Protein AF-0000000087666249 (afdb_homodimer)

Structure (mmCIF, N/CA/C/O backbone):
data_AF-0000000087666249-model_v1
#
loop_
_entity.id
_entity.type
_entity.pdbx_description
1 polymer 'Ubiquitin conjugation factor E4 core domain-containing protein'
#
loop_
_atom_site.group_PDB
_atom_site.id
_atom_site.type_symbol
_atom_site.label_atom_id
_atom_site.label_alt_id
_atom_site.label_comp_id
_atom_site.label_asym_id
_atom_site.label_entity_id
_atom_site.label_seq_id
_atom_site.pdbx_PDB_ins_code
_atom_site.Cartn_x
_atom_site.Cartn_y
_atom_site.Cartn_z
_atom_site.occupancy
_atom_site.B_iso_or_equiv
_atom_site.auth_seq_id
_atom_site.auth_comp_id
_atom_site.auth_asym_id
_atom_site.auth_atom_id
_atom_site.pdbx_PDB_model_num
ATOM 1 N N . MET A 1 1 ? 11.859 -136 -44.25 1 24.03 1 MET A N 1
ATOM 2 C CA . MET A 1 1 ? 12.867 -135.125 -43.656 1 24.03 1 MET A CA 1
ATOM 3 C C . MET A 1 1 ? 13.078 -133.875 -44.469 1 24.03 1 MET A C 1
ATOM 5 O O . MET A 1 1 ? 13.805 -132.875 -44.062 1 24.03 1 MET A O 1
ATOM 9 N N . SER A 1 2 ? 12.672 -133.75 -45.75 1 27.06 2 SER A N 1
ATOM 10 C CA . SER A 1 2 ? 13.148 -132.875 -46.781 1 27.06 2 SER A CA 1
ATOM 11 C C . SER A 1 2 ? 12.398 -131.5 -46.75 1 27.06 2 SER A C 1
ATOM 13 O O . SER A 1 2 ? 12.742 -130.625 -47.469 1 27.06 2 SER A O 1
ATOM 15 N N . GLY A 1 3 ? 11.219 -131.375 -46.219 1 34.25 3 GLY A N 1
ATOM 16 C CA . GLY A 1 3 ? 10.328 -130.25 -46.469 1 34.25 3 GLY A CA 1
ATOM 17 C C . GLY A 1 3 ? 10.711 -129 -45.656 1 34.25 3 GLY A C 1
ATOM 18 O O . GLY A 1 3 ? 9.945 -128.125 -45.594 1 34.25 3 GLY A O 1
ATOM 19 N N . ASN A 1 4 ? 11.719 -129 -44.719 1 36.03 4 ASN A N 1
ATOM 20 C CA . ASN A 1 4 ? 12.039 -128.125 -43.656 1 36.03 4 ASN A CA 1
ATOM 21 C C . ASN A 1 4 ? 12.789 -126.875 -44.219 1 36.03 4 ASN A C 1
ATOM 23 O O . ASN A 1 4 ? 12.938 -125.875 -43.5 1 36.03 4 ASN A O 1
ATOM 27 N N . GLU A 1 5 ? 13.523 -126.938 -45.312 1 37.19 5 GLU A N 1
ATOM 28 C CA . GLU A 1 5 ? 14.625 -126 -45.562 1 37.19 5 GLU A CA 1
ATOM 29 C C . GLU A 1 5 ? 14.133 -124.688 -46.219 1 37.19 5 GLU A C 1
ATOM 31 O O . GLU A 1 5 ? 14.672 -123.625 -45.938 1 37.19 5 GLU A O 1
ATOM 36 N N . ASN A 1 6 ? 13.109 -124.75 -47.125 1 37 6 ASN A N 1
ATOM 37 C CA . ASN A 1 6 ? 12.867 -123.562 -48 1 37 6 ASN A CA 1
ATOM 38 C C . ASN A 1 6 ? 12.109 -122.5 -47.281 1 37 6 ASN A C 1
ATOM 40 O O . ASN A 1 6 ? 11.977 -121.375 -47.812 1 37 6 ASN A O 1
ATOM 44 N N . ALA A 1 7 ? 11.266 -122.812 -46.219 1 48.12 7 ALA A N 1
ATOM 45 C CA . ALA A 1 7 ? 10.398 -121.812 -45.594 1 48.12 7 ALA A CA 1
ATOM 46 C C . ALA A 1 7 ? 11.203 -120.812 -44.719 1 48.12 7 ALA A C 1
ATOM 48 O O . ALA A 1 7 ? 10.828 -119.688 -44.594 1 48.12 7 ALA A O 1
ATOM 49 N N . GLU A 1 8 ? 12.344 -121.312 -44.312 1 37.53 8 GLU A N 1
ATOM 50 C CA . GLU A 1 8 ? 13.07 -120.5 -43.375 1 37.53 8 GLU A CA 1
ATOM 51 C C . GLU A 1 8 ? 13.844 -119.375 -44.125 1 37.53 8 GLU A C 1
ATOM 53 O O . GLU A 1 8 ? 14.062 -118.312 -43.594 1 37.53 8 GLU A O 1
ATOM 58 N N . ALA A 1 9 ? 14.172 -119.562 -45.438 1 52.66 9 ALA A N 1
ATOM 59 C CA . ALA A 1 9 ? 14.969 -118.625 -46.156 1 52.66 9 ALA A CA 1
ATOM 60 C C . ALA A 1 9 ? 14.133 -117.375 -46.562 1 52.66 9 ALA A C 1
ATOM 62 O O . ALA A 1 9 ? 14.617 -116.25 -46.531 1 52.66 9 ALA A O 1
ATOM 63 N N . MET A 1 10 ? 12.844 -117.625 -46.812 1 47.53 10 MET A N 1
ATOM 64 C CA . MET A 1 10 ? 12 -116.5 -47.281 1 47.53 10 MET A CA 1
ATOM 65 C C . MET A 1 10 ? 11.68 -115.562 -46.125 1 47.53 10 MET A C 1
ATOM 67 O O . MET A 1 10 ? 11.594 -114.312 -46.344 1 47.53 10 MET A O 1
ATOM 71 N N . GLU A 1 11 ? 11.602 -116.062 -44.906 1 47.31 11 GLU A N 1
ATOM 72 C CA . GLU A 1 11 ? 11.281 -115.188 -43.781 1 47.31 11 GLU A CA 1
ATOM 73 C C . GLU A 1 11 ? 12.43 -114.25 -43.438 1 47.31 11 GLU A C 1
ATOM 75 O O . GLU A 1 11 ? 12.203 -113.062 -43.094 1 47.31 11 GLU A O 1
ATOM 80 N N . ILE A 1 12 ? 13.68 -114.625 -43.719 1 52.16 12 ILE A N 1
ATOM 81 C CA . ILE A 1 12 ? 14.82 -113.812 -43.406 1 52.16 12 ILE A CA 1
ATOM 82 C C . ILE A 1 12 ? 14.93 -112.688 -44.406 1 52.16 12 ILE A C 1
ATOM 84 O O . ILE A 1 12 ? 15.211 -111.5 -44.031 1 52.16 12 ILE A O 1
ATOM 88 N N . SER A 1 13 ? 14.531 -112.875 -45.688 1 52.59 13 SER A N 1
ATOM 89 C CA . SER A 1 13 ? 14.625 -111.812 -46.719 1 52.59 13 SER A CA 1
ATOM 90 C C . SER A 1 13 ? 13.586 -110.75 -46.469 1 52.59 13 SER A C 1
ATOM 92 O O . SER A 1 13 ? 13.859 -109.562 -46.688 1 52.59 13 SER A O 1
ATOM 94 N N . GLU A 1 14 ? 12.445 -111.125 -46.031 1 52.53 14 GLU A N 1
ATOM 95 C CA . GLU A 1 14 ? 11.406 -110.125 -45.75 1 52.53 14 GLU A CA 1
ATOM 96 C C . GLU A 1 14 ? 11.75 -109.312 -44.531 1 52.53 14 GLU A C 1
ATOM 98 O O . GLU A 1 14 ? 11.461 -108.062 -44.5 1 52.53 14 GLU A O 1
ATOM 103 N N . LEU A 1 15 ? 12.438 -109.875 -43.531 1 50.66 15 LEU A N 1
ATOM 104 C CA . LEU A 1 15 ? 12.844 -109.125 -42.344 1 50.66 15 LEU A CA 1
ATOM 105 C C . LEU A 1 15 ? 13.938 -108.125 -42.688 1 50.66 15 LEU A C 1
ATOM 107 O O . LEU A 1 15 ? 13.953 -107 -42.188 1 50.66 15 LEU A O 1
ATOM 111 N N . ARG A 1 16 ? 14.844 -108.5 -43.719 1 51.69 16 ARG A N 1
ATOM 112 C CA . ARG A 1 16 ? 15.875 -107.562 -44.125 1 51.69 16 ARG A CA 1
ATOM 113 C C . ARG A 1 16 ? 15.266 -106.375 -44.906 1 51.69 16 ARG A C 1
ATOM 115 O O . ARG A 1 16 ? 15.695 -105.25 -44.781 1 51.69 16 ARG A O 1
ATOM 122 N N . LEU A 1 17 ? 14.25 -106.812 -45.719 1 49.41 17 LEU A N 1
ATOM 123 C CA . LEU A 1 17 ? 13.586 -105.75 -46.469 1 49.41 17 LEU A CA 1
ATOM 124 C C . LEU A 1 17 ? 12.789 -104.812 -45.531 1 49.41 17 LEU A C 1
ATOM 126 O O . LEU A 1 17 ? 12.742 -103.625 -45.719 1 49.41 17 LEU A O 1
ATOM 130 N N . LYS A 1 18 ? 12.164 -105.438 -44.531 1 52.75 18 LYS A N 1
ATOM 131 C CA . LYS A 1 18 ? 11.445 -104.625 -43.562 1 52.75 18 LYS A CA 1
ATOM 132 C C . LYS A 1 18 ? 12.414 -103.812 -42.75 1 52.75 18 LYS A C 1
ATOM 134 O O . LYS A 1 18 ? 12.125 -102.625 -42.469 1 52.75 18 LYS A O 1
ATOM 139 N N . ASN A 1 19 ? 13.586 -104.375 -42.5 1 52.66 19 ASN A N 1
ATOM 140 C CA . ASN A 1 19 ? 14.586 -103.562 -41.781 1 52.66 19 ASN A CA 1
ATOM 141 C C . ASN A 1 19 ? 15.172 -102.438 -42.656 1 52.66 19 ASN A C 1
ATOM 143 O O . ASN A 1 19 ? 15.445 -101.375 -42.188 1 52.66 19 ASN A O 1
ATOM 147 N N . ASN A 1 20 ? 15.344 -102.75 -43.969 1 53.28 20 ASN A N 1
ATOM 148 C CA . ASN A 1 20 ? 15.797 -101.75 -44.906 1 53.28 20 ASN A CA 1
ATOM 149 C C . ASN A 1 20 ? 14.734 -100.625 -45.125 1 53.28 20 ASN A C 1
ATOM 151 O O . ASN A 1 20 ? 15.062 -99.5 -45.281 1 53.28 20 ASN A O 1
ATOM 155 N N . SER A 1 21 ? 13.523 -101.062 -45.094 1 51.75 21 SER A N 1
ATOM 156 C CA . SER A 1 21 ? 12.438 -100.125 -45.188 1 51.75 21 SER A CA 1
ATOM 157 C C . SER A 1 21 ? 12.336 -99.25 -43.938 1 51.75 21 SER A C 1
ATOM 159 O O . SER A 1 21 ? 12.047 -98.062 -44.031 1 51.75 21 SER A O 1
ATOM 161 N N . PHE A 1 22 ? 12.547 -99.875 -42.781 1 52.78 22 PHE A N 1
ATOM 162 C CA . PHE A 1 22 ? 12.602 -99.062 -41.531 1 52.78 22 PHE A CA 1
ATOM 163 C C . PHE A 1 22 ? 13.812 -98.188 -41.531 1 52.78 22 PHE A C 1
ATOM 165 O O . PHE A 1 22 ? 13.727 -97 -41.094 1 52.78 22 PHE A O 1
ATOM 172 N N . GLY A 1 23 ? 14.836 -98.562 -42.094 1 53.16 23 GLY A N 1
ATOM 173 C CA . GLY A 1 23 ? 16.016 -97.75 -42.219 1 53.16 23 GLY A CA 1
ATOM 174 C C . GLY A 1 23 ? 15.805 -96.562 -43.188 1 53.16 23 GLY A C 1
ATOM 175 O O . GLY A 1 23 ? 16.312 -95.5 -42.969 1 53.16 23 GLY A O 1
ATOM 176 N N . LEU A 1 24 ? 15.133 -96.875 -44.25 1 54.75 24 LEU A N 1
ATOM 177 C CA . LEU A 1 24 ? 14.812 -95.875 -45.219 1 54.75 24 LEU A CA 1
ATOM 178 C C . LEU A 1 24 ? 13.789 -94.875 -44.688 1 54.75 24 LEU A C 1
ATOM 180 O O . LEU A 1 24 ? 13.891 -93.688 -44.906 1 54.75 24 LEU A O 1
ATOM 184 N N . ILE A 1 25 ? 12.812 -95.312 -44.062 1 54.41 25 ILE A N 1
ATOM 185 C CA . ILE A 1 25 ? 11.836 -94.438 -43.438 1 54.41 25 ILE A CA 1
ATOM 186 C C . ILE A 1 25 ? 12.516 -93.625 -42.344 1 54.41 25 ILE A C 1
ATOM 188 O O . ILE A 1 25 ? 12.266 -92.438 -42.219 1 54.41 25 ILE A O 1
ATOM 192 N N . ASP A 1 26 ? 13.344 -94.312 -41.656 1 58.06 26 ASP A N 1
ATOM 193 C CA . ASP A 1 26 ? 14.094 -93.625 -40.625 1 58.06 26 ASP A CA 1
ATOM 194 C C . ASP A 1 26 ? 15.039 -92.562 -41.25 1 58.06 26 ASP A C 1
ATOM 196 O O . ASP A 1 26 ? 15.203 -91.5 -40.719 1 58.06 26 ASP A O 1
ATOM 200 N N . ALA A 1 27 ? 15.609 -93 -42.406 1 66.38 27 ALA A N 1
ATOM 201 C CA . ALA A 1 27 ? 16.5 -92.062 -43.125 1 66.38 27 ALA A CA 1
ATOM 202 C C . ALA A 1 27 ? 15.711 -90.938 -43.75 1 66.38 27 ALA A C 1
ATOM 204 O O . ALA A 1 27 ? 16.156 -89.75 -43.719 1 66.38 27 ALA A O 1
ATOM 205 N N . GLN A 1 28 ? 14.562 -91.25 -44.375 1 61.41 28 GLN A N 1
ATOM 206 C CA . GLN A 1 28 ? 13.711 -90.188 -44.969 1 61.41 28 GLN A CA 1
ATOM 207 C C . GLN A 1 28 ? 13.148 -89.25 -43.875 1 61.41 28 GLN A C 1
ATOM 209 O O . GLN A 1 28 ? 13.047 -88.062 -44.094 1 61.41 28 GLN A O 1
ATOM 214 N N . ASP A 1 29 ? 12.766 -89.938 -42.844 1 71.94 29 ASP A N 1
ATOM 215 C CA . ASP A 1 29 ? 12.297 -89.125 -41.719 1 71.94 29 ASP A CA 1
ATOM 216 C C . ASP A 1 29 ? 13.414 -88.25 -41.125 1 71.94 29 ASP A C 1
ATOM 218 O O . ASP A 1 29 ? 13.188 -87.125 -40.75 1 71.94 29 ASP A O 1
ATOM 222 N N . ALA A 1 30 ? 14.594 -88.875 -41.125 1 75.25 30 ALA A N 1
ATOM 223 C CA . ALA A 1 30 ? 15.75 -88.125 -40.625 1 75.25 30 ALA A CA 1
ATOM 224 C C . ALA A 1 30 ? 16.109 -87 -41.594 1 75.25 30 ALA A C 1
ATOM 226 O O . ALA A 1 30 ? 16.453 -85.938 -41.188 1 75.25 30 ALA A O 1
ATOM 227 N N . GLU A 1 31 ? 16 -87.312 -42.875 1 75.06 31 GLU A N 1
ATOM 228 C CA . GLU A 1 31 ? 16.281 -86.312 -43.875 1 75.06 31 GLU A CA 1
ATOM 229 C C . GLU A 1 31 ? 15.242 -85.188 -43.844 1 75.06 31 GLU A C 1
ATOM 231 O O . GLU A 1 31 ? 15.578 -84.062 -44 1 75.06 31 GLU A O 1
ATOM 236 N N . ALA A 1 32 ? 14.031 -85.625 -43.656 1 80.31 32 ALA A N 1
ATOM 237 C CA . ALA A 1 32 ? 12.969 -84.625 -43.531 1 80.31 32 ALA A CA 1
ATOM 238 C C . ALA A 1 32 ? 13.172 -83.75 -42.281 1 80.31 32 ALA A C 1
ATOM 240 O O . ALA A 1 32 ? 12.953 -82.562 -42.312 1 80.31 32 ALA A O 1
ATOM 241 N N . ALA A 1 33 ? 13.617 -84.375 -41.281 1 84.62 33 ALA A N 1
ATOM 242 C CA . ALA A 1 33 ? 13.883 -83.688 -40.031 1 84.62 33 ALA A CA 1
ATOM 243 C C . ALA A 1 33 ? 15.055 -82.75 -40.219 1 84.62 33 ALA A C 1
ATOM 245 O O . ALA A 1 33 ? 15.039 -81.625 -39.688 1 84.62 33 ALA A O 1
ATOM 246 N N . GLN A 1 34 ? 16.047 -83.188 -40.938 1 85.62 34 GLN A N 1
ATOM 247 C CA . GLN A 1 34 ? 17.203 -82.375 -41.188 1 85.62 34 GLN A CA 1
ATOM 248 C C . GLN A 1 34 ? 16.828 -81.188 -42.062 1 85.62 34 GLN A C 1
ATOM 250 O O . GLN A 1 34 ? 17.312 -80.062 -41.812 1 85.62 34 GLN A O 1
ATOM 255 N N . PHE A 1 35 ? 16 -81.375 -42.969 1 88.12 35 PHE A N 1
ATOM 256 C CA . PHE A 1 35 ? 15.523 -80.312 -43.844 1 88.12 35 PHE A CA 1
ATOM 257 C C . PHE A 1 35 ? 14.727 -79.25 -43.031 1 88.12 35 PHE A C 1
ATOM 259 O O . PHE A 1 35 ? 14.922 -78.062 -43.188 1 88.12 35 PHE A O 1
ATOM 266 N N . LYS A 1 36 ? 13.875 -79.812 -42.281 1 90.38 36 LYS A N 1
ATOM 267 C CA . LYS A 1 36 ? 13.07 -78.938 -41.438 1 90.38 36 LYS A CA 1
ATOM 268 C C . LYS A 1 36 ? 13.953 -78.125 -40.469 1 90.38 36 LYS A C 1
ATOM 270 O O . LYS A 1 36 ? 13.734 -76.938 -40.281 1 90.38 36 LYS A O 1
ATOM 275 N N . SER A 1 37 ? 14.969 -78.75 -39.969 1 90.94 37 SER A N 1
ATOM 276 C CA . SER A 1 37 ? 15.875 -78.125 -39.031 1 90.94 37 SER A CA 1
ATOM 277 C C . SER A 1 37 ? 16.703 -77 -39.719 1 90.94 37 SER A C 1
ATOM 279 O O . SER A 1 37 ? 16.969 -76 -39.125 1 90.94 37 SER A O 1
ATOM 281 N N . GLU A 1 38 ? 17.031 -77.25 -40.906 1 90.62 38 GLU A N 1
ATOM 282 C CA . GLU A 1 38 ? 17.828 -76.25 -41.656 1 90.62 38 GLU A CA 1
ATOM 283 C C . GLU A 1 38 ? 16.984 -75.062 -42 1 90.62 38 GLU A C 1
ATOM 285 O O . GLU A 1 38 ? 17.484 -73.938 -42 1 90.62 38 GLU A O 1
ATOM 290 N N . ARG A 1 39 ? 15.766 -75.25 -42.281 1 91.5 39 ARG A N 1
ATOM 291 C CA . ARG A 1 39 ? 14.859 -74.125 -42.594 1 91.5 39 ARG A CA 1
ATOM 292 C C . ARG A 1 39 ? 14.609 -73.25 -41.375 1 91.5 39 ARG A C 1
ATOM 294 O O . ARG A 1 39 ? 14.594 -72 -41.469 1 91.5 39 ARG A O 1
ATOM 301 N N . VAL A 1 40 ? 14.461 -73.938 -40.312 1 93.62 40 VAL A N 1
ATOM 302 C CA . VAL A 1 40 ? 14.219 -73.25 -39.062 1 93.62 40 VAL A CA 1
ATOM 303 C C . VAL A 1 40 ? 15.484 -72.5 -38.656 1 93.62 40 VAL A C 1
ATOM 305 O O . VAL A 1 40 ? 15.422 -71.375 -38.156 1 93.62 40 VAL A O 1
ATOM 308 N N . ARG A 1 41 ? 16.609 -73.125 -38.844 1 93.56 41 ARG A N 1
ATOM 309 C CA . ARG A 1 41 ? 17.875 -72.5 -38.531 1 93.56 41 ARG A CA 1
ATOM 310 C C . ARG A 1 41 ? 18.094 -71.25 -39.344 1 93.56 41 ARG A C 1
ATOM 312 O O . ARG A 1 41 ? 18.5 -70.188 -38.844 1 93.56 41 ARG A O 1
ATOM 319 N N . SER A 1 42 ? 17.781 -71.25 -40.594 1 92.81 42 SER A N 1
ATOM 320 C CA . SER A 1 42 ? 17.906 -70.125 -41.469 1 92.81 42 SER A CA 1
ATOM 321 C C . SER A 1 42 ? 16.969 -69 -41.062 1 92.81 42 SER A C 1
ATOM 323 O O . SER A 1 42 ? 17.312 -67.812 -41.156 1 92.81 42 SER A O 1
ATOM 325 N N . LEU A 1 43 ? 15.812 -69.375 -40.625 1 94.31 43 LEU A N 1
ATOM 326 C CA . LEU A 1 43 ? 14.82 -68.375 -40.188 1 94.31 43 LEU A CA 1
ATOM 327 C C . LEU A 1 43 ? 15.312 -67.688 -38.938 1 94.31 43 LEU A C 1
ATOM 329 O O . LEU A 1 43 ? 15.25 -66.438 -38.844 1 94.31 43 LEU A O 1
ATOM 333 N N . VAL A 1 44 ? 15.812 -68.375 -37.969 1 95.38 44 VAL A N 1
ATOM 334 C CA . VAL A 1 44 ? 16.281 -67.812 -36.688 1 95.38 44 VAL A CA 1
ATOM 335 C C . VAL A 1 44 ? 17.453 -66.875 -36.969 1 95.38 44 VAL A C 1
ATOM 337 O O . VAL A 1 44 ? 17.516 -65.812 -36.406 1 95.38 44 VAL A O 1
ATOM 340 N N . LEU A 1 45 ? 18.344 -67.312 -37.875 1 94.56 45 LEU A N 1
ATOM 341 C CA . LEU A 1 45 ? 19.516 -66.5 -38.219 1 94.56 45 LEU A CA 1
ATOM 342 C C . LEU A 1 45 ? 19.109 -65.188 -38.906 1 94.56 45 LEU A C 1
ATOM 344 O O . LEU A 1 45 ? 19.672 -64.125 -38.656 1 94.56 45 LEU A O 1
ATOM 348 N N . ARG A 1 46 ? 18.109 -65.25 -39.719 1 94.25 46 ARG A N 1
ATOM 349 C CA . ARG A 1 46 ? 17.625 -64.062 -40.406 1 94.25 46 ARG A CA 1
ATOM 350 C C . ARG A 1 46 ? 16.938 -63.094 -39.469 1 94.25 46 ARG A C 1
ATOM 352 O O . ARG A 1 46 ? 17.156 -61.875 -39.531 1 94.25 46 ARG A O 1
ATOM 359 N N . VAL A 1 47 ? 16.203 -63.656 -38.594 1 95.25 47 VAL A N 1
ATOM 360 C CA . VAL A 1 47 ? 15.461 -62.812 -37.656 1 95.25 47 VAL A CA 1
ATOM 361 C C . VAL A 1 47 ? 16.422 -62.125 -36.688 1 95.25 47 VAL A C 1
ATOM 363 O O . VAL A 1 47 ? 16.25 -60.969 -36.375 1 95.25 47 VAL A O 1
ATOM 366 N N . LEU A 1 48 ? 17.469 -62.812 -36.25 1 95.31 48 LEU A N 1
ATOM 367 C CA . LEU A 1 48 ? 18.422 -62.281 -35.281 1 95.31 48 LEU A CA 1
ATOM 368 C C . LEU A 1 48 ? 19.438 -61.375 -35.969 1 95.31 48 LEU A C 1
ATOM 370 O O . LEU A 1 48 ? 20.219 -60.688 -35.281 1 95.31 48 LEU A O 1
ATOM 374 N N . GLY A 1 49 ? 19.438 -61.312 -37.25 1 93.12 49 GLY A N 1
ATOM 375 C CA . GLY A 1 49 ? 20.344 -60.438 -38 1 93.12 49 GLY A CA 1
ATOM 376 C C . GLY A 1 49 ? 21.766 -60.969 -38.062 1 93.12 49 GLY A C 1
ATOM 377 O O . GLY A 1 49 ? 22.719 -60.219 -38.094 1 93.12 49 GLY A O 1
ATOM 378 N N . VAL A 1 50 ? 21.938 -62.219 -37.875 1 92.44 50 VAL A N 1
ATOM 379 C CA . VAL A 1 50 ? 23.266 -62.844 -37.938 1 92.44 50 VAL A CA 1
ATOM 380 C C . VAL A 1 50 ? 23.297 -63.875 -39.062 1 92.44 50 VAL A C 1
ATOM 382 O O . VAL A 1 50 ? 24.062 -64.812 -39.031 1 92.44 50 VAL A O 1
ATOM 385 N N . GLY A 1 51 ? 22.328 -63.812 -40.094 1 90 51 GLY A N 1
ATOM 386 C CA . GLY A 1 51 ? 22.328 -64.688 -41.281 1 90 51 GLY A CA 1
ATOM 387 C C . GLY A 1 51 ? 23.062 -64.062 -42.438 1 90 51 GLY A C 1
ATOM 388 O O . GLY A 1 51 ? 24.172 -63.562 -42.312 1 90 51 GLY A O 1
ATOM 389 N N . GLU A 1 52 ? 22.344 -64.125 -43.594 1 85.62 52 GLU A N 1
ATOM 390 C CA . GLU A 1 52 ? 22.953 -63.562 -44.781 1 85.62 52 GLU A CA 1
ATOM 391 C C . GLU A 1 52 ? 23.031 -62.031 -44.719 1 85.62 52 GLU A C 1
ATOM 393 O O . GLU A 1 52 ? 24.047 -61.438 -45.094 1 85.62 52 GLU A O 1
ATOM 398 N N . ASN A 1 53 ? 21.984 -61.469 -44.188 1 89.19 53 ASN A N 1
ATOM 399 C CA . ASN A 1 53 ? 21.953 -60.031 -43.938 1 89.19 53 ASN A CA 1
ATOM 400 C C . ASN A 1 53 ? 22.234 -59.688 -42.5 1 89.19 53 ASN A C 1
ATOM 402 O O . ASN A 1 53 ? 21.375 -59.875 -41.625 1 89.19 53 ASN A O 1
ATOM 406 N N . LEU A 1 54 ? 23.359 -59.094 -42.219 1 90.19 54 LEU A N 1
ATOM 407 C CA . LEU A 1 54 ? 23.797 -58.844 -40.844 1 90.19 54 LEU A CA 1
ATOM 408 C C . LEU A 1 54 ? 23.234 -57.531 -40.344 1 90.19 54 LEU A C 1
ATOM 410 O O . LEU A 1 54 ? 23.156 -56.531 -41.094 1 90.19 54 LEU A O 1
ATOM 414 N N . ALA A 1 55 ? 22.797 -57.531 -39.094 1 91.56 55 ALA A N 1
ATOM 415 C CA . ALA A 1 55 ? 22.438 -56.281 -38.406 1 91.56 55 ALA A CA 1
ATOM 416 C C . ALA A 1 55 ? 23.641 -55.344 -38.281 1 91.56 55 ALA A C 1
ATOM 418 O O . ALA A 1 55 ? 24.766 -55.812 -38.094 1 91.56 55 ALA A O 1
ATOM 419 N N . PRO A 1 56 ? 23.422 -54.125 -38.469 1 88.5 56 PRO A N 1
ATOM 420 C CA . PRO A 1 56 ? 24.516 -53.156 -38.438 1 88.5 56 PRO A CA 1
ATOM 421 C C . PRO A 1 56 ? 25.359 -53.25 -37.188 1 88.5 56 PRO A C 1
ATOM 423 O O . PRO A 1 56 ? 26.562 -52.969 -37.188 1 88.5 56 PRO A O 1
ATOM 426 N N . GLU A 1 57 ? 24.844 -53.688 -36.094 1 88.19 57 GLU A N 1
ATOM 427 C CA . GLU A 1 57 ? 25.531 -53.781 -34.812 1 88.19 57 GLU A CA 1
ATOM 428 C C . GLU A 1 57 ? 26.578 -54.875 -34.812 1 88.19 57 GLU A C 1
ATOM 430 O O . GLU A 1 57 ? 27.516 -54.844 -34.031 1 88.19 57 GLU A O 1
ATOM 435 N N . PHE A 1 58 ? 26.375 -55.844 -35.688 1 89.38 58 PHE A N 1
ATOM 436 C CA . PHE A 1 58 ? 27.234 -57.031 -35.656 1 89.38 58 PHE A CA 1
ATOM 437 C C . PHE A 1 58 ? 28.047 -57.125 -36.938 1 89.38 58 PHE A C 1
ATOM 439 O O . PHE A 1 58 ? 28.688 -58.156 -37.188 1 89.38 58 PHE A O 1
ATOM 446 N N . ALA A 1 59 ? 28.031 -56.125 -37.719 1 85.62 59 ALA A N 1
ATOM 447 C CA . ALA A 1 59 ? 28.734 -56.156 -39.031 1 85.62 59 ALA A CA 1
ATOM 448 C C . ALA A 1 59 ? 30.219 -56.406 -38.844 1 85.62 59 ALA A C 1
ATOM 450 O O . ALA A 1 59 ? 30.844 -57.094 -39.656 1 85.62 59 ALA A O 1
ATOM 451 N N . LEU A 1 60 ? 30.812 -56.031 -37.688 1 85.5 60 LEU A N 1
ATOM 452 C CA . LEU A 1 60 ? 32.25 -56.156 -37.5 1 85.5 60 LEU A CA 1
ATOM 453 C C . LEU A 1 60 ? 32.562 -57.281 -36.5 1 85.5 60 LEU A C 1
ATOM 455 O O . LEU A 1 60 ? 33.719 -57.469 -36.094 1 85.5 60 LEU A O 1
ATOM 459 N N . GLN A 1 61 ? 31.547 -58 -36.156 1 89.88 61 GLN A N 1
ATOM 460 C CA . GLN A 1 61 ? 31.75 -59.062 -35.156 1 89.88 61 GLN A CA 1
ATOM 461 C C . GLN A 1 61 ? 31.562 -60.438 -35.75 1 89.88 61 GLN A C 1
ATOM 463 O O . GLN A 1 61 ? 30.688 -61.188 -35.375 1 89.88 61 GLN A O 1
ATOM 468 N N . THR A 1 62 ? 32.438 -60.844 -36.594 1 90.62 62 THR A N 1
ATOM 469 C CA . THR A 1 62 ? 32.344 -62.094 -37.344 1 90.62 62 THR A CA 1
ATOM 470 C C . THR A 1 62 ? 32.469 -63.312 -36.438 1 90.62 62 THR A C 1
ATOM 472 O O . THR A 1 62 ? 31.797 -64.312 -36.656 1 90.62 62 THR A O 1
ATOM 475 N N . ALA A 1 63 ? 33.25 -63.094 -35.406 1 92 63 ALA A N 1
ATOM 476 C CA . ALA A 1 63 ? 33.406 -64.188 -34.469 1 92 63 ALA A CA 1
ATOM 477 C C . ALA A 1 63 ? 32.094 -64.5 -33.719 1 92 63 ALA A C 1
ATOM 479 O O . ALA A 1 63 ? 31.75 -65.625 -33.5 1 92 63 ALA A O 1
ATOM 480 N N . LEU A 1 64 ? 31.453 -63.406 -33.375 1 92.19 64 LEU A N 1
ATOM 481 C CA . LEU A 1 64 ? 30.188 -63.562 -32.688 1 92.19 64 LEU A CA 1
ATOM 482 C C . LEU A 1 64 ? 29.125 -64.188 -33.562 1 92.19 64 LEU A C 1
ATOM 484 O O . LEU A 1 64 ? 28.359 -65.062 -33.125 1 92.19 64 LEU A O 1
ATOM 488 N N . VAL A 1 65 ? 29.094 -63.844 -34.844 1 92.5 65 VAL A N 1
ATOM 489 C CA . VAL A 1 65 ? 28.141 -64.375 -35.812 1 92.5 65 VAL A CA 1
ATOM 490 C C . VAL A 1 65 ? 28.391 -65.875 -36.031 1 92.5 65 VAL A C 1
ATOM 492 O O . VAL A 1 65 ? 27.438 -66.688 -36.062 1 92.5 65 VAL A O 1
ATOM 495 N N . ALA A 1 66 ? 29.625 -66.25 -36.062 1 93 66 ALA A N 1
ATOM 496 C CA . ALA A 1 66 ? 30 -67.625 -36.25 1 93 66 ALA A CA 1
ATOM 497 C C . ALA A 1 66 ? 29.609 -68.438 -35.031 1 93 66 ALA A C 1
ATOM 499 O O . ALA A 1 66 ? 29.141 -69.562 -35.156 1 93 66 ALA A O 1
ATOM 500 N N . GLU A 1 67 ? 29.812 -67.875 -33.969 1 92.5 67 GLU A N 1
ATOM 501 C CA . GLU A 1 67 ? 29.453 -68.5 -32.719 1 92.5 67 GLU A CA 1
ATOM 502 C C . GLU A 1 67 ? 27.953 -68.75 -32.656 1 92.5 67 GLU A C 1
ATOM 504 O O . GLU A 1 67 ? 27.516 -69.812 -32.188 1 92.5 67 GLU A O 1
ATOM 509 N N . CYS A 1 68 ? 27.156 -67.812 -33.062 1 92.62 68 CYS A N 1
ATOM 510 C CA . CYS A 1 68 ? 25.703 -67.938 -33.031 1 92.62 68 CYS A CA 1
ATOM 511 C C . CYS A 1 68 ? 25.25 -69.062 -33.969 1 92.62 68 CYS A C 1
ATOM 513 O O . CYS A 1 68 ? 24.391 -69.875 -33.625 1 92.62 68 CYS A O 1
ATOM 515 N N . SER A 1 69 ? 25.906 -69.188 -35.156 1 91.62 69 SER A N 1
ATOM 516 C CA . SER A 1 69 ? 25.562 -70.188 -36.125 1 91.62 69 SER A CA 1
ATOM 517 C C . SER A 1 69 ? 25.922 -71.562 -35.625 1 91.62 69 SER A C 1
ATOM 519 O O . SER A 1 69 ? 25.156 -72.562 -35.812 1 91.62 69 SER A O 1
ATOM 521 N N . THR A 1 70 ? 27.016 -71.688 -34.906 1 92.88 70 THR A N 1
ATOM 522 C CA . THR A 1 70 ? 27.469 -72.938 -34.344 1 92.88 70 THR A CA 1
ATOM 523 C C . THR A 1 70 ? 26.547 -73.375 -33.219 1 92.88 70 THR A C 1
ATOM 525 O O . THR A 1 70 ? 26.188 -74.562 -33.156 1 92.88 70 THR A O 1
ATOM 528 N N . ARG A 1 71 ? 26.141 -72.5 -32.406 1 92.5 71 ARG A N 1
ATOM 529 C CA . ARG A 1 71 ? 25.266 -72.812 -31.266 1 92.5 71 ARG A CA 1
ATOM 530 C C . ARG A 1 71 ? 23.891 -73.312 -31.75 1 92.5 71 ARG A C 1
ATOM 532 O O . ARG A 1 71 ? 23.312 -74.188 -31.188 1 92.5 71 ARG A O 1
ATOM 539 N N . LEU A 1 72 ? 23.406 -72.625 -32.844 1 92.5 72 LEU A N 1
ATOM 540 C CA . LEU A 1 72 ? 22.109 -73 -33.375 1 92.5 72 LEU A CA 1
ATOM 541 C C . LEU A 1 72 ? 22.156 -74.375 -34.062 1 92.5 72 LEU A C 1
ATOM 543 O O . LEU A 1 72 ? 21.172 -75.125 -34.094 1 92.5 72 LEU A O 1
ATOM 547 N N . ALA A 1 73 ? 23.375 -74.75 -34.562 1 89.75 73 ALA A N 1
ATOM 548 C CA . ALA A 1 73 ? 23.547 -76 -35.25 1 89.75 73 ALA A CA 1
ATOM 549 C C . ALA A 1 73 ? 23.562 -77.125 -34.25 1 89.75 73 ALA A C 1
ATOM 551 O O . ALA A 1 73 ? 23.172 -78.25 -34.594 1 89.75 73 ALA A O 1
ATOM 552 N N . GLU A 1 74 ? 23.984 -76.875 -33.094 1 89.5 74 GLU A N 1
ATOM 553 C CA . GLU A 1 74 ? 24.109 -77.875 -32.062 1 89.5 74 GLU A CA 1
ATOM 554 C C . GLU A 1 74 ? 22.797 -78.062 -31.281 1 89.5 74 GLU A C 1
ATOM 556 O O . GLU A 1 74 ? 22.641 -79 -30.516 1 89.5 74 GLU A O 1
ATOM 561 N N . THR A 1 75 ? 21.875 -77.125 -31.422 1 91.88 75 THR A N 1
ATOM 562 C CA . THR A 1 75 ? 20.609 -77.125 -30.703 1 91.88 75 THR A CA 1
ATOM 563 C C . THR A 1 75 ? 19.531 -77.812 -31.531 1 91.88 75 THR A C 1
ATOM 565 O O . THR A 1 75 ? 19.469 -77.625 -32.75 1 91.88 75 THR A O 1
ATOM 568 N N . ASP A 1 76 ? 18.734 -78.625 -30.938 1 89.56 76 ASP A N 1
ATOM 569 C CA . ASP A 1 76 ? 17.578 -79.25 -31.609 1 89.56 76 ASP A CA 1
ATOM 570 C C . ASP A 1 76 ? 16.469 -78.188 -31.797 1 89.56 76 ASP A C 1
ATOM 572 O O . ASP A 1 76 ? 15.734 -77.875 -30.859 1 89.56 76 ASP A O 1
ATOM 576 N N . LEU A 1 77 ? 16.25 -77.75 -33 1 90.56 77 LEU A N 1
ATOM 577 C CA . LEU A 1 77 ? 15.344 -76.625 -33.281 1 90.56 77 LEU A CA 1
ATOM 578 C C . LEU A 1 77 ? 13.922 -77.125 -33.531 1 90.56 77 LEU A C 1
ATOM 580 O O . LEU A 1 77 ? 13.016 -76.312 -33.781 1 90.56 77 LEU A O 1
ATOM 584 N N . LEU A 1 78 ? 13.758 -78.438 -33.406 1 89.31 78 LEU A N 1
ATOM 585 C CA . LEU A 1 78 ? 12.422 -79 -33.625 1 89.31 78 LEU A CA 1
ATOM 586 C C . LEU A 1 78 ? 11.773 -79.312 -32.281 1 89.31 78 LEU A C 1
ATOM 588 O O . LEU A 1 78 ? 10.57 -79.625 -32.219 1 89.31 78 LEU A O 1
ATOM 592 N N . ASP A 1 79 ? 12.594 -79.188 -31.188 1 89.69 79 ASP A N 1
ATOM 593 C CA . ASP A 1 79 ? 12.086 -79.438 -29.844 1 89.69 79 ASP A CA 1
ATOM 594 C C . ASP A 1 79 ? 12.047 -78.125 -29.047 1 89.69 79 ASP A C 1
ATOM 596 O O . ASP A 1 79 ? 13.086 -77.625 -28.625 1 89.69 79 ASP A O 1
ATOM 600 N N . PRO A 1 80 ? 10.844 -77.688 -28.703 1 87.81 80 PRO A N 1
ATOM 601 C CA . PRO A 1 80 ? 10.703 -76.375 -28 1 87.81 80 PRO A CA 1
ATOM 602 C C . PRO A 1 80 ? 11.391 -76.375 -26.625 1 87.81 80 PRO A C 1
ATOM 604 O O . PRO A 1 80 ? 11.891 -75.375 -26.188 1 87.81 80 PRO A O 1
ATOM 607 N N . GLY A 1 81 ? 11.43 -77.5 -26 1 86.62 81 GLY A N 1
ATOM 608 C CA . GLY A 1 81 ? 12.094 -77.562 -24.703 1 86.62 81 GLY A CA 1
ATOM 609 C C . GLY A 1 81 ? 13.602 -77.375 -24.797 1 86.62 81 GLY A C 1
ATOM 610 O O . GLY A 1 81 ? 14.227 -76.875 -23.844 1 86.62 81 GLY A O 1
ATOM 611 N N . ALA A 1 82 ? 14.117 -77.688 -26.016 1 87.69 82 ALA A N 1
ATOM 612 C CA . ALA A 1 82 ? 15.57 -77.625 -26.188 1 87.69 82 ALA A CA 1
ATOM 613 C C . ALA A 1 82 ? 16.016 -76.25 -26.734 1 87.69 82 ALA A C 1
ATOM 615 O O . ALA A 1 82 ? 17.031 -75.688 -26.281 1 87.69 82 ALA A O 1
ATOM 616 N N . TYR A 1 83 ? 15.203 -75.688 -27.562 1 91.56 83 TYR A N 1
ATOM 617 C CA . TYR A 1 83 ? 15.758 -74.562 -28.281 1 91.56 83 TYR A CA 1
ATOM 618 C C . TYR A 1 83 ? 15.367 -73.25 -27.594 1 91.56 83 TYR A C 1
ATOM 620 O O . TYR A 1 83 ? 15.984 -72.188 -27.812 1 91.56 83 TYR A O 1
ATOM 628 N N . ARG A 1 84 ? 14.391 -73.188 -26.734 1 92.75 84 ARG A N 1
ATOM 629 C CA . ARG A 1 84 ? 13.914 -71.938 -26.141 1 92.75 84 ARG A CA 1
ATOM 630 C C . ARG A 1 84 ? 14.984 -71.312 -25.266 1 92.75 84 ARG A C 1
ATOM 632 O O . ARG A 1 84 ? 15.281 -70.125 -25.406 1 92.75 84 ARG A O 1
ATOM 639 N N . SER A 1 85 ? 15.539 -72.125 -24.438 1 92.56 85 SER A N 1
ATOM 640 C CA . SER A 1 85 ? 16.562 -71.625 -23.547 1 92.56 85 SER A CA 1
ATOM 641 C C . SER A 1 85 ? 17.828 -71.25 -24.328 1 92.56 85 SER A C 1
ATOM 643 O O . SER A 1 85 ? 18.453 -70.25 -24.031 1 92.56 85 SER A O 1
ATOM 645 N N . SER A 1 86 ? 18.062 -72.062 -25.281 1 92.62 86 SER A N 1
ATOM 646 C CA . SER A 1 86 ? 19.266 -71.812 -26.062 1 92.62 86 SER A CA 1
ATOM 647 C C . SER A 1 86 ? 19.141 -70.5 -26.859 1 92.62 86 SER A C 1
ATOM 649 O O . SER A 1 86 ? 20.062 -69.688 -26.875 1 92.62 86 SER A O 1
ATOM 651 N N . ILE A 1 87 ? 18 -70.25 -27.469 1 93.69 87 ILE A N 1
ATOM 652 C CA . ILE A 1 87 ? 17.781 -69.062 -28.281 1 93.69 87 ILE A CA 1
ATOM 653 C C . ILE A 1 87 ? 17.703 -67.875 -27.391 1 93.69 87 ILE A C 1
ATOM 655 O O . ILE A 1 87 ? 18.203 -66.812 -27.75 1 93.69 87 ILE A O 1
ATOM 659 N N . HIS A 1 88 ? 17.094 -67.938 -26.25 1 94.31 88 HIS A N 1
ATOM 660 C CA . HIS A 1 88 ? 17.016 -66.875 -25.297 1 94.31 88 HIS A CA 1
ATOM 661 C C . HIS A 1 88 ? 18.406 -66.375 -24.891 1 94.31 88 HIS A C 1
ATOM 663 O O . HIS A 1 88 ? 18.688 -65.188 -24.875 1 94.31 88 HIS A O 1
ATOM 669 N N . ASP A 1 89 ? 19.25 -67.375 -24.656 1 93.25 89 ASP A N 1
ATOM 670 C CA . ASP A 1 89 ? 20.609 -67.062 -24.25 1 93.25 89 ASP A CA 1
ATOM 671 C C . ASP A 1 89 ? 21.391 -66.438 -25.391 1 93.25 89 ASP A C 1
ATOM 673 O O . ASP A 1 89 ? 22.266 -65.562 -25.172 1 93.25 89 ASP A O 1
ATOM 677 N N . LEU A 1 90 ? 21.047 -66.875 -26.516 1 94.19 90 LEU A N 1
ATOM 678 C CA . LEU A 1 90 ? 21.719 -66.375 -27.703 1 94.19 90 LEU A CA 1
ATOM 679 C C . LEU A 1 90 ? 21.359 -64.875 -27.891 1 94.19 90 LEU A C 1
ATOM 681 O O . LEU A 1 90 ? 22.234 -64.062 -28.203 1 94.19 90 LEU A O 1
ATOM 685 N N . ILE A 1 91 ? 20.109 -64.562 -27.75 1 94.62 91 ILE A N 1
ATOM 686 C CA . ILE A 1 91 ? 19.672 -63.156 -27.891 1 94.62 91 ILE A CA 1
ATOM 687 C C . ILE A 1 91 ? 20.328 -62.312 -26.797 1 94.62 91 ILE A C 1
ATOM 689 O O . ILE A 1 91 ? 20.828 -61.219 -27.078 1 94.62 91 ILE A O 1
ATOM 693 N N . PHE A 1 92 ? 20.359 -62.875 -25.625 1 92.44 92 PHE A N 1
ATOM 694 C CA . PHE A 1 92 ? 21 -62.156 -24.5 1 92.44 92 PHE A CA 1
ATOM 695 C C . PHE A 1 92 ? 22.469 -61.906 -24.797 1 92.44 92 PHE A C 1
ATOM 697 O O . PHE A 1 92 ? 22.969 -60.812 -24.5 1 92.44 92 PHE A O 1
ATOM 704 N N . LEU A 1 93 ? 23.062 -62.875 -25.359 1 91.19 93 LEU A N 1
ATOM 705 C CA . LEU A 1 93 ? 24.469 -62.75 -25.703 1 91.19 93 LEU A CA 1
ATOM 706 C C . LEU A 1 93 ? 24.672 -61.656 -26.766 1 91.19 93 LEU A C 1
ATOM 708 O O . LEU A 1 93 ? 25.594 -60.844 -26.656 1 91.19 93 LEU A O 1
ATOM 712 N N . LEU A 1 94 ? 23.844 -61.625 -27.719 1 93.19 94 LEU A N 1
ATOM 713 C CA . LEU A 1 94 ? 23.938 -60.625 -28.781 1 93.19 94 LEU A CA 1
ATOM 714 C C . LEU A 1 94 ? 23.734 -59.219 -28.219 1 93.19 94 LEU A C 1
ATOM 716 O O . LEU A 1 94 ? 24.484 -58.312 -28.562 1 93.19 94 LEU A O 1
ATOM 720 N N . VAL A 1 95 ? 22.766 -59.062 -27.312 1 93.25 95 VAL A N 1
ATOM 721 C CA . VAL A 1 95 ? 22.422 -57.75 -26.75 1 93.25 95 VAL A CA 1
ATOM 722 C C . VAL A 1 95 ? 23.547 -57.281 -25.844 1 93.25 95 VAL A C 1
ATOM 724 O O . VAL A 1 95 ? 23.922 -56.094 -25.859 1 93.25 95 VAL A O 1
ATOM 727 N N . SER A 1 96 ? 24.156 -58.156 -25.109 1 89.25 96 SER A N 1
ATOM 728 C CA . SER A 1 96 ? 25.219 -57.812 -24.156 1 89.25 96 SER A CA 1
ATOM 729 C C . SER A 1 96 ? 26.516 -57.5 -24.875 1 89.25 96 SER A C 1
ATOM 731 O O . SER A 1 96 ? 27.406 -56.875 -24.312 1 89.25 96 SER A O 1
ATOM 733 N N . SER A 1 97 ? 26.609 -57.969 -26.109 1 89.06 97 SER A N 1
ATOM 734 C CA . SER A 1 97 ? 27.844 -57.781 -26.859 1 89.06 97 SER A CA 1
ATOM 735 C C . SER A 1 97 ? 27.844 -56.469 -27.641 1 89.06 97 SER A C 1
ATOM 737 O O . SER A 1 97 ? 28.844 -56.094 -28.266 1 89.06 97 SER A O 1
ATOM 739 N N . ILE A 1 98 ? 26.781 -55.781 -27.562 1 89.56 98 ILE A N 1
ATOM 740 C CA . ILE A 1 98 ? 26.672 -54.531 -28.312 1 89.56 98 ILE A CA 1
ATOM 741 C C . ILE A 1 98 ? 27.547 -53.469 -27.656 1 89.56 98 ILE A C 1
ATOM 743 O O . ILE A 1 98 ? 27.562 -53.344 -26.438 1 89.56 98 ILE A O 1
ATOM 747 N N . ALA A 1 99 ? 28.375 -52.812 -28.469 1 80.5 99 ALA A N 1
ATOM 748 C CA . ALA A 1 99 ? 29.297 -51.781 -28 1 80.5 99 ALA A CA 1
ATOM 749 C C . ALA A 1 99 ? 28.719 -50.375 -28.203 1 80.5 99 ALA A C 1
ATOM 751 O O . ALA A 1 99 ? 27.734 -50.219 -28.922 1 80.5 99 ALA A O 1
ATOM 752 N N . SER A 1 100 ? 29.156 -49.469 -27.359 1 75.75 100 SER A N 1
ATOM 753 C CA . SER A 1 100 ? 28.719 -48.062 -27.484 1 75.75 100 SER A CA 1
ATOM 754 C C . SER A 1 100 ? 29.219 -47.469 -28.797 1 75.75 100 SER A C 1
ATOM 756 O O . SER A 1 100 ? 30.234 -47.875 -29.344 1 75.75 100 SER A O 1
ATOM 758 N N . THR A 1 101 ? 28.297 -46.875 -29.516 1 66.06 101 THR A N 1
ATOM 759 C CA . THR A 1 101 ? 28.75 -46.156 -30.719 1 66.06 101 THR A CA 1
ATOM 760 C C . THR A 1 101 ? 29.438 -44.875 -30.344 1 66.06 101 THR A C 1
ATOM 762 O O . THR A 1 101 ? 29.016 -44.156 -29.422 1 66.06 101 THR A O 1
ATOM 765 N N . SER A 1 102 ? 30.75 -44.844 -30.297 1 56.03 102 SER A N 1
ATOM 766 C CA . SER A 1 102 ? 31.609 -43.719 -29.938 1 56.03 102 SER A CA 1
ATOM 767 C C . SER A 1 102 ? 31.094 -42.406 -30.531 1 56.03 102 SER A C 1
ATOM 769 O O . SER A 1 102 ? 31.797 -41.406 -30.531 1 56.03 102 SER A O 1
ATOM 771 N N . ASP A 1 103 ? 30.094 -42.312 -31.25 1 50.66 103 ASP A N 1
ATOM 772 C CA . ASP A 1 103 ? 30.062 -41 -31.891 1 50.66 103 ASP A CA 1
ATOM 773 C C . ASP A 1 103 ? 30.141 -39.875 -30.859 1 50.66 103 ASP A C 1
ATOM 775 O O . ASP A 1 103 ? 29.766 -40.062 -29.703 1 50.66 103 ASP A O 1
ATOM 779 N N . VAL A 1 104 ? 30.844 -38.625 -31.297 1 46.03 104 VAL A N 1
ATOM 780 C CA . VAL A 1 104 ? 31.062 -37.281 -30.75 1 46.03 104 VAL A CA 1
ATOM 781 C C . VAL A 1 104 ? 29.766 -36.781 -30.094 1 46.03 104 VAL A C 1
ATOM 783 O O . VAL A 1 104 ? 28.766 -36.562 -30.781 1 46.03 104 VAL A O 1
ATOM 786 N N . ALA A 1 105 ? 29.547 -37.062 -29.031 1 49.03 105 ALA A N 1
ATOM 787 C CA . ALA A 1 105 ? 28.531 -36.406 -28.25 1 49.03 105 ALA A CA 1
ATOM 788 C C . ALA A 1 105 ? 28.453 -34.906 -28.625 1 49.03 105 ALA A C 1
ATOM 790 O O . ALA A 1 105 ? 29.422 -34.188 -28.469 1 49.03 105 ALA A O 1
ATOM 791 N N . MET A 1 106 ? 28.094 -34.5 -29.781 1 44 106 MET A N 1
ATOM 792 C CA . MET A 1 106 ? 27.891 -33.062 -29.797 1 44 106 MET A CA 1
ATOM 793 C C . MET A 1 106 ? 27.359 -32.562 -28.453 1 44 106 MET A C 1
ATOM 795 O O . MET A 1 106 ? 26.266 -32.969 -28.031 1 44 106 MET A O 1
ATOM 799 N N . GLU A 1 107 ? 28.203 -32.281 -27.688 1 48.47 107 GLU A N 1
ATOM 800 C CA . GLU A 1 107 ? 27.875 -31.609 -26.438 1 48.47 107 GLU A CA 1
ATOM 801 C C . GLU A 1 107 ? 26.766 -30.594 -26.641 1 48.47 107 GLU A C 1
ATOM 803 O O . GLU A 1 107 ? 26.969 -29.562 -27.281 1 48.47 107 GLU A O 1
ATOM 808 N N . VAL A 1 108 ? 25.609 -30.906 -26.922 1 51.41 108 VAL A N 1
ATOM 809 C CA . VAL A 1 108 ? 24.547 -29.906 -26.938 1 51.41 108 VAL A CA 1
ATOM 810 C C . VAL A 1 108 ? 24.406 -29.25 -25.562 1 51.41 108 VAL A C 1
ATOM 812 O O . VAL A 1 108 ? 23.906 -29.875 -24.625 1 51.41 108 VAL A O 1
ATOM 815 N N . ASP A 1 109 ? 25.453 -28.828 -24.969 1 53.25 109 ASP A N 1
ATOM 816 C CA . ASP A 1 109 ? 25.422 -28.062 -23.719 1 53.25 109 ASP A CA 1
ATOM 817 C C . ASP A 1 109 ? 24.375 -26.953 -23.781 1 53.25 109 ASP A C 1
ATOM 819 O O . ASP A 1 109 ? 24.469 -25.969 -23.047 1 53.25 109 ASP A O 1
ATOM 823 N N . ALA A 1 110 ? 23.406 -27.031 -24.703 1 61.69 110 ALA A N 1
ATOM 824 C CA . ALA A 1 110 ? 22.625 -25.797 -24.812 1 61.69 110 ALA A CA 1
ATOM 825 C C . ALA A 1 110 ? 21.547 -25.734 -23.75 1 61.69 110 ALA A C 1
ATOM 827 O O . ALA A 1 110 ? 20.875 -26.719 -23.469 1 61.69 110 ALA A O 1
ATOM 828 N N . GLU A 1 111 ? 21.703 -24.844 -22.859 1 69.62 111 GLU A N 1
ATOM 829 C CA . GLU A 1 111 ? 20.656 -24.422 -21.938 1 69.62 111 GLU A CA 1
ATOM 830 C C . GLU A 1 111 ? 19.266 -24.719 -22.516 1 69.62 111 GLU A C 1
ATOM 832 O O . GLU A 1 111 ? 18.328 -24.953 -21.75 1 69.62 111 GLU A O 1
ATOM 837 N N . ASP A 1 112 ? 19.281 -25.031 -23.734 1 79.31 112 ASP A N 1
ATOM 838 C CA . ASP A 1 112 ? 17.953 -25.188 -24.359 1 79.31 112 ASP A CA 1
ATOM 839 C C . ASP A 1 112 ? 17.797 -26.594 -24.938 1 79.31 112 ASP A C 1
ATOM 841 O O . ASP A 1 112 ? 16.969 -26.812 -25.812 1 79.31 112 ASP A O 1
ATOM 845 N N . SER A 1 113 ? 18.656 -27.484 -24.312 1 87.5 113 SER A N 1
ATOM 846 C CA . SER A 1 113 ? 18.5 -28.859 -24.75 1 87.5 113 SER A CA 1
ATOM 847 C C . SER A 1 113 ? 17.312 -29.531 -24.078 1 87.5 113 SER A C 1
ATOM 849 O O . SER A 1 113 ? 16.797 -29.031 -23.078 1 87.5 113 SER A O 1
ATOM 851 N N . LEU A 1 114 ? 16.859 -30.703 -24.656 1 89.38 114 LEU A N 1
ATOM 852 C CA . LEU A 1 114 ? 15.695 -31.406 -24.141 1 89.38 114 LEU A CA 1
ATOM 853 C C . LEU A 1 114 ? 15.945 -31.875 -22.719 1 89.38 114 LEU A C 1
ATOM 855 O O . LEU A 1 114 ? 15.086 -31.703 -21.844 1 89.38 114 LEU A O 1
ATOM 859 N N . GLY A 1 115 ? 17.125 -32.438 -22.5 1 90.19 115 GLY A N 1
ATOM 860 C CA . GLY A 1 115 ? 17.469 -32.906 -21.172 1 90.19 115 GLY A CA 1
ATOM 861 C C . GLY A 1 115 ? 17.516 -31.797 -20.125 1 90.19 115 GLY A C 1
ATOM 862 O O . GLY A 1 115 ? 17.094 -31.984 -18.984 1 90.19 115 GLY A O 1
ATOM 863 N N . SER A 1 116 ? 17.984 -30.688 -20.578 1 88.88 116 SER A N 1
ATOM 864 C CA . SER A 1 116 ? 18.062 -29.547 -19.656 1 88.88 116 SER A CA 1
ATOM 865 C C . SER A 1 116 ? 16.672 -29 -19.359 1 88.88 116 SER A C 1
ATOM 867 O O . SER A 1 116 ? 16.375 -28.656 -18.203 1 88.88 116 SER A O 1
ATOM 869 N N . ILE A 1 117 ? 15.797 -28.891 -20.312 1 89.31 117 ILE A N 1
ATOM 870 C CA . ILE A 1 117 ? 14.453 -28.359 -20.156 1 89.31 117 ILE A CA 1
ATOM 871 C C . ILE A 1 117 ? 13.617 -29.281 -19.266 1 89.31 117 ILE A C 1
ATOM 873 O O . ILE A 1 117 ? 12.898 -28.812 -18.375 1 89.31 117 ILE A O 1
ATOM 877 N N . LEU A 1 118 ? 13.852 -30.594 -19.469 1 92.81 118 LEU A N 1
ATOM 878 C CA . LEU A 1 118 ? 13.047 -31.562 -18.75 1 92.81 118 LEU A CA 1
ATOM 879 C C . LEU A 1 118 ? 13.766 -32 -17.469 1 92.81 118 LEU A C 1
ATOM 881 O O . LEU A 1 118 ? 13.258 -32.875 -16.734 1 92.81 118 LEU A O 1
ATOM 885 N N . VAL A 1 119 ? 14.938 -31.484 -17.219 1 89.88 119 VAL A N 1
ATOM 886 C CA . VAL A 1 119 ? 15.742 -31.703 -16.016 1 89.88 119 VAL A CA 1
ATOM 887 C C . VAL A 1 119 ? 16.141 -33.188 -15.93 1 89.88 119 VAL A C 1
ATOM 889 O O . VAL A 1 119 ? 16 -33.812 -14.875 1 89.88 119 VAL A O 1
ATOM 892 N N . ILE A 1 120 ? 16.359 -33.812 -17.062 1 91.38 120 ILE A N 1
ATOM 893 C CA . ILE A 1 120 ? 16.891 -35.156 -17.203 1 91.38 120 ILE A CA 1
ATOM 894 C C . ILE A 1 120 ? 18.078 -35.125 -18.156 1 91.38 120 ILE A C 1
ATOM 896 O O . ILE A 1 120 ? 17.938 -35.406 -19.344 1 91.38 120 ILE A O 1
ATOM 900 N N . PRO A 1 121 ? 19.156 -34.906 -17.594 1 87.62 121 PRO A N 1
ATOM 901 C CA . PRO A 1 121 ? 20.344 -34.719 -18.438 1 87.62 121 PRO A CA 1
ATOM 902 C C . PRO A 1 121 ? 20.656 -35.938 -19.281 1 87.62 121 PRO A C 1
ATOM 904 O O . PRO A 1 121 ? 21.219 -35.812 -20.375 1 87.62 121 PRO A O 1
ATOM 907 N N . GLU A 1 122 ? 20.312 -37.094 -18.906 1 88.62 122 GLU A N 1
ATOM 908 C CA . GLU A 1 122 ? 20.594 -38.344 -19.625 1 88.62 122 GLU A CA 1
ATOM 909 C C . GLU A 1 122 ? 19.953 -38.344 -21 1 88.62 122 GLU A C 1
ATOM 911 O O . GLU A 1 122 ? 20.422 -39.031 -21.906 1 88.62 122 GLU A O 1
ATOM 916 N N . LEU A 1 123 ? 18.906 -37.594 -21.203 1 91.25 123 LEU A N 1
ATOM 917 C CA . LEU A 1 123 ? 18.156 -37.594 -22.453 1 91.25 123 LEU A CA 1
ATOM 918 C C . LEU A 1 123 ? 18.969 -36.969 -23.578 1 91.25 123 LEU A C 1
ATOM 920 O O . LEU A 1 123 ? 18.719 -37.219 -24.75 1 91.25 123 LEU A O 1
ATOM 924 N N . ASP A 1 124 ? 19.906 -36.156 -23.219 1 88.88 124 ASP A N 1
ATOM 925 C CA . ASP A 1 124 ? 20.688 -35.469 -24.234 1 88.88 124 ASP A CA 1
ATOM 926 C C . ASP A 1 124 ? 21.781 -36.375 -24.781 1 88.88 124 ASP A C 1
ATOM 928 O O . ASP A 1 124 ? 22.156 -36.281 -25.953 1 88.88 124 ASP A O 1
ATOM 932 N N . LYS A 1 125 ? 22.266 -37.312 -24 1 87.44 125 LYS A N 1
ATOM 933 C CA . LYS A 1 125 ? 23.375 -38.156 -24.406 1 87.44 125 LYS A CA 1
ATOM 934 C C . LYS A 1 125 ? 22.922 -39.594 -24.594 1 87.44 125 LYS A C 1
ATOM 936 O O . LYS A 1 125 ? 23.734 -40.469 -24.922 1 87.44 125 LYS A O 1
ATOM 941 N N . ILE A 1 126 ? 21.719 -39.844 -24.578 1 89.94 126 ILE A N 1
ATOM 942 C CA . ILE A 1 126 ? 21.203 -41.219 -24.5 1 89.94 126 ILE A CA 1
ATOM 943 C C . ILE A 1 126 ? 21.344 -41.875 -25.859 1 89.94 126 ILE A C 1
ATOM 945 O O . ILE A 1 126 ? 21.516 -43.094 -25.938 1 89.94 126 ILE A O 1
ATOM 949 N N . GLN A 1 127 ? 21.312 -41.219 -26.953 1 85.62 127 GLN A N 1
ATOM 950 C CA . GLN A 1 127 ? 21.297 -41.781 -28.281 1 85.62 127 GLN A CA 1
ATOM 951 C C . GLN A 1 127 ? 22.609 -42.469 -28.609 1 85.62 127 GLN A C 1
ATOM 953 O O . GLN A 1 127 ? 22.641 -43.438 -29.391 1 85.62 127 GLN A O 1
ATOM 958 N N . SER A 1 128 ? 23.641 -42.094 -27.922 1 85.75 128 SER A N 1
ATOM 959 C CA . SER A 1 128 ? 24.953 -42.656 -28.219 1 85.75 128 SER A CA 1
ATOM 960 C C . SER A 1 128 ? 25.344 -43.75 -27.219 1 85.75 128 SER A C 1
ATOM 962 O O . SER A 1 128 ? 26.438 -44.312 -27.297 1 85.75 128 SER A O 1
ATOM 964 N N . THR A 1 129 ? 24.484 -44.156 -26.422 1 89.81 129 THR A N 1
ATOM 965 C CA . THR A 1 129 ? 24.812 -45.125 -25.391 1 89.81 129 THR A CA 1
ATOM 966 C C . THR A 1 129 ? 24.594 -46.562 -25.922 1 89.81 129 THR A C 1
ATOM 968 O O . THR A 1 129 ? 23.891 -46.75 -26.906 1 89.81 129 THR A O 1
ATOM 971 N N . LYS A 1 130 ? 25.219 -47.5 -25.266 1 91.88 130 LYS A N 1
ATOM 972 C CA . LYS A 1 130 ? 25.062 -48.906 -25.625 1 91.88 130 LYS A CA 1
ATOM 973 C C . LYS A 1 130 ? 23.625 -49.375 -25.391 1 91.88 130 LYS A C 1
ATOM 975 O O . LYS A 1 130 ? 23.125 -50.219 -26.141 1 91.88 130 LYS A O 1
ATOM 980 N N . GLU A 1 131 ? 23.016 -48.844 -24.375 1 93.5 131 GLU A N 1
ATOM 981 C CA . GLU A 1 131 ? 21.641 -49.219 -24.047 1 93.5 131 GLU A CA 1
ATOM 982 C C . GLU A 1 131 ? 20.672 -48.812 -25.156 1 93.5 131 GLU A C 1
ATOM 984 O O . GLU A 1 131 ? 19.766 -49.594 -25.5 1 93.5 131 GLU A O 1
ATOM 989 N N . SER A 1 132 ? 20.891 -47.688 -25.734 1 93.81 132 SER A N 1
ATOM 990 C CA . SER A 1 132 ? 20.047 -47.25 -26.844 1 93.81 132 SER A CA 1
ATOM 991 C C . SER A 1 132 ? 20.203 -48.125 -28.062 1 93.81 132 SER A C 1
ATOM 993 O O . SER A 1 132 ? 19.234 -48.5 -28.719 1 93.81 132 SER A O 1
ATOM 995 N N . THR A 1 133 ? 21.422 -48.5 -28.328 1 93.69 133 THR A N 1
ATOM 996 C CA . THR A 1 133 ? 21.703 -49.375 -29.469 1 93.69 133 THR A CA 1
ATOM 997 C C . THR A 1 133 ? 21.109 -50.75 -29.25 1 93.69 133 THR A C 1
ATOM 999 O O . THR A 1 133 ? 20.578 -51.375 -30.188 1 93.69 133 THR A O 1
ATOM 1002 N N . ALA A 1 134 ? 21.25 -51.188 -28.062 1 94.69 134 ALA A N 1
ATOM 1003 C CA . ALA A 1 134 ? 20.672 -52.5 -27.719 1 94.69 134 ALA A CA 1
ATOM 1004 C C . ALA A 1 134 ? 19.172 -52.5 -27.891 1 94.69 134 ALA A C 1
ATOM 1006 O O . ALA A 1 134 ? 18.609 -53.438 -28.453 1 94.69 134 ALA A O 1
ATOM 1007 N N . LEU A 1 135 ? 18.547 -51.438 -27.438 1 95.62 135 LEU A N 1
ATOM 1008 C CA . LEU A 1 135 ? 17.094 -51.312 -27.578 1 95.62 135 LEU A CA 1
ATOM 1009 C C . LEU A 1 135 ? 16.703 -51.219 -29.047 1 95.62 135 LEU A C 1
ATOM 1011 O O . LEU A 1 135 ? 15.734 -51.875 -29.469 1 95.62 135 LEU A O 1
ATOM 1015 N N . HIS A 1 136 ? 17.438 -50.562 -29.781 1 94.25 136 HIS A N 1
ATOM 1016 C CA . HIS A 1 136 ? 17.172 -50.438 -31.203 1 94.25 136 HIS A CA 1
ATOM 1017 C C . HIS A 1 136 ? 17.297 -51.781 -31.906 1 94.25 136 HIS A C 1
ATOM 1019 O O . HIS A 1 136 ? 16.5 -52.125 -32.781 1 94.25 136 HIS A O 1
ATOM 1025 N N . TYR A 1 137 ? 18.297 -52.5 -31.469 1 94.88 137 TYR A N 1
ATOM 1026 C CA . TYR A 1 137 ? 18.5 -53.844 -32.031 1 94.88 137 TYR A CA 1
ATOM 1027 C C . TYR A 1 137 ? 17.312 -54.75 -31.766 1 94.88 137 TYR A C 1
ATOM 1029 O O . TYR A 1 137 ? 16.797 -55.406 -32.656 1 94.88 137 TYR A O 1
ATOM 1037 N N . LEU A 1 138 ? 16.922 -54.688 -30.594 1 96.5 138 LEU A N 1
ATOM 1038 C CA . LEU A 1 138 ? 15.82 -55.562 -30.203 1 96.5 138 LEU A CA 1
ATOM 1039 C C . LEU A 1 138 ? 14.539 -55.156 -30.938 1 96.5 138 LEU A C 1
ATOM 1041 O O . LEU A 1 138 ? 13.766 -56.031 -31.359 1 96.5 138 LEU A O 1
ATOM 1045 N N . MET A 1 139 ? 14.32 -53.875 -31.125 1 96.12 139 MET A N 1
ATOM 1046 C CA . MET A 1 139 ? 13.156 -53.406 -31.844 1 96.12 139 MET A CA 1
ATOM 1047 C C . MET A 1 139 ? 13.227 -53.781 -33.312 1 96.12 139 MET A C 1
ATOM 1049 O O . MET A 1 139 ? 12.219 -54.125 -33.906 1 96.12 139 MET A O 1
ATOM 1053 N N . SER A 1 140 ? 14.391 -53.688 -33.844 1 95.25 140 SER A N 1
ATOM 1054 C CA . SER A 1 140 ? 14.594 -54.094 -35.25 1 95.25 140 SER A CA 1
ATOM 1055 C C . SER A 1 140 ? 14.359 -55.594 -35.438 1 95.25 140 SER A C 1
ATOM 1057 O O . SER A 1 140 ? 13.812 -56.031 -36.438 1 95.25 140 SER A O 1
ATOM 1059 N N . THR A 1 141 ? 14.883 -56.344 -34.469 1 96.69 141 THR A N 1
ATOM 1060 C CA . THR A 1 141 ? 14.664 -57.781 -34.5 1 96.69 141 THR A CA 1
ATOM 1061 C C . THR A 1 141 ? 13.172 -58.125 -34.469 1 96.69 141 THR A C 1
ATOM 1063 O O . THR A 1 141 ? 12.695 -58.969 -35.188 1 96.69 141 THR A O 1
ATOM 1066 N N . TYR A 1 142 ? 12.461 -57.375 -33.562 1 96.44 142 TYR A N 1
ATOM 1067 C CA . TYR A 1 142 ? 11.008 -57.531 -33.5 1 96.44 142 TYR A CA 1
ATOM 1068 C C . TYR A 1 142 ? 10.352 -57.188 -34.812 1 96.44 142 TYR A C 1
ATOM 1070 O O . TYR A 1 142 ? 9.453 -57.906 -35.281 1 96.44 142 TYR A O 1
ATOM 1078 N N . SER A 1 143 ? 10.82 -56.219 -35.5 1 95.31 143 SER A N 1
ATOM 1079 C CA . SER A 1 143 ? 10.273 -55.812 -36.781 1 95.31 143 SER A CA 1
ATOM 1080 C C . SER A 1 143 ? 10.555 -56.844 -37.875 1 95.31 143 SER A C 1
ATOM 1082 O O . SER A 1 143 ? 9.68 -57.188 -38.656 1 95.31 143 SER A O 1
ATOM 1084 N N . ARG A 1 144 ? 11.742 -57.375 -37.875 1 95.06 144 ARG A N 1
ATOM 1085 C CA . ARG A 1 144 ? 12.094 -58.438 -38.812 1 95.06 144 ARG A CA 1
ATOM 1086 C C . ARG A 1 144 ? 11.219 -59.656 -38.594 1 95.06 144 ARG A C 1
ATOM 1088 O O . ARG A 1 144 ? 10.773 -60.281 -39.562 1 95.06 144 ARG A O 1
ATOM 1095 N N . LEU A 1 145 ? 11.102 -59.969 -37.344 1 96.19 145 LEU A N 1
ATOM 1096 C CA . LEU A 1 145 ? 10.273 -61.094 -37 1 96.19 145 LEU A CA 1
ATOM 1097 C C . LEU A 1 145 ? 8.844 -60.938 -37.5 1 96.19 145 LEU A C 1
ATOM 1099 O O . LEU A 1 145 ? 8.25 -61.875 -38.031 1 96.19 145 LEU A O 1
ATOM 1103 N N . ASN A 1 146 ? 8.297 -59.719 -37.375 1 93.62 146 ASN A N 1
ATOM 1104 C CA . ASN A 1 146 ? 6.941 -59.438 -37.812 1 93.62 146 ASN A CA 1
ATOM 1105 C C . ASN A 1 146 ? 6.832 -59.531 -39.344 1 93.62 146 ASN A C 1
ATOM 1107 O O . ASN A 1 146 ? 5.824 -60 -39.875 1 93.62 146 ASN A O 1
ATOM 1111 N N . THR A 1 147 ? 7.859 -59.094 -39.969 1 93.38 147 THR A N 1
ATOM 1112 C CA . THR A 1 147 ? 7.887 -59.188 -41.406 1 93.38 147 THR A CA 1
ATOM 1113 C C . THR A 1 147 ? 7.934 -60.656 -41.844 1 93.38 147 THR A C 1
ATOM 1115 O O . THR A 1 147 ? 7.195 -61.062 -42.75 1 93.38 147 THR A O 1
ATOM 1118 N N . GLU A 1 148 ? 8.727 -61.531 -41.156 1 93.25 148 GLU A N 1
ATOM 1119 C CA . GLU A 1 148 ? 8.867 -62.938 -41.5 1 93.25 148 GLU A CA 1
ATOM 1120 C C . GLU A 1 148 ? 7.594 -63.719 -41.156 1 93.25 148 GLU A C 1
ATOM 1122 O O . GLU A 1 148 ? 7.234 -64.625 -41.875 1 93.25 148 GLU A O 1
ATOM 1127 N N . SER A 1 149 ? 6.953 -63.312 -40.156 1 92.12 149 SER A N 1
ATOM 1128 C CA . SER A 1 149 ? 5.762 -64 -39.688 1 92.12 149 SER A CA 1
ATOM 1129 C C . SER A 1 149 ? 4.609 -63.844 -40.688 1 92.12 149 SER A C 1
ATOM 1131 O O . SER A 1 149 ? 3.666 -64.625 -40.688 1 92.12 149 SER A O 1
ATOM 1133 N N . ARG A 1 150 ? 4.707 -62.844 -41.562 1 91.31 150 ARG A N 1
ATOM 1134 C CA . ARG A 1 150 ? 3.654 -62.594 -42.531 1 91.31 150 ARG A CA 1
ATOM 1135 C C . ARG A 1 150 ? 3.877 -63.438 -43.781 1 91.31 150 ARG A C 1
ATOM 1137 O O . ARG A 1 150 ? 3.047 -63.406 -44.688 1 91.31 150 ARG A O 1
ATOM 1144 N N . ASN A 1 151 ? 4.973 -64.188 -43.75 1 90.88 151 ASN A N 1
ATOM 1145 C CA . ASN A 1 151 ? 5.262 -65 -44.906 1 90.88 151 ASN A CA 1
ATOM 1146 C C . ASN A 1 151 ? 4.246 -66.125 -45.031 1 90.88 151 ASN A C 1
ATOM 1148 O O . ASN A 1 151 ? 4.172 -67 -44.156 1 90.88 151 ASN A O 1
ATOM 1152 N N . GLU A 1 152 ? 3.473 -66.25 -46.094 1 89.62 152 GLU A N 1
ATOM 1153 C CA . GLU A 1 152 ? 2.383 -67.188 -46.312 1 89.62 152 GLU A CA 1
ATOM 1154 C C . GLU A 1 152 ? 2.916 -68.562 -46.656 1 89.62 152 GLU A C 1
ATOM 1156 O O . GLU A 1 152 ? 2.197 -69.562 -46.531 1 89.62 152 GLU A O 1
ATOM 1161 N N . PHE A 1 153 ? 4.145 -68.625 -47 1 90.81 153 PHE A N 1
ATOM 1162 C CA . PHE A 1 153 ? 4.707 -69.938 -47.438 1 90.81 153 PHE A CA 1
ATOM 1163 C C . PHE A 1 153 ? 5.293 -70.688 -46.25 1 90.81 153 PHE A C 1
ATOM 1165 O O . PHE A 1 153 ? 5.773 -71.812 -46.438 1 90.81 153 PHE A O 1
ATOM 1172 N N . PHE A 1 154 ? 5.227 -70.188 -45.062 1 91.25 154 PHE A N 1
ATOM 1173 C CA . PHE A 1 154 ? 5.754 -70.812 -43.875 1 91.25 154 PHE A CA 1
ATOM 1174 C C . PHE A 1 154 ? 4.918 -72.062 -43.5 1 91.25 154 PHE A C 1
ATOM 1176 O O . PHE A 1 154 ? 3.689 -72 -43.594 1 91.25 154 PHE A O 1
ATOM 1183 N N . GLN A 1 155 ? 5.617 -73 -43.188 1 91.19 155 GLN A N 1
ATOM 1184 C CA . GLN A 1 155 ? 4.961 -74.25 -42.688 1 91.19 155 GLN A CA 1
ATOM 1185 C C . GLN A 1 155 ? 4.66 -74.125 -41.188 1 91.19 155 GLN A C 1
ATOM 1187 O O . GLN A 1 155 ? 5.059 -73.125 -40.562 1 91.19 155 GLN A O 1
ATOM 1192 N N . ASP A 1 156 ? 3.992 -75.062 -40.688 1 90.06 156 ASP A N 1
ATOM 1193 C CA . ASP A 1 156 ? 3.514 -75 -39.312 1 90.06 156 ASP A CA 1
ATOM 1194 C C . ASP A 1 156 ? 4.676 -74.938 -38.312 1 90.06 156 ASP A C 1
ATOM 1196 O O . ASP A 1 156 ? 4.602 -74.188 -37.344 1 90.06 156 ASP A O 1
ATOM 1200 N N . PHE A 1 157 ? 5.746 -75.688 -38.594 1 89.69 157 PHE A N 1
ATOM 1201 C CA . PHE A 1 157 ? 6.875 -75.625 -37.688 1 89.69 157 PHE A CA 1
ATOM 1202 C C . PHE A 1 157 ? 7.578 -74.312 -37.719 1 89.69 157 PHE A C 1
ATOM 1204 O O . PHE A 1 157 ? 8.109 -73.875 -36.688 1 89.69 157 PHE A O 1
ATOM 1211 N N . GLU A 1 158 ? 7.539 -73.562 -38.844 1 92.25 158 GLU A N 1
ATOM 1212 C CA . GLU A 1 158 ? 8.125 -72.25 -38.938 1 92.25 158 GLU A CA 1
ATOM 1213 C C . GLU A 1 158 ? 7.246 -71.188 -38.25 1 92.25 158 GLU A C 1
ATOM 1215 O O . GLU A 1 158 ? 7.754 -70.312 -37.594 1 92.25 158 GLU A O 1
ATOM 1220 N N . LYS A 1 159 ? 5.996 -71.438 -38.406 1 92.69 159 LYS A N 1
ATOM 1221 C CA . LYS A 1 159 ? 5.055 -70.562 -37.75 1 92.69 159 LYS A CA 1
ATOM 1222 C C . LYS A 1 159 ? 5.168 -70.625 -36.219 1 92.69 159 LYS A C 1
ATOM 1224 O O . LYS A 1 159 ? 5.125 -69.625 -35.531 1 92.69 159 LYS A O 1
ATOM 1229 N N . GLN A 1 160 ? 5.312 -71.875 -35.812 1 92.56 160 GLN A N 1
ATOM 1230 C CA . GLN A 1 160 ? 5.488 -72.062 -34.375 1 92.56 160 GLN A CA 1
ATOM 1231 C C . GLN A 1 160 ? 6.793 -71.438 -33.906 1 92.56 160 GLN A C 1
ATOM 1233 O O . GLN A 1 160 ? 6.848 -70.875 -32.812 1 92.56 160 GLN A O 1
ATOM 1238 N N . MET A 1 161 ? 7.801 -71.5 -34.688 1 93.12 161 MET A N 1
ATOM 1239 C CA . MET A 1 161 ? 9.078 -70.938 -34.344 1 93.12 161 MET A CA 1
ATOM 1240 C C . MET A 1 161 ? 8.961 -69.375 -34.219 1 93.12 161 MET A C 1
ATOM 1242 O O . MET A 1 161 ? 9.523 -68.812 -33.312 1 93.12 161 MET A O 1
ATOM 1246 N N . CYS A 1 162 ? 8.141 -68.875 -35.094 1 94.44 162 CYS A N 1
ATOM 1247 C CA . CYS A 1 162 ? 7.945 -67.438 -35.094 1 94.44 162 CYS A CA 1
ATOM 1248 C C . CYS A 1 162 ? 7.258 -67 -33.781 1 94.44 162 CYS A C 1
ATOM 1250 O O . CYS A 1 162 ? 7.621 -66 -33.219 1 94.44 162 CYS A O 1
ATOM 1252 N N . LEU A 1 163 ? 6.348 -67.75 -33.375 1 94 163 LEU A N 1
ATOM 1253 C CA . LEU A 1 163 ? 5.637 -67.438 -32.125 1 94 163 LEU A CA 1
ATOM 1254 C C . LEU A 1 163 ? 6.578 -67.562 -30.938 1 94 163 LEU A C 1
ATOM 1256 O O . LEU A 1 163 ? 6.551 -66.688 -30.062 1 94 163 LEU A O 1
ATOM 1260 N N . ASP A 1 164 ? 7.375 -68.5 -30.969 1 94.62 164 ASP A N 1
ATOM 1261 C CA . ASP A 1 164 ? 8.328 -68.688 -29.891 1 94.62 164 ASP A CA 1
ATOM 1262 C C . ASP A 1 164 ? 9.391 -67.562 -29.891 1 94.62 164 ASP A C 1
ATOM 1264 O O . ASP A 1 164 ? 9.758 -67.062 -28.844 1 94.62 164 ASP A O 1
ATOM 1268 N N . LEU A 1 165 ? 9.852 -67.25 -31.094 1 95.5 165 LEU A N 1
ATOM 1269 C CA . LEU A 1 165 ? 10.859 -66.188 -31.234 1 95.5 165 LEU A CA 1
ATOM 1270 C C . LEU A 1 165 ? 10.32 -64.875 -30.719 1 95.5 165 LEU A C 1
ATOM 1272 O O . LEU A 1 165 ? 11.047 -64.125 -30.094 1 95.5 165 LEU A O 1
ATOM 1276 N N . ARG A 1 166 ? 9.078 -64.688 -30.984 1 95.69 166 ARG A N 1
ATOM 1277 C CA . ARG A 1 166 ? 8.453 -63.438 -30.531 1 95.69 166 ARG A CA 1
ATOM 1278 C C . ARG A 1 166 ? 8.477 -63.312 -29 1 95.69 166 ARG A C 1
ATOM 1280 O O . ARG A 1 166 ? 8.852 -62.281 -28.453 1 95.69 166 ARG A O 1
ATOM 1287 N N . GLU A 1 167 ? 8.117 -64.375 -28.422 1 95.81 167 GLU A N 1
ATOM 1288 C CA . GLU A 1 167 ? 8.125 -64.438 -26.953 1 95.81 167 GLU A CA 1
ATOM 1289 C C . GLU A 1 167 ? 9.531 -64.25 -26.406 1 95.81 167 GLU A C 1
ATOM 1291 O O . GLU A 1 167 ? 9.727 -63.5 -25.422 1 95.81 167 GLU A O 1
ATOM 1296 N N . LEU A 1 168 ? 10.453 -64.812 -27.047 1 95.81 168 LEU A N 1
ATOM 1297 C CA . LEU A 1 168 ? 11.828 -64.812 -26.562 1 95.81 168 LEU A CA 1
ATOM 1298 C C . LEU A 1 168 ? 12.43 -63.406 -26.766 1 95.81 168 LEU A C 1
ATOM 1300 O O . LEU A 1 168 ? 13.164 -62.906 -25.906 1 95.81 168 LEU A O 1
ATOM 1304 N N . VAL A 1 169 ? 12.094 -62.781 -27.891 1 96.62 169 VAL A N 1
ATOM 1305 C CA . VAL A 1 169 ? 12.57 -61.438 -28.156 1 96.62 169 VAL A CA 1
ATOM 1306 C C . VAL A 1 169 ? 11.977 -60.438 -27.141 1 96.62 169 VAL A C 1
ATOM 1308 O O . VAL A 1 169 ? 12.695 -59.656 -26.547 1 96.62 169 VAL A O 1
ATOM 1311 N N . LEU A 1 170 ? 10.719 -60.562 -26.906 1 97.25 170 LEU A N 1
ATOM 1312 C CA . LEU A 1 170 ? 10.031 -59.688 -25.953 1 97.25 170 LEU A CA 1
ATOM 1313 C C . LEU A 1 170 ? 10.539 -59.906 -24.547 1 97.25 170 LEU A C 1
ATOM 1315 O O . LEU A 1 170 ? 10.641 -58.969 -23.766 1 97.25 170 LEU A O 1
ATOM 1319 N N . SER A 1 171 ? 10.805 -61.094 -24.266 1 96.5 171 SER A N 1
ATOM 1320 C CA . SER A 1 171 ? 11.375 -61.406 -22.953 1 96.5 171 SER A CA 1
ATOM 1321 C C . SER A 1 171 ? 12.688 -60.656 -22.75 1 96.5 171 SER A C 1
ATOM 1323 O O . SER A 1 171 ? 12.93 -60.125 -21.672 1 96.5 171 SER A O 1
ATOM 1325 N N . ASN A 1 172 ? 13.508 -60.625 -23.781 1 95.75 172 ASN A N 1
ATOM 1326 C CA . ASN A 1 172 ? 14.789 -59.938 -23.688 1 95.75 172 ASN A CA 1
ATOM 1327 C C . ASN A 1 172 ? 14.609 -58.438 -23.594 1 95.75 172 ASN A C 1
ATOM 1329 O O . ASN A 1 172 ? 15.391 -57.75 -22.938 1 95.75 172 ASN A O 1
ATOM 1333 N N . VAL A 1 173 ? 13.586 -57.938 -24.219 1 97.12 173 VAL A N 1
ATOM 1334 C CA . VAL A 1 173 ? 13.273 -56.5 -24.109 1 97.12 173 VAL A CA 1
ATOM 1335 C C . VAL A 1 173 ? 12.898 -56.156 -22.672 1 97.12 173 VAL A C 1
ATOM 1337 O O . VAL A 1 173 ? 13.414 -55.188 -22.109 1 97.12 173 VAL A O 1
ATOM 1340 N N . VAL A 1 174 ? 12.062 -56.969 -22.062 1 97.12 174 VAL A N 1
ATOM 1341 C CA . VAL A 1 174 ? 11.57 -56.75 -20.719 1 97.12 174 VAL A CA 1
ATOM 1342 C C . VAL A 1 174 ? 12.719 -56.875 -19.719 1 97.12 174 VAL A C 1
ATOM 1344 O O . VAL A 1 174 ? 12.844 -56.062 -18.797 1 97.12 174 VAL A O 1
ATOM 1347 N N . ILE A 1 175 ? 13.578 -57.812 -19.969 1 95.56 175 ILE A N 1
ATOM 1348 C CA . ILE A 1 175 ? 14.734 -58 -19.109 1 95.56 175 ILE A CA 1
ATOM 1349 C C . ILE A 1 175 ? 15.648 -56.781 -19.172 1 95.56 175 ILE A C 1
ATOM 1351 O O . ILE A 1 175 ? 16.141 -56.312 -18.141 1 95.56 175 ILE A O 1
ATOM 1355 N N . LEU A 1 176 ? 15.805 -56.312 -20.375 1 96.06 176 LEU A N 1
ATOM 1356 C CA . LEU A 1 176 ? 16.625 -55.125 -20.578 1 96.06 176 LEU A CA 1
ATOM 1357 C C . LEU A 1 176 ? 16.031 -53.906 -19.859 1 96.06 176 LEU A C 1
ATOM 1359 O O . LEU A 1 176 ? 16.734 -53.188 -19.125 1 96.06 176 LEU A O 1
ATOM 1363 N N . LEU A 1 177 ? 14.766 -53.688 -19.938 1 96.88 177 LEU A N 1
ATOM 1364 C CA . LEU A 1 177 ? 14.086 -52.531 -19.391 1 96.88 177 LEU A CA 1
ATOM 1365 C C . LEU A 1 177 ? 13.969 -52.625 -17.875 1 96.88 177 LEU A C 1
ATOM 1367 O O . LEU A 1 177 ? 13.938 -51.594 -17.188 1 96.88 177 LEU A O 1
ATOM 1371 N N . ARG A 1 178 ? 13.914 -53.875 -17.328 1 95.25 178 ARG A N 1
ATOM 1372 C CA . ARG A 1 178 ? 13.844 -54.062 -15.891 1 95.25 178 ARG A CA 1
ATOM 1373 C C . ARG A 1 178 ? 15.203 -53.844 -15.234 1 95.25 178 ARG A C 1
ATOM 1375 O O . ARG A 1 178 ? 15.281 -53.562 -14.039 1 95.25 178 ARG A O 1
ATOM 1382 N N . GLY A 1 179 ? 16.266 -53.938 -16.016 1 91.88 179 GLY A N 1
ATOM 1383 C CA . GLY A 1 179 ? 17.609 -53.719 -15.508 1 91.88 179 GLY A CA 1
ATOM 1384 C C . GLY A 1 179 ? 18.312 -55 -15.078 1 91.88 179 GLY A C 1
ATOM 1385 O O . GLY A 1 179 ? 19.281 -54.938 -14.312 1 91.88 179 GLY A O 1
ATOM 1386 N N . TYR A 1 180 ? 17.859 -56.094 -15.594 1 90.81 180 TYR A N 1
ATOM 1387 C CA . TYR A 1 180 ? 18.438 -57.375 -15.172 1 90.81 180 TYR A CA 1
ATOM 1388 C C . TYR A 1 180 ? 19.688 -57.688 -15.992 1 90.81 180 TYR A C 1
ATOM 1390 O O . TYR A 1 180 ? 20.359 -58.688 -15.734 1 90.81 180 TYR A O 1
ATOM 1398 N N . CYS A 1 181 ? 20.047 -56.875 -16.969 1 87.75 181 CYS A N 1
ATOM 1399 C CA . CYS A 1 181 ? 21.266 -57.062 -17.766 1 87.75 181 CYS A CA 1
ATOM 1400 C C . CYS A 1 181 ? 22.438 -56.344 -17.109 1 87.75 181 CYS A C 1
ATOM 1402 O O . CYS A 1 181 ? 23.547 -56.312 -17.656 1 87.75 181 CYS A O 1
ATOM 1404 N N . GLU A 1 182 ? 22.156 -55.75 -15.969 1 82.94 182 GLU A N 1
ATOM 1405 C CA . GLU A 1 182 ? 23.234 -55.062 -15.266 1 82.94 182 GLU A CA 1
ATOM 1406 C C . GLU A 1 182 ? 24.297 -56.062 -14.773 1 82.94 182 GLU A C 1
ATOM 1408 O O . GLU A 1 182 ? 23.969 -57.156 -14.344 1 82.94 182 GLU A O 1
ATOM 1413 N N . PRO A 1 183 ? 25.484 -55.688 -14.898 1 84.69 183 PRO A N 1
ATOM 1414 C CA . PRO A 1 183 ? 26.094 -54.375 -15.125 1 84.69 183 PRO A CA 1
ATOM 1415 C C . PRO A 1 183 ? 26.391 -54.094 -16.594 1 84.69 183 PRO A C 1
ATOM 1417 O O . PRO A 1 183 ? 26.859 -53 -16.953 1 84.69 183 PRO A O 1
ATOM 1420 N N . PHE A 1 184 ? 26.109 -55.094 -17.422 1 84.88 184 PHE A N 1
ATOM 1421 C CA . PHE A 1 184 ? 26.453 -54.906 -18.828 1 84.88 184 PHE A CA 1
ATOM 1422 C C . PHE A 1 184 ? 25.656 -53.75 -19.438 1 84.88 184 PHE A C 1
ATOM 1424 O O . PHE A 1 184 ? 26.234 -52.938 -20.156 1 84.88 184 PHE A O 1
ATOM 1431 N N . LEU A 1 185 ? 24.359 -53.719 -19.078 1 91.5 185 LEU A N 1
ATOM 1432 C CA . LEU A 1 185 ? 23.484 -52.688 -19.578 1 91.5 185 LEU A CA 1
ATOM 1433 C C . LEU A 1 185 ? 22.625 -52.094 -18.453 1 91.5 185 LEU A C 1
ATOM 1435 O O . LEU A 1 185 ? 22.062 -52.844 -17.656 1 91.5 185 LEU A O 1
ATOM 1439 N N . SER A 1 186 ? 22.594 -50.812 -18.375 1 91.94 186 SER A N 1
ATOM 1440 C CA . SER A 1 186 ? 21.828 -50.125 -17.328 1 91.94 186 SER A CA 1
ATOM 1441 C C . SER A 1 186 ? 20.344 -50.094 -17.656 1 91.94 186 SER A C 1
ATOM 1443 O O . SER A 1 186 ? 19.969 -49.656 -18.734 1 91.94 186 SER A O 1
ATOM 1445 N N . GLY A 1 187 ? 19.562 -50.469 -16.766 1 93 187 GLY A N 1
ATOM 1446 C CA . GLY A 1 187 ? 18.109 -50.406 -16.938 1 93 187 GLY A CA 1
ATOM 1447 C C . GLY A 1 187 ? 17.594 -48.969 -17.016 1 93 187 GLY A C 1
ATOM 1448 O O . GLY A 1 187 ? 16.672 -48.688 -17.781 1 93 187 GLY A O 1
ATOM 1449 N N . LYS A 1 188 ? 18.219 -48.156 -16.172 1 93.69 188 LYS A N 1
ATOM 1450 C CA . LYS A 1 188 ? 17.844 -46.75 -16.156 1 93.69 188 LYS A CA 1
ATOM 1451 C C . LYS A 1 188 ? 18.062 -46.094 -17.516 1 93.69 188 LYS A C 1
ATOM 1453 O O . LYS A 1 188 ? 17.172 -45.406 -18.031 1 93.69 188 LYS A O 1
ATOM 1458 N N . LEU A 1 189 ? 19.141 -46.344 -18.125 1 94 189 LEU A N 1
ATOM 1459 C CA . LEU A 1 189 ? 19.469 -45.75 -19.406 1 94 189 LEU A CA 1
ATOM 1460 C C . LEU A 1 189 ? 18.609 -46.344 -20.516 1 94 189 LEU A C 1
ATOM 1462 O O . LEU A 1 189 ? 18.234 -45.656 -21.469 1 94 189 LEU A O 1
ATOM 1466 N N . ALA A 1 190 ? 18.328 -47.625 -20.391 1 95.94 190 ALA A N 1
ATOM 1467 C CA . ALA A 1 190 ? 17.453 -48.281 -21.359 1 95.94 190 ALA A CA 1
ATOM 1468 C C . ALA A 1 190 ? 16.062 -47.656 -21.344 1 95.94 190 ALA A C 1
ATOM 1470 O O . ALA A 1 190 ? 15.477 -47.406 -22.406 1 95.94 190 ALA A O 1
ATOM 1471 N N . ARG A 1 191 ? 15.57 -47.406 -20.188 1 96.31 191 ARG A N 1
ATOM 1472 C CA . ARG A 1 191 ? 14.258 -46.781 -20.047 1 96.31 191 ARG A CA 1
ATOM 1473 C C . ARG A 1 191 ? 14.273 -45.344 -20.578 1 96.31 191 ARG A C 1
ATOM 1475 O O . ARG A 1 191 ? 13.32 -44.906 -21.219 1 96.31 191 ARG A O 1
ATOM 1482 N N . SER A 1 192 ? 15.328 -44.656 -20.281 1 95.19 192 SER A N 1
ATOM 1483 C CA . SER A 1 192 ? 15.469 -43.312 -20.812 1 95.19 192 SER A CA 1
ATOM 1484 C C . SER A 1 192 ? 15.508 -43.312 -22.344 1 95.19 192 SER A C 1
ATOM 1486 O O . SER A 1 192 ? 14.992 -42.406 -22.984 1 95.19 192 SER A O 1
ATOM 1488 N N . SER A 1 193 ? 16.172 -44.312 -22.844 1 95.19 193 SER A N 1
ATOM 1489 C CA . SER A 1 193 ? 16.203 -44.469 -24.297 1 95.19 193 SER A CA 1
ATOM 1490 C C . SER A 1 193 ? 14.805 -44.719 -24.859 1 95.19 193 SER A C 1
ATOM 1492 O O . SER A 1 193 ? 14.43 -44.125 -25.875 1 95.19 193 SER A O 1
ATOM 1494 N N . LEU A 1 194 ? 14.07 -45.5 -24.188 1 96.75 194 LEU A N 1
ATOM 1495 C CA . LEU A 1 194 ? 12.695 -45.75 -24.609 1 96.75 194 LEU A CA 1
ATOM 1496 C C . LEU A 1 194 ? 11.875 -44.469 -24.594 1 96.75 194 LEU A C 1
ATOM 1498 O O . LEU A 1 194 ? 11.117 -44.219 -25.531 1 96.75 194 LEU A O 1
ATOM 1502 N N . VAL A 1 195 ? 12.055 -43.688 -23.562 1 96.56 195 VAL A N 1
ATOM 1503 C CA . VAL A 1 195 ? 11.336 -42.438 -23.438 1 96.56 195 VAL A CA 1
ATOM 1504 C C . VAL A 1 195 ? 11.695 -41.5 -24.594 1 96.56 195 VAL A C 1
ATOM 1506 O O . VAL A 1 195 ? 10.812 -40.875 -25.203 1 96.56 195 VAL A O 1
ATOM 1509 N N . ARG A 1 196 ? 12.938 -41.438 -24.859 1 94.81 196 ARG A N 1
ATOM 1510 C CA . ARG A 1 196 ? 13.383 -40.594 -25.969 1 94.81 196 ARG A CA 1
ATOM 1511 C C . ARG A 1 196 ? 12.758 -41.062 -27.281 1 94.81 196 ARG A C 1
ATOM 1513 O O . ARG A 1 196 ? 12.367 -40.219 -28.109 1 94.81 196 ARG A O 1
ATOM 1520 N N . LEU A 1 197 ? 12.703 -42.312 -27.453 1 95.12 197 LEU A N 1
ATOM 1521 C CA . LEU A 1 197 ? 12.086 -42.844 -28.656 1 95.12 197 LEU A CA 1
ATOM 1522 C C . LEU A 1 197 ? 10.594 -42.562 -28.688 1 95.12 197 LEU A C 1
ATOM 1524 O O . LEU A 1 197 ? 10.039 -42.281 -29.75 1 95.12 197 LEU A O 1
ATOM 1528 N N . LEU A 1 198 ? 9.938 -42.562 -27.578 1 95.69 198 LEU A N 1
ATOM 1529 C CA . LEU A 1 198 ? 8.523 -42.219 -27.469 1 95.69 198 LEU A CA 1
ATOM 1530 C C . LEU A 1 198 ? 8.305 -40.75 -27.875 1 95.69 198 LEU A C 1
ATOM 1532 O O . LEU A 1 198 ? 7.371 -40.438 -28.625 1 95.69 198 LEU A O 1
ATOM 1536 N N . TYR A 1 199 ? 9.211 -39.938 -27.312 1 95.12 199 TYR A N 1
ATOM 1537 C CA . TYR A 1 199 ? 9.117 -38.5 -27.625 1 95.12 199 TYR A CA 1
ATOM 1538 C C . TYR A 1 199 ? 9.25 -38.25 -29.125 1 95.12 199 TYR A C 1
ATOM 1540 O O . TYR A 1 199 ? 8.602 -37.375 -29.672 1 95.12 199 TYR A O 1
ATOM 1548 N N . SER A 1 200 ? 10.062 -39.094 -29.734 1 93.12 200 SER A N 1
ATOM 1549 C CA . SER A 1 200 ? 10.328 -38.938 -31.156 1 93.12 200 SER A CA 1
ATOM 1550 C C . SER A 1 200 ? 9.328 -39.719 -32 1 93.12 200 SER A C 1
ATOM 1552 O O . SER A 1 200 ? 9.445 -39.75 -33.219 1 93.12 200 SER A O 1
ATOM 1554 N N . ASN A 1 201 ? 8.383 -40.312 -31.422 1 93 201 ASN A N 1
ATOM 1555 C CA . ASN A 1 201 ? 7.348 -41.094 -32.094 1 93 201 ASN A CA 1
ATOM 1556 C C . ASN A 1 201 ? 7.949 -42.188 -32.969 1 93 201 ASN A C 1
ATOM 1558 O O . ASN A 1 201 ? 7.516 -42.406 -34.094 1 93 201 ASN A O 1
ATOM 1562 N N . LEU A 1 202 ? 8.938 -42.875 -32.375 1 92.38 202 LEU A N 1
ATOM 1563 C CA . LEU A 1 202 ? 9.641 -43.906 -33.125 1 92.38 202 LEU A CA 1
ATOM 1564 C C . LEU A 1 202 ? 9.297 -45.281 -32.562 1 92.38 202 LEU A C 1
ATOM 1566 O O . LEU A 1 202 ? 9.844 -46.312 -33.031 1 92.38 202 LEU A O 1
ATOM 1570 N N . VAL A 1 203 ? 8.453 -45.344 -31.641 1 93.38 203 VAL A N 1
ATOM 1571 C CA . VAL A 1 203 ? 8.016 -46.625 -31.094 1 93.38 203 VAL A CA 1
ATOM 1572 C C . VAL A 1 203 ? 6.602 -46.938 -31.562 1 93.38 203 VAL A C 1
ATOM 1574 O O . VAL A 1 203 ? 5.672 -46.188 -31.344 1 93.38 203 VAL A O 1
ATOM 1577 N N . SER A 1 204 ? 6.48 -48.031 -32.188 1 92.75 204 SER A N 1
ATOM 1578 C CA . SER A 1 204 ? 5.16 -48.438 -32.688 1 92.75 204 SER A CA 1
ATOM 1579 C C . SER A 1 204 ? 4.25 -48.844 -31.531 1 92.75 204 SER A C 1
ATOM 1581 O O . SER A 1 204 ? 4.715 -49.406 -30.531 1 92.75 204 SER A O 1
ATOM 1583 N N . ASN A 1 205 ? 2.98 -48.688 -31.688 1 93.25 205 ASN A N 1
ATOM 1584 C CA . ASN A 1 205 ? 1.995 -49.062 -30.688 1 93.25 205 ASN A CA 1
ATOM 1585 C C . ASN A 1 205 ? 1.901 -50.594 -30.516 1 93.25 205 ASN A C 1
ATOM 1587 O O . ASN A 1 205 ? 1.668 -51.094 -29.406 1 93.25 205 ASN A O 1
ATOM 1591 N N . ASN A 1 206 ? 2.184 -51.25 -31.594 1 94.12 206 ASN A N 1
ATOM 1592 C CA . ASN A 1 206 ? 2.148 -52.688 -31.547 1 94.12 206 ASN A CA 1
ATOM 1593 C C . ASN A 1 206 ? 3.264 -53.25 -30.656 1 94.12 206 ASN A C 1
ATOM 1595 O O . ASN A 1 206 ? 3.037 -54.156 -29.859 1 94.12 206 ASN A O 1
ATOM 1599 N N . PHE A 1 207 ? 4.395 -52.719 -30.875 1 95.81 207 PHE A N 1
ATOM 1600 C CA . PHE A 1 207 ? 5.535 -53.156 -30.062 1 95.81 207 PHE A CA 1
ATOM 1601 C C . PHE A 1 207 ? 5.262 -52.906 -28.594 1 95.81 207 PHE A C 1
ATOM 1603 O O . PHE A 1 207 ? 5.441 -53.812 -27.766 1 95.81 207 PHE A O 1
ATOM 1610 N N . LEU A 1 208 ? 4.754 -51.688 -28.234 1 96.38 208 LEU A N 1
ATOM 1611 C CA . LEU A 1 208 ? 4.469 -51.344 -26.844 1 96.38 208 LEU A CA 1
ATOM 1612 C C . LEU A 1 208 ? 3.387 -52.25 -26.281 1 96.38 208 LEU A C 1
ATOM 1614 O O . LEU A 1 208 ? 3.492 -52.719 -25.141 1 96.38 208 LEU A O 1
ATOM 1618 N N . SER A 1 209 ? 2.4 -52.469 -27.062 1 97.12 209 SER A N 1
ATOM 1619 C CA . SER A 1 209 ? 1.307 -53.344 -26.641 1 97.12 209 SER A CA 1
ATOM 1620 C C . SER A 1 209 ? 1.804 -54.75 -26.344 1 97.12 209 SER A C 1
ATOM 1622 O O . SER A 1 209 ? 1.413 -55.344 -25.344 1 97.12 209 SER A O 1
ATOM 1624 N N . ASP A 1 210 ? 2.709 -55.219 -27.203 1 96.69 210 ASP A N 1
ATOM 1625 C CA . ASP A 1 210 ? 3.246 -56.562 -27.016 1 96.69 210 ASP A CA 1
ATOM 1626 C C . ASP A 1 210 ? 4.137 -56.656 -25.781 1 96.69 210 ASP A C 1
ATOM 1628 O O . ASP A 1 210 ? 4.145 -57.656 -25.062 1 96.69 210 ASP A O 1
ATOM 1632 N N . VAL A 1 211 ? 4.867 -55.594 -25.594 1 97.5 211 VAL A N 1
ATOM 1633 C CA . VAL A 1 211 ? 5.719 -55.531 -24.406 1 97.5 211 VAL A CA 1
ATOM 1634 C C . VAL A 1 211 ? 4.855 -55.562 -23.141 1 97.5 211 VAL A C 1
ATOM 1636 O O . VAL A 1 211 ? 5.129 -56.344 -22.219 1 97.5 211 VAL A O 1
ATOM 1639 N N . VAL A 1 212 ? 3.783 -54.781 -23.109 1 97.62 212 VAL A N 1
ATOM 1640 C CA . VAL A 1 212 ? 2.889 -54.719 -21.953 1 97.62 212 VAL A CA 1
ATOM 1641 C C . VAL A 1 212 ? 2.184 -56.031 -21.781 1 97.62 212 VAL A C 1
ATOM 1643 O O . VAL A 1 212 ? 2.039 -56.531 -20.656 1 97.62 212 VAL A O 1
ATOM 1646 N N . ALA A 1 213 ? 1.801 -56.625 -22.891 1 97.19 213 ALA A N 1
ATOM 1647 C CA . ALA A 1 213 ? 1.151 -57.938 -22.828 1 97.19 213 ALA A CA 1
ATOM 1648 C C . ALA A 1 213 ? 2.082 -59 -22.234 1 97.19 213 ALA A C 1
ATOM 1650 O O . ALA A 1 213 ? 1.654 -59.812 -21.422 1 97.19 213 ALA A O 1
ATOM 1651 N N . HIS A 1 214 ? 3.328 -58.969 -22.656 1 96.88 214 HIS A N 1
ATOM 1652 C CA . HIS A 1 214 ? 4.32 -59.875 -22.125 1 96.88 214 HIS A CA 1
ATOM 1653 C C . HIS A 1 214 ? 4.516 -59.688 -20.625 1 96.88 214 HIS A C 1
ATOM 1655 O O . HIS A 1 214 ? 4.59 -60.656 -19.859 1 96.88 214 HIS A O 1
ATOM 1661 N N . CYS A 1 215 ? 4.539 -58.469 -20.188 1 96.62 215 CYS A N 1
ATOM 1662 C CA . CYS A 1 215 ? 4.746 -58.125 -18.781 1 96.62 215 CYS A CA 1
ATOM 1663 C C . CYS A 1 215 ? 3.562 -58.594 -17.938 1 96.62 215 CYS A C 1
ATOM 1665 O O . CYS A 1 215 ? 3.73 -58.938 -16.766 1 96.62 215 CYS A O 1
ATOM 1667 N N . THR A 1 216 ? 2.355 -58.562 -18.484 1 95.56 216 THR A N 1
ATOM 1668 C CA . THR A 1 216 ? 1.145 -58.812 -17.703 1 95.56 216 THR A CA 1
ATOM 1669 C C . THR A 1 216 ? 0.786 -60.281 -17.734 1 95.56 216 THR A C 1
ATOM 1671 O O . THR A 1 216 ? -0.032 -60.75 -16.938 1 95.56 216 THR A O 1
ATOM 1674 N N . ASN A 1 217 ? 1.445 -61.062 -18.625 1 94.94 217 ASN A N 1
ATOM 1675 C CA . ASN A 1 217 ? 1.187 -62.5 -18.703 1 94.94 217 ASN A CA 1
ATOM 1676 C C . ASN A 1 217 ? 1.851 -63.25 -17.562 1 94.94 217 ASN A C 1
ATOM 1678 O O . ASN A 1 217 ? 3.078 -63.281 -17.453 1 94.94 217 ASN A O 1
ATOM 1682 N N . PRO A 1 218 ? 1.083 -63.906 -16.719 1 92.81 218 PRO A N 1
ATOM 1683 C CA . PRO A 1 218 ? 1.628 -64.562 -15.555 1 92.81 218 PRO A CA 1
ATOM 1684 C C . PRO A 1 218 ? 2.49 -65.812 -15.922 1 92.81 218 PRO A C 1
ATOM 1686 O O . PRO A 1 218 ? 3.34 -66.188 -15.141 1 92.81 218 PRO A O 1
ATOM 1689 N N . ASP A 1 219 ? 2.301 -66.25 -17.125 1 93.12 219 ASP A N 1
ATOM 1690 C CA . ASP A 1 219 ? 3.062 -67.438 -17.562 1 93.12 219 ASP A CA 1
ATOM 1691 C C . ASP A 1 219 ? 4.445 -67 -18.078 1 93.12 219 ASP A C 1
ATOM 1693 O O . ASP A 1 219 ? 5.363 -67.875 -18.109 1 93.12 219 ASP A O 1
ATOM 1697 N N . LEU A 1 220 ? 4.539 -65.812 -18.453 1 92.31 220 LEU A N 1
ATOM 1698 C CA . LEU A 1 220 ? 5.762 -65.375 -19.125 1 92.31 220 LEU A CA 1
ATOM 1699 C C . LEU A 1 220 ? 6.605 -64.5 -18.203 1 92.31 220 LEU A C 1
ATOM 1701 O O . LEU A 1 220 ? 7.836 -64.5 -18.297 1 92.31 220 LEU A O 1
ATOM 1705 N N . SER A 1 221 ? 5.934 -63.688 -17.406 1 93.06 221 SER A N 1
ATOM 1706 C CA . SER A 1 221 ? 6.648 -62.75 -16.531 1 93.06 221 SER A CA 1
ATOM 1707 C C . SER A 1 221 ? 6.059 -62.75 -15.125 1 93.06 221 SER A C 1
ATOM 1709 O O . SER A 1 221 ? 4.941 -63.219 -14.914 1 93.06 221 SER A O 1
ATOM 1711 N N . ASP A 1 222 ? 6.867 -62.188 -14.141 1 92.94 222 ASP A N 1
ATOM 1712 C CA . ASP A 1 222 ? 6.391 -62.062 -12.766 1 92.94 222 ASP A CA 1
ATOM 1713 C C . ASP A 1 222 ? 5.527 -60.844 -12.586 1 92.94 222 ASP A C 1
ATOM 1715 O O . ASP A 1 222 ? 5.457 -60 -13.484 1 92.94 222 ASP A O 1
ATOM 1719 N N . GLU A 1 223 ? 4.918 -60.688 -11.469 1 91.94 223 GLU A N 1
ATOM 1720 C CA . GLU A 1 223 ? 3.922 -59.688 -11.195 1 91.94 223 GLU A CA 1
ATOM 1721 C C . GLU A 1 223 ? 4.559 -58.281 -11.156 1 91.94 223 GLU A C 1
ATOM 1723 O O . GLU A 1 223 ? 3.887 -57.281 -11.406 1 91.94 223 GLU A O 1
ATOM 1728 N N . ASN A 1 224 ? 5.812 -58.25 -11.016 1 94.88 224 ASN A N 1
ATOM 1729 C CA . ASN A 1 224 ? 6.48 -56.969 -10.828 1 94.88 224 ASN A CA 1
ATOM 1730 C C . ASN A 1 224 ? 7.055 -56.438 -12.141 1 94.88 224 ASN A C 1
ATOM 1732 O O . ASN A 1 224 ? 7.539 -55.312 -12.195 1 94.88 224 ASN A O 1
ATOM 1736 N N . ALA A 1 225 ? 6.93 -57.188 -13.203 1 96.44 225 ALA A N 1
ATOM 1737 C CA . ALA A 1 225 ? 7.566 -56.844 -14.461 1 96.44 225 ALA A CA 1
ATOM 1738 C C . ALA A 1 225 ? 7.023 -55.5 -14.992 1 96.44 225 ALA A C 1
ATOM 1740 O O . ALA A 1 225 ? 7.793 -54.594 -15.344 1 96.44 225 ALA A O 1
ATOM 1741 N N . LEU A 1 226 ? 5.746 -55.344 -14.922 1 97.31 226 LEU A N 1
ATOM 1742 C CA . LEU A 1 226 ? 5.117 -54.156 -15.469 1 97.31 226 LEU A CA 1
ATOM 1743 C C . LEU A 1 226 ? 5.523 -52.906 -14.664 1 97.31 226 LEU A C 1
ATOM 1745 O O . LEU A 1 226 ? 5.906 -51.906 -15.242 1 97.31 226 LEU A O 1
ATOM 1749 N N . SER A 1 227 ? 5.453 -53.062 -13.359 1 97.25 227 SER A N 1
ATOM 1750 C CA . SER A 1 227 ? 5.738 -51.938 -12.477 1 97.25 227 SER A CA 1
ATOM 1751 C C . SER A 1 227 ? 7.207 -51.531 -12.562 1 97.25 227 SER A C 1
ATOM 1753 O O . SER A 1 227 ? 7.527 -50.344 -12.547 1 97.25 227 SER A O 1
ATOM 1755 N N . GLU A 1 228 ? 8.062 -52.469 -12.695 1 96.62 228 GLU A N 1
ATOM 1756 C CA . GLU A 1 228 ? 9.492 -52.188 -12.719 1 96.62 228 GLU A CA 1
ATOM 1757 C C . GLU A 1 228 ? 9.906 -51.5 -14.016 1 96.62 228 GLU A C 1
ATOM 1759 O O . GLU A 1 228 ? 10.875 -50.75 -14.047 1 96.62 228 GLU A O 1
ATOM 1764 N N . VAL A 1 229 ? 9.172 -51.688 -15.07 1 97.19 229 VAL A N 1
ATOM 1765 C CA . VAL A 1 229 ? 9.492 -51.094 -16.359 1 97.19 229 VAL A CA 1
ATOM 1766 C C . VAL A 1 229 ? 8.867 -49.719 -16.469 1 97.19 229 VAL A C 1
ATOM 1768 O O . VAL A 1 229 ? 9.547 -48.75 -16.797 1 97.19 229 VAL A O 1
ATOM 1771 N N . PHE A 1 230 ? 7.598 -49.594 -16.047 1 98.06 230 PHE A N 1
ATOM 1772 C CA . PHE A 1 230 ? 6.859 -48.406 -16.484 1 98.06 230 PHE A CA 1
ATOM 1773 C C . PHE A 1 230 ? 6.715 -47.438 -15.336 1 98.06 230 PHE A C 1
ATOM 1775 O O . PHE A 1 230 ? 6.512 -46.219 -15.562 1 98.06 230 PHE A O 1
ATOM 1782 N N . ASN A 1 231 ? 6.812 -47.844 -14.102 1 97.38 231 ASN A N 1
ATOM 1783 C CA . ASN A 1 231 ? 6.719 -46.875 -13 1 97.38 231 ASN A CA 1
ATOM 1784 C C . ASN A 1 231 ? 7.824 -45.844 -13.07 1 97.38 231 ASN A C 1
ATOM 1786 O O . ASN A 1 231 ? 7.559 -44.625 -12.922 1 97.38 231 ASN A O 1
ATOM 1790 N N . PRO A 1 232 ? 9.062 -46.281 -13.312 1 96.88 232 PRO A N 1
ATOM 1791 C CA . PRO A 1 232 ? 10.109 -45.281 -13.438 1 96.88 232 PRO A CA 1
ATOM 1792 C C . PRO A 1 232 ? 9.875 -44.312 -14.609 1 96.88 232 PRO A C 1
ATOM 1794 O O . PRO A 1 232 ? 10.219 -43.125 -14.531 1 96.88 232 PRO A O 1
ATOM 1797 N N . ILE A 1 233 ? 9.305 -44.781 -15.68 1 97.5 233 ILE A N 1
ATOM 1798 C CA . ILE A 1 233 ? 9.023 -43.969 -16.844 1 97.5 233 ILE A CA 1
ATOM 1799 C C . ILE A 1 233 ? 7.941 -42.938 -16.5 1 97.5 233 ILE A C 1
ATOM 1801 O O . ILE A 1 233 ? 8.078 -41.75 -16.812 1 97.5 233 ILE A O 1
ATOM 1805 N N . LEU A 1 234 ? 6.898 -43.406 -15.828 1 97.88 234 LEU A N 1
ATOM 1806 C CA . LEU A 1 234 ? 5.824 -42.5 -15.398 1 97.88 234 LEU A CA 1
ATOM 1807 C C . LEU A 1 234 ? 6.344 -41.469 -14.406 1 97.88 234 LEU A C 1
ATOM 1809 O O . LEU A 1 234 ? 5.977 -40.312 -14.477 1 97.88 234 LEU A O 1
ATOM 1813 N N . SER A 1 235 ? 7.238 -41.938 -13.516 1 97 235 SER A N 1
ATOM 1814 C CA . SER A 1 235 ? 7.824 -41.031 -12.547 1 97 235 SER A CA 1
ATOM 1815 C C . SER A 1 235 ? 8.641 -39.938 -13.242 1 97 235 SER A C 1
ATOM 1817 O O . SER A 1 235 ? 8.57 -38.75 -12.859 1 97 235 SER A O 1
ATOM 1819 N N . GLN A 1 236 ? 9.344 -40.312 -14.219 1 96.25 236 GLN A N 1
ATOM 1820 C CA . GLN A 1 236 ? 10.156 -39.344 -14.953 1 96.25 236 GLN A CA 1
ATOM 1821 C C . GLN A 1 236 ? 9.289 -38.281 -15.633 1 96.25 236 GLN A C 1
ATOM 1823 O O . GLN A 1 236 ? 9.656 -37.125 -15.68 1 96.25 236 GLN A O 1
ATOM 1828 N N . GLN A 1 237 ? 8.141 -38.656 -16.172 1 97 237 GLN A N 1
ATOM 1829 C CA . GLN A 1 237 ? 7.242 -37.719 -16.797 1 97 237 GLN A CA 1
ATOM 1830 C C . GLN A 1 237 ? 6.723 -36.688 -15.789 1 97 237 GLN A C 1
ATOM 1832 O O . GLN A 1 237 ? 6.711 -35.5 -16.047 1 97 237 GLN A O 1
ATOM 1837 N N . ARG A 1 238 ? 6.336 -37.219 -14.648 1 96.12 238 ARG A N 1
ATOM 1838 C CA . ARG A 1 238 ? 5.809 -36.344 -13.602 1 96.12 238 ARG A CA 1
ATOM 1839 C C . ARG A 1 238 ? 6.883 -35.406 -13.094 1 96.12 238 ARG A C 1
ATOM 1841 O O . ARG A 1 238 ? 6.633 -34.219 -12.938 1 96.12 238 ARG A O 1
ATOM 1848 N N . ASP A 1 239 ? 8.047 -35.906 -12.852 1 95.06 239 ASP A N 1
ATOM 1849 C CA . ASP A 1 239 ? 9.141 -35.125 -12.32 1 95.06 239 ASP A CA 1
ATOM 1850 C C . ASP A 1 239 ? 9.5 -34 -13.281 1 95.06 239 ASP A C 1
ATOM 1852 O O . ASP A 1 239 ? 9.812 -32.875 -12.852 1 95.06 239 ASP A O 1
ATOM 1856 N N . SER A 1 240 ? 9.492 -34.281 -14.531 1 95.56 240 SER A N 1
ATOM 1857 C CA . SER A 1 240 ? 9.773 -33.25 -15.531 1 95.56 240 SER A CA 1
ATOM 1858 C C . SER A 1 240 ? 8.672 -32.219 -15.555 1 95.56 240 SER A C 1
ATOM 1860 O O . SER A 1 240 ? 8.953 -31.016 -15.742 1 95.56 240 SER A O 1
ATOM 1862 N N . MET A 1 241 ? 7.457 -32.594 -15.312 1 95.19 241 MET A N 1
ATOM 1863 C CA . MET A 1 241 ? 6.32 -31.672 -15.383 1 95.19 241 MET A CA 1
ATOM 1864 C C . MET A 1 241 ? 6.336 -30.688 -14.219 1 95.19 241 MET A C 1
ATOM 1866 O O . MET A 1 241 ? 5.898 -29.547 -14.359 1 95.19 241 MET A O 1
ATOM 1870 N N . VAL A 1 242 ? 6.824 -31.141 -13.055 1 92.94 242 VAL A N 1
ATOM 1871 C CA . VAL A 1 242 ? 6.848 -30.328 -11.852 1 92.94 242 VAL A CA 1
ATOM 1872 C C . VAL A 1 242 ? 7.641 -29.047 -12.102 1 92.94 242 VAL A C 1
ATOM 1874 O O . VAL A 1 242 ? 7.328 -28 -11.539 1 92.94 242 VAL A O 1
ATOM 1877 N N . PHE A 1 243 ? 8.547 -29.109 -13.07 1 90.88 243 PHE A N 1
ATOM 1878 C CA . PHE A 1 243 ? 9.438 -27.984 -13.289 1 90.88 243 PHE A CA 1
ATOM 1879 C C . PHE A 1 243 ? 8.961 -27.125 -14.461 1 90.88 243 PHE A C 1
ATOM 1881 O O . PHE A 1 243 ? 9.578 -26.109 -14.789 1 90.88 243 PHE A O 1
ATOM 1888 N N . GLN A 1 244 ? 7.898 -27.562 -15 1 91 244 GLN A N 1
ATOM 1889 C CA . GLN A 1 244 ? 7.395 -26.812 -16.141 1 91 244 GLN A CA 1
ATOM 1890 C C . GLN A 1 244 ? 6.375 -25.766 -15.719 1 91 244 GLN A C 1
ATOM 1892 O O . GLN A 1 244 ? 5.516 -26.031 -14.883 1 91 244 GLN A O 1
ATOM 1897 N N . HIS A 1 245 ? 6.559 -24.562 -16.203 1 86.25 245 HIS A N 1
ATOM 1898 C CA . HIS A 1 245 ? 5.633 -23.469 -15.977 1 86.25 245 HIS A CA 1
ATOM 1899 C C . HIS A 1 245 ? 5.316 -22.734 -17.281 1 86.25 245 HIS A C 1
ATOM 1901 O O . HIS A 1 245 ? 6.172 -22.625 -18.156 1 86.25 245 HIS A O 1
ATOM 1907 N N . MET A 1 246 ? 4.195 -22.188 -17.344 1 82.38 246 MET A N 1
ATOM 1908 C CA . MET A 1 246 ? 3.736 -21.547 -18.562 1 82.38 246 MET A CA 1
ATOM 1909 C C . MET A 1 246 ? 4.586 -20.328 -18.891 1 82.38 246 MET A C 1
ATOM 1911 O O . MET A 1 246 ? 4.789 -20 -20.062 1 82.38 246 MET A O 1
ATOM 1915 N N . MET A 1 247 ? 5.086 -19.797 -17.938 1 77.25 247 MET A N 1
ATOM 1916 C CA . MET A 1 247 ? 5.852 -18.562 -18.125 1 77.25 247 MET A CA 1
ATOM 1917 C C . MET A 1 247 ? 7.164 -18.844 -18.844 1 77.25 247 MET A C 1
ATOM 1919 O O . MET A 1 247 ? 7.738 -17.953 -19.469 1 77.25 247 MET A O 1
ATOM 1923 N N . LYS A 1 248 ? 7.625 -20.062 -18.797 1 81.12 248 LYS A N 1
ATOM 1924 C CA . LYS A 1 248 ? 8.883 -20.422 -19.453 1 81.12 248 LYS A CA 1
ATOM 1925 C C . LYS A 1 248 ? 8.672 -20.656 -20.938 1 81.12 248 LYS A C 1
ATOM 1927 O O . LYS A 1 248 ? 9.641 -20.719 -21.703 1 81.12 248 LYS A O 1
ATOM 1932 N N . ASN A 1 249 ? 7.438 -20.719 -21.422 1 80.44 249 ASN A N 1
ATOM 1933 C CA . ASN A 1 249 ? 7.051 -20.844 -22.828 1 80.44 249 ASN A CA 1
ATOM 1934 C C . ASN A 1 249 ? 7.703 -22.047 -23.484 1 80.44 249 ASN A C 1
ATOM 1936 O O . ASN A 1 249 ? 8.297 -21.922 -24.562 1 80.44 249 ASN A O 1
ATOM 1940 N N . ARG A 1 250 ? 7.707 -23.141 -22.828 1 87.75 250 ARG A N 1
ATOM 1941 C CA . ARG A 1 250 ? 8.266 -24.375 -23.344 1 87.75 250 ARG A CA 1
ATOM 1942 C C . ARG A 1 250 ? 7.168 -25.391 -23.656 1 87.75 250 ARG A C 1
ATOM 1944 O O . ARG A 1 250 ? 7.25 -26.547 -23.266 1 87.75 250 ARG A O 1
ATOM 1951 N N . ASP A 1 251 ? 6.184 -24.969 -24.406 1 88.69 251 ASP A N 1
ATOM 1952 C CA . ASP A 1 251 ? 4.984 -25.75 -24.688 1 88.69 251 ASP A CA 1
ATOM 1953 C C . ASP A 1 251 ? 5.316 -26.969 -25.531 1 88.69 251 ASP A C 1
ATOM 1955 O O . ASP A 1 251 ? 4.695 -28.031 -25.375 1 88.69 251 ASP A O 1
ATOM 1959 N N . ASP A 1 252 ? 6.34 -26.828 -26.312 1 90 252 ASP A N 1
ATOM 1960 C CA . ASP A 1 252 ? 6.707 -27.922 -27.188 1 90 252 ASP A CA 1
ATOM 1961 C C . ASP A 1 252 ? 7.191 -29.125 -26.391 1 90 252 ASP A C 1
ATOM 1963 O O . ASP A 1 252 ? 6.828 -30.266 -26.688 1 90 252 ASP A O 1
ATOM 1967 N N . CYS A 1 253 ? 7.969 -28.844 -25.422 1 91.5 253 CYS A N 1
ATOM 1968 C CA . CYS A 1 253 ? 8.492 -29.922 -24.594 1 91.5 253 CYS A CA 1
ATOM 1969 C C . CYS A 1 253 ? 7.395 -30.516 -23.719 1 91.5 253 CYS A C 1
ATOM 1971 O O . CYS A 1 253 ? 7.367 -31.719 -23.484 1 91.5 253 CYS A O 1
ATOM 1973 N N . VAL A 1 254 ? 6.527 -29.688 -23.281 1 93.75 254 VAL A N 1
ATOM 1974 C CA . VAL A 1 254 ? 5.445 -30.141 -22.406 1 93.75 254 VAL A CA 1
ATOM 1975 C C . VAL A 1 254 ? 4.496 -31.047 -23.203 1 93.75 254 VAL A C 1
ATOM 1977 O O . VAL A 1 254 ? 3.984 -32.031 -22.672 1 93.75 254 VAL A O 1
ATOM 1980 N N . HIS A 1 255 ? 4.332 -30.766 -24.469 1 94.69 255 HIS A N 1
ATOM 1981 C CA . HIS A 1 255 ? 3.51 -31.594 -25.344 1 94.69 255 HIS A CA 1
ATOM 1982 C C . HIS A 1 255 ? 4.031 -33.031 -25.391 1 94.69 255 HIS A C 1
ATOM 1984 O O . HIS A 1 255 ? 3.246 -33.969 -25.453 1 94.69 255 HIS A O 1
ATOM 1990 N N . LEU A 1 256 ? 5.312 -33.125 -25.391 1 96 256 LEU A N 1
ATOM 1991 C CA . LEU A 1 256 ? 5.934 -34.438 -25.438 1 96 256 LEU A CA 1
ATOM 1992 C C . LEU A 1 256 ? 5.57 -35.25 -24.203 1 96 256 LEU A C 1
ATOM 1994 O O . LEU A 1 256 ? 5.293 -36.438 -24.297 1 96 256 LEU A O 1
ATOM 1998 N N . LEU A 1 257 ? 5.566 -34.625 -23.094 1 96.56 257 LEU A N 1
ATOM 1999 C CA . LEU A 1 257 ? 5.246 -35.281 -21.828 1 96.56 257 LEU A CA 1
ATOM 2000 C C . LEU A 1 257 ? 3.803 -35.781 -21.828 1 96.56 257 LEU A C 1
ATOM 2002 O O . LEU A 1 257 ? 3.537 -36.938 -21.469 1 96.56 257 LEU A O 1
ATOM 2006 N N . PHE A 1 258 ? 2.865 -34.906 -22.266 1 97.19 258 PHE A N 1
ATOM 2007 C CA . PHE A 1 258 ? 1.458 -35.281 -22.328 1 97.19 258 PHE A CA 1
ATOM 2008 C C . PHE A 1 258 ? 1.253 -36.438 -23.312 1 97.19 258 PHE A C 1
ATOM 2010 O O . PHE A 1 258 ? 0.571 -37.406 -22.984 1 97.19 258 PHE A O 1
ATOM 2017 N N . ARG A 1 259 ? 1.866 -36.344 -24.391 1 96.31 259 ARG A N 1
ATOM 2018 C CA . ARG A 1 259 ? 1.692 -37.344 -25.438 1 96.31 259 ARG A CA 1
ATOM 2019 C C . ARG A 1 259 ? 2.207 -38.719 -24.984 1 96.31 259 ARG A C 1
ATOM 2021 O O . ARG A 1 259 ? 1.572 -39.75 -25.234 1 96.31 259 ARG A O 1
ATOM 2028 N N . ALA A 1 260 ? 3.363 -38.656 -24.391 1 97.25 260 ALA A N 1
ATOM 2029 C CA . ALA A 1 260 ? 3.941 -39.938 -23.906 1 97.25 260 ALA A CA 1
ATOM 2030 C C . ALA A 1 260 ? 3.016 -40.594 -22.906 1 97.25 260 ALA A C 1
ATOM 2032 O O . ALA A 1 260 ? 2.775 -41.812 -22.984 1 97.25 260 ALA A O 1
ATOM 2033 N N . VAL A 1 261 ? 2.463 -39.875 -22 1 97.88 261 VAL A N 1
ATOM 2034 C CA . VAL A 1 261 ? 1.581 -40.406 -20.969 1 97.88 261 VAL A CA 1
ATOM 2035 C C . VAL A 1 261 ? 0.295 -40.938 -21.609 1 97.88 261 VAL A C 1
ATOM 2037 O O . VAL A 1 261 ? -0.168 -42.031 -21.297 1 97.88 261 VAL A O 1
ATOM 2040 N N . ILE A 1 262 ? -0.237 -40.156 -22.562 1 97.69 262 ILE A N 1
ATOM 2041 C CA . ILE A 1 262 ? -1.472 -40.562 -23.234 1 97.69 262 ILE A CA 1
ATOM 2042 C C . ILE A 1 262 ? -1.248 -41.844 -24.016 1 97.69 262 ILE A C 1
ATOM 2044 O O . ILE A 1 262 ? -2.078 -42.75 -23.969 1 97.69 262 ILE A O 1
ATOM 2048 N N . GLN A 1 263 ? -0.122 -41.938 -24.688 1 97.19 263 GLN A N 1
ATOM 2049 C CA . GLN A 1 263 ? 0.201 -43.125 -25.469 1 97.19 263 GLN A CA 1
ATOM 2050 C C . GLN A 1 263 ? 0.294 -44.344 -24.578 1 97.19 263 GLN A C 1
ATOM 2052 O O . GLN A 1 263 ? -0.247 -45.406 -24.922 1 97.19 263 GLN A O 1
ATOM 2057 N N . LEU A 1 264 ? 0.941 -44.219 -23.5 1 97.88 264 LEU A N 1
ATOM 2058 C CA . LEU A 1 264 ? 1.108 -45.344 -22.578 1 97.88 264 LEU A CA 1
ATOM 2059 C C . LEU A 1 264 ? -0.232 -45.75 -21.984 1 97.88 264 LEU A C 1
ATOM 2061 O O . LEU A 1 264 ? -0.526 -46.938 -21.891 1 97.88 264 LEU A O 1
ATOM 2065 N N . LEU A 1 265 ? -1.078 -44.844 -21.625 1 98 265 LEU A N 1
ATOM 2066 C CA . LEU A 1 265 ? -2.357 -45.125 -20.984 1 98 265 LEU A CA 1
ATOM 2067 C C . LEU A 1 265 ? -3.354 -45.688 -21.984 1 98 265 LEU A C 1
ATOM 2069 O O . LEU A 1 265 ? -4.336 -46.312 -21.594 1 98 265 LEU A O 1
ATOM 2073 N N . SER A 1 266 ? -3.104 -45.5 -23.266 1 96.69 266 SER A N 1
ATOM 2074 C CA . SER A 1 266 ? -4.043 -45.938 -24.312 1 96.69 266 SER A CA 1
ATOM 2075 C C . SER A 1 266 ? -3.865 -47.406 -24.656 1 96.69 266 SER A C 1
ATOM 2077 O O . SER A 1 266 ? -4.684 -47.969 -25.391 1 96.69 266 SER A O 1
ATOM 2079 N N . ILE A 1 267 ? -2.852 -48.031 -24.172 1 97.38 267 ILE A N 1
ATOM 2080 C CA . ILE A 1 267 ? -2.547 -49.406 -24.5 1 97.38 267 ILE A CA 1
ATOM 2081 C C . ILE A 1 267 ? -3.582 -50.344 -23.859 1 97.38 267 ILE A C 1
ATOM 2083 O O . ILE A 1 267 ? -3.748 -50.344 -22.625 1 97.38 267 ILE A O 1
ATOM 2087 N N . ARG A 1 268 ? -4.215 -51.125 -24.625 1 96.31 268 ARG A N 1
ATOM 2088 C CA . ARG A 1 268 ? -5.246 -52.031 -24.172 1 96.31 268 ARG A CA 1
ATOM 2089 C C . ARG A 1 268 ? -4.809 -53.5 -24.391 1 96.31 268 ARG A C 1
ATOM 2091 O O . ARG A 1 268 ? -4.262 -53.844 -25.438 1 96.31 268 ARG A O 1
ATOM 2098 N N . ILE A 1 269 ? -4.891 -54.312 -23.359 1 95.81 269 ILE A N 1
ATOM 2099 C CA . ILE A 1 269 ? -4.613 -55.75 -23.406 1 95.81 269 ILE A CA 1
ATOM 2100 C C . ILE A 1 269 ? -5.812 -56.531 -22.875 1 95.81 269 ILE A C 1
ATOM 2102 O O . ILE A 1 269 ? -6.141 -56.438 -21.688 1 95.81 269 ILE A O 1
ATOM 2106 N N . ASP A 1 270 ? -6.418 -57.312 -23.719 1 92.19 270 ASP A N 1
ATOM 2107 C CA . ASP A 1 270 ? -7.555 -58.125 -23.359 1 92.19 270 ASP A CA 1
ATOM 2108 C C . ASP A 1 270 ? -8.656 -57.312 -22.688 1 92.19 270 ASP A C 1
ATOM 2110 O O . ASP A 1 270 ? -9.164 -57.688 -21.625 1 92.19 270 ASP A O 1
ATOM 2114 N N . GLY A 1 271 ? -8.875 -56.094 -23.172 1 91.44 271 GLY A N 1
ATOM 2115 C CA . GLY A 1 271 ? -9.969 -55.25 -22.719 1 91.44 271 GLY A CA 1
ATOM 2116 C C . GLY A 1 271 ? -9.625 -54.406 -21.516 1 91.44 271 GLY A C 1
ATOM 2117 O O . GLY A 1 271 ? -10.438 -53.625 -21.047 1 91.44 271 GLY A O 1
ATOM 2118 N N . LYS A 1 272 ? -8.406 -54.594 -21.016 1 94.56 272 LYS A N 1
ATOM 2119 C CA . LYS A 1 272 ? -7.957 -53.812 -19.859 1 94.56 272 LYS A CA 1
ATOM 2120 C C . LYS A 1 272 ? -6.824 -52.875 -20.25 1 94.56 272 LYS A C 1
ATOM 2122 O O . LYS A 1 272 ? -6.219 -53 -21.312 1 94.56 272 LYS A O 1
ATOM 2127 N N . ARG A 1 273 ? -6.695 -51.938 -19.406 1 97.19 273 ARG A N 1
ATOM 2128 C CA . ARG A 1 273 ? -5.578 -51 -19.578 1 97.19 273 ARG A CA 1
ATOM 2129 C C . ARG A 1 273 ? -4.598 -51.094 -18.422 1 97.19 273 ARG A C 1
ATOM 2131 O O . ARG A 1 273 ? -4.719 -50.375 -17.438 1 97.19 273 ARG A O 1
ATOM 2138 N N . PRO A 1 274 ? -3.633 -51.875 -18.578 1 97.38 274 PRO A N 1
ATOM 2139 C CA . PRO A 1 274 ? -2.756 -52.188 -17.453 1 97.38 274 PRO A CA 1
ATOM 2140 C C . PRO A 1 274 ? -1.977 -51 -16.938 1 97.38 274 PRO A C 1
ATOM 2142 O O . PRO A 1 274 ? -1.712 -50.875 -15.742 1 97.38 274 PRO A O 1
ATOM 2145 N N . ILE A 1 275 ? -1.599 -50.094 -17.828 1 98 275 ILE A N 1
ATOM 2146 C CA . ILE A 1 275 ? -0.808 -48.938 -17.422 1 98 275 ILE A CA 1
ATOM 2147 C C . ILE A 1 275 ? -1.679 -47.969 -16.609 1 98 275 ILE A C 1
ATOM 2149 O O . ILE A 1 275 ? -1.194 -47.312 -15.695 1 98 275 ILE A O 1
ATOM 2153 N N . CYS A 1 276 ? -2.934 -47.844 -16.922 1 98.38 276 CYS A N 1
ATOM 2154 C CA . CYS A 1 276 ? -3.859 -47.062 -16.125 1 98.38 276 CYS A CA 1
ATOM 2155 C C . CYS A 1 276 ? -3.934 -47.594 -14.695 1 98.38 276 CYS A C 1
ATOM 2157 O O . CYS A 1 276 ? -3.863 -46.844 -13.734 1 98.38 276 CYS A O 1
ATOM 2159 N N . ASP A 1 277 ? -4.031 -48.938 -14.664 1 97.56 277 ASP A N 1
ATOM 2160 C CA . ASP A 1 277 ? -4.078 -49.594 -13.352 1 97.56 277 ASP A CA 1
ATOM 2161 C C . ASP A 1 277 ? -2.785 -49.344 -12.578 1 97.56 277 ASP A C 1
ATOM 2163 O O . ASP A 1 277 ? -2.818 -49.094 -11.367 1 97.56 277 ASP A O 1
ATOM 2167 N N . LEU A 1 278 ? -1.737 -49.375 -13.281 1 97.75 278 LEU A N 1
ATOM 2168 C CA . LEU A 1 278 ? -0.437 -49.125 -12.664 1 97.75 278 LEU A CA 1
ATOM 2169 C C . LEU A 1 278 ? -0.358 -47.719 -12.102 1 97.75 278 LEU A C 1
ATOM 2171 O O . LEU A 1 278 ? 0.086 -47.531 -10.969 1 97.75 278 LEU A O 1
ATOM 2175 N N . MET A 1 279 ? -0.838 -46.75 -12.828 1 98.06 279 MET A N 1
ATOM 2176 C CA . MET A 1 279 ? -0.75 -45.344 -12.445 1 98.06 279 MET A CA 1
ATOM 2177 C C . MET A 1 279 ? -1.581 -45.062 -11.195 1 98.06 279 MET A C 1
ATOM 2179 O O . MET A 1 279 ? -1.101 -44.438 -10.25 1 98.06 279 MET A O 1
ATOM 2183 N N . VAL A 1 280 ? -2.809 -45.531 -11.141 1 97.81 280 VAL A N 1
ATOM 2184 C CA . VAL A 1 280 ? -3.729 -45.188 -10.055 1 97.81 280 VAL A CA 1
ATOM 2185 C C . VAL A 1 280 ? -3.312 -45.938 -8.773 1 97.81 280 VAL A C 1
ATOM 2187 O O . VAL A 1 280 ? -3.738 -45.562 -7.68 1 97.81 280 VAL A O 1
ATOM 2190 N N . ASN A 1 281 ? -2.535 -46.938 -8.969 1 96.44 281 ASN A N 1
ATOM 2191 C CA . ASN A 1 281 ? -2.109 -47.719 -7.797 1 96.44 281 ASN A CA 1
ATOM 2192 C C . ASN A 1 281 ? -0.784 -47.188 -7.246 1 96.44 281 ASN A C 1
ATOM 2194 O O . ASN A 1 281 ? -0.301 -47.656 -6.223 1 96.44 281 ASN A O 1
ATOM 2198 N N . ARG A 1 282 ? -0.272 -46.219 -7.891 1 96.75 282 ARG A N 1
ATOM 2199 C CA . ARG A 1 282 ? 0.927 -45.562 -7.359 1 96.75 282 ARG A CA 1
ATOM 2200 C C . ARG A 1 282 ? 0.624 -44.844 -6.062 1 96.75 282 ARG A C 1
ATOM 2202 O O . ARG A 1 282 ? -0.454 -44.25 -5.91 1 96.75 282 ARG A O 1
ATOM 2209 N N . PRO A 1 283 ? 1.6 -44.719 -5.219 1 94.56 283 PRO A N 1
ATOM 2210 C CA . PRO A 1 283 ? 1.379 -44.031 -3.957 1 94.56 283 PRO A CA 1
ATOM 2211 C C . PRO A 1 283 ? 1.195 -42.5 -4.148 1 94.56 283 PRO A C 1
ATOM 2213 O O . PRO A 1 283 ? 0.543 -41.844 -3.332 1 94.56 283 PRO A O 1
ATOM 2216 N N . ASP A 1 284 ? 1.743 -42 -5.223 1 95.56 284 ASP A N 1
ATOM 2217 C CA . ASP A 1 284 ? 1.688 -40.562 -5.426 1 95.56 284 ASP A CA 1
ATOM 2218 C C . ASP A 1 284 ? 0.453 -40.156 -6.234 1 95.56 284 ASP A C 1
ATOM 2220 O O . ASP A 1 284 ? 0.265 -38.969 -6.559 1 95.56 284 ASP A O 1
ATOM 2224 N N . PHE A 1 285 ? -0.344 -41.156 -6.637 1 97.5 285 PHE A N 1
ATOM 2225 C CA . PHE A 1 285 ? -1.575 -40.812 -7.332 1 97.5 285 PHE A CA 1
ATOM 2226 C C . PHE A 1 285 ? -2.51 -40.031 -6.414 1 97.5 285 PHE A C 1
ATOM 2228 O O . PHE A 1 285 ? -3.014 -38.969 -6.785 1 97.5 285 PHE A O 1
ATOM 2235 N N . LEU A 1 286 ? -2.74 -40.5 -5.285 1 96.06 286 LEU A N 1
ATOM 2236 C CA . LEU A 1 286 ? -3.432 -39.844 -4.172 1 96.06 286 LEU A CA 1
ATOM 2237 C C . LEU A 1 286 ? -2.586 -39.906 -2.904 1 96.06 286 LEU A C 1
ATOM 2239 O O . LEU A 1 286 ? -2.76 -40.812 -2.076 1 96.06 286 LEU A O 1
ATOM 2243 N N . PRO A 1 287 ? -1.697 -38.906 -2.729 1 94.56 287 PRO A N 1
ATOM 2244 C CA . PRO A 1 287 ? -0.73 -38.938 -1.629 1 94.56 287 PRO A CA 1
ATOM 2245 C C . PRO A 1 287 ? -1.374 -38.688 -0.268 1 94.56 287 PRO A C 1
ATOM 2247 O O . PRO A 1 287 ? -2.445 -38.094 -0.193 1 94.56 287 PRO A O 1
ATOM 2250 N N . GLU A 1 288 ? -0.734 -39.25 0.666 1 92.31 288 GLU A N 1
ATOM 2251 C CA . GLU A 1 288 ? -1.122 -38.906 2.031 1 92.31 288 GLU A CA 1
ATOM 2252 C C . GLU A 1 288 ? -0.67 -37.469 2.395 1 92.31 288 GLU A C 1
ATOM 2254 O O . GLU A 1 288 ? 0.482 -37.125 2.158 1 92.31 288 GLU A O 1
ATOM 2259 N N . LEU A 1 289 ? -1.589 -36.812 2.838 1 91.81 289 LEU A N 1
ATOM 2260 C CA . LEU A 1 289 ? -1.312 -35.406 3.139 1 91.81 289 LEU A CA 1
ATOM 2261 C C . LEU A 1 289 ? -0.817 -35.25 4.574 1 91.81 289 LEU A C 1
ATOM 2263 O O . LEU A 1 289 ? -1.309 -35.906 5.48 1 91.81 289 LEU A O 1
ATOM 2267 N N . VAL A 1 290 ? 0.251 -34.375 4.773 1 89.81 290 VAL A N 1
ATOM 2268 C CA . VAL A 1 290 ? 0.914 -34.281 6.07 1 89.81 290 VAL A CA 1
ATOM 2269 C C . VAL A 1 290 ? 0.879 -32.844 6.582 1 89.81 290 VAL A C 1
ATOM 2271 O O . VAL A 1 290 ? 0.929 -32.625 7.793 1 89.81 290 VAL A O 1
ATOM 2274 N N . THR A 1 291 ? 0.689 -31.906 5.785 1 87.94 291 THR A N 1
ATOM 2275 C CA . THR A 1 291 ? 0.776 -30.516 6.207 1 87.94 291 THR A CA 1
ATOM 2276 C C . THR A 1 291 ? -0.613 -29.938 6.469 1 87.94 291 THR A C 1
ATOM 2278 O O . THR A 1 291 ? -1.62 -30.625 6.277 1 87.94 291 THR A O 1
ATOM 2281 N N . SER A 1 292 ? -0.583 -28.641 6.977 1 88.12 292 SER A N 1
ATOM 2282 C CA . SER A 1 292 ? -1.836 -27.938 7.23 1 88.12 292 SER A CA 1
ATOM 2283 C C . SER A 1 292 ? -2.381 -27.297 5.961 1 88.12 292 SER A C 1
ATOM 2285 O O . SER A 1 292 ? -3.523 -26.828 5.934 1 88.12 292 SER A O 1
ATOM 2287 N N . ILE A 1 293 ? -1.604 -27.297 4.871 1 91.94 293 ILE A N 1
ATOM 2288 C CA . ILE A 1 293 ? -2.027 -26.703 3.604 1 91.94 293 ILE A CA 1
ATOM 2289 C C . ILE A 1 293 ? -2.4 -27.812 2.623 1 91.94 293 ILE A C 1
ATOM 2291 O O . ILE A 1 293 ? -1.83 -27.906 1.533 1 91.94 293 ILE A O 1
ATOM 2295 N N . THR A 1 294 ? -3.404 -28.594 2.982 1 92.88 294 THR A N 1
ATOM 2296 C CA . THR A 1 294 ? -3.756 -29.828 2.297 1 92.88 294 THR A CA 1
ATOM 2297 C C . THR A 1 294 ? -4.207 -29.547 0.867 1 92.88 294 THR A C 1
ATOM 2299 O O . THR A 1 294 ? -3.957 -30.344 -0.039 1 92.88 294 THR A O 1
ATOM 2302 N N . GLY A 1 295 ? -4.918 -28.438 0.652 1 93.81 295 GLY A N 1
ATOM 2303 C CA . GLY A 1 295 ? -5.379 -28.109 -0.688 1 93.81 295 GLY A CA 1
ATOM 2304 C C . GLY A 1 295 ? -4.242 -27.875 -1.669 1 93.81 295 GLY A C 1
ATOM 2305 O O . GLY A 1 295 ? -4.262 -28.406 -2.779 1 93.81 295 GLY A O 1
ATOM 2306 N N . ARG A 1 296 ? -3.271 -27.188 -1.234 1 93.69 296 ARG A N 1
ATOM 2307 C CA . ARG A 1 296 ? -2.1 -26.922 -2.064 1 93.69 296 ARG A CA 1
ATOM 2308 C C . ARG A 1 296 ? -1.221 -28.156 -2.186 1 93.69 296 ARG A C 1
ATOM 2310 O O . ARG A 1 296 ? -0.658 -28.422 -3.25 1 93.69 296 ARG A O 1
ATOM 2317 N N . GLU A 1 297 ? -1.105 -28.859 -1.108 1 94.81 297 GLU A N 1
ATOM 2318 C CA . GLU A 1 297 ? -0.252 -30.047 -1.045 1 94.81 297 GLU A CA 1
ATOM 2319 C C . GLU A 1 297 ? -0.711 -31.109 -2.035 1 94.81 297 GLU A C 1
ATOM 2321 O O . GLU A 1 297 ? 0.104 -31.688 -2.76 1 94.81 297 GLU A O 1
ATOM 2326 N N . ILE A 1 298 ? -1.99 -31.375 -2.127 1 96.06 298 ILE A N 1
ATOM 2327 C CA . ILE A 1 298 ? -2.51 -32.406 -3.014 1 96.06 298 ILE A CA 1
ATOM 2328 C C . ILE A 1 298 ? -2.299 -32 -4.469 1 96.06 298 ILE A C 1
ATOM 2330 O O . ILE A 1 298 ? -2.008 -32.844 -5.32 1 96.06 298 ILE A O 1
ATOM 2334 N N . ALA A 1 299 ? -2.471 -30.75 -4.734 1 94.81 299 ALA A N 1
ATOM 2335 C CA . ALA A 1 299 ? -2.279 -30.25 -6.094 1 94.81 299 ALA A CA 1
ATOM 2336 C C . ALA A 1 299 ? -0.823 -30.391 -6.527 1 94.81 299 ALA A C 1
ATOM 2338 O O . ALA A 1 299 ? -0.538 -30.594 -7.711 1 94.81 299 ALA A O 1
ATOM 2339 N N . HIS A 1 300 ? 0.089 -30.359 -5.586 1 92.94 300 HIS A N 1
ATOM 2340 C CA . HIS A 1 300 ? 1.51 -30.375 -5.914 1 92.94 300 HIS A CA 1
ATOM 2341 C C . HIS A 1 300 ? 2.078 -31.797 -5.84 1 92.94 300 HIS A C 1
ATOM 2343 O O . HIS A 1 300 ? 2.926 -32.156 -6.652 1 92.94 300 HIS A O 1
ATOM 2349 N N . LEU A 1 301 ? 1.601 -32.594 -4.961 1 94.25 301 LEU A N 1
ATOM 2350 C CA . LEU A 1 301 ? 2.246 -33.875 -4.664 1 94.25 301 LEU A CA 1
ATOM 2351 C C . LEU A 1 301 ? 1.581 -35 -5.43 1 94.25 301 LEU A C 1
ATOM 2353 O O . LEU A 1 301 ? 2.186 -36.062 -5.629 1 94.25 301 LEU A O 1
ATOM 2357 N N . SER A 1 302 ? 0.326 -34.812 -5.859 1 97.5 302 SER A N 1
ATOM 2358 C CA . SER A 1 302 ? -0.351 -35.875 -6.598 1 97.5 302 SER A CA 1
ATOM 2359 C C . SER A 1 302 ? 0.251 -36.062 -7.988 1 97.5 302 SER A C 1
ATOM 2361 O O . SER A 1 302 ? 0.895 -35.156 -8.516 1 97.5 302 SER A O 1
ATOM 2363 N N . TYR A 1 303 ? 0.109 -37.188 -8.562 1 97.88 303 TYR A N 1
ATOM 2364 C CA . TYR A 1 303 ? 0.697 -37.5 -9.867 1 97.88 303 TYR A CA 1
ATOM 2365 C C . TYR A 1 303 ? 0.147 -36.562 -10.938 1 97.88 303 TYR A C 1
ATOM 2367 O O . TYR A 1 303 ? 0.903 -36.031 -11.75 1 97.88 303 TYR A O 1
ATOM 2375 N N . LEU A 1 304 ? -1.155 -36.344 -10.945 1 97.88 304 LEU A N 1
ATOM 2376 C CA . LEU A 1 304 ? -1.798 -35.562 -12 1 97.88 304 LEU A CA 1
ATOM 2377 C C . LEU A 1 304 ? -1.664 -34.062 -11.742 1 97.88 304 LEU A C 1
ATOM 2379 O O . LEU A 1 304 ? -1.921 -33.25 -12.641 1 97.88 304 LEU A O 1
ATOM 2383 N N . GLY A 1 305 ? -1.271 -33.688 -10.555 1 96.62 305 GLY A N 1
ATOM 2384 C CA . GLY A 1 305 ? -1.24 -32.312 -10.117 1 96.62 305 GLY A CA 1
ATOM 2385 C C . GLY A 1 305 ? -0.495 -31.406 -11.078 1 96.62 305 GLY A C 1
ATOM 2386 O O . GLY A 1 305 ? -1.07 -30.453 -11.617 1 96.62 305 GLY A O 1
ATOM 2387 N N . PRO A 1 306 ? 0.771 -31.719 -11.305 1 95.25 306 PRO A N 1
ATOM 2388 C CA . PRO A 1 306 ? 1.562 -30.875 -12.203 1 95.25 306 PRO A CA 1
ATOM 2389 C C . PRO A 1 306 ? 0.958 -30.781 -13.602 1 95.25 306 PRO A C 1
ATOM 2391 O O . PRO A 1 306 ? 1.059 -29.734 -14.25 1 95.25 306 PRO A O 1
ATOM 2394 N N . PHE A 1 307 ? 0.33 -31.828 -14.094 1 96.62 307 PHE A N 1
ATOM 2395 C CA . PHE A 1 307 ? -0.287 -31.828 -15.414 1 96.62 307 PHE A CA 1
ATOM 2396 C C . PHE A 1 307 ? -1.516 -30.922 -15.438 1 96.62 307 PHE A C 1
ATOM 2398 O O . PHE A 1 307 ? -1.721 -30.156 -16.375 1 96.62 307 PHE A O 1
ATOM 2405 N N . ILE A 1 308 ? -2.266 -30.922 -14.391 1 96 308 ILE A N 1
ATOM 2406 C CA . ILE A 1 308 ? -3.482 -30.125 -14.305 1 96 308 ILE A CA 1
ATOM 2407 C C . ILE A 1 308 ? -3.123 -28.656 -14.133 1 96 308 ILE A C 1
ATOM 2409 O O . ILE A 1 308 ? -3.838 -27.781 -14.609 1 96 308 ILE A O 1
ATOM 2413 N N . SER A 1 309 ? -2.016 -28.422 -13.477 1 93 309 SER A N 1
ATOM 2414 C CA . SER A 1 309 ? -1.614 -27.062 -13.133 1 93 309 SER A CA 1
ATOM 2415 C C . SER A 1 309 ? -1.018 -26.344 -14.336 1 93 309 SER A C 1
ATOM 2417 O O . SER A 1 309 ? -0.742 -25.141 -14.273 1 93 309 SER A O 1
ATOM 2419 N N . TYR A 1 310 ? -0.797 -27.047 -15.398 1 91.69 310 TYR A N 1
ATOM 2420 C CA . TYR A 1 310 ? -0.164 -26.438 -16.562 1 91.69 310 TYR A CA 1
ATOM 2421 C C . TYR A 1 310 ? -1.206 -26 -17.594 1 91.69 310 TYR A C 1
ATOM 2423 O O . TYR A 1 310 ? -2.152 -26.734 -17.875 1 91.69 310 TYR A O 1
ATOM 2431 N N . GLY A 1 311 ? -1.079 -24.797 -18.062 1 81.88 311 GLY A N 1
ATOM 2432 C CA . GLY A 1 311 ? -1.941 -24.328 -19.141 1 81.88 311 GLY A CA 1
ATOM 2433 C C . GLY A 1 311 ? -2.969 -23.312 -18.672 1 81.88 311 GLY A C 1
ATOM 2434 O O . GLY A 1 311 ? -2.949 -22.875 -17.516 1 81.88 311 GLY A O 1
ATOM 2435 N N . ILE A 1 312 ? -3.744 -22.844 -19.703 1 81.88 312 ILE A N 1
ATOM 2436 C CA . ILE A 1 312 ? -4.852 -21.922 -19.484 1 81.88 312 ILE A CA 1
ATOM 2437 C C . ILE A 1 312 ? -6.164 -22.578 -19.891 1 81.88 312 ILE A C 1
ATOM 2439 O O . ILE A 1 312 ? -6.168 -23.562 -20.641 1 81.88 312 ILE A O 1
ATOM 2443 N N . PRO A 1 313 ? -7.203 -22.062 -19.25 1 74.56 313 PRO A N 1
ATOM 2444 C CA . PRO A 1 313 ? -8.492 -22.719 -19.516 1 74.56 313 PRO A CA 1
ATOM 2445 C C . PRO A 1 313 ? -8.773 -22.875 -21 1 74.56 313 PRO A C 1
ATOM 2447 O O . PRO A 1 313 ? -8.562 -21.922 -21.781 1 74.56 313 PRO A O 1
ATOM 2450 N N . CYS A 1 314 ? -9.156 -24.078 -21.391 1 69.38 314 CYS A N 1
ATOM 2451 C CA . CYS A 1 314 ? -9.68 -24.5 -22.688 1 69.38 314 CYS A CA 1
ATOM 2452 C C . CYS A 1 314 ? -8.609 -24.406 -23.766 1 69.38 314 CYS A C 1
ATOM 2454 O O . CYS A 1 314 ? -8.93 -24.266 -24.953 1 69.38 314 CYS A O 1
ATOM 2456 N N . ASP A 1 315 ? -7.359 -24.406 -23.297 1 80.81 315 ASP A N 1
ATOM 2457 C CA . ASP A 1 315 ? -6.305 -24.469 -24.312 1 80.81 315 ASP A CA 1
ATOM 2458 C C . ASP A 1 315 ? -5.977 -25.922 -24.672 1 80.81 315 ASP A C 1
ATOM 2460 O O . ASP A 1 315 ? -6.734 -26.828 -24.328 1 80.81 315 ASP A O 1
ATOM 2464 N N . GLU A 1 316 ? -5.012 -26.062 -25.422 1 88.38 316 GLU A N 1
ATOM 2465 C CA . GLU A 1 316 ? -4.648 -27.375 -25.938 1 88.38 316 GLU A CA 1
ATOM 2466 C C . GLU A 1 316 ? -4.254 -28.312 -24.797 1 88.38 316 GLU A C 1
ATOM 2468 O O . GLU A 1 316 ? -4.535 -29.516 -24.844 1 88.38 316 GLU A O 1
ATOM 2473 N N . PHE A 1 317 ? -3.748 -27.828 -23.781 1 89.69 317 PHE A N 1
ATOM 2474 C CA . PHE A 1 317 ? -3.242 -28.672 -22.703 1 89.69 317 PHE A CA 1
ATOM 2475 C C . PHE A 1 317 ? -4.387 -29.203 -21.844 1 89.69 317 PHE A C 1
ATOM 2477 O O . PHE A 1 317 ? -4.305 -30.297 -21.297 1 89.69 317 PHE A O 1
ATOM 2484 N N . VAL A 1 318 ? -5.438 -28.438 -21.75 1 89.44 318 VAL A N 1
ATOM 2485 C CA . VAL A 1 318 ? -6.617 -28.922 -21.047 1 89.44 318 VAL A CA 1
ATOM 2486 C C . VAL A 1 318 ? -7.254 -30.062 -21.828 1 89.44 318 VAL A C 1
ATOM 2488 O O . VAL A 1 318 ? -7.727 -31.031 -21.234 1 89.44 318 VAL A O 1
ATOM 2491 N N . SER A 1 319 ? -7.168 -29.891 -23.109 1 92.38 319 SER A N 1
ATOM 2492 C CA . SER A 1 319 ? -7.656 -30.984 -23.953 1 92.38 319 SER A CA 1
ATOM 2493 C C . SER A 1 319 ? -6.812 -32.25 -23.766 1 92.38 319 SER A C 1
ATOM 2495 O O . SER A 1 319 ? -7.352 -33.344 -23.719 1 92.38 319 SER A O 1
ATOM 2497 N N . LEU A 1 320 ? -5.539 -32.031 -23.703 1 95.56 320 LEU A N 1
ATOM 2498 C CA . LEU A 1 320 ? -4.633 -33.156 -23.469 1 95.56 320 LEU A CA 1
ATOM 2499 C C . LEU A 1 320 ? -4.871 -33.75 -22.094 1 95.56 320 LEU A C 1
ATOM 2501 O O . LEU A 1 320 ? -4.855 -35 -21.953 1 95.56 320 LEU A O 1
ATOM 2505 N N . MET A 1 321 ? -5.09 -32.906 -21.125 1 95.62 321 MET A N 1
ATOM 2506 C CA . MET A 1 321 ? -5.387 -33.406 -19.781 1 95.62 321 MET A CA 1
ATOM 2507 C C . MET A 1 321 ? -6.684 -34.219 -19.766 1 95.62 321 MET A C 1
ATOM 2509 O O . MET A 1 321 ? -6.773 -35.25 -19.109 1 95.62 321 MET A O 1
ATOM 2513 N N . HIS A 1 322 ? -7.641 -33.75 -20.516 1 95.5 322 HIS A N 1
ATOM 2514 C CA . HIS A 1 322 ? -8.891 -34.5 -20.641 1 95.5 322 HIS A CA 1
ATOM 2515 C C . HIS A 1 322 ? -8.648 -35.875 -21.203 1 95.5 322 HIS A C 1
ATOM 2517 O O . HIS A 1 322 ? -9.258 -36.844 -20.75 1 95.5 322 HIS A O 1
ATOM 2523 N N . GLN A 1 323 ? -7.77 -36 -22.125 1 96.94 323 GLN A N 1
ATOM 2524 C CA . GLN A 1 323 ? -7.457 -37.281 -22.734 1 96.94 323 GLN A CA 1
ATOM 2525 C C . GLN A 1 323 ? -6.832 -38.219 -21.703 1 96.94 323 GLN A C 1
ATOM 2527 O O . GLN A 1 323 ? -7.145 -39.406 -21.688 1 96.94 323 GLN A O 1
ATOM 2532 N N . ILE A 1 324 ? -5.957 -37.719 -20.938 1 97.94 324 ILE A N 1
ATOM 2533 C CA . ILE A 1 324 ? -5.34 -38.5 -19.891 1 97.94 324 ILE A CA 1
ATOM 2534 C C . ILE A 1 324 ? -6.414 -39.031 -18.938 1 97.94 324 ILE A C 1
ATOM 2536 O O . ILE A 1 324 ? -6.5 -40.25 -18.703 1 97.94 324 ILE A O 1
ATOM 2540 N N . VAL A 1 325 ? -7.23 -38.156 -18.5 1 97.81 325 VAL A N 1
ATOM 2541 C CA . VAL A 1 325 ? -8.266 -38.531 -17.531 1 97.81 325 VAL A CA 1
ATOM 2542 C C . VAL A 1 325 ? -9.281 -39.469 -18.172 1 97.81 325 VAL A C 1
ATOM 2544 O O . VAL A 1 325 ? -9.758 -40.406 -17.547 1 97.81 325 VAL A O 1
ATOM 2547 N N . HIS A 1 326 ? -9.555 -39.219 -19.375 1 96.81 326 HIS A N 1
ATOM 2548 C CA . HIS A 1 326 ? -10.508 -40.031 -20.094 1 96.81 326 HIS A CA 1
ATOM 2549 C C . HIS A 1 326 ? -10.055 -41.5 -20.125 1 96.81 326 HIS A C 1
ATOM 2551 O O . HIS A 1 326 ? -10.867 -42.406 -19.953 1 96.81 326 HIS A O 1
ATOM 2557 N N . GLN A 1 327 ? -8.75 -41.75 -20.344 1 97.06 327 GLN A N 1
ATOM 2558 C CA . GLN A 1 327 ? -8.219 -43.094 -20.344 1 97.06 327 GLN A CA 1
ATOM 2559 C C . GLN A 1 327 ? -8.391 -43.75 -18.969 1 97.06 327 GLN A C 1
ATOM 2561 O O . GLN A 1 327 ? -8.711 -44.938 -18.875 1 97.06 327 GLN A O 1
ATOM 2566 N N . LEU A 1 328 ? -8.227 -43.031 -17.969 1 97.94 328 LEU A N 1
ATOM 2567 C CA . LEU A 1 328 ? -8.312 -43.531 -16.609 1 97.94 328 LEU A CA 1
ATOM 2568 C C . LEU A 1 328 ? -9.75 -43.875 -16.25 1 97.94 328 LEU A C 1
ATOM 2570 O O . LEU A 1 328 ? -10.008 -44.906 -15.594 1 97.94 328 LEU A O 1
ATOM 2574 N N . VAL A 1 329 ? -10.711 -43.062 -16.719 1 96.69 329 VAL A N 1
ATOM 2575 C CA . VAL A 1 329 ? -12.102 -43.25 -16.328 1 96.69 329 VAL A CA 1
ATOM 2576 C C . VAL A 1 329 ? -12.766 -44.25 -17.266 1 96.69 329 VAL A C 1
ATOM 2578 O O . VAL A 1 329 ? -13.742 -44.906 -16.891 1 96.69 329 VAL A O 1
ATOM 2581 N N . ALA A 1 330 ? -12.242 -44.406 -18.469 1 94.75 330 ALA A N 1
ATOM 2582 C CA . ALA A 1 330 ? -12.797 -45.375 -19.406 1 94.75 330 ALA A CA 1
ATOM 2583 C C . ALA A 1 330 ? -12.469 -46.781 -18.984 1 94.75 330 ALA A C 1
ATOM 2585 O O . ALA A 1 330 ? -13.164 -47.719 -19.375 1 94.75 330 ALA A O 1
ATOM 2586 N N . ASN A 1 331 ? -11.391 -46.938 -18.234 1 95.62 331 ASN A N 1
ATOM 2587 C CA . ASN A 1 331 ? -10.969 -48.219 -17.703 1 95.62 331 ASN A CA 1
ATOM 2588 C C . ASN A 1 331 ? -11.664 -48.531 -16.391 1 95.62 331 ASN A C 1
ATOM 2590 O O . ASN A 1 331 ? -11.477 -47.844 -15.398 1 95.62 331 ASN A O 1
ATOM 2594 N N . PRO A 1 332 ? -12.469 -49.562 -16.328 1 94.25 332 PRO A N 1
ATOM 2595 C CA . PRO A 1 332 ? -13.289 -49.844 -15.148 1 94.25 332 PRO A CA 1
ATOM 2596 C C . PRO A 1 332 ? -12.445 -50.031 -13.891 1 94.25 332 PRO A C 1
ATOM 2598 O O . PRO A 1 332 ? -12.836 -49.625 -12.805 1 94.25 332 PRO A O 1
ATOM 2601 N N . SER A 1 333 ? -11.32 -50.656 -14 1 94.94 333 SER A N 1
ATOM 2602 C CA . SER A 1 333 ? -10.508 -50.969 -12.828 1 94.94 333 SER A CA 1
ATOM 2603 C C . SER A 1 333 ? -9.875 -49.719 -12.258 1 94.94 333 SER A C 1
ATOM 2605 O O . SER A 1 333 ? -9.586 -49.656 -11.055 1 94.94 333 SER A O 1
ATOM 2607 N N . SER A 1 334 ? -9.625 -48.75 -13.078 1 97.06 334 SER A N 1
ATOM 2608 C CA . SER A 1 334 ? -8.961 -47.531 -12.609 1 97.06 334 SER A CA 1
ATOM 2609 C C . SER A 1 334 ? -9.961 -46.406 -12.398 1 97.06 334 SER A C 1
ATOM 2611 O O . SER A 1 334 ? -9.625 -45.375 -11.812 1 97.06 334 SER A O 1
ATOM 2613 N N . ARG A 1 335 ? -11.164 -46.5 -12.805 1 96.06 335 ARG A N 1
ATOM 2614 C CA . ARG A 1 335 ? -12.195 -45.469 -12.766 1 96.06 335 ARG A CA 1
ATOM 2615 C C . ARG A 1 335 ? -12.461 -45.031 -11.328 1 96.06 335 ARG A C 1
ATOM 2617 O O . ARG A 1 335 ? -12.469 -43.812 -11.047 1 96.06 335 ARG A O 1
ATOM 2624 N N . GLY A 1 336 ? -12.633 -45.969 -10.453 1 94.62 336 GLY A N 1
ATOM 2625 C CA . GLY A 1 336 ? -12.961 -45.656 -9.07 1 94.62 336 GLY A CA 1
ATOM 2626 C C . GLY A 1 336 ? -11.898 -44.812 -8.383 1 94.62 336 GLY A C 1
ATOM 2627 O O . GLY A 1 336 ? -12.211 -43.812 -7.73 1 94.62 336 GLY A O 1
ATOM 2628 N N . ARG A 1 337 ? -10.688 -45.188 -8.586 1 96.44 337 ARG A N 1
ATOM 2629 C CA . ARG A 1 337 ? -9.578 -44.469 -7.949 1 96.44 337 ARG A CA 1
ATOM 2630 C C . ARG A 1 337 ? -9.445 -43.062 -8.516 1 96.44 337 ARG A C 1
ATOM 2632 O O . ARG A 1 337 ? -9.078 -42.125 -7.793 1 96.44 337 ARG A O 1
ATOM 2639 N N . CYS A 1 338 ? -9.672 -42.938 -9.773 1 97.5 338 CYS A N 1
ATOM 2640 C CA . CYS A 1 338 ? -9.641 -41.625 -10.398 1 97.5 338 CYS A CA 1
ATOM 2641 C C . CYS A 1 338 ? -10.719 -40.719 -9.805 1 97.5 338 CYS A C 1
ATOM 2643 O O . CYS A 1 338 ? -10.461 -39.531 -9.508 1 97.5 338 CYS A O 1
ATOM 2645 N N . LEU A 1 339 ? -11.883 -41.219 -9.602 1 96.94 339 LEU A N 1
ATOM 2646 C CA . LEU A 1 339 ? -12.969 -40.469 -9 1 96.94 339 LEU A CA 1
ATOM 2647 C C . LEU A 1 339 ? -12.648 -40.125 -7.547 1 96.94 339 LEU A C 1
ATOM 2649 O O . LEU A 1 339 ? -12.992 -39.031 -7.074 1 96.94 339 LEU A O 1
ATOM 2653 N N . ASP A 1 340 ? -11.969 -41.062 -6.914 1 96.56 340 ASP A N 1
ATOM 2654 C CA . ASP A 1 340 ? -11.5 -40.75 -5.559 1 96.56 340 ASP A CA 1
ATOM 2655 C C . ASP A 1 340 ? -10.562 -39.562 -5.551 1 96.56 340 ASP A C 1
ATOM 2657 O O . ASP A 1 340 ? -10.609 -38.75 -4.633 1 96.56 340 ASP A O 1
ATOM 2661 N N . TYR A 1 341 ? -9.773 -39.5 -6.562 1 97.5 341 TYR A N 1
ATOM 2662 C CA . TYR A 1 341 ? -8.828 -38.406 -6.688 1 97.5 341 TYR A CA 1
ATOM 2663 C C . TYR A 1 341 ? -9.57 -37.062 -6.824 1 97.5 341 TYR A C 1
ATOM 2665 O O . TYR A 1 341 ? -9.258 -36.094 -6.121 1 97.5 341 TYR A O 1
ATOM 2673 N N . PHE A 1 342 ? -10.57 -37.031 -7.699 1 97.88 342 PHE A N 1
ATOM 2674 C CA . PHE A 1 342 ? -11.344 -35.812 -7.879 1 97.88 342 PHE A CA 1
ATOM 2675 C C . PHE A 1 342 ? -12.031 -35.406 -6.578 1 97.88 342 PHE A C 1
ATOM 2677 O O . PHE A 1 342 ? -11.992 -34.219 -6.188 1 97.88 342 PHE A O 1
ATOM 2684 N N . ALA A 1 343 ? -12.594 -36.375 -5.953 1 97.31 343 ALA A N 1
ATOM 2685 C CA . ALA A 1 343 ? -13.305 -36.125 -4.703 1 97.31 343 ALA A CA 1
ATOM 2686 C C . ALA A 1 343 ? -12.367 -35.562 -3.639 1 97.31 343 ALA A C 1
ATOM 2688 O O . ALA A 1 343 ? -12.719 -34.625 -2.92 1 97.31 343 ALA A O 1
ATOM 2689 N N . ALA A 1 344 ? -11.195 -36.125 -3.564 1 97.06 344 ALA A N 1
ATOM 2690 C CA . ALA A 1 344 ? -10.211 -35.688 -2.576 1 97.06 344 ALA A CA 1
ATOM 2691 C C . ALA A 1 344 ? -9.766 -34.25 -2.85 1 97.06 344 ALA A C 1
ATOM 2693 O O . ALA A 1 344 ? -9.68 -33.438 -1.929 1 97.06 344 ALA A O 1
ATOM 2694 N N . VAL A 1 345 ? -9.469 -33.969 -4.09 1 97.44 345 VAL A N 1
ATOM 2695 C CA . VAL A 1 345 ? -9.031 -32.625 -4.473 1 97.44 345 VAL A CA 1
ATOM 2696 C C . VAL A 1 345 ? -10.102 -31.609 -4.105 1 97.44 345 VAL A C 1
ATOM 2698 O O . VAL A 1 345 ? -9.805 -30.547 -3.541 1 97.44 345 VAL A O 1
ATOM 2701 N N . ILE A 1 346 ? -11.336 -31.906 -4.387 1 97.06 346 ILE A N 1
ATOM 2702 C CA . ILE A 1 346 ? -12.453 -31 -4.125 1 97.06 346 ILE A CA 1
ATOM 2703 C C . ILE A 1 346 ? -12.633 -30.844 -2.617 1 97.06 346 ILE A C 1
ATOM 2705 O O . ILE A 1 346 ? -12.781 -29.719 -2.125 1 97.06 346 ILE A O 1
ATOM 2709 N N . LYS A 1 347 ? -12.578 -31.922 -1.91 1 95.44 347 LYS A N 1
ATOM 2710 C CA . LYS A 1 347 ? -12.789 -31.891 -0.466 1 95.44 347 LYS A CA 1
ATOM 2711 C C . LYS A 1 347 ? -11.719 -31.062 0.233 1 95.44 347 LYS A C 1
ATOM 2713 O O . LYS A 1 347 ? -12.039 -30.203 1.063 1 95.44 347 LYS A O 1
ATOM 2718 N N . HIS A 1 348 ? -10.516 -31.203 -0.135 1 95.81 348 HIS A N 1
ATOM 2719 C CA . HIS A 1 348 ? -9.414 -30.5 0.517 1 95.81 348 HIS A CA 1
ATOM 2720 C C . HIS A 1 348 ? -9.344 -29.047 0.079 1 95.81 348 HIS A C 1
ATOM 2722 O O . HIS A 1 348 ? -8.625 -28.25 0.683 1 95.81 348 HIS A O 1
ATOM 2728 N N . ASN A 1 349 ? -10.078 -28.656 -0.896 1 96.38 349 ASN A N 1
ATOM 2729 C CA . ASN A 1 349 ? -10.117 -27.266 -1.348 1 96.38 349 ASN A CA 1
ATOM 2730 C C . ASN A 1 349 ? -11.5 -26.656 -1.143 1 96.38 349 ASN A C 1
ATOM 2732 O O . ASN A 1 349 ? -11.828 -25.641 -1.759 1 96.38 349 ASN A O 1
ATOM 2736 N N . GLU A 1 350 ? -12.273 -27.234 -0.293 1 93.62 350 GLU A N 1
ATOM 2737 C CA . GLU A 1 350 ? -13.648 -26.781 -0.06 1 93.62 350 GLU A CA 1
ATOM 2738 C C . GLU A 1 350 ? -13.68 -25.375 0.534 1 93.62 350 GLU A C 1
ATOM 2740 O O . GLU A 1 350 ? -14.625 -24.625 0.306 1 93.62 350 GLU A O 1
ATOM 2745 N N . LYS A 1 351 ? -12.641 -24.984 1.26 1 93.5 351 LYS A N 1
ATOM 2746 C CA . LYS A 1 351 ? -12.57 -23.688 1.93 1 93.5 351 LYS A CA 1
ATOM 2747 C C . LYS A 1 351 ? -12.477 -22.562 0.917 1 93.5 351 LYS A C 1
ATOM 2749 O O . LYS A 1 351 ? -12.641 -21.391 1.272 1 93.5 351 LYS A O 1
ATOM 2754 N N . ARG A 1 352 ? -12.258 -22.828 -0.347 1 94.38 352 ARG A N 1
ATOM 2755 C CA . ARG A 1 352 ? -12.219 -21.812 -1.398 1 94.38 352 ARG A CA 1
ATOM 2756 C C . ARG A 1 352 ? -13.562 -21.109 -1.524 1 94.38 352 ARG A C 1
ATOM 2758 O O . ARG A 1 352 ? -13.633 -19.953 -1.949 1 94.38 352 ARG A O 1
ATOM 2765 N N . ALA A 1 353 ? -14.602 -21.812 -1.131 1 92.25 353 ALA A N 1
ATOM 2766 C CA . ALA A 1 353 ? -15.953 -21.266 -1.29 1 92.25 353 ALA A CA 1
ATOM 2767 C C . ALA A 1 353 ? -16.266 -20.25 -0.198 1 92.25 353 ALA A C 1
ATOM 2769 O O . ALA A 1 353 ? -17.281 -19.547 -0.271 1 92.25 353 ALA A O 1
ATOM 2770 N N . GLN A 1 354 ? -15.414 -20.078 0.763 1 87.94 354 GLN A N 1
ATOM 2771 C CA . GLN A 1 354 ? -15.633 -19.125 1.839 1 87.94 354 GLN A CA 1
ATOM 2772 C C . GLN A 1 354 ? -15.359 -17.703 1.368 1 87.94 354 GLN A C 1
ATOM 2774 O O . GLN A 1 354 ? -14.516 -17.484 0.495 1 87.94 354 GLN A O 1
ATOM 2779 N N . MET A 1 355 ? -16.016 -16.766 2 1 80.31 355 MET A N 1
ATOM 2780 C CA . MET A 1 355 ? -15.891 -15.352 1.642 1 80.31 355 MET A CA 1
ATOM 2781 C C . MET A 1 355 ? -14.469 -14.859 1.886 1 80.31 355 MET A C 1
ATOM 2783 O O . MET A 1 355 ? -13.93 -14.086 1.091 1 80.31 355 MET A O 1
ATOM 2787 N N . ARG A 1 356 ? -13.875 -15.273 3 1 81.31 356 ARG A N 1
ATOM 2788 C CA . ARG A 1 356 ? -12.516 -14.859 3.348 1 81.31 356 ARG A CA 1
ATOM 2789 C C . ARG A 1 356 ? -11.547 -16.031 3.277 1 81.31 356 ARG A C 1
ATOM 2791 O O . ARG A 1 356 ? -10.812 -16.297 4.227 1 81.31 356 ARG A O 1
ATOM 2798 N N . ALA A 1 357 ? -11.555 -16.641 2.1 1 88.56 357 ALA A N 1
ATOM 2799 C CA . ALA A 1 357 ? -10.695 -17.812 1.918 1 88.56 357 ALA A CA 1
ATOM 2800 C C . ALA A 1 357 ? -9.227 -17.406 1.854 1 88.56 357 ALA A C 1
ATOM 2802 O O . ALA A 1 357 ? -8.883 -16.391 1.244 1 88.56 357 ALA A O 1
ATOM 2803 N N . ASP A 1 358 ? -8.359 -18.125 2.586 1 87 358 ASP A N 1
ATOM 2804 C CA . ASP A 1 358 ? -6.918 -17.953 2.5 1 87 358 ASP A CA 1
ATOM 2805 C C . ASP A 1 358 ? -6.332 -18.75 1.336 1 87 358 ASP A C 1
ATOM 2807 O O . ASP A 1 358 ? -5.891 -19.875 1.514 1 87 358 ASP A O 1
ATOM 2811 N N . PHE A 1 359 ? -6.254 -18.156 0.225 1 87.56 359 PHE A N 1
ATOM 2812 C CA . PHE A 1 359 ? -5.871 -18.812 -1.014 1 87.56 359 PHE A CA 1
ATOM 2813 C C . PHE A 1 359 ? -4.41 -19.25 -0.97 1 87.56 359 PHE A C 1
ATOM 2815 O O . PHE A 1 359 ? -3.967 -20.047 -1.794 1 87.56 359 PHE A O 1
ATOM 2822 N N . ALA A 1 360 ? -3.658 -18.812 0.056 1 85.81 360 ALA A N 1
ATOM 2823 C CA . ALA A 1 360 ? -2.26 -19.203 0.195 1 85.81 360 ALA A CA 1
ATOM 2824 C C . ALA A 1 360 ? -2.146 -20.672 0.623 1 85.81 360 ALA A C 1
ATOM 2826 O O . ALA A 1 360 ? -1.134 -21.312 0.36 1 85.81 360 ALA A O 1
ATOM 2827 N N . THR A 1 361 ? -3.174 -21.156 1.201 1 91.75 361 THR A N 1
ATOM 2828 C CA . THR A 1 361 ? -3.137 -22.516 1.728 1 91.75 361 THR A CA 1
ATOM 2829 C C . THR A 1 361 ? -3.885 -23.469 0.804 1 91.75 361 THR A C 1
ATOM 2831 O O . THR A 1 361 ? -3.961 -24.672 1.074 1 91.75 361 THR A O 1
ATOM 2834 N N . LEU A 1 362 ? -4.438 -23.016 -0.287 1 95.06 362 LEU A N 1
ATOM 2835 C CA . LEU A 1 362 ? -5.285 -23.797 -1.183 1 95.06 362 LEU A CA 1
ATOM 2836 C C . LEU A 1 362 ? -4.645 -23.922 -2.561 1 95.06 362 LEU A C 1
ATOM 2838 O O . LEU A 1 362 ? -3.596 -23.328 -2.82 1 95.06 362 LEU A O 1
ATOM 2842 N N . ALA A 1 363 ? -5.207 -24.797 -3.338 1 94.75 363 ALA A N 1
ATOM 2843 C CA . ALA A 1 363 ? -4.688 -24.984 -4.691 1 94.75 363 ALA A CA 1
ATOM 2844 C C . ALA A 1 363 ? -4.816 -23.703 -5.508 1 94.75 363 ALA A C 1
ATOM 2846 O O . ALA A 1 363 ? -5.703 -22.875 -5.25 1 94.75 363 ALA A O 1
ATOM 2847 N N . SER A 1 364 ? -3.963 -23.516 -6.457 1 91 364 SER A N 1
ATOM 2848 C CA . SER A 1 364 ? -3.969 -22.328 -7.301 1 91 364 SER A CA 1
ATOM 2849 C C . SER A 1 364 ? -5.242 -22.25 -8.141 1 91 364 SER A C 1
ATOM 2851 O O . SER A 1 364 ? -5.898 -23.266 -8.375 1 91 364 SER A O 1
ATOM 2853 N N . HIS A 1 365 ? -5.629 -21.109 -8.547 1 89.12 365 HIS A N 1
ATOM 2854 C CA . HIS A 1 365 ? -6.82 -20.922 -9.375 1 89.12 365 HIS A CA 1
ATOM 2855 C C . HIS A 1 365 ? -6.668 -21.625 -10.727 1 89.12 365 HIS A C 1
ATOM 2857 O O . HIS A 1 365 ? -7.629 -22.188 -11.25 1 89.12 365 HIS A O 1
ATOM 2863 N N . THR A 1 366 ? -5.457 -21.547 -11.234 1 89.94 366 THR A N 1
ATOM 2864 C CA . THR A 1 366 ? -5.219 -22.203 -12.508 1 89.94 366 THR A CA 1
ATOM 2865 C C . THR A 1 366 ? -5.5 -23.703 -12.391 1 89.94 366 THR A C 1
ATOM 2867 O O . THR A 1 366 ? -6.16 -24.281 -13.258 1 89.94 366 THR A O 1
ATOM 2870 N N . PHE A 1 367 ? -5.031 -24.266 -11.383 1 94.56 367 PHE A N 1
ATOM 2871 C CA . PHE A 1 367 ? -5.246 -25.688 -11.133 1 94.56 367 PHE A CA 1
ATOM 2872 C C . PHE A 1 367 ? -6.738 -26.016 -11.086 1 94.56 367 PHE A C 1
ATOM 2874 O O . PHE A 1 367 ? -7.199 -26.938 -11.758 1 94.56 367 PHE A O 1
ATOM 2881 N N . VAL A 1 368 ? -7.465 -25.297 -10.266 1 95.38 368 VAL A N 1
ATOM 2882 C CA . VAL A 1 368 ? -8.875 -25.578 -10.031 1 95.38 368 VAL A CA 1
ATOM 2883 C C . VAL A 1 368 ? -9.68 -25.312 -11.305 1 95.38 368 VAL A C 1
ATOM 2885 O O . VAL A 1 368 ? -10.57 -26.094 -11.656 1 95.38 368 VAL A O 1
ATOM 2888 N N . VAL A 1 369 ? -9.398 -24.297 -12.023 1 93.44 369 VAL A N 1
ATOM 2889 C CA . VAL A 1 369 ? -10.117 -23.969 -13.25 1 93.44 369 VAL A CA 1
ATOM 2890 C C . VAL A 1 369 ? -9.844 -25.016 -14.312 1 93.44 369 VAL A C 1
ATOM 2892 O O . VAL A 1 369 ? -10.758 -25.438 -15.031 1 93.44 369 VAL A O 1
ATOM 2895 N N . ASN A 1 370 ? -8.609 -25.453 -14.43 1 93.31 370 ASN A N 1
ATOM 2896 C CA . ASN A 1 370 ? -8.289 -26.516 -15.383 1 93.31 370 ASN A CA 1
ATOM 2897 C C . ASN A 1 370 ? -9.016 -27.812 -15.039 1 93.31 370 ASN A C 1
ATOM 2899 O O . ASN A 1 370 ? -9.531 -28.484 -15.93 1 93.31 370 ASN A O 1
ATOM 2903 N N . LEU A 1 371 ? -8.945 -28.109 -13.773 1 96.38 371 LEU A N 1
ATOM 2904 C CA . LEU A 1 371 ? -9.695 -29.297 -13.344 1 96.38 371 LEU A CA 1
ATOM 2905 C C . LEU A 1 371 ? -11.172 -29.156 -13.695 1 96.38 371 LEU A C 1
ATOM 2907 O O . LEU A 1 371 ? -11.797 -30.125 -14.148 1 96.38 371 LEU A O 1
ATOM 2911 N N . MET A 1 372 ? -11.703 -27.984 -13.453 1 96 372 MET A N 1
ATOM 2912 C CA . MET A 1 372 ? -13.102 -27.703 -13.773 1 96 372 MET A CA 1
ATOM 2913 C C . MET A 1 372 ? -13.375 -27.938 -15.258 1 96 372 MET A C 1
ATOM 2915 O O . MET A 1 372 ? -14.383 -28.547 -15.625 1 96 372 MET A O 1
ATOM 2919 N N . CYS A 1 373 ? -12.516 -27.516 -16.078 1 94.5 373 CYS A N 1
ATOM 2920 C CA . CYS A 1 373 ? -12.664 -27.703 -17.516 1 94.5 373 CYS A CA 1
ATOM 2921 C C . CYS A 1 373 ? -12.695 -29.18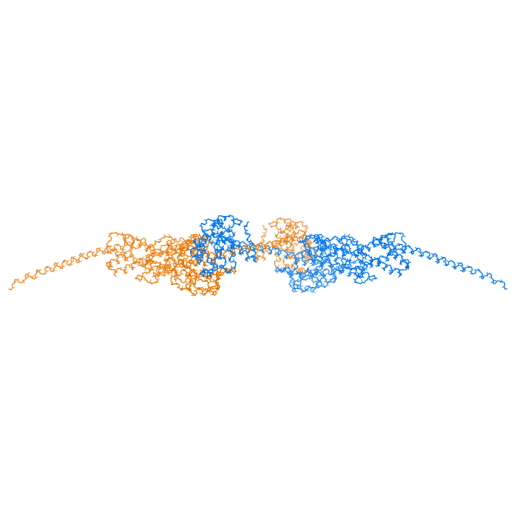8 -17.875 1 94.5 373 CYS A C 1
ATOM 2923 O O . CYS A 1 373 ? -13.508 -29.609 -18.688 1 94.5 373 CYS A O 1
ATOM 2925 N N . VAL A 1 374 ? -11.82 -29.922 -17.266 1 95.69 374 VAL A N 1
ATOM 2926 C CA . VAL A 1 374 ? -11.758 -31.359 -17.5 1 95.69 374 VAL A CA 1
ATOM 2927 C C . VAL A 1 374 ? -13.078 -32 -17.078 1 95.69 374 VAL A C 1
ATOM 2929 O O . VAL A 1 374 ? -13.641 -32.812 -17.812 1 95.69 374 VAL A O 1
ATOM 2932 N N . LEU A 1 375 ? -13.586 -31.625 -15.953 1 96.94 375 LEU A N 1
ATOM 2933 C CA . LEU A 1 375 ? -14.828 -32.188 -15.438 1 96.94 375 LEU A CA 1
ATOM 2934 C C . LEU A 1 375 ? -16.016 -31.781 -16.312 1 96.94 375 LEU A C 1
ATOM 2936 O O . LEU A 1 375 ? -16.938 -32.562 -16.531 1 96.94 375 LEU A O 1
ATOM 2940 N N . PHE A 1 376 ? -16.031 -30.562 -16.781 1 95.44 376 PHE A N 1
ATOM 2941 C CA . PHE A 1 376 ? -17.078 -30.125 -17.703 1 95.44 376 PHE A CA 1
ATOM 2942 C C . PHE A 1 376 ? -17.078 -30.984 -18.969 1 95.44 376 PHE A C 1
ATOM 2944 O O . PHE A 1 376 ? -18.141 -31.422 -19.422 1 95.44 376 PHE A O 1
ATOM 2951 N N . GLU A 1 377 ? -15.914 -31.234 -19.438 1 93.44 377 GLU A N 1
ATOM 2952 C CA . GLU A 1 377 ? -15.797 -32.031 -20.656 1 93.44 377 GLU A CA 1
ATOM 2953 C C . GLU A 1 377 ? -16.266 -33.469 -20.422 1 93.44 377 GLU A C 1
ATOM 2955 O O . GLU A 1 377 ? -16.969 -34.031 -21.25 1 93.44 377 GLU A O 1
ATOM 2960 N N . LEU A 1 378 ? -15.883 -34 -19.312 1 95.31 378 LEU A N 1
ATOM 2961 C CA . LEU A 1 378 ? -16.328 -35.344 -18.969 1 95.31 378 LEU A CA 1
ATOM 2962 C C . LEU A 1 378 ? -17.844 -35.406 -18.828 1 95.31 378 LEU A C 1
ATOM 2964 O O . LEU A 1 378 ? -18.453 -36.438 -19.141 1 95.31 378 LEU A O 1
ATOM 2968 N N . SER A 1 379 ? -18.438 -34.344 -18.359 1 95.44 379 SER A N 1
ATOM 2969 C CA . SER A 1 379 ? -19.859 -34.312 -18.062 1 95.44 379 SER A CA 1
ATOM 2970 C C . SER A 1 379 ? -20.688 -33.875 -19.266 1 95.44 379 SER A C 1
ATOM 2972 O O . SER A 1 379 ? -21.906 -33.875 -19.219 1 95.44 379 SER A O 1
ATOM 2974 N N . SER A 1 380 ? -20.062 -33.5 -20.297 1 91.88 380 SER A N 1
ATOM 2975 C CA . SER A 1 380 ? -20.734 -32.938 -21.469 1 91.88 380 SER A CA 1
ATOM 2976 C C . SER A 1 380 ? -21.625 -34 -22.125 1 91.88 380 SER A C 1
ATOM 2978 O O . SER A 1 380 ? -22.719 -33.656 -22.594 1 91.88 380 SER A O 1
ATOM 2980 N N . LYS A 1 381 ? -21.281 -35.25 -22.016 1 90 381 LYS A N 1
ATOM 2981 C CA . LYS A 1 381 ? -22.031 -36.281 -22.719 1 90 381 LYS A CA 1
ATOM 2982 C C . LYS A 1 381 ? -22.984 -37 -21.781 1 90 381 LYS A C 1
ATOM 2984 O O . LYS A 1 381 ? -23.672 -37.969 -22.188 1 90 381 LYS A O 1
ATOM 2989 N N . ILE A 1 382 ? -23.047 -36.531 -20.656 1 94.25 382 ILE A N 1
ATOM 2990 C CA . ILE A 1 382 ? -23.891 -37.219 -19.672 1 94.25 382 ILE A CA 1
ATOM 2991 C C . ILE A 1 382 ? -25.344 -36.875 -19.906 1 94.25 382 ILE A C 1
ATOM 2993 O O . ILE A 1 382 ? -25.703 -35.688 -20.016 1 94.25 382 ILE A O 1
ATOM 2997 N N . ASP A 1 383 ? -26.109 -37.875 -20.078 1 92 383 ASP A N 1
ATOM 2998 C CA . ASP A 1 383 ? -27.562 -37.719 -20.156 1 92 383 ASP A CA 1
ATOM 2999 C C . ASP A 1 383 ? -28.188 -37.719 -18.766 1 92 383 ASP A C 1
ATOM 3001 O O . ASP A 1 383 ? -28 -38.656 -17.984 1 92 383 ASP A O 1
ATOM 3005 N N . LEU A 1 384 ? -28.969 -36.75 -18.469 1 90.62 384 LEU A N 1
ATOM 3006 C CA . LEU A 1 384 ? -29.531 -36.531 -17.141 1 90.62 384 LEU A CA 1
ATOM 3007 C C . LEU A 1 384 ? -30.453 -37.688 -16.75 1 90.62 384 LEU A C 1
ATOM 3009 O O . LEU A 1 384 ? -30.625 -37.969 -15.555 1 90.62 384 LEU A O 1
ATOM 3013 N N . SER A 1 385 ? -30.984 -38.312 -17.719 1 89.19 385 SER A N 1
ATOM 3014 C CA . SER A 1 385 ? -31.891 -39.438 -17.438 1 89.19 385 SER A CA 1
ATOM 3015 C C . SER A 1 385 ? -31.156 -40.594 -16.766 1 89.19 385 SER A C 1
ATOM 3017 O O . SER A 1 385 ? -31.766 -41.406 -16.094 1 89.19 385 SER A O 1
ATOM 3019 N N . LYS A 1 386 ? -29.844 -40.562 -16.891 1 92.19 386 LYS A N 1
ATOM 3020 C CA . LYS A 1 386 ? -29.047 -41.625 -16.328 1 92.19 386 LYS A CA 1
ATOM 3021 C C . LYS A 1 386 ? -28.453 -41.219 -14.992 1 92.19 386 LYS A C 1
ATOM 3023 O O . LYS A 1 386 ? -27.703 -42 -14.375 1 92.19 386 LYS A O 1
ATOM 3028 N N . VAL A 1 387 ? -28.766 -40.125 -14.57 1 94.25 387 VAL A N 1
ATOM 3029 C CA . VAL A 1 387 ? -28.188 -39.594 -13.328 1 94.25 387 VAL A CA 1
ATOM 3030 C C . VAL A 1 387 ? -29.141 -39.875 -12.172 1 94.25 387 VAL A C 1
ATOM 3032 O O . VAL A 1 387 ? -30.344 -39.562 -12.258 1 94.25 387 VAL A O 1
ATOM 3035 N N . ASN A 1 388 ? -28.625 -40.438 -11.141 1 93.19 388 ASN A N 1
ATOM 3036 C CA . ASN A 1 388 ? -29.391 -40.688 -9.914 1 93.19 388 ASN A CA 1
ATOM 3037 C C . ASN A 1 388 ? -29.484 -39.406 -9.07 1 93.19 388 ASN A C 1
ATOM 3039 O O . ASN A 1 388 ? -28.516 -39 -8.445 1 93.19 388 ASN A O 1
ATOM 3043 N N . PRO A 1 389 ? -30.656 -38.812 -9 1 92.69 389 PRO A N 1
ATOM 3044 C CA . PRO A 1 389 ? -30.797 -37.562 -8.266 1 92.69 389 PRO A CA 1
ATOM 3045 C C . PRO A 1 389 ? -30.594 -37.719 -6.758 1 92.69 389 PRO A C 1
ATOM 3047 O O . PRO A 1 389 ? -30.344 -36.75 -6.051 1 92.69 389 PRO A O 1
ATOM 3050 N N . MET A 1 390 ? -30.641 -38.906 -6.215 1 93 390 MET A N 1
ATOM 3051 C CA . MET A 1 390 ? -30.547 -39.156 -4.777 1 93 390 MET A CA 1
ATOM 3052 C C . MET A 1 390 ? -29.109 -39.406 -4.355 1 93 390 MET A C 1
ATOM 3054 O O . MET A 1 390 ? -28.812 -39.562 -3.17 1 93 390 MET A O 1
ATOM 3058 N N . TYR A 1 391 ? -28.188 -39.281 -5.254 1 94 391 TYR A N 1
ATOM 3059 C CA . TYR A 1 391 ? -26.797 -39.688 -5.055 1 94 391 TYR A CA 1
ATOM 3060 C C . TYR A 1 391 ? -26.156 -38.906 -3.904 1 94 391 TYR A C 1
ATOM 3062 O O . TYR A 1 391 ? -25.531 -39.5 -3.027 1 94 391 TYR A O 1
ATOM 3070 N N . PRO A 1 392 ? -26.312 -37.594 -3.787 1 93.56 392 PRO A N 1
ATOM 3071 C CA . PRO A 1 392 ? -25.609 -36.844 -2.76 1 93.56 392 PRO A CA 1
ATOM 3072 C C . PRO A 1 392 ? -26.016 -37.219 -1.342 1 93.56 392 PRO A C 1
ATOM 3074 O O . PRO A 1 392 ? -25.312 -36.906 -0.381 1 93.56 392 PRO A O 1
ATOM 3077 N N . PHE A 1 393 ? -27.125 -37.906 -1.191 1 93.5 393 PHE A N 1
ATOM 3078 C CA . PHE A 1 393 ? -27.656 -38.219 0.13 1 93.5 393 PHE A CA 1
ATOM 3079 C C . PHE A 1 393 ? -27.297 -39.625 0.542 1 93.5 393 PHE A C 1
ATOM 3081 O O . PHE A 1 393 ? -27.516 -40.031 1.689 1 93.5 393 PHE A O 1
ATOM 3088 N N . GLN A 1 394 ? -26.75 -40.312 -0.403 1 91.19 394 GLN A N 1
ATOM 3089 C CA . GLN A 1 394 ? -26.406 -41.719 -0.132 1 91.19 394 GLN A CA 1
ATOM 3090 C C . GLN A 1 394 ? -25.141 -41.812 0.726 1 91.19 394 GLN A C 1
ATOM 3092 O O . GLN A 1 394 ? -24.266 -40.969 0.634 1 91.19 394 GLN A O 1
ATOM 3097 N N . SER A 1 395 ? -25.016 -42.812 1.471 1 85.94 395 SER A N 1
ATOM 3098 C CA . SER A 1 395 ? -23.906 -42.969 2.408 1 85.94 395 SER A CA 1
ATOM 3099 C C . SER A 1 395 ? -22.609 -43.25 1.675 1 85.94 395 SER A C 1
ATOM 3101 O O . SER A 1 395 ? -21.531 -42.938 2.174 1 85.94 395 SER A O 1
ATOM 3103 N N . ASN A 1 396 ? -22.688 -43.844 0.521 1 86.56 396 ASN A N 1
ATOM 3104 C CA . ASN A 1 396 ? -21.484 -44.188 -0.225 1 86.56 396 ASN A CA 1
ATOM 3105 C C . ASN A 1 396 ? -21.109 -43.094 -1.222 1 86.56 396 ASN A C 1
ATOM 3107 O O . ASN A 1 396 ? -20.266 -43.281 -2.098 1 86.56 396 ASN A O 1
ATOM 3111 N N . SER A 1 397 ? -21.75 -41.906 -1.131 1 91.69 397 SER A N 1
ATOM 3112 C CA . SER A 1 397 ? -21.484 -40.812 -2.055 1 91.69 397 SER A CA 1
ATOM 3113 C C . SER A 1 397 ? -20.109 -40.219 -1.826 1 91.69 397 SER A C 1
ATOM 3115 O O . SER A 1 397 ? -19.625 -40.188 -0.692 1 91.69 397 SER A O 1
ATOM 3117 N N . ARG A 1 398 ? -19.422 -39.812 -2.934 1 92.94 398 ARG A N 1
ATOM 3118 C CA . ARG A 1 398 ? -18.109 -39.188 -2.869 1 92.94 398 ARG A CA 1
ATOM 3119 C C . ARG A 1 398 ? -18.234 -37.688 -2.568 1 92.94 398 ARG A C 1
ATOM 3121 O O . ARG A 1 398 ? -17.219 -37 -2.398 1 92.94 398 ARG A O 1
ATOM 3128 N N . VAL A 1 399 ? -19.484 -37.156 -2.562 1 93 399 VAL A N 1
ATOM 3129 C CA . VAL A 1 399 ? -19.703 -35.719 -2.328 1 93 399 VAL A CA 1
ATOM 3130 C C . VAL A 1 399 ? -20.141 -35.5 -0.881 1 93 399 VAL A C 1
ATOM 3132 O O . VAL A 1 399 ? -20.906 -36.281 -0.33 1 93 399 VAL A O 1
ATOM 3135 N N . ASP A 1 400 ? -19.578 -34.531 -0.267 1 89.12 400 ASP A N 1
ATOM 3136 C CA . ASP A 1 400 ? -19.891 -34.219 1.122 1 89.12 400 ASP A CA 1
ATOM 3137 C C . ASP A 1 400 ? -20.766 -32.969 1.216 1 89.12 400 ASP A C 1
ATOM 3139 O O . ASP A 1 400 ? -20.297 -31.844 1 1 89.12 400 ASP A O 1
ATOM 3143 N N . ILE A 1 401 ? -22.031 -33.188 1.607 1 91.31 401 ILE A N 1
ATOM 3144 C CA . ILE A 1 401 ? -22.938 -32.031 1.718 1 91.31 401 ILE A CA 1
ATOM 3145 C C . ILE A 1 401 ? -23.516 -31.984 3.129 1 91.31 401 ILE A C 1
ATOM 3147 O O . ILE A 1 401 ? -24.516 -31.297 3.365 1 91.31 401 ILE A O 1
ATOM 3151 N N . VAL A 1 402 ? -22.922 -32.594 4.043 1 87.31 402 VAL A N 1
ATOM 3152 C CA . VAL A 1 402 ? -23.469 -32.812 5.383 1 87.31 402 VAL A CA 1
ATOM 3153 C C . VAL A 1 402 ? -23.625 -31.453 6.078 1 87.31 402 VAL A C 1
ATOM 3155 O O . VAL A 1 402 ? -24.672 -31.156 6.676 1 87.31 402 VAL A O 1
ATOM 3158 N N . GLU A 1 403 ? -22.672 -30.594 5.934 1 88.5 403 GLU A N 1
ATOM 3159 C CA . GLU A 1 403 ? -22.688 -29.312 6.656 1 88.5 403 GLU A CA 1
ATOM 3160 C C . GLU A 1 403 ? -23.156 -28.172 5.75 1 88.5 403 GLU A C 1
ATOM 3162 O O . GLU A 1 403 ? -23.031 -27 6.113 1 88.5 403 GLU A O 1
ATOM 3167 N N . LYS A 1 404 ? -23.688 -28.531 4.621 1 92.31 404 LYS A N 1
ATOM 3168 C CA . LYS A 1 404 ? -24.109 -27.484 3.691 1 92.31 404 LYS A CA 1
ATOM 3169 C C . LYS A 1 404 ? -25.562 -27.094 3.93 1 92.31 404 LYS A C 1
ATOM 3171 O O . LYS A 1 404 ? -26.406 -27.938 4.223 1 92.31 404 LYS A O 1
ATOM 3176 N N . THR A 1 405 ? -25.797 -25.781 3.834 1 92.88 405 THR A N 1
ATOM 3177 C CA . THR A 1 405 ? -27.156 -25.266 3.969 1 92.88 405 THR A CA 1
ATOM 3178 C C . THR A 1 405 ? -28.047 -25.781 2.852 1 92.88 405 THR A C 1
ATOM 3180 O O . THR A 1 405 ? -27.641 -25.828 1.688 1 92.88 405 THR A O 1
ATOM 3183 N N . ARG A 1 406 ? -29.25 -26.297 3.244 1 94.94 406 ARG A N 1
ATOM 3184 C CA . ARG A 1 406 ? -30.172 -26.875 2.271 1 94.94 406 ARG A CA 1
ATOM 3185 C C . ARG A 1 406 ? -31.172 -25.828 1.774 1 94.94 406 ARG A C 1
ATOM 3187 O O . ARG A 1 406 ? -31.25 -24.734 2.334 1 94.94 406 ARG A O 1
ATOM 3194 N N . LEU A 1 407 ? -31.844 -26.125 0.739 1 94.06 407 LEU A N 1
ATOM 3195 C CA . LEU A 1 407 ? -32.75 -25.188 0.106 1 94.06 407 LEU A CA 1
ATOM 3196 C C . LEU A 1 407 ? -33.969 -24.906 1.005 1 94.06 407 LEU A C 1
ATOM 3198 O O . LEU A 1 407 ? -34.344 -23.75 1.18 1 94.06 407 LEU A O 1
ATOM 3202 N N . LYS A 1 408 ? -34.562 -25.906 1.594 1 93.44 408 LYS A N 1
ATOM 3203 C CA . LYS A 1 408 ? -35.75 -25.688 2.404 1 93.44 408 LYS A CA 1
ATOM 3204 C C . LYS A 1 408 ? -35.688 -26.484 3.709 1 93.44 408 LYS A C 1
ATOM 3206 O O . LYS A 1 408 ? -36.5 -26.281 4.609 1 93.44 408 LYS A O 1
ATOM 3211 N N . MET A 1 409 ? -34.75 -27.375 3.832 1 92.69 409 MET A N 1
ATOM 3212 C CA . MET A 1 409 ? -34.594 -28.188 5.035 1 92.69 409 MET A CA 1
ATOM 3213 C C . MET A 1 409 ? -33.562 -27.609 5.969 1 92.69 409 MET A C 1
ATOM 3215 O O . MET A 1 409 ? -32.594 -26.969 5.516 1 92.69 409 MET A O 1
ATOM 3219 N N . ASP A 1 410 ? -33.75 -27.75 7.293 1 91.62 410 ASP A N 1
ATOM 3220 C CA . ASP A 1 410 ? -32.688 -27.453 8.234 1 91.62 410 ASP A CA 1
ATOM 3221 C C . ASP A 1 410 ? -31.656 -28.578 8.273 1 91.62 410 ASP A C 1
ATOM 3223 O O . ASP A 1 410 ? -31.844 -29.625 7.641 1 91.62 410 ASP A O 1
ATOM 3227 N N . LEU A 1 411 ? -30.625 -28.344 8.852 1 90.44 411 LEU A N 1
ATOM 3228 C CA . LEU A 1 411 ? -29.5 -29.297 8.852 1 90.44 411 LEU A CA 1
ATOM 3229 C C . LEU A 1 411 ? -29.922 -30.625 9.453 1 90.44 411 LEU A C 1
ATOM 3231 O O . LEU A 1 411 ? -29.547 -31.688 8.938 1 90.44 411 LEU A O 1
ATOM 3235 N N . GLN A 1 412 ? -30.797 -30.594 10.477 1 91.81 412 GLN A N 1
ATOM 3236 C CA . GLN A 1 412 ? -31.25 -31.828 11.133 1 91.81 412 GLN A CA 1
ATOM 3237 C C . GLN A 1 412 ? -32.188 -32.625 10.227 1 91.81 412 GLN A C 1
ATOM 3239 O O . GLN A 1 412 ? -32.031 -33.844 10.078 1 91.81 412 GLN A O 1
ATOM 3244 N N . SER A 1 413 ? -33.094 -31.906 9.656 1 91.75 413 SER A N 1
ATOM 3245 C CA . SER A 1 413 ? -34.031 -32.562 8.734 1 91.75 413 SER A CA 1
ATOM 3246 C C . SER A 1 413 ? -33.281 -33.125 7.516 1 91.75 413 SER A C 1
ATOM 3248 O O . SER A 1 413 ? -33.688 -34.156 6.98 1 91.75 413 SER A O 1
ATOM 3250 N N . GLY A 1 414 ? -32.312 -32.438 7.113 1 91 414 GLY A N 1
ATOM 3251 C CA . GLY A 1 414 ? -31.5 -32.906 6.008 1 91 414 GLY A CA 1
ATOM 3252 C C . GLY A 1 414 ? -30.766 -34.188 6.316 1 91 414 GLY A C 1
ATOM 3253 O O . GLY A 1 414 ? -30.703 -35.094 5.473 1 91 414 GLY A O 1
ATOM 3254 N N . LYS A 1 415 ? -30.234 -34.25 7.512 1 90.81 415 LYS A N 1
ATOM 3255 C CA . LYS A 1 415 ? -29.547 -35.438 7.945 1 90.81 415 LYS A CA 1
ATOM 3256 C C . LYS A 1 415 ? -30.516 -36.625 8.023 1 90.81 415 LYS A C 1
ATOM 3258 O O . LYS A 1 415 ? -30.172 -37.75 7.617 1 90.81 415 LYS A O 1
ATOM 3263 N N . GLU A 1 416 ? -31.75 -36.344 8.477 1 91.69 416 GLU A N 1
ATOM 3264 C CA . GLU A 1 416 ? -32.781 -37.375 8.562 1 91.69 416 GLU A CA 1
ATOM 3265 C C . GLU A 1 416 ? -33.188 -37.875 7.18 1 91.69 416 GLU A C 1
ATOM 3267 O O . GLU A 1 416 ? -33.406 -39.062 6.98 1 91.69 416 GLU A O 1
ATOM 3272 N N . PHE A 1 417 ? -33.219 -36.969 6.309 1 92.94 417 PHE A N 1
ATOM 3273 C CA . PHE A 1 417 ? -33.562 -37.312 4.934 1 92.94 417 PHE A CA 1
ATOM 3274 C C . PHE A 1 417 ? -32.5 -38.219 4.328 1 92.94 417 PHE A C 1
ATOM 3276 O O . PHE A 1 417 ? -32.812 -39.188 3.648 1 92.94 417 PHE A O 1
ATOM 3283 N N . ALA A 1 418 ? -31.266 -37.938 4.559 1 90.44 418 ALA A N 1
ATOM 3284 C CA . ALA A 1 418 ? -30.156 -38.719 4.035 1 90.44 418 ALA A CA 1
ATOM 3285 C C . ALA A 1 418 ? -30.141 -40.125 4.633 1 90.44 418 ALA A C 1
ATOM 3287 O O . ALA A 1 418 ? -29.797 -41.094 3.951 1 90.44 418 ALA A O 1
ATOM 3288 N N . GLU A 1 419 ? -30.531 -40.219 5.863 1 88.31 419 GLU A N 1
ATOM 3289 C CA . GLU A 1 419 ? -30.547 -41.531 6.543 1 88.31 419 GLU A CA 1
ATOM 3290 C C . GLU A 1 419 ? -31.641 -42.438 5.977 1 88.31 419 GLU A C 1
ATOM 3292 O O . GLU A 1 419 ? -31.5 -43.656 5.98 1 88.31 419 GLU A O 1
ATOM 3297 N N . LYS A 1 420 ? -32.625 -41.781 5.484 1 87.44 420 LYS A N 1
ATOM 3298 C CA . LYS A 1 420 ? -33.75 -42.562 4.941 1 87.44 420 LYS A CA 1
ATOM 3299 C C . LYS A 1 420 ? -33.469 -43 3.516 1 87.44 420 LYS A C 1
ATOM 3301 O O . LYS A 1 420 ? -34.156 -43.875 2.986 1 87.44 420 LYS A O 1
ATOM 3306 N N . CYS A 1 421 ? -32.469 -42.438 2.953 1 84.5 421 CYS A N 1
ATOM 3307 C CA . CYS A 1 421 ? -32.125 -42.781 1.578 1 84.5 421 CYS A CA 1
ATOM 3308 C C . CYS A 1 421 ? -31.359 -44.094 1.522 1 84.5 421 CYS A C 1
ATOM 3310 O O . CYS A 1 421 ? -30.375 -44.281 2.225 1 84.5 421 CYS A O 1
ATOM 3312 N N . PRO A 1 422 ? -31.859 -45.156 0.833 1 77.81 422 PRO A N 1
ATOM 3313 C CA . PRO A 1 422 ? -31.172 -46.438 0.744 1 77.81 422 PRO A CA 1
ATOM 3314 C C . PRO A 1 422 ? -29.828 -46.344 0.04 1 77.81 422 PRO A C 1
ATOM 3316 O O . PRO A 1 422 ? -29.656 -45.531 -0.883 1 77.81 422 PRO A O 1
ATOM 3319 N N . PRO A 1 423 ? -28.859 -47.094 0.747 1 72 423 PRO A N 1
ATOM 3320 C CA . PRO A 1 423 ? -27.578 -47.094 0.032 1 72 423 PRO A CA 1
ATOM 3321 C C . PRO A 1 423 ? -27.688 -47.75 -1.343 1 72 423 PRO A C 1
ATOM 3323 O O . PRO A 1 423 ? -28.469 -48.719 -1.521 1 72 423 PRO A O 1
ATOM 3326 N N . ALA A 1 424 ? -27.594 -47 -2.309 1 67.38 424 ALA A N 1
ATOM 3327 C CA . ALA A 1 424 ? -27.656 -47.656 -3.613 1 67.38 424 ALA A CA 1
ATOM 3328 C C . ALA A 1 424 ? -26.359 -48.438 -3.908 1 67.38 424 ALA A C 1
ATOM 3330 O O . ALA A 1 424 ? -25.281 -48.031 -3.453 1 67.38 424 ALA A O 1
ATOM 3331 N N . ASN A 1 425 ? -26.375 -49.75 -4.234 1 65.38 425 ASN A N 1
ATOM 3332 C CA . ASN A 1 425 ? -25.234 -50.625 -4.527 1 65.38 425 ASN A CA 1
ATOM 3333 C C . ASN A 1 425 ? -24.219 -49.906 -5.418 1 65.38 425 ASN A C 1
ATOM 3335 O O . ASN A 1 425 ? -23.094 -49.594 -4.984 1 65.38 425 ASN A O 1
ATOM 3339 N N . ASP A 1 426 ? -24.172 -50 -6.777 1 67.69 426 ASP A N 1
ATOM 3340 C CA . ASP A 1 426 ? -23.125 -49.562 -7.688 1 67.69 426 ASP A CA 1
ATOM 3341 C C . ASP A 1 426 ? -23.594 -48.438 -8.578 1 67.69 426 ASP A C 1
ATOM 3343 O O . ASP A 1 426 ? -24.312 -48.656 -9.555 1 67.69 426 ASP A O 1
ATOM 3347 N N . ASP A 1 427 ? -23.344 -47.094 -8.07 1 73.19 427 ASP A N 1
ATOM 3348 C CA . ASP A 1 427 ? -23.75 -45.969 -8.922 1 73.19 427 ASP A CA 1
ATOM 3349 C C . ASP A 1 427 ? -22.875 -45.906 -10.164 1 73.19 427 ASP A C 1
ATOM 3351 O O . ASP A 1 427 ? -21.703 -46.25 -10.133 1 73.19 427 ASP A O 1
ATOM 3355 N N . LYS A 1 428 ? -23.469 -45.406 -11.109 1 87.62 428 LYS A N 1
ATOM 3356 C CA . LYS A 1 428 ? -22.844 -45.25 -12.422 1 87.62 428 LYS A CA 1
ATOM 3357 C C . LYS A 1 428 ? -21.875 -44.062 -12.438 1 87.62 428 LYS A C 1
ATOM 3359 O O . LYS A 1 428 ? -22.016 -43.125 -11.648 1 87.62 428 LYS A O 1
ATOM 3364 N N . PHE A 1 429 ? -20.922 -44.219 -13.258 1 93.25 429 PHE A N 1
ATOM 3365 C CA . PHE A 1 429 ? -19.922 -43.188 -13.477 1 93.25 429 PHE A CA 1
ATOM 3366 C C . PHE A 1 429 ? -20.594 -41.844 -13.789 1 93.25 429 PHE A C 1
ATOM 3368 O O . PHE A 1 429 ? -20.172 -40.812 -13.281 1 93.25 429 PHE A O 1
ATOM 3375 N N . THR A 1 430 ? -21.656 -41.875 -14.547 1 94.81 430 THR A N 1
ATOM 3376 C CA . THR A 1 430 ? -22.328 -40.656 -14.984 1 94.81 430 THR A CA 1
ATOM 3377 C C . THR A 1 430 ? -22.875 -39.906 -13.789 1 94.81 430 THR A C 1
ATOM 3379 O O . THR A 1 430 ? -22.766 -38.656 -13.734 1 94.81 430 THR A O 1
ATOM 3382 N N . THR A 1 431 ? -23.422 -40.594 -12.836 1 95.62 431 THR A N 1
ATOM 3383 C CA . THR A 1 431 ? -23.984 -39.969 -11.641 1 95.62 431 THR A CA 1
ATOM 3384 C C . THR A 1 431 ? -22.891 -39.344 -10.789 1 95.62 431 THR A C 1
ATOM 3386 O O . THR A 1 431 ? -22.969 -38.188 -10.414 1 95.62 431 THR A O 1
ATOM 3389 N N . GLU A 1 432 ? -21.844 -40.094 -10.523 1 95.38 432 GLU A N 1
ATOM 3390 C CA . GLU A 1 432 ? -20.75 -39.625 -9.672 1 95.38 432 GLU A CA 1
ATOM 3391 C C . GLU A 1 432 ? -20.031 -38.438 -10.297 1 95.38 432 GLU A C 1
ATOM 3393 O O . GLU A 1 432 ? -19.766 -37.438 -9.617 1 95.38 432 GLU A O 1
ATOM 3398 N N . CYS A 1 433 ? -19.734 -38.562 -11.57 1 96.5 433 CYS A N 1
ATOM 3399 C CA . CYS A 1 433 ? -19.047 -37.5 -12.281 1 96.5 433 CYS A CA 1
ATOM 3400 C C . CYS A 1 433 ? -19.875 -36.219 -12.289 1 96.5 433 CYS A C 1
ATOM 3402 O O . CYS A 1 433 ? -19.344 -35.125 -12.102 1 96.5 433 CYS A O 1
ATOM 3404 N N . PHE A 1 434 ? -21.203 -36.312 -12.508 1 97.12 434 PHE A N 1
ATOM 3405 C CA . PHE A 1 434 ? -22.094 -35.156 -12.562 1 97.12 434 PHE A CA 1
ATOM 3406 C C . PHE A 1 434 ? -22.062 -34.375 -11.258 1 97.12 434 PHE A C 1
ATOM 3408 O O . PHE A 1 434 ? -21.844 -33.156 -11.25 1 97.12 434 PHE A O 1
ATOM 3415 N N . PHE A 1 435 ? -22.219 -35.031 -10.141 1 97 435 PHE A N 1
ATOM 3416 C CA . PHE A 1 435 ? -22.312 -34.375 -8.852 1 97 435 PHE A CA 1
ATOM 3417 C C . PHE A 1 435 ? -20.938 -33.875 -8.406 1 97 435 PHE A C 1
ATOM 3419 O O . PHE A 1 435 ? -20.828 -32.844 -7.727 1 97 435 PHE A O 1
ATOM 3426 N N . LEU A 1 436 ? -19.844 -34.594 -8.789 1 97.38 436 LEU A N 1
ATOM 3427 C CA . LEU A 1 436 ? -18.5 -34.094 -8.523 1 97.38 436 LEU A CA 1
ATOM 3428 C C . LEU A 1 436 ? -18.25 -32.781 -9.281 1 97.38 436 LEU A C 1
ATOM 3430 O O . LEU A 1 436 ? -17.609 -31.875 -8.766 1 97.38 436 LEU A O 1
ATOM 3434 N N . THR A 1 437 ? -18.75 -32.75 -10.484 1 97.44 437 THR A N 1
ATOM 3435 C CA . THR A 1 437 ? -18.641 -31.531 -11.281 1 97.44 437 THR A CA 1
ATOM 3436 C C . THR A 1 437 ? -19.359 -30.375 -10.602 1 97.44 437 THR A C 1
ATOM 3438 O O . THR A 1 437 ? -18.844 -29.25 -10.547 1 97.44 437 THR A O 1
ATOM 3441 N N . MET A 1 438 ? -20.516 -30.594 -10.031 1 95.81 438 MET A N 1
ATOM 3442 C CA . MET A 1 438 ? -21.281 -29.562 -9.32 1 95.81 438 MET A CA 1
ATOM 3443 C C . MET A 1 438 ? -20.5 -29.078 -8.094 1 95.81 438 MET A C 1
ATOM 3445 O O . MET A 1 438 ? -20.453 -27.875 -7.828 1 95.81 438 MET A O 1
ATOM 3449 N N . GLN A 1 439 ? -19.938 -30.047 -7.418 1 96.06 439 GLN A N 1
ATOM 3450 C CA . GLN A 1 439 ? -19.156 -29.688 -6.242 1 96.06 439 GLN A CA 1
ATOM 3451 C C . GLN A 1 439 ? -17.938 -28.859 -6.629 1 96.06 439 GLN A C 1
ATOM 3453 O O . GLN A 1 439 ? -17.578 -27.906 -5.93 1 96.06 439 GLN A O 1
ATOM 3458 N N . CYS A 1 440 ? -17.297 -29.25 -7.699 1 96.94 440 CYS A N 1
ATOM 3459 C CA . CYS A 1 440 ? -16.125 -28.516 -8.156 1 96.94 440 CYS A CA 1
ATOM 3460 C C . CYS A 1 440 ? -16.484 -27.109 -8.594 1 96.94 440 CYS A C 1
ATOM 3462 O O . CYS A 1 440 ? -15.719 -26.156 -8.398 1 96.94 440 CYS A O 1
ATOM 3464 N N . GLU A 1 441 ? -17.578 -26.938 -9.172 1 95.38 441 GLU A N 1
ATOM 3465 C CA . GLU A 1 441 ? -18.062 -25.625 -9.586 1 95.38 441 GLU A CA 1
ATOM 3466 C C . GLU A 1 441 ? -18.172 -24.672 -8.398 1 95.38 441 GLU A C 1
ATOM 3468 O O . GLU A 1 441 ? -17.875 -23.484 -8.516 1 95.38 441 GLU A O 1
ATOM 3473 N N . ASN A 1 442 ? -18.594 -25.172 -7.301 1 94.5 442 ASN A N 1
ATOM 3474 C CA . ASN A 1 442 ? -18.766 -24.375 -6.09 1 94.5 442 ASN A CA 1
ATOM 3475 C C . ASN A 1 442 ? -17.453 -23.766 -5.613 1 94.5 442 ASN A C 1
ATOM 3477 O O . ASN A 1 442 ? -17.453 -22.703 -5.008 1 94.5 442 ASN A O 1
ATOM 3481 N N . ILE A 1 443 ? -16.359 -24.422 -5.891 1 95.62 443 ILE A N 1
ATOM 3482 C CA . ILE A 1 443 ? -15.094 -23.938 -5.359 1 95.62 443 ILE A CA 1
ATOM 3483 C C . ILE A 1 443 ? -14.297 -23.25 -6.469 1 95.62 443 ILE A C 1
ATOM 3485 O O . ILE A 1 443 ? -13.141 -22.875 -6.266 1 95.62 443 ILE A O 1
ATOM 3489 N N . CYS A 1 444 ? -14.867 -23.094 -7.625 1 94.12 444 CYS A N 1
ATOM 3490 C CA . CYS A 1 444 ? -14.086 -22.609 -8.758 1 94.12 444 CYS A CA 1
ATOM 3491 C C . CYS A 1 444 ? -14.562 -21.234 -9.203 1 94.12 444 CYS A C 1
ATOM 3493 O O . CYS A 1 444 ? -13.883 -20.234 -8.992 1 94.12 444 CYS A O 1
ATOM 3495 N N . LEU A 1 445 ? -15.758 -21.094 -9.703 1 89.12 445 LEU A N 1
ATOM 3496 C CA . LEU A 1 445 ? -16.203 -19.922 -10.445 1 89.12 445 LEU A CA 1
ATOM 3497 C C . LEU A 1 445 ? -16.453 -18.75 -9.5 1 89.12 445 LEU A C 1
ATOM 3499 O O . LEU A 1 445 ? -15.812 -17.703 -9.625 1 89.12 445 LEU A O 1
ATOM 3503 N N . GLN A 1 446 ? -17.281 -18.953 -8.523 1 87.81 446 GLN A N 1
ATOM 3504 C CA . GLN A 1 446 ? -17.672 -17.844 -7.656 1 87.81 446 GLN A CA 1
ATOM 3505 C C . GLN A 1 446 ? -16.469 -17.344 -6.844 1 87.81 446 GLN A C 1
ATOM 3507 O O . GLN A 1 446 ? -16.234 -16.141 -6.742 1 87.81 446 GLN A O 1
ATOM 3512 N N . PRO A 1 447 ? -15.742 -18.281 -6.277 1 91.12 447 PRO A N 1
ATOM 3513 C CA . PRO A 1 447 ? -14.547 -17.828 -5.57 1 91.12 447 PRO A CA 1
ATOM 3514 C C . PRO A 1 447 ? -13.578 -17.078 -6.48 1 91.12 447 PRO A C 1
ATOM 3516 O O . PRO A 1 447 ? -12.945 -16.109 -6.051 1 91.12 447 PRO A O 1
ATOM 3519 N N . GLY A 1 448 ? -13.422 -17.5 -7.699 1 90.5 448 GLY A N 1
ATOM 3520 C CA . GLY A 1 448 ? -12.586 -16.797 -8.656 1 90.5 448 GLY A CA 1
ATOM 3521 C C . GLY A 1 448 ? -13.07 -15.391 -8.961 1 90.5 448 GLY A C 1
ATOM 3522 O O . GLY A 1 448 ? -12.273 -14.453 -9 1 90.5 448 GLY A O 1
ATOM 3523 N N . VAL A 1 449 ? -14.336 -15.211 -9.117 1 90 449 VAL A N 1
ATOM 3524 C CA . VAL A 1 449 ? -14.938 -13.914 -9.406 1 90 449 VAL A CA 1
ATOM 3525 C C . VAL A 1 449 ? -14.797 -13 -8.195 1 90 4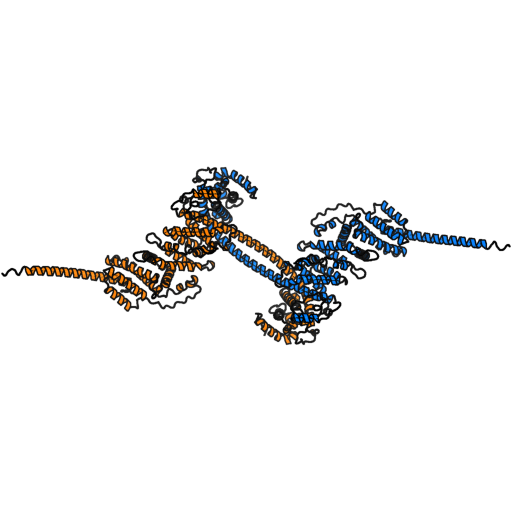49 VAL A C 1
ATOM 3527 O O . VAL A 1 449 ? -14.477 -11.812 -8.336 1 90 449 VAL A O 1
ATOM 3530 N N . ASN A 1 450 ? -15.047 -13.609 -7.035 1 88.94 450 ASN A N 1
ATOM 3531 C CA . ASN A 1 450 ? -14.898 -12.844 -5.805 1 88.94 450 ASN A CA 1
ATOM 3532 C C . ASN A 1 450 ? -13.469 -12.359 -5.613 1 88.94 450 ASN A C 1
ATOM 3534 O O . ASN A 1 450 ? -13.242 -11.219 -5.199 1 88.94 450 ASN A O 1
ATOM 3538 N N . ARG A 1 451 ? -12.562 -13.18 -5.898 1 88.75 451 ARG A N 1
ATOM 3539 C CA . ARG A 1 451 ? -11.156 -12.805 -5.777 1 88.75 451 ARG A CA 1
ATOM 3540 C C . ARG A 1 451 ? -10.805 -11.688 -6.754 1 88.75 451 ARG A C 1
ATOM 3542 O O . ARG A 1 451 ? -10.094 -10.75 -6.402 1 88.75 451 ARG A O 1
ATOM 3549 N N . LEU A 1 452 ? -11.25 -11.789 -7.953 1 88.94 452 LEU A N 1
ATOM 3550 C CA . LEU A 1 452 ? -11.016 -10.75 -8.953 1 88.94 452 LEU A CA 1
ATOM 3551 C C . LEU A 1 452 ? -11.586 -9.414 -8.492 1 88.94 452 LEU A C 1
ATOM 3553 O O . LEU A 1 452 ? -10.914 -8.383 -8.586 1 88.94 452 LEU A O 1
ATOM 3557 N N . ARG A 1 453 ? -12.773 -9.469 -7.957 1 88.31 453 ARG A N 1
ATOM 3558 C CA . ARG A 1 453 ? -13.414 -8.258 -7.453 1 88.31 453 ARG A CA 1
ATOM 3559 C C . ARG A 1 453 ? -12.617 -7.66 -6.297 1 88.31 453 ARG A C 1
ATOM 3561 O O . ARG A 1 453 ? -12.422 -6.445 -6.238 1 88.31 453 ARG A O 1
ATOM 3568 N N . SER A 1 454 ? -12.203 -8.5 -5.41 1 89.44 454 SER A N 1
ATOM 3569 C CA . SER A 1 454 ? -11.422 -8.055 -4.262 1 89.44 454 SER A CA 1
ATOM 3570 C C . SER A 1 454 ? -10.109 -7.422 -4.699 1 89.44 454 SER A C 1
ATOM 3572 O O . SER A 1 454 ? -9.695 -6.398 -4.152 1 89.44 454 SER A O 1
ATOM 3574 N N . LEU A 1 455 ? -9.484 -8.016 -5.668 1 88.5 455 LEU A N 1
ATOM 3575 C CA . LEU A 1 455 ? -8.234 -7.484 -6.195 1 88.5 455 LEU A CA 1
ATOM 3576 C C . LEU A 1 455 ? -8.438 -6.102 -6.805 1 88.5 455 LEU A C 1
ATOM 3578 O O . LEU A 1 455 ? -7.652 -5.188 -6.562 1 88.5 455 LEU A O 1
ATOM 3582 N N . ARG A 1 456 ? -9.461 -5.977 -7.539 1 90.25 456 ARG A N 1
ATOM 3583 C CA . ARG A 1 456 ? -9.75 -4.695 -8.172 1 90.25 456 ARG A CA 1
ATOM 3584 C C . ARG A 1 456 ? -10.031 -3.615 -7.133 1 90.25 456 ARG A C 1
ATOM 3586 O O . ARG A 1 456 ? -9.578 -2.477 -7.273 1 90.25 456 ARG A O 1
ATOM 3593 N N . ARG A 1 457 ? -10.75 -3.996 -6.117 1 91.19 457 ARG A N 1
ATOM 3594 C CA . ARG A 1 457 ? -11.023 -3.062 -5.027 1 91.19 457 ARG A CA 1
ATOM 3595 C C . ARG A 1 457 ? -9.742 -2.676 -4.301 1 91.19 457 ARG A C 1
ATOM 3597 O O . ARG A 1 457 ? -9.523 -1.504 -3.986 1 91.19 457 ARG A O 1
ATOM 3604 N N . HIS A 1 458 ? -8.922 -3.619 -4.039 1 88.12 458 HIS A N 1
ATOM 3605 C CA . HIS A 1 458 ? -7.652 -3.373 -3.365 1 88.12 458 HIS A CA 1
ATOM 3606 C C . HIS A 1 458 ? -6.762 -2.443 -4.188 1 88.12 458 HIS A C 1
ATOM 3608 O O . HIS A 1 458 ? -6.137 -1.533 -3.639 1 88.12 458 HIS A O 1
ATOM 3614 N N . ILE A 1 459 ? -6.672 -2.674 -5.41 1 90.12 459 ILE A N 1
ATOM 3615 C CA . ILE A 1 459 ? -5.887 -1.831 -6.309 1 90.12 459 ILE A CA 1
ATOM 3616 C C . ILE A 1 459 ? -6.398 -0.393 -6.238 1 90.12 459 ILE A C 1
ATOM 3618 O O . ILE A 1 459 ? -5.605 0.55 -6.172 1 90.12 459 ILE A O 1
ATOM 3622 N N . ALA A 1 460 ? -7.715 -0.221 -6.238 1 90.44 460 ALA A N 1
ATOM 3623 C CA . ALA A 1 460 ? -8.32 1.107 -6.164 1 90.44 460 ALA A CA 1
ATOM 3624 C C . ALA A 1 460 ? -7.953 1.803 -4.855 1 90.44 460 ALA A C 1
ATOM 3626 O O . ALA A 1 460 ? -7.621 2.99 -4.848 1 90.44 460 ALA A O 1
ATOM 3627 N N . ASP A 1 461 ? -7.965 1.121 -3.766 1 89.88 461 ASP A N 1
ATOM 3628 C CA . ASP A 1 461 ? -7.613 1.653 -2.453 1 89.88 461 ASP A CA 1
ATOM 3629 C C . ASP A 1 461 ? -6.156 2.105 -2.418 1 89.88 461 ASP A C 1
ATOM 3631 O O . ASP A 1 461 ? -5.844 3.164 -1.867 1 89.88 461 ASP A O 1
ATOM 3635 N N . ILE A 1 462 ? -5.266 1.276 -2.945 1 88.25 462 ILE A N 1
ATOM 3636 C CA . ILE A 1 462 ? -3.844 1.596 -2.955 1 88.25 462 ILE A CA 1
ATOM 3637 C C . ILE A 1 462 ? -3.598 2.824 -3.828 1 88.25 462 ILE A C 1
ATOM 3639 O O . ILE A 1 462 ? -2.75 3.662 -3.508 1 88.25 462 ILE A O 1
ATOM 3643 N N . ARG A 1 463 ? -4.328 2.902 -4.902 1 88.19 463 ARG A N 1
ATOM 3644 C CA . ARG A 1 463 ? -4.199 4.074 -5.766 1 88.19 463 ARG A CA 1
ATOM 3645 C C . ARG A 1 463 ? -4.598 5.344 -5.027 1 88.19 463 ARG A C 1
ATOM 3647 O O . ARG A 1 463 ? -3.977 6.395 -5.203 1 88.19 463 ARG A O 1
ATOM 3654 N N . ASP A 1 464 ? -5.605 5.273 -4.168 1 88.81 464 ASP A N 1
ATOM 3655 C CA . ASP A 1 464 ? -6.02 6.414 -3.357 1 88.81 464 ASP A CA 1
ATOM 3656 C C . ASP A 1 464 ? -4.93 6.797 -2.357 1 88.81 464 ASP A C 1
ATOM 3658 O O . ASP A 1 464 ? -4.715 7.98 -2.09 1 88.81 464 ASP A O 1
ATOM 3662 N N . GLN A 1 465 ? -4.293 5.848 -1.888 1 84.75 465 GLN A N 1
ATOM 3663 C CA . GLN A 1 465 ? -3.174 6.098 -0.987 1 84.75 465 GLN A CA 1
ATOM 3664 C C . GLN A 1 465 ? -2.031 6.805 -1.713 1 84.75 465 GLN A C 1
ATOM 3666 O O . GLN A 1 465 ? -1.423 7.73 -1.172 1 84.75 465 GLN A O 1
ATOM 3671 N N . ILE A 1 466 ? -1.689 6.352 -2.9 1 86.75 466 ILE A N 1
ATOM 3672 C CA . ILE A 1 466 ? -0.644 6.977 -3.703 1 86.75 466 ILE A CA 1
ATOM 3673 C C . ILE A 1 466 ? -0.97 8.453 -3.914 1 86.75 466 ILE A C 1
ATOM 3675 O O . ILE A 1 466 ? -0.088 9.312 -3.822 1 86.75 466 ILE A O 1
ATOM 3679 N N . ARG A 1 467 ? -2.242 8.68 -4.129 1 88.94 467 ARG A N 1
ATOM 3680 C CA . ARG A 1 467 ? -2.656 10.07 -4.328 1 88.94 467 ARG A CA 1
ATOM 3681 C C . ARG A 1 467 ? -2.377 10.906 -3.086 1 88.94 467 ARG A C 1
ATOM 3683 O O . ARG A 1 467 ? -1.872 12.023 -3.188 1 88.94 467 ARG A O 1
ATOM 3690 N N . SER A 1 468 ? -2.717 10.383 -1.975 1 88.38 468 SER A N 1
ATOM 3691 C CA . SER A 1 468 ? -2.484 11.086 -0.714 1 88.38 468 SER A CA 1
ATOM 3692 C C . SER A 1 468 ? -0.995 11.32 -0.479 1 88.38 468 SER A C 1
ATOM 3694 O O . SER A 1 468 ? -0.584 12.43 -0.13 1 88.38 468 SER A O 1
ATOM 3696 N N . PHE A 1 469 ? -0.124 10.344 -0.691 1 87.56 469 PHE A N 1
ATOM 3697 C CA . PHE A 1 469 ? 1.317 10.453 -0.498 1 87.56 469 PHE A CA 1
ATOM 3698 C C . PHE A 1 469 ? 1.929 11.414 -1.511 1 87.56 469 PHE A C 1
ATOM 3700 O O . PHE A 1 469 ? 2.852 12.164 -1.185 1 87.56 469 PHE A O 1
ATOM 3707 N N . THR A 1 470 ? 1.406 11.359 -2.709 1 88.81 470 THR A N 1
ATOM 3708 C CA . THR A 1 470 ? 1.896 12.266 -3.742 1 88.81 470 THR A CA 1
ATOM 3709 C C . THR A 1 470 ? 1.598 13.719 -3.377 1 88.81 470 THR A C 1
ATOM 3711 O O . THR A 1 470 ? 2.445 14.594 -3.553 1 88.81 470 THR A O 1
ATOM 3714 N N . HIS A 1 471 ? 0.403 13.953 -2.842 1 88.5 471 HIS A N 1
ATOM 3715 C CA . HIS A 1 471 ? 0.046 15.289 -2.383 1 88.5 471 HIS A CA 1
ATOM 3716 C C . HIS A 1 471 ? 0.997 15.773 -1.29 1 88.5 471 HIS A C 1
ATOM 3718 O O . HIS A 1 471 ? 1.476 16.906 -1.331 1 88.5 471 HIS A O 1
ATOM 3724 N N . THR A 1 472 ? 1.241 14.938 -0.396 1 86.06 472 THR A N 1
ATOM 3725 C CA . THR A 1 472 ? 2.152 15.273 0.694 1 86.06 472 THR A CA 1
ATOM 3726 C C . THR A 1 472 ? 3.557 15.547 0.162 1 86.06 472 THR A C 1
ATOM 3728 O O . THR A 1 472 ? 4.207 16.516 0.571 1 86.06 472 THR A O 1
ATOM 3731 N N . ALA A 1 473 ? 4.043 14.703 -0.751 1 89.56 473 ALA A N 1
ATOM 3732 C CA . ALA A 1 473 ? 5.363 14.891 -1.352 1 89.56 473 ALA A CA 1
ATOM 3733 C C . ALA A 1 473 ? 5.441 16.219 -2.09 1 89.56 473 ALA A C 1
ATOM 3735 O O . ALA A 1 473 ? 6.445 16.938 -1.986 1 89.56 473 ALA A O 1
ATOM 3736 N N . MET A 1 474 ? 4.426 16.594 -2.744 1 89.19 474 MET A N 1
ATOM 3737 C CA . MET A 1 474 ? 4.383 17.859 -3.469 1 89.19 474 MET A CA 1
ATOM 3738 C C . MET A 1 474 ? 4.43 19.047 -2.504 1 89.19 474 MET A C 1
ATOM 3740 O O . MET A 1 474 ? 5.059 20.062 -2.791 1 89.19 474 MET A O 1
ATOM 3744 N N . CYS A 1 475 ? 3.74 18.891 -1.379 1 85.56 475 CYS A N 1
ATOM 3745 C CA . CYS A 1 475 ? 3.777 19.938 -0.361 1 85.56 475 CYS A CA 1
ATOM 3746 C C . CYS A 1 475 ? 5.191 20.125 0.177 1 85.56 475 CYS A C 1
ATOM 3748 O O . CYS A 1 475 ? 5.664 21.266 0.31 1 85.56 475 CYS A O 1
ATOM 3750 N N . TYR A 1 476 ? 5.883 19.047 0.463 1 87.12 476 TYR A N 1
ATOM 3751 C CA . TYR A 1 476 ? 7.266 19.109 0.925 1 87.12 476 TYR A CA 1
ATOM 3752 C C . TYR A 1 476 ? 8.156 19.766 -0.122 1 87.12 476 TYR A C 1
ATOM 3754 O O . TYR A 1 476 ? 8.961 20.641 0.201 1 87.12 476 TYR A O 1
ATOM 3762 N N . GLU A 1 477 ? 7.969 19.359 -1.344 1 87.75 477 GLU A N 1
ATOM 3763 C CA . GLU A 1 477 ? 8.781 19.906 -2.426 1 87.75 477 GLU A CA 1
ATOM 3764 C C . GLU A 1 477 ? 8.547 21.406 -2.6 1 87.75 477 GLU A C 1
ATOM 3766 O O . GLU A 1 477 ? 9.492 22.172 -2.803 1 87.75 477 GLU A O 1
ATOM 3771 N N . CYS A 1 478 ? 7.324 21.766 -2.52 1 87 478 CYS A N 1
ATOM 3772 C CA . CYS A 1 478 ? 6.984 23.188 -2.652 1 87 478 CYS A CA 1
ATOM 3773 C C . CYS A 1 478 ? 7.602 24 -1.527 1 87 478 CYS A C 1
ATOM 3775 O O . CYS A 1 478 ? 8.125 25.094 -1.762 1 87 478 CYS A O 1
ATOM 3777 N N . MET A 1 479 ? 7.59 23.484 -0.358 1 87.62 479 MET A N 1
ATOM 3778 C CA . MET A 1 479 ? 8.102 24.203 0.812 1 87.62 479 MET A CA 1
ATOM 3779 C C . MET A 1 479 ? 9.625 24.266 0.791 1 87.62 479 MET A C 1
ATOM 3781 O O . MET A 1 479 ? 10.211 25.328 0.952 1 87.62 479 MET A O 1
ATOM 3785 N N . LEU A 1 480 ? 10.25 23.141 0.486 1 87.56 480 LEU A N 1
ATOM 3786 C CA . LEU A 1 480 ? 11.703 23.031 0.591 1 87.56 480 LEU A CA 1
ATOM 3787 C C . LEU A 1 480 ? 12.383 23.656 -0.626 1 87.56 480 LEU A C 1
ATOM 3789 O O . LEU A 1 480 ? 13.523 24.109 -0.536 1 87.56 480 LEU A O 1
ATOM 3793 N N . SER A 1 481 ? 11.68 23.672 -1.77 1 87.38 481 SER A N 1
ATOM 3794 C CA . SER A 1 481 ? 12.305 24.141 -3 1 87.38 481 SER A CA 1
ATOM 3795 C C . SER A 1 481 ? 11.93 25.594 -3.281 1 87.38 481 SER A C 1
ATOM 3797 O O . SER A 1 481 ? 12.195 26.109 -4.367 1 87.38 481 SER A O 1
ATOM 3799 N N . ASP A 1 482 ? 11.281 26.188 -2.293 1 87.69 482 ASP A N 1
ATOM 3800 C CA . ASP A 1 482 ? 10.969 27.594 -2.453 1 87.69 482 ASP A CA 1
ATOM 3801 C C . ASP A 1 482 ? 12.234 28.438 -2.547 1 87.69 482 ASP A C 1
ATOM 3803 O O . ASP A 1 482 ? 13.086 28.391 -1.652 1 87.69 482 ASP A O 1
ATOM 3807 N N . PRO A 1 483 ? 12.406 29.234 -3.572 1 86.5 483 PRO A N 1
ATOM 3808 C CA . PRO A 1 483 ? 13.648 29.984 -3.785 1 86.5 483 PRO A CA 1
ATOM 3809 C C . PRO A 1 483 ? 13.945 30.969 -2.66 1 86.5 483 PRO A C 1
ATOM 3811 O O . PRO A 1 483 ? 15.102 31.172 -2.299 1 86.5 483 PRO A O 1
ATOM 3814 N N . SER A 1 484 ? 12.891 31.578 -2.166 1 87.81 484 SER A N 1
ATOM 3815 C CA . SER A 1 484 ? 13.102 32.531 -1.079 1 87.81 484 SER A CA 1
ATOM 3816 C C . SER A 1 484 ? 13.602 31.828 0.179 1 87.81 484 SER A C 1
ATOM 3818 O O . SER A 1 484 ? 14.477 32.344 0.877 1 87.81 484 SER A O 1
ATOM 3820 N N . PHE A 1 485 ? 13.102 30.734 0.332 1 90.25 485 PHE A N 1
ATOM 3821 C CA . PHE A 1 485 ? 13.508 29.953 1.49 1 90.25 485 PHE A CA 1
ATOM 3822 C C . PHE A 1 485 ? 14.961 29.5 1.35 1 90.25 485 PHE A C 1
ATOM 3824 O O . PHE A 1 485 ? 15.75 29.625 2.285 1 90.25 485 PHE A O 1
ATOM 3831 N N . ILE A 1 486 ? 15.242 29 0.234 1 89.44 486 ILE A N 1
ATOM 3832 C CA . ILE A 1 486 ? 16.594 28.5 -0.025 1 89.44 486 ILE A CA 1
ATOM 3833 C C . ILE A 1 486 ? 17.578 29.656 0.053 1 89.44 486 ILE A C 1
ATOM 3835 O O . ILE A 1 486 ? 18.688 29.516 0.585 1 89.44 486 ILE A O 1
ATOM 3839 N N . SER A 1 487 ? 17.125 30.781 -0.405 1 89.12 487 SER A N 1
ATOM 3840 C CA . SER A 1 487 ? 18 31.953 -0.356 1 89.12 487 SER A CA 1
ATOM 3841 C C . SER A 1 487 ? 18.297 32.375 1.083 1 89.12 487 SER A C 1
ATOM 3843 O O . SER A 1 487 ? 19.453 32.656 1.423 1 89.12 487 SER A O 1
ATOM 3845 N N . LEU A 1 488 ? 17.281 32.375 1.894 1 90.19 488 LEU A N 1
ATOM 3846 C CA . LEU A 1 488 ? 17.469 32.688 3.307 1 90.19 488 LEU A CA 1
ATOM 3847 C C . LEU A 1 488 ? 18.391 31.656 3.973 1 90.19 488 LEU A C 1
ATOM 3849 O O . LEU A 1 488 ? 19.266 32.031 4.762 1 90.19 488 LEU A O 1
ATOM 3853 N N . ALA A 1 489 ? 18.188 30.484 3.654 1 92.25 489 ALA A N 1
ATOM 3854 C CA . ALA A 1 489 ? 19 29.406 4.23 1 92.25 489 ALA A CA 1
ATOM 3855 C C . ALA A 1 489 ? 20.453 29.531 3.805 1 92.25 489 ALA A C 1
ATOM 3857 O O . ALA A 1 489 ? 21.359 29.375 4.621 1 92.25 489 ALA A O 1
ATOM 3858 N N . LEU A 1 490 ? 20.672 29.875 2.557 1 90.25 490 LEU A N 1
ATOM 3859 C CA . LEU A 1 490 ? 22.031 30.016 2.039 1 90.25 490 LEU A CA 1
ATOM 3860 C C . LEU A 1 490 ? 22.719 31.234 2.639 1 90.25 490 LEU A C 1
ATOM 3862 O O . LEU A 1 490 ? 23.906 31.203 2.924 1 90.25 490 LEU A O 1
ATOM 3866 N N . ASP A 1 491 ? 21.953 32.25 2.826 1 90.62 491 ASP A N 1
ATOM 3867 C CA . ASP A 1 491 ? 22.5 33.469 3.447 1 90.62 491 ASP A CA 1
ATOM 3868 C C . ASP A 1 491 ? 22.969 33.188 4.871 1 90.62 491 ASP A C 1
ATOM 3870 O O . ASP A 1 491 ? 24.062 33.594 5.262 1 90.62 491 ASP A O 1
ATOM 3874 N N . PHE A 1 492 ? 22.219 32.562 5.539 1 93.44 492 PHE A N 1
ATOM 3875 C CA . PHE A 1 492 ? 22.594 32.219 6.902 1 93.44 492 PHE A CA 1
ATOM 3876 C C . PHE A 1 492 ? 23.766 31.234 6.91 1 93.44 492 PHE A C 1
ATOM 3878 O O . PHE A 1 492 ? 24.641 31.312 7.758 1 93.44 492 PHE A O 1
ATOM 3885 N N . SER A 1 493 ? 23.703 30.297 6.008 1 90.94 493 SER A N 1
ATOM 3886 C CA . SER A 1 493 ? 24.75 29.281 5.922 1 90.94 493 SER A CA 1
ATOM 3887 C C . SER A 1 493 ? 26.109 29.922 5.66 1 90.94 493 SER A C 1
ATOM 3889 O O . SER A 1 493 ? 27.141 29.422 6.117 1 90.94 493 SER A O 1
ATOM 3891 N N . SER A 1 494 ? 26.125 30.953 4.906 1 88.69 494 SER A N 1
ATOM 3892 C CA . SER A 1 494 ? 27.375 31.672 4.664 1 88.69 494 SER A CA 1
ATOM 3893 C C . SER A 1 494 ? 27.953 32.219 5.957 1 88.69 494 SER A C 1
ATOM 3895 O O . SER A 1 494 ? 29.172 32.188 6.172 1 88.69 494 SER A O 1
ATOM 3897 N N . LYS A 1 495 ? 27.094 32.75 6.809 1 91.5 495 LYS A N 1
ATOM 3898 C CA . LYS A 1 495 ? 27.531 33.219 8.117 1 91.5 495 LYS A CA 1
ATOM 3899 C C . LYS A 1 495 ? 28 32.062 9 1 91.5 495 LYS A C 1
ATOM 3901 O O . LYS A 1 495 ? 28.984 32.219 9.742 1 91.5 495 LYS A O 1
ATOM 3906 N N . GLN A 1 496 ? 27.297 31.062 8.891 1 92.75 496 GLN A N 1
ATOM 3907 C CA . GLN A 1 496 ? 27.656 29.859 9.648 1 92.75 496 GLN A CA 1
ATOM 3908 C C . GLN A 1 496 ? 29.031 29.344 9.234 1 92.75 496 GLN A C 1
ATOM 3910 O O . GLN A 1 496 ? 29.859 28.984 10.086 1 92.75 496 GLN A O 1
ATOM 3915 N N . LEU A 1 497 ? 29.266 29.297 7.965 1 90 497 LEU A N 1
ATOM 3916 C CA . LEU A 1 497 ? 30.562 28.859 7.445 1 90 497 LEU A CA 1
ATOM 3917 C C . LEU A 1 497 ? 31.672 29.781 7.922 1 90 497 LEU A C 1
ATOM 3919 O O . LEU A 1 497 ? 32.75 29.328 8.297 1 90 497 LEU A O 1
ATOM 3923 N N . GLN A 1 498 ? 31.391 31 7.898 1 89.5 498 GLN A N 1
ATOM 3924 C CA . GLN A 1 498 ? 32.375 31.969 8.359 1 89.5 498 GLN A CA 1
ATOM 3925 C C . GLN A 1 498 ? 32.688 31.781 9.844 1 89.5 498 GLN A C 1
ATOM 3927 O O . GLN A 1 498 ? 33.812 31.969 10.266 1 89.5 498 GLN A O 1
ATOM 3932 N N . LEU A 1 499 ? 31.688 31.484 10.594 1 93.38 499 LEU A N 1
ATOM 3933 C CA . LEU A 1 499 ? 31.891 31.203 12.016 1 93.38 499 LEU A CA 1
ATOM 3934 C C . LEU A 1 499 ? 32.844 30.031 12.203 1 93.38 499 LEU A C 1
ATOM 3936 O O . LEU A 1 499 ? 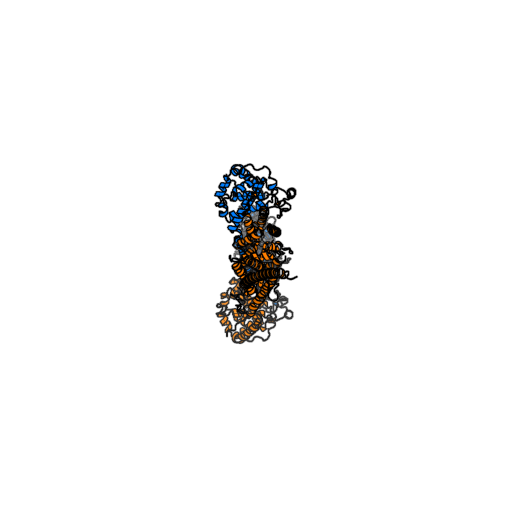33.75 30.109 13.031 1 93.38 499 LEU A O 1
ATOM 3940 N N . LEU A 1 500 ? 32.688 29.016 11.453 1 92.94 500 LEU A N 1
ATOM 3941 C CA . LEU A 1 500 ? 33.531 27.828 11.547 1 92.94 500 LEU A CA 1
ATOM 3942 C C . LEU A 1 500 ? 34.969 28.125 11.078 1 92.94 500 LEU A C 1
ATOM 3944 O O . LEU A 1 500 ? 35.938 27.656 11.68 1 92.94 500 LEU A O 1
ATOM 3948 N N . LEU A 1 501 ? 35.062 28.906 10.055 1 89.62 501 LEU A N 1
ATOM 3949 C CA . LEU A 1 501 ? 36.375 29.281 9.539 1 89.62 501 LEU A CA 1
ATOM 3950 C C . LEU A 1 501 ? 37.125 30.156 10.539 1 89.62 501 LEU A C 1
ATOM 3952 O O . LEU A 1 501 ? 38.344 30 10.727 1 89.62 501 LEU A O 1
ATOM 3956 N N . ASN A 1 502 ? 36.344 31.047 11.141 1 90.19 502 ASN A N 1
ATOM 3957 C CA . ASN A 1 502 ? 36.938 31.906 12.164 1 90.19 502 ASN A CA 1
ATOM 3958 C C . ASN A 1 502 ? 37.438 31.094 13.344 1 90.19 502 ASN A C 1
ATOM 3960 O O . ASN A 1 502 ? 38.406 31.5 14.016 1 90.19 502 ASN A O 1
ATOM 3964 N N . ALA A 1 503 ? 36.844 30 13.609 1 91.88 503 ALA A N 1
ATOM 3965 C CA . ALA A 1 503 ? 37.281 29.109 14.695 1 91.88 503 ALA A CA 1
ATOM 3966 C C . ALA A 1 503 ? 38.594 28.422 14.344 1 91.88 503 ALA A C 1
ATOM 3968 O O . ALA A 1 503 ? 39.344 27.984 15.227 1 91.88 503 ALA A O 1
ATOM 3969 N N . ILE A 1 504 ? 38.875 28.234 13.07 1 88.56 504 ILE A N 1
ATOM 3970 C CA . ILE A 1 504 ? 40.125 27.641 12.617 1 88.56 504 ILE A CA 1
ATOM 3971 C C . ILE A 1 504 ? 41.219 28.703 12.586 1 88.56 504 ILE A C 1
ATOM 3973 O O . ILE A 1 504 ? 42.281 28.516 13.18 1 88.56 504 ILE A O 1
ATOM 3977 N N . THR A 1 505 ? 40.938 29.719 11.852 1 82.38 505 THR A N 1
ATOM 3978 C CA . THR A 1 505 ? 41.875 30.812 11.773 1 82.38 505 THR A CA 1
ATOM 3979 C C . THR A 1 505 ? 41.156 32.156 11.617 1 82.38 505 THR A C 1
ATOM 3981 O O . THR A 1 505 ? 40.469 32.375 10.625 1 82.38 505 THR A O 1
ATOM 3984 N N . PRO A 1 506 ? 41.094 33.031 12.641 1 72.69 506 PRO A N 1
ATOM 3985 C CA . PRO A 1 506 ? 40.344 34.281 12.57 1 72.69 506 PRO A CA 1
ATOM 3986 C C . PRO A 1 506 ? 40.688 35.125 11.336 1 72.69 506 PRO A C 1
ATOM 3988 O O . PRO A 1 506 ? 39.844 35.875 10.844 1 72.69 506 PRO A O 1
ATOM 3991 N N . ASN A 1 507 ? 41.906 35.156 10.867 1 63.97 507 ASN A N 1
ATOM 3992 C CA . ASN A 1 507 ? 42.281 36 9.734 1 63.97 507 ASN A CA 1
ATOM 3993 C C . ASN A 1 507 ? 42.625 35.156 8.5 1 63.97 507 ASN A C 1
ATOM 3995 O O . ASN A 1 507 ? 43.75 35.188 8.023 1 63.97 507 ASN A O 1
ATOM 3999 N N . ILE A 1 508 ? 41.719 34.312 7.996 1 58.72 508 ILE A N 1
ATOM 4000 C CA . ILE A 1 508 ? 42 33.344 6.922 1 58.72 508 ILE A CA 1
ATOM 4001 C C . ILE A 1 508 ? 42.281 34.125 5.629 1 58.72 508 ILE A C 1
ATOM 4003 O O . ILE A 1 508 ? 42.844 33.562 4.688 1 58.72 508 ILE A O 1
ATOM 4007 N N . ARG A 1 509 ? 41.531 35.312 5.418 1 52.75 509 ARG A N 1
ATOM 4008 C CA . ARG A 1 509 ? 41.688 36.062 4.176 1 52.75 509 ARG A CA 1
ATOM 4009 C C . ARG A 1 509 ? 43.156 36.281 3.816 1 52.75 509 ARG A C 1
ATOM 4011 O O . ARG A 1 509 ? 43.5 36.375 2.639 1 52.75 509 ARG A O 1
ATOM 4018 N N . TYR A 1 510 ? 43.844 36.5 4.961 1 48.19 510 TYR A N 1
ATOM 4019 C CA . TYR A 1 510 ? 45.188 37.031 4.688 1 48.19 510 TYR A CA 1
ATOM 4020 C C . TYR A 1 510 ? 46.219 35.938 4.883 1 48.19 510 TYR A C 1
ATOM 4022 O O . TYR A 1 510 ? 47.312 35.969 4.262 1 48.19 510 TYR A O 1
ATOM 4030 N N . GLU A 1 511 ? 46.156 35 5.902 1 52.34 511 GLU A N 1
ATOM 4031 C CA . GLU A 1 511 ? 47.312 34.188 6.281 1 52.34 511 GLU A CA 1
ATOM 4032 C C . GLU A 1 511 ? 47.094 32.719 5.863 1 52.34 511 GLU A C 1
ATOM 4034 O O . GLU A 1 511 ? 46.062 32.125 6.207 1 52.34 511 GLU A O 1
ATOM 4039 N N . ASN A 1 512 ? 47.438 32.25 4.629 1 57.47 512 ASN A N 1
ATOM 4040 C CA . ASN A 1 512 ? 47.438 30.984 3.938 1 57.47 512 ASN A CA 1
ATOM 4041 C C . ASN A 1 512 ? 47.906 29.859 4.844 1 57.47 512 ASN A C 1
ATOM 4043 O O . ASN A 1 512 ? 48.219 28.75 4.371 1 57.47 512 ASN A O 1
ATOM 4047 N N . GLU A 1 513 ? 48.156 30.094 6.031 1 67.31 513 GLU A N 1
ATOM 4048 C CA . GLU A 1 513 ? 48.719 28.953 6.762 1 67.31 513 GLU A CA 1
ATOM 4049 C C . GLU A 1 513 ? 47.688 28.344 7.703 1 67.31 513 GLU A C 1
ATOM 4051 O O . GLU A 1 513 ? 47.062 29.047 8.477 1 67.31 513 GLU A O 1
ATOM 4056 N N . LEU A 1 514 ? 47.188 27.156 7.461 1 77.25 514 LEU A N 1
ATOM 4057 C CA . LEU A 1 514 ? 46.281 26.375 8.305 1 77.25 514 LEU A CA 1
ATOM 4058 C C . LEU A 1 514 ? 47.062 25.656 9.406 1 77.25 514 LEU A C 1
ATOM 4060 O O . LEU A 1 514 ? 48.156 25.109 9.148 1 77.25 514 LEU A O 1
ATOM 4064 N N . PRO A 1 515 ? 46.562 25.828 10.602 1 83 515 PRO A N 1
ATOM 4065 C CA . PRO A 1 515 ? 47.25 25.125 11.688 1 83 515 PRO A CA 1
ATOM 4066 C C . PRO A 1 515 ? 47.375 23.625 11.43 1 83 515 PRO A C 1
ATOM 4068 O O . PRO A 1 515 ? 46.5 23.047 10.758 1 83 515 PRO A O 1
ATOM 4071 N N . ALA A 1 516 ? 48.438 23.062 11.883 1 80.5 516 ALA A N 1
ATOM 4072 C CA . ALA A 1 516 ? 48.688 21.625 11.695 1 80.5 516 ALA A CA 1
ATOM 4073 C C . ALA A 1 516 ? 47.688 20.797 12.484 1 80.5 516 ALA A C 1
ATOM 4075 O O . ALA A 1 516 ? 47.312 19.688 12.07 1 80.5 516 ALA A O 1
ATOM 4076 N N . VAL A 1 517 ? 47.281 21.406 13.641 1 87.94 517 VAL A N 1
ATOM 4077 C CA . VAL A 1 517 ? 46.312 20.703 14.477 1 87.94 517 VAL A CA 1
ATOM 4078 C C . VAL A 1 517 ? 45.031 21.531 14.562 1 87.94 517 VAL A C 1
ATOM 4080 O O . VAL A 1 517 ? 45.062 22.766 14.523 1 87.94 517 VAL A O 1
ATOM 4083 N N . ALA A 1 518 ? 43.969 20.859 14.609 1 90.69 518 ALA A N 1
ATOM 4084 C CA . ALA A 1 518 ? 42.688 21.547 14.68 1 90.69 518 ALA A CA 1
ATOM 4085 C C . ALA A 1 518 ? 42.562 22.359 15.961 1 90.69 518 ALA A C 1
ATOM 4087 O O . ALA A 1 518 ? 42.719 21.828 17.062 1 90.69 518 ALA A O 1
ATOM 4088 N N . PRO A 1 519 ? 42.375 23.609 15.812 1 92.31 519 PRO A N 1
ATOM 4089 C CA . PRO A 1 519 ? 42.188 24.422 17.016 1 92.31 519 PRO A CA 1
ATOM 4090 C C . PRO A 1 519 ? 41.094 23.875 17.938 1 92.31 519 PRO A C 1
ATOM 4092 O O . PRO A 1 519 ? 40.094 23.344 17.453 1 92.31 519 PRO A O 1
ATOM 4095 N N . PRO A 1 520 ? 41.25 24.047 19.219 1 92.19 520 PRO A N 1
ATOM 4096 C CA . PRO A 1 520 ? 40.312 23.438 20.188 1 92.19 520 PRO A CA 1
ATOM 4097 C C . PRO A 1 520 ? 38.875 23.906 20 1 92.19 520 PRO A C 1
ATOM 4099 O O . PRO A 1 520 ? 37.938 23.125 20.141 1 92.19 520 PRO A O 1
ATOM 4102 N N . LEU A 1 521 ? 38.688 25.203 19.688 1 93.19 521 LEU A N 1
ATOM 4103 C CA . LEU A 1 521 ? 37.344 25.703 19.484 1 93.19 521 LEU A CA 1
ATOM 4104 C C . LEU A 1 521 ? 36.656 24.984 18.344 1 93.19 521 LEU A C 1
ATOM 4106 O O . LEU A 1 521 ? 35.5 24.531 18.469 1 93.19 521 LEU A O 1
ATOM 4110 N N . PHE A 1 522 ? 37.344 24.875 17.234 1 94.81 522 PHE A N 1
ATOM 4111 C CA . PHE A 1 522 ? 36.812 24.172 16.078 1 94.81 522 PHE A CA 1
ATOM 4112 C C . PHE A 1 522 ? 36.562 22.703 16.406 1 94.81 522 PHE A C 1
ATOM 4114 O O . PHE A 1 522 ? 35.531 22.141 16.031 1 94.81 522 PHE A O 1
ATOM 4121 N N . ALA A 1 523 ? 37.469 22.094 17.109 1 94.75 523 ALA A N 1
ATOM 4122 C CA . ALA A 1 523 ? 37.406 20.672 17.453 1 94.75 523 ALA A CA 1
ATOM 4123 C C . ALA A 1 523 ? 36.219 20.375 18.359 1 94.75 523 ALA A C 1
ATOM 4125 O O . ALA A 1 523 ? 35.656 19.281 18.328 1 94.75 523 ALA A O 1
ATOM 4126 N N . ALA A 1 524 ? 35.812 21.359 19.109 1 95.06 524 ALA A N 1
ATOM 4127 C CA . ALA A 1 524 ? 34.75 21.188 20.109 1 95.06 524 ALA A CA 1
ATOM 4128 C C . ALA A 1 524 ? 33.375 21.375 19.5 1 95.06 524 ALA A C 1
ATOM 4130 O O . ALA A 1 524 ? 32.375 20.922 20.062 1 95.06 524 ALA A O 1
ATOM 4131 N N . TYR A 1 525 ? 33.281 22.031 18.375 1 96.12 525 TYR A N 1
ATOM 4132 C CA . TYR A 1 525 ? 31.969 22.281 17.75 1 96.12 525 TYR A CA 1
ATOM 4133 C C . TYR A 1 525 ? 31.312 20.969 17.328 1 96.12 525 TYR A C 1
ATOM 4135 O O . TYR A 1 525 ? 31.984 20 17 1 96.12 525 TYR A O 1
ATOM 4143 N N . PRO A 1 526 ? 29.969 20.938 17.422 1 95 526 PRO A N 1
ATOM 4144 C CA . PRO A 1 526 ? 29.266 19.75 16.938 1 95 526 PRO A CA 1
ATOM 4145 C C . PRO A 1 526 ? 29.438 19.531 15.438 1 95 526 PRO A C 1
ATOM 4147 O O . PRO A 1 526 ? 29.484 20.5 14.664 1 95 526 PRO A O 1
ATOM 4150 N N . GLU A 1 527 ? 29.453 18.312 14.977 1 94.69 527 GLU A N 1
ATOM 4151 C CA . GLU A 1 527 ? 29.656 17.922 13.586 1 94.69 527 GLU A CA 1
ATOM 4152 C C . GLU A 1 527 ? 28.547 18.453 12.695 1 94.69 527 GLU A C 1
ATOM 4154 O O . GLU A 1 527 ? 28.781 18.781 11.531 1 94.69 527 GLU A O 1
ATOM 4159 N N . PHE A 1 528 ? 27.281 18.562 13.281 1 93.88 528 PHE A N 1
ATOM 4160 C CA . PHE A 1 528 ? 26.141 18.906 12.43 1 93.88 528 PHE A CA 1
ATOM 4161 C C . PHE A 1 528 ? 26.203 20.375 12 1 93.88 528 PHE A C 1
ATOM 4163 O O . PHE A 1 528 ? 25.516 20.781 11.062 1 93.88 528 PHE A O 1
ATOM 4170 N N . TYR A 1 529 ? 27.062 21.219 12.625 1 95.31 529 TYR A N 1
ATOM 4171 C CA . TYR A 1 529 ? 27.25 22.609 12.211 1 95.31 529 TYR A CA 1
ATOM 4172 C C . TYR A 1 529 ? 27.781 22.688 10.789 1 95.31 529 TYR A C 1
ATOM 4174 O O . TYR A 1 529 ? 27.469 23.625 10.055 1 95.31 529 TYR A O 1
ATOM 4182 N N . LEU A 1 530 ? 28.594 21.688 10.43 1 93.5 530 LEU A N 1
ATOM 4183 C CA . LEU A 1 530 ? 29.125 21.641 9.07 1 93.5 530 LEU A CA 1
ATOM 4184 C C . LEU A 1 530 ? 28.281 20.734 8.18 1 93.5 530 LEU A C 1
ATOM 4186 O O . LEU A 1 530 ? 28 21.078 7.031 1 93.5 530 LEU A O 1
ATOM 4190 N N . ASP A 1 531 ? 27.922 19.672 8.734 1 92.94 531 ASP A N 1
ATOM 4191 C CA . ASP A 1 531 ? 27.156 18.656 7.992 1 92.94 531 ASP A CA 1
ATOM 4192 C C . ASP A 1 531 ? 25.891 19.266 7.395 1 92.94 531 ASP A C 1
ATOM 4194 O O . ASP A 1 531 ? 25.578 19.016 6.227 1 92.94 531 ASP A O 1
ATOM 4198 N N . ASP A 1 532 ? 25.156 20.047 8.195 1 93 532 ASP A N 1
ATOM 4199 C CA . ASP A 1 532 ? 23.891 20.656 7.754 1 93 532 ASP A CA 1
ATOM 4200 C C . ASP A 1 532 ? 24.125 21.609 6.586 1 93 532 ASP A C 1
ATOM 4202 O O . ASP A 1 532 ? 23.312 21.688 5.664 1 93 532 ASP A O 1
ATOM 4206 N N . MET A 1 533 ? 25.172 22.281 6.676 1 91.56 533 MET A N 1
ATOM 4207 C CA . MET A 1 533 ? 25.5 23.234 5.617 1 91.56 533 MET A CA 1
ATOM 4208 C C . MET A 1 533 ? 25.812 22.516 4.312 1 91.56 533 MET A C 1
ATOM 4210 O O . MET A 1 533 ? 25.375 22.922 3.24 1 91.56 533 MET A O 1
ATOM 4214 N N . LEU A 1 534 ? 26.594 21.469 4.418 1 90.94 534 LEU A N 1
ATOM 4215 C CA . LEU A 1 534 ? 26.938 20.688 3.234 1 90.94 534 LEU A CA 1
ATOM 4216 C C . LEU A 1 534 ? 25.688 20.109 2.588 1 90.94 534 LEU A C 1
ATOM 4218 O O . LEU A 1 534 ? 25.562 20.109 1.361 1 90.94 534 LEU A O 1
ATOM 4222 N N . ASP A 1 535 ? 24.797 19.688 3.439 1 91 535 ASP A N 1
ATOM 4223 C CA . ASP A 1 535 ? 23.547 19.141 2.947 1 91 535 ASP A CA 1
ATOM 4224 C C . ASP A 1 535 ? 22.734 20.219 2.232 1 91 535 ASP A C 1
ATOM 4226 O O . ASP A 1 535 ? 22.109 19.953 1.197 1 91 535 ASP A O 1
ATOM 4230 N N . LEU A 1 536 ? 22.703 21.328 2.781 1 91.06 536 LEU A N 1
ATOM 4231 C CA . LEU A 1 536 ? 21.969 22.438 2.189 1 91.06 536 LEU A CA 1
ATOM 4232 C C . LEU A 1 536 ? 22.547 22.812 0.83 1 91.06 536 LEU A C 1
ATOM 4234 O O . LEU A 1 536 ? 21.812 23.031 -0.128 1 91.06 536 LEU A O 1
ATOM 4238 N N . VAL A 1 537 ? 23.828 22.844 0.757 1 87.62 537 VAL A N 1
ATOM 4239 C CA . VAL A 1 537 ? 24.5 23.219 -0.493 1 87.62 537 VAL A CA 1
ATOM 4240 C C . VAL A 1 537 ? 24.203 22.156 -1.557 1 87.62 537 VAL A C 1
ATOM 4242 O O . VAL A 1 537 ? 23.891 22.484 -2.705 1 87.62 537 VAL A O 1
ATOM 4245 N N . THR A 1 538 ? 24.312 20.953 -1.119 1 87.25 538 THR A N 1
ATOM 4246 C CA . THR A 1 538 ? 24.016 19.859 -2.031 1 87.25 538 THR A CA 1
ATOM 4247 C C . THR A 1 538 ? 22.578 19.969 -2.535 1 87.25 538 THR A C 1
ATOM 4249 O O . THR A 1 538 ? 22.312 19.812 -3.732 1 87.25 538 THR A O 1
ATOM 4252 N N . PHE A 1 539 ? 21.719 20.219 -1.722 1 88.94 539 PHE A N 1
ATOM 4253 C CA . PHE A 1 539 ? 20.312 20.328 -2.064 1 88.94 539 PHE A CA 1
ATOM 4254 C C . PHE A 1 539 ? 20.078 21.516 -2.992 1 88.94 539 PHE A C 1
ATOM 4256 O O . PHE A 1 539 ? 19.344 21.406 -3.98 1 88.94 539 PHE A O 1
ATOM 4263 N N . ALA A 1 540 ? 20.672 22.594 -2.607 1 87.31 540 ALA A N 1
ATOM 4264 C CA . ALA A 1 540 ? 20.516 23.812 -3.4 1 87.31 540 ALA A CA 1
ATOM 4265 C C . ALA A 1 540 ? 21.078 23.625 -4.805 1 87.31 540 ALA A C 1
ATOM 4267 O O . ALA A 1 540 ? 20.5 24.109 -5.781 1 87.31 540 ALA A O 1
ATOM 4268 N N . LEU A 1 541 ? 22.172 22.938 -4.91 1 83.19 541 LEU A N 1
ATOM 4269 C CA . LEU A 1 541 ? 22.797 22.688 -6.203 1 83.19 541 LEU A CA 1
ATOM 4270 C C . LEU A 1 541 ? 21.906 21.828 -7.078 1 83.19 541 LEU A C 1
ATOM 4272 O O . LEU A 1 541 ? 21.797 22.047 -8.289 1 83.19 541 LEU A O 1
ATOM 4276 N N . LYS A 1 542 ? 21.25 20.938 -6.453 1 82.69 542 LYS A N 1
ATOM 4277 C CA . LYS A 1 542 ? 20.406 20.016 -7.191 1 82.69 542 LYS A CA 1
ATOM 4278 C C . LYS A 1 542 ? 19.094 20.672 -7.594 1 82.69 542 LYS A C 1
ATOM 4280 O O . LYS A 1 542 ? 18.578 20.438 -8.688 1 82.69 542 LYS A O 1
ATOM 4285 N N . GLN A 1 543 ? 18.547 21.453 -6.707 1 81.81 543 GLN A N 1
ATOM 4286 C CA . GLN A 1 543 ? 17.219 22 -6.926 1 81.81 543 GLN A CA 1
ATOM 4287 C C . GLN A 1 543 ? 17.281 23.359 -7.625 1 81.81 543 GLN A C 1
ATOM 4289 O O . GLN A 1 543 ? 16.422 23.672 -8.453 1 81.81 543 GLN A O 1
ATOM 4294 N N . THR A 1 544 ? 18.156 24.203 -7.133 1 80.56 544 THR A N 1
ATOM 4295 C CA . THR A 1 544 ? 18.219 25.562 -7.645 1 80.56 544 THR A CA 1
ATOM 4296 C C . THR A 1 544 ? 19.672 26 -7.875 1 80.56 544 THR A C 1
ATOM 4298 O O . THR A 1 544 ? 20.141 26.938 -7.242 1 80.56 544 THR A O 1
ATOM 4301 N N . ALA A 1 545 ? 20.281 25.516 -8.844 1 77.25 545 ALA A N 1
ATOM 4302 C CA . ALA A 1 545 ? 21.703 25.781 -9.109 1 77.25 545 ALA A CA 1
ATOM 4303 C C . ALA A 1 545 ? 21.922 27.266 -9.414 1 77.25 545 ALA A C 1
ATOM 4305 O O . ALA A 1 545 ? 22.859 27.875 -8.891 1 77.25 545 ALA A O 1
ATOM 4306 N N . PRO A 1 546 ? 20.953 27.906 -10.07 1 75.69 546 PRO A N 1
ATOM 4307 C CA . PRO A 1 546 ? 21.188 29.312 -10.406 1 75.69 546 PRO A CA 1
ATOM 4308 C C . PRO A 1 546 ? 21.219 30.219 -9.172 1 75.69 546 PRO A C 1
ATOM 4310 O O . PRO A 1 546 ? 21.938 31.234 -9.164 1 75.69 546 PRO A O 1
ATOM 4313 N N . LEU A 1 547 ? 20.516 29.859 -8.133 1 78.25 547 LEU A N 1
ATOM 4314 C CA . LEU A 1 547 ? 20.5 30.672 -6.922 1 78.25 547 LEU A CA 1
ATOM 4315 C C . LEU A 1 547 ? 21.859 30.656 -6.23 1 78.25 547 LEU A C 1
ATOM 4317 O O . LEU A 1 547 ? 22.281 31.672 -5.668 1 78.25 547 LEU A O 1
ATOM 4321 N N . LEU A 1 548 ? 22.453 29.594 -6.34 1 77.38 548 LEU A N 1
ATOM 4322 C CA . LEU A 1 548 ? 23.75 29.453 -5.684 1 77.38 548 LEU A CA 1
ATOM 4323 C C . LEU A 1 548 ? 24.844 30.109 -6.508 1 77.38 548 LEU A C 1
ATOM 4325 O O . LEU A 1 548 ? 25.734 30.75 -5.957 1 77.38 548 LEU A O 1
ATOM 4329 N N . VAL A 1 549 ? 24.781 29.969 -7.84 1 73.69 549 VAL A N 1
ATOM 4330 C CA . VAL A 1 549 ? 25.812 30.484 -8.75 1 73.69 549 VAL A CA 1
ATOM 4331 C C . VAL A 1 549 ? 25.766 32 -8.773 1 73.69 549 VAL A C 1
ATOM 4333 O O . VAL A 1 549 ? 26.812 32.656 -8.875 1 73.69 549 VAL A O 1
ATOM 4336 N N . GLY A 1 550 ? 24.625 32.5 -8.594 1 72.56 550 GLY A N 1
ATOM 4337 C CA . GLY A 1 550 ? 24.469 33.938 -8.672 1 72.56 550 GLY A CA 1
ATOM 4338 C C . GLY A 1 550 ? 24.891 34.656 -7.398 1 72.56 550 GLY A C 1
ATOM 4339 O O . GLY A 1 550 ? 25.047 35.875 -7.391 1 72.56 550 GLY A O 1
ATOM 4340 N N . ARG A 1 551 ? 25.109 33.875 -6.379 1 75.31 551 ARG A N 1
ATOM 4341 C CA . ARG A 1 551 ? 25.422 34.5 -5.102 1 75.31 551 ARG A CA 1
ATOM 4342 C C . ARG A 1 551 ? 26.922 34.812 -4.992 1 75.31 551 ARG A C 1
ATOM 4344 O O . ARG A 1 551 ? 27.75 34 -5.461 1 75.31 551 ARG A O 1
ATOM 4351 N N . ASN A 1 552 ? 27.281 36 -5.043 1 61.28 552 ASN A N 1
ATOM 4352 C CA . ASN A 1 552 ? 28.656 36.469 -5.02 1 61.28 552 ASN A CA 1
ATOM 4353 C C . ASN A 1 552 ? 29.344 36.156 -3.693 1 61.28 552 ASN A C 1
ATOM 4355 O O . ASN A 1 552 ? 30.281 36.844 -3.285 1 61.28 552 ASN A O 1
ATOM 4359 N N . ASN A 1 553 ? 28.938 35.094 -3.154 1 65.69 553 ASN A N 1
ATOM 4360 C CA . ASN A 1 553 ? 29.562 34.844 -1.858 1 65.69 553 ASN A CA 1
ATOM 4361 C C . ASN A 1 553 ? 30.766 33.906 -1.977 1 65.69 553 ASN A C 1
ATOM 4363 O O . ASN A 1 553 ? 30.875 33.156 -2.957 1 65.69 553 ASN A O 1
ATOM 4367 N N . ASP A 1 554 ? 31.75 34.094 -1.3 1 72.56 554 ASP A N 1
ATOM 4368 C CA . ASP A 1 554 ? 33.031 33.406 -1.302 1 72.56 554 ASP A CA 1
ATOM 4369 C C . ASP A 1 554 ? 32.875 32 -0.673 1 72.56 554 ASP A C 1
ATOM 4371 O O . ASP A 1 554 ? 33.844 31.484 -0.095 1 72.56 554 ASP A O 1
ATOM 4375 N N . TRP A 1 555 ? 31.703 31.375 -0.841 1 76.56 555 TRP A N 1
ATOM 4376 C CA . TRP A 1 555 ? 31.469 30.141 -0.111 1 76.56 555 TRP A CA 1
ATOM 4377 C C . TRP A 1 555 ? 32.281 29 -0.717 1 76.56 555 TRP A C 1
ATOM 4379 O O . TRP A 1 555 ? 32.781 28.125 0.003 1 76.56 555 TRP A O 1
ATOM 4389 N N . PRO A 1 556 ? 32.5 29.031 -2.021 1 74.06 556 PRO A N 1
ATOM 4390 C CA . PRO A 1 556 ? 33.312 27.922 -2.555 1 74.06 556 PRO A CA 1
ATOM 4391 C C . PRO A 1 556 ? 34.75 27.906 -2.02 1 74.06 556 PRO A C 1
ATOM 4393 O O . PRO A 1 556 ? 35.312 26.844 -1.766 1 74.06 556 PRO A O 1
ATOM 4396 N N . ASN A 1 557 ? 35.219 29.094 -1.812 1 75.75 557 ASN A N 1
ATOM 4397 C CA . ASN A 1 557 ? 36.562 29.188 -1.256 1 75.75 557 ASN A CA 1
ATOM 4398 C C . ASN A 1 557 ? 36.594 28.719 0.196 1 75.75 557 ASN A C 1
ATOM 4400 O O . ASN A 1 557 ? 37.594 28.141 0.642 1 75.75 557 ASN A O 1
ATOM 4404 N N . HIS A 1 558 ? 35.5 28.922 0.83 1 80 558 HIS A N 1
ATOM 4405 C CA . HIS A 1 558 ? 35.406 28.469 2.215 1 80 558 HIS A CA 1
ATOM 4406 C C . HIS A 1 558 ? 35.375 26.953 2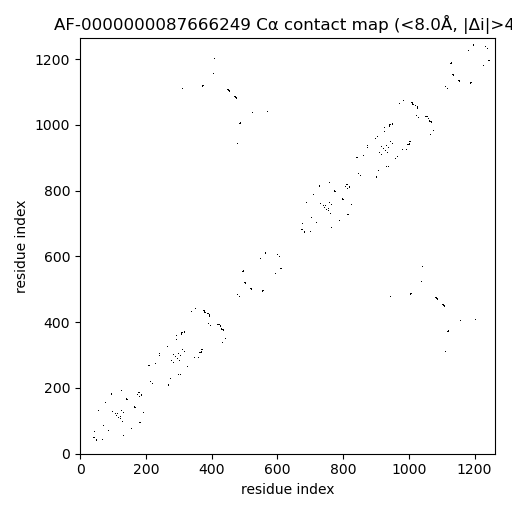.301 1 80 558 HIS A C 1
ATOM 4408 O O . HIS A 1 558 ? 35.969 26.375 3.213 1 80 558 HIS A O 1
ATOM 4414 N N . LEU A 1 559 ? 34.812 26.438 1.322 1 80 559 LEU A N 1
ATOM 4415 C CA . LEU A 1 559 ? 34.719 24.984 1.305 1 80 559 LEU A CA 1
ATOM 4416 C C . LEU A 1 559 ? 36.094 24.359 1.035 1 80 559 LEU A C 1
ATOM 4418 O O . LEU A 1 559 ? 36.375 23.266 1.522 1 80 559 LEU A O 1
ATOM 4422 N N . LEU A 1 560 ? 36.875 25.047 0.293 1 79.31 560 LEU A N 1
ATOM 4423 C CA . LEU A 1 560 ? 38.219 24.578 -0.025 1 79.31 560 LEU A CA 1
ATOM 4424 C C . LEU A 1 560 ? 39.062 24.406 1.242 1 79.31 560 LEU A C 1
ATOM 4426 O O . LEU A 1 560 ? 39.906 23.5 1.331 1 79.31 560 LEU A O 1
ATOM 4430 N N . VAL A 1 561 ? 38.812 25.25 2.158 1 81.81 561 VAL A N 1
ATOM 4431 C CA . VAL A 1 561 ? 39.531 25.188 3.416 1 81.81 561 VAL A CA 1
ATOM 4432 C C . VAL A 1 561 ? 39.25 23.859 4.109 1 81.81 561 VAL A C 1
ATOM 4434 O O . VAL A 1 561 ? 40.188 23.219 4.637 1 81.81 561 VAL A O 1
ATOM 4437 N N . PHE A 1 562 ? 38.094 23.406 4.027 1 85.62 562 PHE A N 1
ATOM 4438 C CA . PHE A 1 562 ? 37.688 22.188 4.719 1 85.62 562 PHE A CA 1
ATOM 4439 C C . PHE A 1 562 ? 38.219 20.969 3.99 1 85.62 562 PHE A C 1
ATOM 4441 O O . PHE A 1 562 ? 38.5 19.938 4.613 1 85.62 562 PHE A O 1
ATOM 4448 N N . ILE A 1 563 ? 38.438 21.125 2.74 1 79.81 563 ILE A N 1
ATOM 4449 C CA . ILE A 1 563 ? 39 20.016 1.988 1 79.81 563 ILE A CA 1
ATOM 4450 C C . ILE A 1 563 ? 40.469 19.859 2.336 1 79.81 563 ILE A C 1
ATOM 4452 O O . ILE A 1 563 ? 40.969 18.734 2.395 1 79.81 563 ILE A O 1
ATOM 4456 N N . CYS A 1 564 ? 41.031 20.922 2.525 1 78.44 564 CYS A N 1
ATOM 4457 C CA . CYS A 1 564 ? 42.438 20.906 2.82 1 78.44 564 CYS A CA 1
ATOM 4458 C C . CYS A 1 564 ? 42.719 20.484 4.258 1 78.44 564 CYS A C 1
ATOM 4460 O O . CYS A 1 564 ? 43.812 20.062 4.594 1 78.44 564 CYS A O 1
ATOM 4462 N N . CYS A 1 565 ? 41.719 20.547 5.086 1 81.69 565 CYS A N 1
ATOM 4463 C CA . CYS A 1 565 ? 41.875 20.188 6.492 1 81.69 565 CYS A CA 1
ATOM 4464 C C . CYS A 1 565 ? 40.969 19.016 6.848 1 81.69 565 CYS A C 1
ATOM 4466 O O . CYS A 1 565 ? 40.281 19.031 7.871 1 81.69 565 CYS A O 1
ATOM 4468 N N . THR A 1 566 ? 40.969 18.078 6.113 1 81.38 566 THR A N 1
ATOM 4469 C CA . THR A 1 566 ? 40.094 16.922 6.352 1 81.38 566 THR A CA 1
ATOM 4470 C C . THR A 1 566 ? 40.562 16.172 7.598 1 81.38 566 THR A C 1
ATOM 4472 O O . THR A 1 566 ? 39.781 15.414 8.188 1 81.38 566 THR A O 1
ATOM 4475 N N . HIS A 1 567 ? 41.812 16.359 7.977 1 83.38 567 HIS A N 1
ATOM 4476 C CA . HIS A 1 567 ? 42.344 15.711 9.164 1 83.38 567 HIS A CA 1
ATOM 4477 C C . HIS A 1 567 ? 41.75 16.312 10.438 1 83.38 567 HIS A C 1
ATOM 4479 O O . HIS A 1 567 ? 41.938 15.773 11.531 1 83.38 567 HIS A O 1
ATOM 4485 N N . TYR A 1 568 ? 41.031 17.453 10.266 1 90.44 568 TYR A N 1
ATOM 4486 C CA . TYR A 1 568 ? 40.406 18.109 11.398 1 90.44 568 TYR A CA 1
ATOM 4487 C C . TYR A 1 568 ? 39.125 17.359 11.82 1 90.44 568 TYR A C 1
ATOM 4489 O O . TYR A 1 568 ? 38.531 17.672 12.852 1 90.44 568 TYR A O 1
ATOM 4497 N N . PHE A 1 569 ? 38.75 16.375 11.023 1 90.44 569 PHE A N 1
ATOM 4498 C CA . PHE A 1 569 ? 37.5 15.648 11.305 1 90.44 569 PHE A CA 1
ATOM 4499 C C . PHE A 1 569 ? 37.781 14.25 11.812 1 90.44 569 PHE A C 1
ATOM 4501 O O . PHE A 1 569 ? 38.688 13.57 11.312 1 90.44 569 PHE A O 1
ATOM 4508 N N . ASN A 1 570 ? 37.094 13.773 12.766 1 88.62 570 ASN A N 1
ATOM 4509 C CA . ASN A 1 570 ? 37.156 12.383 13.203 1 88.62 570 ASN A CA 1
ATOM 4510 C C . ASN A 1 570 ? 36.281 11.477 12.352 1 88.62 570 ASN A C 1
ATOM 4512 O O . ASN A 1 570 ? 36.594 10.305 12.133 1 88.62 570 ASN A O 1
ATOM 4516 N N . ASN A 1 571 ? 35.156 12.023 11.883 1 88.06 571 ASN A N 1
ATOM 4517 C CA . ASN A 1 571 ? 34.219 11.289 11.07 1 88.06 571 ASN A CA 1
ATOM 4518 C C . ASN A 1 571 ? 34.625 11.258 9.602 1 88.06 571 ASN A C 1
ATOM 4520 O O . ASN A 1 571 ? 34.531 12.266 8.906 1 88.06 571 ASN A O 1
ATOM 4524 N N . PRO A 1 572 ? 35 10.156 9.156 1 85.31 572 PRO A N 1
ATOM 4525 C CA . PRO A 1 572 ? 35.469 10.078 7.758 1 85.31 572 PRO A CA 1
ATOM 4526 C C . PRO A 1 572 ? 34.344 10.359 6.766 1 85.31 572 PRO A C 1
ATOM 4528 O O . PRO A 1 572 ? 34.594 10.812 5.648 1 85.31 572 PRO A O 1
ATOM 4531 N N . PHE A 1 573 ? 33.156 10.109 7.18 1 84.19 573 PHE A N 1
ATOM 4532 C CA . PHE A 1 573 ? 32.031 10.367 6.289 1 84.19 573 PHE A CA 1
ATOM 4533 C C . PHE A 1 573 ? 31.828 11.867 6.07 1 84.19 573 PHE A C 1
ATOM 4535 O O . PHE A 1 573 ? 31.422 12.297 4.992 1 84.19 573 PHE A O 1
ATOM 4542 N N . LEU A 1 574 ? 32.125 12.617 7.082 1 89.75 574 LEU A N 1
ATOM 4543 C CA . LEU A 1 574 ? 32.062 14.07 6.953 1 89.75 574 LEU A CA 1
ATOM 4544 C C . LEU A 1 574 ? 33.094 14.594 5.996 1 89.75 574 LEU A C 1
ATOM 4546 O O . LEU A 1 574 ? 32.844 15.477 5.18 1 89.75 574 LEU A O 1
ATOM 4550 N N . ALA A 1 575 ? 34.281 14.047 6.102 1 84.38 575 ALA A N 1
ATOM 4551 C CA . ALA A 1 575 ? 35.375 14.414 5.184 1 84.38 575 ALA A CA 1
ATOM 4552 C C . ALA A 1 575 ? 35 14.078 3.742 1 84.38 575 ALA A C 1
ATOM 4554 O O . ALA A 1 575 ? 35.219 14.891 2.836 1 84.38 575 ALA A O 1
ATOM 4555 N N . ALA A 1 576 ? 34.438 12.938 3.598 1 83.56 576 ALA A N 1
ATOM 4556 C CA . ALA A 1 576 ? 34.031 12.508 2.268 1 83.56 576 ALA A CA 1
ATOM 4557 C C . ALA A 1 576 ? 32.938 13.406 1.714 1 83.56 576 ALA A C 1
ATOM 4559 O O . ALA A 1 576 ? 32.906 13.688 0.514 1 83.56 576 ALA A O 1
ATOM 4560 N N . LYS A 1 577 ? 32.062 13.82 2.527 1 88.12 577 LYS A N 1
ATOM 4561 C CA . LYS A 1 577 ? 30.953 14.68 2.111 1 88.12 577 LYS A CA 1
ATOM 4562 C C . LYS A 1 577 ? 31.469 16.031 1.608 1 88.12 577 LYS A C 1
ATOM 4564 O O . LYS A 1 577 ? 30.922 16.578 0.653 1 88.12 577 LYS A O 1
ATOM 4569 N N . VAL A 1 578 ? 32.469 16.562 2.287 1 86.75 578 VAL A N 1
ATOM 4570 C CA . VAL A 1 578 ? 33.031 17.828 1.862 1 86.75 578 VAL A CA 1
ATOM 4571 C C . VAL A 1 578 ? 33.594 17.688 0.449 1 86.75 578 VAL A C 1
ATOM 4573 O O . VAL A 1 578 ? 33.375 18.547 -0.404 1 86.75 578 VAL A O 1
ATOM 4576 N N . VAL A 1 579 ? 34.219 16.578 0.257 1 80.81 579 VAL A N 1
ATOM 4577 C CA . VAL A 1 579 ? 34.812 16.328 -1.051 1 80.81 579 VAL A CA 1
ATOM 4578 C C . VAL A 1 579 ? 33.719 16.156 -2.096 1 80.81 579 VAL A C 1
ATOM 4580 O O . VAL A 1 579 ? 33.812 16.688 -3.207 1 80.81 579 VAL A O 1
ATOM 4583 N N . GLU A 1 580 ? 32.75 15.523 -1.727 1 83.25 580 GLU A N 1
ATOM 4584 C CA . GLU A 1 580 ? 31.625 15.273 -2.639 1 83.25 580 GLU A CA 1
ATOM 4585 C C . GLU A 1 580 ? 30.969 16.578 -3.076 1 83.25 580 GLU A C 1
ATOM 4587 O O . GLU A 1 580 ? 30.609 16.734 -4.246 1 83.25 580 GLU A O 1
ATOM 4592 N N . VAL A 1 581 ? 30.75 17.453 -2.182 1 85.19 581 VAL A N 1
ATOM 4593 C CA . VAL A 1 581 ? 30.094 18.719 -2.48 1 85.19 581 VAL A CA 1
ATOM 4594 C C . VAL A 1 581 ? 30.953 19.531 -3.445 1 85.19 581 VAL A C 1
ATOM 4596 O O . VAL A 1 581 ? 30.438 20.141 -4.387 1 85.19 581 VAL A O 1
ATOM 4599 N N . VAL A 1 582 ? 32.219 19.469 -3.234 1 78.69 582 VAL A N 1
ATOM 4600 C CA . VAL A 1 582 ? 33.125 20.219 -4.102 1 78.69 582 VAL A CA 1
ATOM 4601 C C . VAL A 1 582 ? 33.156 19.594 -5.488 1 78.69 582 VAL A C 1
ATOM 4603 O O . VAL A 1 582 ? 33.188 20.297 -6.5 1 78.69 582 VAL A O 1
ATOM 4606 N N . MET A 1 583 ? 33.062 18.297 -5.516 1 77.94 583 MET A N 1
ATOM 4607 C CA . MET A 1 583 ? 33.062 17.578 -6.793 1 77.94 583 MET A CA 1
ATOM 4608 C C . MET A 1 583 ? 31.781 17.844 -7.57 1 77.94 583 MET A C 1
ATOM 4610 O O . MET A 1 583 ? 31.766 17.766 -8.797 1 77.94 583 MET A O 1
ATOM 4614 N N . MET A 1 584 ? 30.812 18.172 -6.852 1 81 584 MET A N 1
ATOM 4615 C CA . MET A 1 584 ? 29.547 18.484 -7.508 1 81 584 MET A CA 1
ATOM 4616 C C . MET A 1 584 ? 29.641 19.797 -8.266 1 81 584 MET A C 1
ATOM 4618 O O . MET A 1 584 ? 28.875 20.031 -9.203 1 81 584 MET A O 1
ATOM 4622 N N . LEU A 1 585 ? 30.594 20.609 -7.93 1 79.25 585 LEU A N 1
ATOM 4623 C CA . LEU A 1 585 ? 30.766 21.906 -8.57 1 79.25 585 LEU A CA 1
ATOM 4624 C C . LEU A 1 585 ? 31.5 21.766 -9.898 1 79.25 585 LEU A C 1
ATOM 4626 O O . LEU A 1 585 ? 31.516 22.703 -10.703 1 79.25 585 LEU A O 1
ATOM 4630 N N . THR A 1 586 ? 31.969 20.562 -10.141 1 77.69 586 THR A N 1
ATOM 4631 C CA . THR A 1 586 ? 32.656 20.328 -11.398 1 77.69 586 THR A CA 1
ATOM 4632 C C . THR A 1 586 ? 31.703 20.422 -12.578 1 77.69 586 THR A C 1
ATOM 4634 O O . THR A 1 586 ? 30.578 19.922 -12.5 1 77.69 586 THR A O 1
ATOM 4637 N N . PRO A 1 587 ? 32.125 21.125 -13.586 1 78.94 587 PRO A N 1
ATOM 4638 C CA . PRO A 1 587 ? 31.25 21.312 -14.742 1 78.94 587 PRO A CA 1
ATOM 4639 C C . PRO A 1 587 ? 30.766 20 -15.344 1 78.94 587 PRO A C 1
ATOM 4641 O O . PRO A 1 587 ? 29.719 19.953 -15.992 1 78.94 587 PRO A O 1
ATOM 4644 N N . ALA A 1 588 ? 31.5 18.938 -15.188 1 74.25 588 ALA A N 1
ATOM 4645 C CA . ALA A 1 588 ? 31.094 17.641 -15.703 1 74.25 588 ALA A CA 1
ATOM 4646 C C . ALA A 1 588 ? 29.828 17.156 -15.016 1 74.25 588 ALA A C 1
ATOM 4648 O O . ALA A 1 588 ? 28.984 16.5 -15.641 1 74.25 588 ALA A O 1
ATOM 4649 N N . VAL A 1 589 ? 29.656 17.453 -13.742 1 77.69 589 VAL A N 1
ATOM 4650 C CA . VAL A 1 589 ? 28.5 17.016 -12.969 1 77.69 589 VAL A CA 1
ATOM 4651 C C . VAL A 1 589 ? 27.391 18.078 -13.039 1 77.69 589 VAL A C 1
ATOM 4653 O O . VAL A 1 589 ? 26.234 17.75 -13.289 1 77.69 589 VAL A O 1
ATOM 4656 N N . MET A 1 590 ? 27.906 19.375 -12.812 1 79.12 590 MET A N 1
ATOM 4657 C CA . MET A 1 590 ? 26.953 20.469 -12.844 1 79.12 590 MET A CA 1
ATOM 4658 C C . MET A 1 590 ? 27.453 21.594 -13.75 1 79.12 590 MET A C 1
ATOM 4660 O O . MET A 1 590 ? 28.078 22.547 -13.281 1 79.12 590 MET A O 1
ATOM 4664 N N . PRO A 1 591 ? 27.062 21.516 -14.914 1 79.12 591 PRO A N 1
ATOM 4665 C CA . PRO A 1 591 ? 27.516 22.516 -15.883 1 79.12 591 PRO A CA 1
ATOM 4666 C C . PRO A 1 591 ? 27.188 23.938 -15.461 1 79.12 591 PRO A C 1
ATOM 4668 O O . PRO A 1 591 ? 27.953 24.875 -15.727 1 79.12 591 PRO A O 1
ATOM 4671 N N . ALA A 1 592 ? 26.125 24.094 -14.75 1 77.38 592 ALA A N 1
ATOM 4672 C CA . ALA A 1 592 ? 25.672 25.422 -14.352 1 77.38 592 ALA A CA 1
ATOM 4673 C C . ALA A 1 592 ? 26.625 26.047 -13.336 1 77.38 592 ALA A C 1
ATOM 4675 O O . ALA A 1 592 ? 26.641 27.266 -13.164 1 77.38 592 ALA A O 1
ATOM 4676 N N . ALA A 1 593 ? 27.438 25.25 -12.719 1 77 593 ALA A N 1
ATOM 4677 C CA . ALA A 1 593 ? 28.312 25.734 -11.656 1 77 593 ALA A CA 1
ATOM 4678 C C . ALA A 1 593 ? 29.719 25.953 -12.18 1 77 593 ALA A C 1
ATOM 4680 O O . ALA A 1 593 ? 30.672 26.047 -11.398 1 77 593 ALA A O 1
ATOM 4681 N N . GLN A 1 594 ? 29.875 26.094 -13.461 1 77.38 594 GLN A N 1
ATOM 4682 C CA . GLN A 1 594 ? 31.188 26.219 -14.102 1 77.38 594 GLN A CA 1
ATOM 4683 C C . GLN A 1 594 ? 31.953 27.422 -13.562 1 77.38 594 GLN A C 1
ATOM 4685 O O . GLN A 1 594 ? 33.156 27.328 -13.266 1 77.38 594 GLN A O 1
ATOM 4690 N N . ASN A 1 595 ? 31.297 28.5 -13.406 1 77.12 595 ASN A N 1
ATOM 4691 C CA . ASN A 1 595 ? 31.953 29.719 -12.93 1 77.12 595 ASN A CA 1
ATOM 4692 C C . ASN A 1 595 ? 32.438 29.562 -11.5 1 77.12 595 ASN A C 1
ATOM 4694 O O . ASN A 1 595 ? 33.531 30.031 -11.156 1 77.12 595 ASN A O 1
ATOM 4698 N N . LEU A 1 596 ? 31.703 28.875 -10.727 1 78 596 LEU A N 1
ATOM 4699 C CA . LEU A 1 596 ? 32.094 28.656 -9.336 1 78 596 LEU A CA 1
ATOM 4700 C C . LEU A 1 596 ? 33.281 27.703 -9.242 1 78 596 LEU A C 1
ATOM 4702 O O . LEU A 1 596 ? 34.188 27.906 -8.422 1 78 596 LEU A O 1
ATOM 4706 N N . TRP A 1 597 ? 33.25 26.781 -10.109 1 77.62 597 TRP A N 1
ATOM 4707 C CA . TRP A 1 597 ? 34.375 25.828 -10.141 1 77.62 597 TRP A CA 1
ATOM 4708 C C . TRP A 1 597 ? 35.688 26.516 -10.492 1 77.62 597 TRP A C 1
ATOM 4710 O O . TRP A 1 597 ? 36.688 26.297 -9.836 1 77.62 597 TRP A O 1
ATOM 4720 N N . TYR A 1 598 ? 35.594 27.344 -11.398 1 76.12 598 TYR A N 1
ATOM 4721 C CA . TYR A 1 598 ? 36.812 28.047 -11.82 1 76.12 598 TYR A CA 1
ATOM 4722 C C . TYR A 1 598 ? 37.312 28.984 -10.727 1 76.12 598 TYR A C 1
ATOM 4724 O O . TYR A 1 598 ? 38.531 29.172 -10.57 1 76.12 598 TYR A O 1
ATOM 4732 N N . GLN A 1 599 ? 36.438 29.453 -9.938 1 75.12 599 GLN A N 1
ATOM 4733 C CA . GLN A 1 599 ? 36.844 30.266 -8.797 1 75.12 599 GLN A CA 1
ATOM 4734 C C . GLN A 1 599 ? 37.562 29.438 -7.746 1 75.12 599 GLN A C 1
ATOM 4736 O O . GLN A 1 599 ? 38.531 29.906 -7.148 1 75.12 599 GLN A O 1
ATOM 4741 N N . VAL A 1 600 ? 37.094 28.312 -7.613 1 76.81 600 VAL A N 1
ATOM 4742 C CA . VAL A 1 600 ? 37.656 27.422 -6.586 1 76.81 600 VAL A CA 1
ATOM 4743 C C . VAL A 1 600 ? 39.031 26.938 -7.004 1 76.81 600 VAL A C 1
ATOM 4745 O O . VAL A 1 600 ? 39.969 27 -6.227 1 76.81 600 VAL A O 1
ATOM 4748 N N . ILE A 1 601 ? 39.156 26.547 -8.266 1 75.12 601 ILE A N 1
ATOM 4749 C CA . ILE A 1 601 ? 40.406 25.906 -8.711 1 75.12 601 ILE A CA 1
ATOM 4750 C C . ILE A 1 601 ? 41.469 26.969 -8.898 1 75.12 601 ILE A C 1
ATOM 4752 O O . ILE A 1 601 ? 42.688 26.656 -8.797 1 75.12 601 ILE A O 1
ATOM 4756 N N . ASN A 1 602 ? 41.031 28.125 -9.094 1 75.94 602 ASN A N 1
ATOM 4757 C CA . ASN A 1 602 ? 42 29.188 -9.352 1 75.94 602 ASN A CA 1
ATOM 4758 C C . ASN A 1 602 ? 42.406 29.906 -8.062 1 75.94 602 ASN A C 1
ATOM 4760 O O . ASN A 1 602 ? 43.219 30.828 -8.094 1 75.94 602 ASN A O 1
ATOM 4764 N N . SER A 1 603 ? 41.844 29.453 -6.977 1 75.25 603 SER A N 1
ATOM 4765 C CA . SER A 1 603 ? 42.25 30.047 -5.699 1 75.25 603 SER A CA 1
ATOM 4766 C C . SER A 1 603 ? 43.625 29.578 -5.289 1 75.25 603 SER A C 1
ATOM 4768 O O . SER A 1 603 ? 44.031 28.438 -5.59 1 75.25 603 SER A O 1
ATOM 4770 N N . PRO A 1 604 ? 44.469 30.438 -4.691 1 73.75 604 PRO A N 1
ATOM 4771 C CA . PRO A 1 604 ? 45.812 30.062 -4.293 1 73.75 604 PRO A CA 1
ATOM 4772 C C . PRO A 1 604 ? 45.844 28.844 -3.383 1 73.75 604 PRO A C 1
ATOM 4774 O O . PRO A 1 604 ? 46.75 27.984 -3.514 1 73.75 604 PRO A O 1
ATOM 4777 N N . MET A 1 605 ? 44.938 28.734 -2.588 1 73.81 605 MET A N 1
ATOM 4778 C CA . MET A 1 605 ? 44.906 27.594 -1.673 1 73.81 605 MET A CA 1
ATOM 4779 C C . MET A 1 605 ? 44.688 26.281 -2.436 1 73.81 605 MET A C 1
ATOM 4781 O O . MET A 1 605 ? 45.281 25.266 -2.1 1 73.81 605 MET A O 1
ATOM 4785 N N . ALA A 1 606 ? 43.844 26.391 -3.385 1 73.81 606 ALA A N 1
ATOM 4786 C CA . ALA A 1 606 ? 43.531 25.203 -4.18 1 73.81 606 ALA A CA 1
ATOM 4787 C C . ALA A 1 606 ? 44.75 24.734 -4.969 1 73.81 606 ALA A C 1
ATOM 4789 O O . ALA A 1 606 ? 45.031 23.531 -5.051 1 73.81 606 ALA A O 1
ATOM 4790 N N . MET A 1 607 ? 45.469 25.609 -5.504 1 71.19 607 MET A N 1
ATOM 4791 C CA . MET A 1 607 ? 46.625 25.312 -6.336 1 71.19 607 MET A CA 1
ATOM 4792 C C . MET A 1 607 ? 47.719 24.641 -5.512 1 71.19 607 MET A C 1
ATOM 4794 O O . MET A 1 607 ? 48.438 23.766 -6.004 1 71.19 607 MET A O 1
ATOM 4798 N N . GLU A 1 608 ? 47.656 25 -4.277 1 69.88 608 GLU A N 1
ATOM 4799 C CA . GLU A 1 608 ? 48.75 24.484 -3.443 1 69.88 608 GLU A CA 1
ATOM 4800 C C . GLU A 1 608 ? 48.344 23.203 -2.721 1 69.88 608 GLU A C 1
ATOM 4802 O O . GLU A 1 608 ? 49.125 22.281 -2.602 1 69.88 608 GLU A O 1
ATOM 4807 N N . LYS A 1 609 ? 47.094 23.172 -2.25 1 69.81 609 LYS A N 1
ATOM 4808 C CA . LYS A 1 609 ? 46.812 22.125 -1.269 1 69.81 609 LYS A CA 1
ATOM 4809 C C . LYS A 1 609 ? 45.688 21.219 -1.754 1 69.81 609 LYS A C 1
ATOM 4811 O O . LYS A 1 609 ? 45.438 20.156 -1.181 1 69.81 609 LYS A O 1
ATOM 4816 N N . LEU A 1 610 ? 45.031 21.609 -2.789 1 68.25 610 LEU A N 1
ATOM 4817 C CA . LEU A 1 610 ? 43.812 20.906 -3.162 1 68.25 610 LEU A CA 1
ATOM 4818 C C . LEU A 1 610 ? 44.125 19.5 -3.676 1 68.25 610 LEU A C 1
ATOM 4820 O O . LEU A 1 610 ? 43.5 18.531 -3.271 1 68.25 610 LEU A O 1
ATOM 4824 N N . PHE A 1 611 ? 45.125 19.406 -4.602 1 62.5 611 PHE A N 1
ATOM 4825 C CA . PHE A 1 611 ? 45.406 18.141 -5.266 1 62.5 611 PHE A CA 1
ATOM 4826 C C . PHE A 1 611 ? 45.906 17.109 -4.262 1 62.5 611 PHE A C 1
ATOM 4828 O O . PHE A 1 611 ? 45.375 15.984 -4.223 1 62.5 611 PHE A O 1
ATOM 4835 N N . PRO A 1 612 ? 46.75 17.406 -3.422 1 60.75 612 PRO A N 1
ATOM 4836 C CA . PRO A 1 612 ? 47.156 16.406 -2.443 1 60.75 612 PRO A CA 1
ATOM 4837 C C . PRO A 1 612 ? 46.031 15.945 -1.531 1 60.75 612 PRO A C 1
ATOM 4839 O O . PRO A 1 612 ? 46 14.773 -1.143 1 60.75 612 PRO A O 1
ATOM 4842 N N . SER A 1 613 ? 45.156 16.766 -1.212 1 63.66 613 SER A N 1
ATOM 4843 C CA . SER A 1 613 ? 44.094 16.453 -0.278 1 63.66 613 SER A CA 1
ATOM 4844 C C . SER A 1 613 ? 43.031 15.578 -0.93 1 63.66 613 SER A C 1
ATOM 4846 O O . SER A 1 613 ? 42.438 14.711 -0.276 1 63.66 613 SER A O 1
ATOM 4848 N N . LEU A 1 614 ? 42.781 15.883 -2.16 1 63.31 614 LEU A N 1
ATOM 4849 C CA . LEU A 1 614 ? 41.781 15.094 -2.879 1 63.31 614 LEU A CA 1
ATOM 4850 C C . LEU A 1 614 ? 42.25 13.656 -3.061 1 63.31 614 LEU A C 1
ATOM 4852 O O . LEU A 1 614 ? 41.438 12.719 -2.967 1 63.31 614 LEU A O 1
ATOM 4856 N N . VAL A 1 615 ? 43.531 13.516 -3.252 1 55.69 615 VAL A N 1
ATOM 4857 C CA . VAL A 1 615 ? 44.125 12.188 -3.422 1 55.69 615 VAL A CA 1
ATOM 4858 C C . VAL A 1 615 ? 44 11.406 -2.115 1 55.69 615 VAL A C 1
ATOM 4860 O O . VAL A 1 615 ? 43.688 10.211 -2.125 1 55.69 615 VAL A O 1
ATOM 4863 N N . LYS A 1 616 ? 44.031 11.984 -1.038 1 56.56 616 LYS A N 1
ATOM 4864 C CA . LYS A 1 616 ? 43.969 11.336 0.265 1 56.56 616 LYS A CA 1
ATOM 4865 C C . LYS A 1 616 ? 42.562 10.812 0.548 1 56.56 616 LYS A C 1
ATOM 4867 O O . LYS A 1 616 ? 42.406 9.711 1.065 1 56.56 616 LYS A O 1
ATOM 4872 N N . VAL A 1 617 ? 41.594 11.578 0.329 1 56.66 617 VAL A N 1
ATOM 4873 C CA . VAL A 1 617 ? 40.219 11.195 0.622 1 56.66 617 VAL A CA 1
ATOM 4874 C C . VAL A 1 617 ? 39.812 10.016 -0.255 1 56.66 617 VAL A C 1
ATOM 4876 O O . VAL A 1 617 ? 39.062 9.133 0.188 1 56.66 617 VAL A O 1
ATOM 4879 N N . ARG A 1 618 ? 40.281 10.039 -1.455 1 52.09 618 ARG A N 1
ATOM 4880 C CA . ARG A 1 618 ? 40.031 8.922 -2.352 1 52.09 618 ARG A CA 1
ATOM 4881 C C . ARG A 1 618 ? 40.438 7.602 -1.729 1 52.09 618 ARG A C 1
ATOM 4883 O O . ARG A 1 618 ? 39.75 6.598 -1.826 1 52.09 618 ARG A O 1
ATOM 4890 N N . PHE A 1 619 ? 41.469 7.688 -1.12 1 48.59 619 PHE A N 1
ATOM 4891 C CA . PHE A 1 619 ? 42 6.473 -0.521 1 48.59 619 PHE A CA 1
ATOM 4892 C C . PHE A 1 619 ? 41.156 6.031 0.665 1 48.59 619 PHE A C 1
ATOM 4894 O O . PHE A 1 619 ? 41 4.836 0.915 1 48.59 619 PHE A O 1
ATOM 4901 N N . LEU A 1 620 ? 40.562 6.93 1.292 1 50.03 620 LEU A N 1
ATOM 4902 C CA . LEU A 1 620 ? 39.75 6.582 2.453 1 50.03 620 LEU A CA 1
ATOM 4903 C C . LEU A 1 620 ? 38.438 5.93 2.025 1 50.03 620 LEU A C 1
ATOM 4905 O O . LEU A 1 620 ? 37.969 5.023 2.697 1 50.03 620 LEU A O 1
ATOM 4909 N N . ARG A 1 621 ? 37.812 6.406 0.994 1 48.97 621 ARG A N 1
ATOM 4910 C CA . ARG A 1 621 ? 36.562 5.879 0.506 1 48.97 621 ARG A CA 1
ATOM 4911 C C . ARG A 1 621 ? 36.75 4.566 -0.244 1 48.97 621 ARG A C 1
ATOM 4913 O O . ARG A 1 621 ? 35.812 3.805 -0.435 1 48.97 621 ARG A O 1
ATOM 4920 N N . GLU A 1 622 ? 37.875 4.418 -1.066 1 45.22 622 GLU A N 1
ATOM 4921 C CA . GLU A 1 622 ? 38.062 3.145 -1.749 1 45.22 622 GLU A CA 1
ATOM 4922 C C . GLU A 1 622 ? 37.688 1.971 -0.841 1 45.22 622 GLU A C 1
ATOM 4924 O O . GLU A 1 622 ? 37.188 0.953 -1.308 1 45.22 622 GLU A O 1
ATOM 4929 N N . ASN A 1 623 ? 37.938 2.125 0.285 1 44.03 623 ASN A N 1
ATOM 4930 C CA . ASN A 1 623 ? 37.375 1.038 1.074 1 44.03 623 ASN A CA 1
ATOM 4931 C C . ASN A 1 623 ? 35.844 1.07 1.06 1 44.03 623 ASN A C 1
ATOM 4933 O O . ASN A 1 623 ? 35.219 0.043 1.264 1 44.03 623 ASN A O 1
ATOM 4937 N N . SER A 1 624 ? 35.125 2.207 1.016 1 42.22 624 SER A N 1
ATOM 4938 C CA . SER A 1 624 ? 33.719 2.369 0.651 1 42.22 624 SER A CA 1
ATOM 4939 C C . SER A 1 624 ? 33.562 2.971 -0.743 1 42.22 624 SER A C 1
ATOM 4941 O O . SER A 1 624 ? 34.438 3.717 -1.195 1 42.22 624 SER A O 1
ATOM 4943 N N . LYS A 1 625 ? 32.812 2.834 -1.912 1 37.66 625 LYS A N 1
ATOM 4944 C CA . LYS A 1 625 ? 32.812 2.906 -3.369 1 37.66 625 LYS A CA 1
ATOM 4945 C C . LYS A 1 625 ? 33.094 4.332 -3.848 1 37.66 625 LYS A C 1
ATOM 4947 O O . LYS A 1 625 ? 33.062 4.605 -5.047 1 37.66 625 LYS A O 1
ATOM 4952 N N . ILE A 1 626 ? 33.438 5.492 -3.518 1 35.09 626 ILE A N 1
ATOM 4953 C CA . ILE A 1 626 ? 33.375 6.75 -4.25 1 35.09 626 ILE A CA 1
ATOM 4954 C C . ILE A 1 626 ? 34.625 6.902 -5.113 1 35.09 626 ILE A C 1
ATOM 4956 O O . ILE A 1 626 ? 35.75 6.898 -4.598 1 35.09 626 ILE A O 1
ATOM 4960 N N . VAL A 1 627 ? 34.75 6.52 -6.488 1 35.75 627 VAL A N 1
ATOM 4961 C CA . VAL A 1 627 ? 35.875 6.699 -7.379 1 35.75 627 VAL A CA 1
ATOM 4962 C C . VAL A 1 627 ? 35.969 8.156 -7.832 1 35.75 627 VAL A C 1
ATOM 4964 O O . VAL A 1 627 ? 35.062 8.656 -8.5 1 35.75 627 VAL A O 1
ATOM 4967 N N . VAL A 1 628 ? 36.406 9.234 -7.215 1 36.44 628 VAL A N 1
ATOM 4968 C CA . VAL A 1 628 ? 36.656 10.57 -7.734 1 36.44 628 VAL A CA 1
ATOM 4969 C C . VAL A 1 628 ? 37.812 10.523 -8.734 1 36.44 628 VAL A C 1
ATOM 4971 O O . VAL A 1 628 ? 38.938 10.148 -8.383 1 36.44 628 VAL A O 1
ATOM 4974 N N . ILE A 1 629 ? 37.562 10.227 -10.016 1 34.25 629 ILE A N 1
ATOM 4975 C CA . ILE A 1 629 ? 38.562 10.273 -11.078 1 34.25 629 ILE A CA 1
ATOM 4976 C C . ILE A 1 629 ? 39.156 11.68 -11.156 1 34.25 629 ILE A C 1
ATOM 4978 O O . ILE A 1 629 ? 38.438 12.656 -11.344 1 34.25 629 ILE A O 1
ATOM 4982 N N . LEU A 1 630 ? 40.25 12.008 -10.5 1 34.12 630 LEU A N 1
ATOM 4983 C CA . LEU A 1 630 ? 41.156 13.141 -10.695 1 34.12 630 LEU A CA 1
ATOM 4984 C C . LEU A 1 630 ? 41.438 13.352 -12.18 1 34.12 630 LEU A C 1
ATOM 4986 O O . LEU A 1 630 ? 41.719 12.391 -12.906 1 34.12 630 LEU A O 1
ATOM 4990 N N . LEU A 1 631 ? 40.812 14.414 -12.789 1 32.03 631 LEU A N 1
ATOM 4991 C CA . LEU A 1 631 ? 41.031 14.953 -14.125 1 32.03 631 LEU A CA 1
ATOM 4992 C C . LEU A 1 631 ? 42.531 15.141 -14.375 1 32.03 631 LEU A C 1
ATOM 4994 O O . LEU A 1 631 ? 43.188 15.891 -13.656 1 32.03 631 LEU A O 1
ATOM 4998 N N . ASN A 1 632 ? 43.438 14.086 -14.484 1 27.19 632 ASN A N 1
ATOM 4999 C CA . ASN A 1 632 ? 44.562 14.438 -15.336 1 27.19 632 ASN A CA 1
ATOM 5000 C C . ASN A 1 632 ? 44.125 14.703 -16.766 1 27.19 632 ASN A C 1
ATOM 5002 O O . ASN A 1 632 ? 43.312 13.953 -17.328 1 27.19 632 ASN A O 1
ATOM 5006 N N . MET B 1 1 ? -13.68 119.438 78.062 1 22.38 1 MET B N 1
ATOM 5007 C CA . MET B 1 1 ? -14.359 118.125 77.938 1 22.38 1 MET B CA 1
ATOM 5008 C C . MET B 1 1 ? -14.664 117.875 76.438 1 22.38 1 MET B C 1
ATOM 5010 O O . MET B 1 1 ? -14.859 116.688 76.062 1 22.38 1 MET B O 1
ATOM 5014 N N . SER B 1 2 ? -14.867 118.812 75.5 1 23.88 2 SER B N 1
ATOM 5015 C CA . SER B 1 2 ? -15.68 118.562 74.312 1 23.88 2 SER B CA 1
ATOM 5016 C C . SER B 1 2 ? -14.836 118 73.188 1 23.88 2 SER B C 1
ATOM 5018 O O . SER B 1 2 ? -15.328 117.188 72.438 1 23.88 2 SER B O 1
ATOM 5020 N N . GLY B 1 3 ? -13.727 118.438 72.812 1 30.44 3 GLY B N 1
ATOM 5021 C CA . GLY B 1 3 ? -13.266 118.312 71.438 1 30.44 3 GLY B CA 1
ATOM 5022 C C . GLY B 1 3 ? -12.719 116.938 71.125 1 30.44 3 GLY B C 1
ATOM 5023 O O . GLY B 1 3 ? -12.055 116.75 70.062 1 30.44 3 GLY B O 1
ATOM 5024 N N . ASN B 1 4 ? -12.82 115.875 71.938 1 33.16 4 ASN B N 1
ATOM 5025 C CA . ASN B 1 4 ? -12.281 114.562 71.812 1 33.16 4 ASN B CA 1
ATOM 5026 C C . ASN B 1 4 ? -13.117 113.688 70.812 1 33.16 4 ASN B C 1
ATOM 5028 O O . ASN B 1 4 ? -12.906 112.5 70.688 1 33.16 4 ASN B O 1
ATOM 5032 N N . GLU B 1 5 ? -14.258 114.25 70.312 1 32.44 5 GLU B N 1
ATOM 5033 C CA . GLU B 1 5 ? -15.188 113.375 69.625 1 32.44 5 GLU B CA 1
ATOM 5034 C C . GLU B 1 5 ? -14.742 113.125 68.188 1 32.44 5 GLU B C 1
ATOM 5036 O O . GLU B 1 5 ? -15.062 112.125 67.562 1 32.44 5 GLU B O 1
ATOM 5041 N N . ASN B 1 6 ? -14 114.062 67.5 1 33.88 6 ASN B N 1
ATOM 5042 C CA . ASN B 1 6 ? -13.898 114 66 1 33.88 6 ASN B CA 1
ATOM 5043 C C . ASN B 1 6 ? -12.859 112.938 65.562 1 33.88 6 ASN B C 1
ATOM 5045 O O . ASN B 1 6 ? -12.672 112.75 64.375 1 33.88 6 ASN B O 1
ATOM 5049 N N . ALA B 1 7 ? -11.82 112.562 66.438 1 45.91 7 ALA B N 1
ATOM 5050 C CA . ALA B 1 7 ? -10.773 111.625 66 1 45.91 7 ALA B CA 1
ATOM 5051 C C . ALA B 1 7 ? -11.328 110.25 65.875 1 45.91 7 ALA B C 1
ATOM 5053 O O . ALA B 1 7 ? -10.828 109.438 65.062 1 45.91 7 ALA B O 1
ATOM 5054 N N . GLU B 1 8 ? -12.391 110 66.625 1 35.78 8 GLU B N 1
ATOM 5055 C CA . GLU B 1 8 ? -12.859 108.625 66.625 1 35.78 8 GLU B CA 1
ATOM 5056 C C . GLU B 1 8 ? -13.633 108.312 65.312 1 35.78 8 GLU B C 1
ATOM 5058 O O . GLU B 1 8 ? -13.586 107.188 64.812 1 35.78 8 GLU B O 1
ATOM 5063 N N . ALA B 1 9 ? -14.234 109.375 64.625 1 51.16 9 ALA B N 1
ATOM 5064 C CA . ALA B 1 9 ? -15.086 109.062 63.469 1 51.16 9 ALA B CA 1
ATOM 5065 C C . ALA B 1 9 ? -14.242 108.812 62.219 1 51.16 9 ALA B C 1
ATOM 5067 O O . ALA B 1 9 ? -14.594 108 61.375 1 51.16 9 ALA B O 1
ATOM 5068 N N . MET B 1 10 ? -13.102 109.438 62.125 1 45.88 10 MET B N 1
ATOM 5069 C CA . MET B 1 10 ? -12.344 109.25 60.875 1 45.88 10 MET B CA 1
ATOM 5070 C C . MET B 1 10 ? -11.711 107.875 60.812 1 45.88 10 MET B C 1
ATOM 5072 O O . MET B 1 10 ? -11.555 107.312 59.75 1 45.88 10 MET B O 1
ATOM 5076 N N . GLU B 1 11 ? -11.375 107.25 61.969 1 45.12 11 GLU B N 1
ATOM 5077 C CA . GLU B 1 11 ? -10.805 105.938 61.938 1 45.12 11 GLU B CA 1
ATOM 5078 C C . GLU B 1 11 ? -11.836 104.875 61.469 1 45.12 11 GLU B C 1
ATOM 5080 O O . GLU B 1 11 ? -11.508 103.938 60.75 1 45.12 11 GLU B O 1
ATOM 5085 N N . ILE B 1 12 ? -13.156 105.188 61.75 1 49.5 12 ILE B N 1
ATOM 5086 C CA . ILE B 1 12 ? -14.18 104.25 61.375 1 49.5 12 ILE B CA 1
ATOM 5087 C C . ILE B 1 12 ? -14.398 104.312 59.844 1 49.5 12 ILE B C 1
ATOM 5089 O O . ILE B 1 12 ? -14.578 103.25 59.188 1 49.5 12 ILE B O 1
ATOM 5093 N N . SER B 1 13 ? -14.234 105.5 59.219 1 49.69 13 SER B N 1
ATOM 5094 C CA . SER B 1 13 ? -14.477 105.562 57.781 1 49.69 13 SER B CA 1
ATOM 5095 C C . SER B 1 13 ? -13.367 104.812 57 1 49.69 13 SER B C 1
ATOM 5097 O O . SER B 1 13 ? -13.641 104.188 55.969 1 49.69 13 SER B O 1
ATOM 5099 N N . GLU B 1 14 ? -12.203 104.938 57.469 1 50.22 14 GLU B N 1
ATOM 5100 C CA . GLU B 1 14 ? -11.141 104.25 56.75 1 50.22 14 GLU B CA 1
ATOM 5101 C C . GLU B 1 14 ? -11.273 102.75 56.875 1 50.22 14 GLU B C 1
ATOM 5103 O O . GLU B 1 14 ? -10.977 102 55.938 1 50.22 14 GLU B O 1
ATOM 5108 N N . LEU B 1 15 ? -11.797 102.312 58.062 1 49.25 15 LEU B N 1
ATOM 5109 C CA . LEU B 1 15 ? -11.992 100.875 58.219 1 49.25 15 LEU B CA 1
ATOM 5110 C C . LEU B 1 15 ? -13.141 100.375 57.344 1 49.25 15 LEU B C 1
ATOM 5112 O O . LEU B 1 15 ? -13.07 99.312 56.781 1 49.25 15 LEU B O 1
ATOM 5116 N N . ARG B 1 16 ? -14.188 101.312 57.094 1 49.03 16 ARG B N 1
ATOM 5117 C CA . ARG B 1 16 ? -15.258 100.875 56.188 1 49.03 16 ARG B CA 1
ATOM 5118 C C . ARG B 1 16 ? -14.758 100.875 54.75 1 49.03 16 ARG B C 1
ATOM 5120 O O . ARG B 1 16 ? -15.148 100 53.969 1 49.03 16 ARG B O 1
ATOM 5127 N N . LEU B 1 17 ? -13.883 101.875 54.469 1 47.59 17 LEU B N 1
ATOM 5128 C CA . LEU B 1 17 ? -13.352 101.812 53.094 1 47.59 17 LEU B CA 1
ATOM 5129 C C . LEU B 1 17 ? -12.43 100.625 52.906 1 47.59 17 LEU B C 1
ATOM 5131 O O . LEU B 1 17 ? -12.414 100 51.844 1 47.59 17 LEU B O 1
ATOM 5135 N N . LYS B 1 18 ? -11.633 100.312 53.938 1 51.06 18 LYS B N 1
ATOM 5136 C CA . LYS B 1 18 ? -10.812 99.125 53.812 1 51.06 18 LYS B CA 1
ATOM 5137 C C . LYS B 1 18 ? -11.672 97.875 53.781 1 51.06 18 LYS B C 1
ATOM 5139 O O . LYS B 1 18 ? -11.383 96.938 53.062 1 51.06 18 LYS B O 1
ATOM 5144 N N . ASN B 1 19 ? -12.766 97.875 54.5 1 51.09 19 ASN B N 1
ATOM 5145 C CA . ASN B 1 19 ? -13.688 96.75 54.438 1 51.09 19 ASN B CA 1
ATOM 5146 C C . ASN B 1 19 ? -14.438 96.75 53.125 1 51.09 19 ASN B C 1
ATOM 5148 O O . ASN B 1 19 ? -14.703 95.688 52.594 1 51.09 19 ASN B O 1
ATOM 5152 N N . ASN B 1 20 ? -14.781 97.938 52.562 1 51.41 20 ASN B N 1
ATOM 5153 C CA . ASN B 1 20 ? -15.391 97.938 51.219 1 51.41 20 ASN B CA 1
ATOM 5154 C C . ASN B 1 20 ? -14.398 97.5 50.156 1 51.41 20 ASN B C 1
ATOM 5156 O O . ASN B 1 20 ? -14.789 96.938 49.156 1 51.41 20 ASN B O 1
ATOM 5160 N N . SER B 1 21 ? -13.172 97.875 50.312 1 49.66 21 SER B N 1
ATOM 5161 C CA . SER B 1 21 ? -12.164 97.375 49.375 1 49.66 21 SER B CA 1
ATOM 5162 C C . SER B 1 21 ? -11.953 95.875 49.5 1 49.66 21 SER B C 1
ATOM 5164 O O . SER B 1 21 ? -11.734 95.188 48.469 1 49.66 21 SER B O 1
ATOM 5166 N N . PHE B 1 22 ? -11.961 95.375 50.719 1 52 22 PHE B N 1
ATOM 5167 C CA . PHE B 1 22 ? -11.906 93.938 50.906 1 52 22 PHE B CA 1
ATOM 5168 C C . PHE B 1 22 ? -13.172 93.25 50.344 1 52 22 PHE B C 1
ATOM 5170 O O . PHE B 1 22 ? -13.102 92.188 49.719 1 52 22 PHE B O 1
ATOM 5177 N N . GLY B 1 23 ? -14.227 93.938 50.438 1 52.12 23 GLY B N 1
ATOM 5178 C CA . GLY B 1 23 ? -15.461 93.438 49.875 1 52.12 23 GLY B CA 1
ATOM 5179 C C . GLY B 1 23 ? -15.445 93.438 48.344 1 52.12 23 GLY B C 1
ATOM 5180 O O . GLY B 1 23 ? -15.984 92.562 47.688 1 52.12 23 GLY B O 1
ATOM 5181 N N . LEU B 1 24 ? -14.914 94.5 47.812 1 53.06 24 LEU B N 1
ATOM 5182 C CA . LEU B 1 24 ? -14.773 94.625 46.375 1 53.06 24 LEU B CA 1
ATOM 5183 C C . LEU B 1 24 ? -13.734 93.625 45.844 1 53.06 24 LEU B C 1
ATOM 5185 O O . LEU B 1 24 ? -13.922 93.062 44.781 1 53.06 24 LEU B O 1
ATOM 5189 N N . ILE B 1 25 ? -12.68 93.5 46.469 1 52.88 25 ILE B N 1
ATOM 5190 C CA . ILE B 1 25 ? -11.68 92.562 46.094 1 52.88 25 ILE B CA 1
ATOM 5191 C C . ILE B 1 25 ? -12.258 91.125 46.219 1 52.88 25 ILE B C 1
ATOM 5193 O O . ILE B 1 25 ? -12.062 90.312 45.344 1 52.88 25 ILE B O 1
ATOM 5197 N N . ASP B 1 26 ? -12.953 91 47.281 1 56.78 26 ASP B N 1
ATOM 5198 C CA . ASP B 1 26 ? -13.609 89.688 47.469 1 56.78 26 ASP B CA 1
ATOM 5199 C C . ASP B 1 26 ? -14.672 89.5 46.406 1 56.78 26 ASP B C 1
ATOM 5201 O O . ASP B 1 26 ? -14.836 88.375 45.938 1 56.78 26 ASP B O 1
ATOM 5205 N N . ALA B 1 27 ? -15.367 90.562 46.062 1 65.56 27 ALA B N 1
ATOM 5206 C CA . ALA B 1 27 ? -16.375 90.5 45.031 1 65.56 27 ALA B CA 1
ATOM 5207 C C . ALA B 1 27 ? -15.742 90.312 43.656 1 65.56 27 ALA B C 1
ATOM 5209 O O . ALA B 1 27 ? -16.234 89.5 42.812 1 65.56 27 ALA B O 1
ATOM 5210 N N . GLN B 1 28 ? -14.695 91.062 43.344 1 60.47 28 GLN B N 1
ATOM 5211 C CA . GLN B 1 28 ? -13.969 90.875 42.062 1 60.47 28 GLN B CA 1
ATOM 5212 C C . GLN B 1 28 ? -13.32 89.5 41.969 1 60.47 28 GLN B C 1
ATOM 5214 O O . GLN B 1 28 ? -13.312 88.875 40.906 1 60.47 28 GLN B O 1
ATOM 5219 N N . ASP B 1 29 ? -12.789 89.125 43.125 1 71.12 29 ASP B N 1
ATOM 5220 C CA . ASP B 1 29 ? -12.211 87.812 43.188 1 71.12 29 ASP B CA 1
ATOM 5221 C C . ASP B 1 29 ? -13.297 86.75 43 1 71.12 29 ASP B C 1
ATOM 5223 O O . ASP B 1 29 ? -13.078 85.75 42.344 1 71.12 29 ASP B O 1
ATOM 5227 N N . ALA B 1 30 ? -14.43 87.062 43.625 1 74.25 30 ALA B N 1
ATOM 5228 C CA . ALA B 1 30 ? -15.555 86.125 43.5 1 74.25 30 ALA B CA 1
ATOM 5229 C C . ALA B 1 30 ? -16.094 86.125 42.094 1 74.25 30 ALA B C 1
ATOM 5231 O O . ALA B 1 30 ? -16.453 85.062 41.531 1 74.25 30 ALA B O 1
ATOM 5232 N N . GLU B 1 31 ? -16.125 87.312 41.5 1 74.44 31 GLU B N 1
ATOM 5233 C CA . GLU B 1 31 ? -16.594 87.438 40.125 1 74.44 31 GLU B CA 1
ATOM 5234 C C . GLU B 1 31 ? -15.625 86.75 39.156 1 74.44 31 GLU B C 1
ATOM 5236 O O . GLU B 1 31 ? -16.047 86.125 38.188 1 74.44 31 GLU B O 1
ATOM 5241 N N . ALA B 1 32 ? -14.406 86.938 39.406 1 81.56 32 ALA B N 1
ATOM 5242 C CA . ALA B 1 32 ? -13.391 86.25 38.594 1 81.56 32 ALA B CA 1
ATOM 5243 C C . ALA B 1 32 ? -13.484 84.75 38.781 1 81.56 32 ALA B C 1
ATOM 5245 O O . ALA B 1 32 ? -13.352 84 37.781 1 81.56 32 ALA B O 1
ATOM 5246 N N . ALA B 1 33 ? -13.719 84.375 39.938 1 84.25 33 ALA B N 1
ATOM 5247 C CA . ALA B 1 33 ? -13.859 82.938 40.219 1 84.25 33 ALA B CA 1
ATOM 5248 C C . ALA B 1 33 ? -15.102 82.375 39.531 1 84.25 33 ALA B C 1
ATOM 5250 O O . ALA B 1 33 ? -15.078 81.25 39.031 1 84.25 33 ALA B O 1
ATOM 5251 N N . GLN B 1 34 ? -16.141 83.188 39.562 1 85.81 34 GLN B N 1
ATOM 5252 C CA . GLN B 1 34 ? -17.375 82.75 38.875 1 85.81 34 GLN B CA 1
ATOM 5253 C C . GLN B 1 34 ? -17.172 82.625 37.375 1 85.81 34 GLN B C 1
ATOM 5255 O O . GLN B 1 34 ? -17.703 81.75 36.719 1 85.81 34 GLN B O 1
ATOM 5260 N N . PHE B 1 35 ? -16.469 83.562 36.844 1 88.06 35 PHE B N 1
ATOM 5261 C CA . PHE B 1 35 ? -16.172 83.562 35.438 1 88.06 35 PHE B CA 1
ATOM 5262 C C . PHE B 1 35 ? -15.328 82.312 35.062 1 88.06 35 PHE B C 1
ATOM 5264 O O . PHE B 1 35 ? -15.609 81.688 34.062 1 88.06 35 PHE B O 1
ATOM 5271 N N . LYS B 1 36 ? -14.359 82.125 35.812 1 90.38 36 LYS B N 1
ATOM 5272 C CA . LYS B 1 36 ? -13.5 81 35.562 1 90.38 36 LYS B CA 1
ATOM 5273 C C . LYS B 1 36 ? -14.297 79.688 35.656 1 90.38 36 LYS B C 1
ATOM 5275 O O . LYS B 1 36 ? -14.109 78.75 34.844 1 90.38 36 LYS B O 1
ATOM 5280 N N . SER B 1 37 ? -15.195 79.625 36.625 1 90.94 37 SER B N 1
ATOM 5281 C CA . SER B 1 37 ? -16 78.438 36.844 1 90.94 37 SER B CA 1
ATOM 5282 C C . SER B 1 37 ? -16.969 78.188 35.688 1 90.94 37 SER B C 1
ATOM 5284 O O . SER B 1 37 ? -17.219 77.062 35.281 1 90.94 37 SER B O 1
ATOM 5286 N N . GLU B 1 38 ? -17.453 79.25 35.156 1 90.75 38 GLU B N 1
ATOM 5287 C CA . GLU B 1 38 ? -18.391 79.125 34.031 1 90.75 38 GLU B CA 1
ATOM 5288 C C . GLU B 1 38 ? -17.672 78.688 32.75 1 90.75 38 GLU B C 1
ATOM 5290 O O . GLU B 1 38 ? -18.234 77.938 31.953 1 90.75 38 GLU B O 1
ATOM 5295 N N . ARG B 1 39 ? -16.5 79.125 32.562 1 91.69 39 ARG B N 1
ATOM 5296 C CA . ARG B 1 39 ? -15.703 78.688 31.406 1 91.69 39 ARG B CA 1
ATOM 5297 C C . ARG B 1 39 ? -15.344 77.25 31.484 1 91.69 39 ARG B C 1
ATOM 5299 O O . ARG B 1 39 ? -15.391 76.5 30.469 1 91.69 39 ARG B O 1
ATOM 5306 N N . VAL B 1 40 ? -15.016 76.875 32.656 1 93.88 40 VAL B N 1
ATOM 5307 C CA . VAL B 1 40 ? -14.656 75.438 32.875 1 93.88 40 VAL B CA 1
ATOM 5308 C C . VAL B 1 40 ? -15.898 74.562 32.719 1 93.88 40 VAL B C 1
ATOM 5310 O O . VAL B 1 40 ? -15.828 73.5 32.156 1 93.88 40 VAL B O 1
ATOM 5313 N N . ARG B 1 41 ? -16.984 75.062 33.219 1 93.81 41 ARG B N 1
ATOM 5314 C CA . ARG B 1 41 ? -18.234 74.312 33.125 1 93.81 41 ARG B CA 1
ATOM 5315 C C . ARG B 1 41 ? -18.641 74.125 31.656 1 93.81 41 ARG B C 1
ATOM 5317 O O . ARG B 1 41 ? -19.031 73 31.25 1 93.81 41 ARG B O 1
ATOM 5324 N N . SER B 1 42 ? -18.484 75.125 30.875 1 93 42 SER B N 1
ATOM 5325 C CA . SER B 1 42 ? -18.797 75.062 29.453 1 93 42 SER B CA 1
ATOM 5326 C C . SER B 1 42 ? -17.875 74.062 28.734 1 93 42 SER B C 1
ATOM 5328 O O . SER B 1 42 ? -18.297 73.375 27.828 1 93 42 SER B O 1
ATOM 5330 N N . LEU B 1 43 ? -16.656 74.062 29.125 1 94.5 43 LEU B N 1
ATOM 5331 C CA . LEU B 1 43 ? -15.672 73.125 28.547 1 94.5 43 LEU B CA 1
ATOM 5332 C C . LEU B 1 43 ? -16.031 71.688 28.844 1 94.5 43 LEU B C 1
ATOM 5334 O O . LEU B 1 43 ? -16.031 70.875 27.938 1 94.5 43 LEU B O 1
ATOM 5338 N N . VAL B 1 44 ? -16.375 71.375 30.078 1 95.56 44 VAL B N 1
ATOM 5339 C CA . VAL B 1 44 ? -16.703 70 30.484 1 95.56 44 VAL B CA 1
ATOM 5340 C C . VAL B 1 44 ? -17.953 69.562 29.766 1 95.56 44 VAL B C 1
ATOM 5342 O O . VAL B 1 44 ? -18.016 68.438 29.281 1 95.56 44 VAL B O 1
ATOM 5345 N N . LEU B 1 45 ? -18.922 70.5 29.625 1 94.69 45 LEU B N 1
ATOM 5346 C CA . LEU B 1 45 ? -20.156 70.125 28.953 1 94.69 45 LEU B CA 1
ATOM 5347 C C . LEU B 1 45 ? -19.922 69.875 27.469 1 94.69 45 LEU B C 1
ATOM 5349 O O . LEU B 1 45 ? -20.516 68.938 26.891 1 94.69 45 LEU B O 1
ATOM 5353 N N . ARG B 1 46 ? -19.047 70.562 26.844 1 94.44 46 ARG B N 1
ATOM 5354 C CA . ARG B 1 46 ? -18.719 70.375 25.438 1 94.44 46 ARG B CA 1
ATOM 5355 C C . ARG B 1 46 ? -17.984 69.062 25.203 1 94.44 46 ARG B C 1
ATOM 5357 O O . ARG B 1 46 ? -18.266 68.312 24.25 1 94.44 46 ARG B O 1
ATOM 5364 N N . VAL B 1 47 ? -17.109 68.812 26.094 1 95.31 47 VAL B N 1
ATOM 5365 C CA . VAL B 1 47 ? -16.297 67.562 25.953 1 95.31 47 VAL B CA 1
ATOM 5366 C C . VAL B 1 47 ? -17.172 66.312 26.172 1 95.31 47 VAL B C 1
ATOM 5368 O O . VAL B 1 47 ? -17.016 65.375 25.453 1 95.31 47 VAL B O 1
ATOM 5371 N N . LEU B 1 48 ? -18.094 66.375 27.109 1 95.5 48 LEU B N 1
ATOM 5372 C CA . LEU B 1 48 ? -18.938 65.25 27.422 1 95.5 48 LEU B CA 1
ATOM 5373 C C . LEU B 1 48 ? -20.078 65.125 26.438 1 95.5 48 LEU B C 1
ATOM 5375 O O . LEU B 1 48 ? -20.797 64.125 26.438 1 95.5 48 LEU B O 1
ATOM 5379 N N . GLY B 1 49 ? -20.266 66.062 25.594 1 93.31 49 GLY B N 1
ATOM 5380 C CA . GLY B 1 49 ? -21.312 66 24.578 1 93.31 49 GLY B CA 1
ATOM 5381 C C . GLY B 1 49 ? -22.688 66.312 25.125 1 93.31 49 GLY B C 1
ATOM 5382 O O . GLY B 1 49 ? -23.688 65.812 24.641 1 93.31 49 GLY B O 1
ATOM 5383 N N . VAL B 1 50 ? -22.766 67 26.188 1 92.69 50 VAL B N 1
ATOM 5384 C CA . VAL B 1 50 ? -24.047 67.312 26.781 1 92.69 50 VAL B CA 1
ATOM 5385 C C . VAL B 1 50 ? -24.172 68.875 26.875 1 92.69 50 VAL B C 1
ATOM 5387 O O . VAL B 1 50 ? -24.859 69.375 27.75 1 92.69 50 VAL B O 1
ATOM 5390 N N . GLY B 1 51 ? -23.344 69.625 26.062 1 90.12 51 GLY B N 1
ATOM 5391 C CA . GLY B 1 51 ? -23.438 71.125 25.969 1 90.12 51 GLY B CA 1
ATOM 5392 C C . GLY B 1 51 ? -24.359 71.562 24.859 1 90.12 51 GLY B C 1
ATOM 5393 O O . GLY B 1 51 ? -25.469 71.062 24.703 1 90.12 51 GLY B O 1
ATOM 5394 N N . GLU B 1 52 ? -23.828 72.5 24.109 1 85.62 52 GLU B N 1
ATOM 5395 C CA . GLU B 1 52 ? -24.625 73.062 23 1 85.62 52 GLU B CA 1
ATOM 5396 C C . GLU B 1 52 ? -24.781 72 21.891 1 85.62 52 GLU B C 1
ATOM 5398 O O . GLU B 1 52 ? -25.859 71.875 21.328 1 85.62 52 GLU B O 1
ATOM 5403 N N . ASN B 1 53 ? -23.703 71.312 21.641 1 89.06 53 ASN B N 1
ATOM 5404 C CA . ASN B 1 53 ? -23.719 70.188 20.688 1 89.06 53 ASN B CA 1
ATOM 5405 C C . ASN B 1 53 ? -23.828 68.875 21.375 1 89.06 53 ASN B C 1
ATOM 5407 O O . ASN B 1 53 ? -22.844 68.312 21.906 1 89.06 53 ASN B O 1
ATOM 5411 N N . LEU B 1 54 ? -24.922 68.188 21.234 1 90.06 54 LEU B N 1
ATOM 5412 C CA . LEU B 1 54 ? -25.203 66.938 21.969 1 90.06 54 LEU B CA 1
ATOM 5413 C C . LEU B 1 54 ? -24.656 65.75 21.219 1 90.06 54 LEU B C 1
ATOM 5415 O O . LEU B 1 54 ? -24.734 65.688 19.984 1 90.06 54 LEU B O 1
ATOM 5419 N N . ALA B 1 55 ? -24.062 64.812 21.953 1 91.56 55 ALA B N 1
ATOM 5420 C CA . ALA B 1 55 ? -23.688 63.531 21.391 1 91.56 55 ALA B CA 1
ATOM 5421 C C . ALA B 1 55 ? -24.922 62.781 20.906 1 91.56 55 ALA B C 1
ATOM 5423 O O . ALA B 1 55 ? -25.984 62.875 21.516 1 91.56 55 ALA B O 1
ATOM 5424 N N . PRO B 1 56 ? -24.797 62.125 19.812 1 88.56 56 PRO B N 1
ATOM 5425 C CA . PRO B 1 56 ? -25.953 61.438 19.234 1 88.56 56 PRO B CA 1
ATOM 5426 C C . PRO B 1 56 ? -26.609 60.469 20.219 1 88.56 56 PRO B C 1
ATOM 5428 O O . PRO B 1 56 ? -27.828 60.25 20.156 1 88.56 56 PRO B O 1
ATOM 5431 N N . GLU B 1 57 ? -25.938 59.969 21.188 1 88.06 57 GLU B N 1
ATOM 5432 C CA . GLU B 1 57 ? -26.453 59 22.156 1 88.06 57 GLU B CA 1
ATOM 5433 C C . GLU B 1 57 ? -27.422 59.656 23.125 1 88.06 57 GLU B C 1
ATOM 5435 O O . GLU B 1 57 ? -28.25 58.969 23.719 1 88.06 57 GLU B O 1
ATOM 5440 N N . PHE B 1 58 ? -27.266 60.938 23.266 1 89.44 58 PHE B N 1
ATOM 5441 C CA . PHE B 1 58 ? -28.031 61.625 24.297 1 89.44 58 PHE B CA 1
ATOM 5442 C C . PHE B 1 58 ? -29.016 62.625 23.688 1 89.44 58 PHE B C 1
ATOM 5444 O O . PHE B 1 58 ? -29.609 63.438 24.391 1 89.44 58 PHE B O 1
ATOM 5451 N N . ALA B 1 59 ? -29.156 62.594 22.422 1 85.69 59 ALA B N 1
ATOM 5452 C CA . ALA B 1 59 ? -30 63.531 21.703 1 85.69 59 ALA B CA 1
ATOM 5453 C C . ALA B 1 59 ? -31.438 63.469 22.219 1 85.69 59 ALA B C 1
ATOM 5455 O O . ALA B 1 59 ? -32.125 64.5 22.281 1 85.69 59 ALA B O 1
ATOM 5456 N N . LEU B 1 60 ? -31.906 62.344 22.719 1 85.69 60 LEU B N 1
ATOM 5457 C CA . LEU B 1 60 ? -33.281 62.188 23.125 1 85.69 60 LEU B CA 1
ATOM 5458 C C . LEU B 1 60 ? -33.406 62.125 24.641 1 85.69 60 LEU B C 1
ATOM 5460 O O . LEU B 1 60 ? -34.5 61.844 25.188 1 85.69 60 LEU B O 1
ATOM 5464 N N . GLN B 1 61 ? -32.312 62.375 25.297 1 90.06 61 GLN B N 1
ATOM 5465 C CA . GLN B 1 61 ? -32.312 62.281 26.75 1 90.06 61 GLN B CA 1
ATOM 5466 C C . GLN B 1 61 ? -32.156 63.625 27.406 1 90.06 61 GLN B C 1
ATOM 5468 O O . GLN B 1 61 ? -31.188 63.875 28.141 1 90.06 61 GLN B O 1
ATOM 5473 N N . THR B 1 62 ? -33.094 64.5 27.312 1 90.69 62 THR B N 1
ATOM 5474 C CA . THR B 1 62 ? -33.031 65.875 27.766 1 90.69 62 THR B CA 1
ATOM 5475 C C . THR B 1 62 ? -32.938 65.938 29.281 1 90.69 62 THR B C 1
ATOM 5477 O O . THR B 1 62 ? -32.25 66.812 29.828 1 90.69 62 THR B O 1
ATOM 5480 N N . ALA B 1 63 ? -33.594 64.938 29.875 1 92 63 ALA B N 1
ATOM 5481 C CA . ALA B 1 63 ? -33.562 64.938 31.344 1 92 63 ALA B CA 1
ATOM 5482 C C . ALA B 1 63 ? -32.156 64.625 31.859 1 92 63 ALA B C 1
ATOM 5484 O O . ALA B 1 63 ? -31.719 65.25 32.844 1 92 63 ALA B O 1
ATOM 5485 N N . LEU B 1 64 ? -31.562 63.75 31.188 1 92.19 64 LEU B N 1
ATOM 5486 C CA . LEU B 1 64 ? -30.203 63.375 31.578 1 92.19 64 LEU B CA 1
ATOM 5487 C C . LEU B 1 64 ? -29.234 64.5 31.359 1 92.19 64 LEU B C 1
ATOM 5489 O O . LEU B 1 64 ? -28.359 64.75 32.219 1 92.19 64 LEU B O 1
ATOM 5493 N N . VAL B 1 65 ? -29.359 65.25 30.281 1 92.5 65 VAL B N 1
ATOM 5494 C CA . VAL B 1 65 ? -28.5 66.438 29.953 1 92.5 65 VAL B CA 1
ATOM 5495 C C . VAL B 1 65 ? -28.688 67.5 30.984 1 92.5 65 VAL B C 1
ATOM 5497 O O . VAL B 1 65 ? -27.703 68.125 31.422 1 92.5 65 VAL B O 1
ATOM 5500 N N . ALA B 1 66 ? -29.906 67.688 31.391 1 92.94 66 ALA B N 1
ATOM 5501 C CA . ALA B 1 66 ? -30.203 68.75 32.375 1 92.94 66 ALA B CA 1
ATOM 5502 C C . ALA B 1 66 ? -29.609 68.375 33.75 1 92.94 66 ALA B C 1
ATOM 5504 O O . ALA B 1 66 ? -29.109 69.188 34.469 1 92.94 66 ALA B O 1
ATOM 5505 N N . GLU B 1 67 ? -29.719 67.125 33.969 1 92.44 67 GLU B N 1
ATOM 5506 C CA . GLU B 1 67 ? -29.156 66.625 35.25 1 92.44 67 GLU B CA 1
ATOM 5507 C C . GLU B 1 67 ? -27.656 66.812 35.281 1 92.44 67 GLU B C 1
ATOM 5509 O O . GLU B 1 67 ? -27.109 67.188 36.344 1 92.44 67 GLU B O 1
ATOM 5514 N N . CYS B 1 68 ? -26.984 66.562 34.188 1 92.69 68 CYS B N 1
ATOM 5515 C CA . CYS B 1 68 ? -25.531 66.75 34.125 1 92.69 68 CYS B CA 1
ATOM 5516 C C . CYS B 1 68 ? -25.141 68.188 34.312 1 92.69 68 CYS B C 1
ATOM 5518 O O . CYS B 1 68 ? -24.203 68.5 35.062 1 92.69 68 CYS B O 1
ATOM 5520 N N . SER B 1 69 ? -25.906 69.125 33.75 1 91.75 69 SER B N 1
ATOM 5521 C CA . SER B 1 69 ? -25.641 70.562 33.875 1 91.75 69 SER B CA 1
ATOM 5522 C C . SER B 1 69 ? -25.844 71.062 35.312 1 91.75 69 SER B C 1
ATOM 5524 O O . SER B 1 69 ? -25.078 71.875 35.812 1 91.75 69 SER B O 1
ATOM 5526 N N . THR B 1 70 ? -26.859 70.5 35.969 1 93 70 THR B N 1
ATOM 5527 C CA . THR B 1 70 ? -27.156 70.875 37.344 1 93 70 THR B CA 1
ATOM 5528 C C . THR B 1 70 ? -26.078 70.312 38.281 1 93 70 THR B C 1
ATOM 5530 O O . THR B 1 70 ? -25.641 71.062 39.188 1 93 70 THR B O 1
ATOM 5533 N N . ARG B 1 71 ? -25.609 69.125 38.062 1 92.69 71 ARG B N 1
ATOM 5534 C CA . ARG B 1 71 ? -24.594 68.562 38.906 1 92.69 71 ARG B CA 1
ATOM 5535 C C . ARG B 1 71 ? -23.266 69.312 38.781 1 92.69 71 ARG B C 1
ATOM 5537 O O . ARG B 1 71 ? -22.562 69.5 39.781 1 92.69 71 ARG B O 1
ATOM 5544 N N . LEU B 1 72 ? -22.969 69.75 37.562 1 92.75 72 LEU B N 1
ATOM 5545 C CA . LEU B 1 72 ? -21.719 70.5 37.344 1 92.75 72 LEU B CA 1
ATOM 5546 C C . LEU B 1 72 ? -21.781 71.875 37.938 1 92.75 72 LEU B C 1
ATOM 5548 O O . LEU B 1 72 ? -20.766 72.438 38.344 1 92.75 72 LEU B O 1
ATOM 5552 N N . ALA B 1 73 ? -23.016 72.375 38.031 1 89.94 73 ALA B N 1
ATOM 5553 C CA . ALA B 1 73 ? -23.203 73.75 38.594 1 89.94 73 ALA B CA 1
ATOM 5554 C C . ALA B 1 73 ? -23.047 73.688 40.125 1 89.94 73 ALA B C 1
ATOM 5556 O O . ALA B 1 73 ? -22.625 74.688 40.719 1 89.94 73 ALA B O 1
ATOM 5557 N N . GLU B 1 74 ? -23.312 72.625 40.688 1 89.62 74 GLU B N 1
ATOM 5558 C CA . GLU B 1 74 ? -23.25 72.5 42.125 1 89.62 74 GLU B CA 1
ATOM 5559 C C . GLU B 1 74 ? -21.844 72.062 42.562 1 89.62 74 GLU B C 1
ATOM 5561 O O . GLU B 1 74 ? -21.531 72.125 43.781 1 89.62 74 GLU B O 1
ATOM 5566 N N . THR B 1 75 ? -21.016 71.625 41.656 1 92 75 THR B N 1
ATOM 5567 C CA . THR B 1 75 ? -19.656 71.188 41.969 1 92 75 THR B CA 1
ATOM 5568 C C . THR B 1 75 ? -18.656 72.312 41.812 1 92 75 THR B C 1
ATOM 5570 O O . THR B 1 75 ? -18.766 73.125 40.906 1 92 75 THR B O 1
ATOM 5573 N N . ASP B 1 76 ? -17.734 72.438 42.75 1 89.75 76 ASP B N 1
ATOM 5574 C CA . ASP B 1 76 ? -16.641 73.438 42.625 1 89.75 76 ASP B CA 1
ATOM 5575 C C . ASP B 1 76 ? -15.625 73 41.562 1 89.75 76 ASP B C 1
ATOM 5577 O O . ASP B 1 76 ? -14.797 72.125 41.844 1 89.75 76 ASP B O 1
ATOM 5581 N N . LEU B 1 77 ? -15.602 73.562 40.438 1 90.81 77 LEU B N 1
ATOM 5582 C CA . LEU B 1 77 ? -14.812 73.188 39.281 1 90.81 77 LEU B CA 1
ATOM 5583 C C . LEU B 1 77 ? -13.406 73.75 39.344 1 90.81 77 LEU B C 1
ATOM 5585 O O . LEU B 1 77 ? -12.586 73.5 38.469 1 90.81 77 LEU B O 1
ATOM 5589 N N . LEU B 1 78 ? -13.156 74.5 40.375 1 89.69 78 LEU B N 1
ATOM 5590 C CA . LEU B 1 78 ? -11.828 75.125 40.5 1 89.69 78 LEU B CA 1
ATOM 5591 C C . LEU B 1 78 ? -10.992 74.375 41.531 1 89.69 78 LEU B C 1
ATOM 5593 O O . LEU B 1 78 ? -9.789 74.562 41.656 1 89.69 78 LEU B O 1
ATOM 5597 N N . ASP B 1 79 ? -11.664 73.375 42.219 1 89.94 79 ASP B N 1
ATOM 5598 C CA . ASP B 1 79 ? -10.984 72.5 43.188 1 89.94 79 ASP B CA 1
ATOM 5599 C C . ASP B 1 79 ? -10.906 71.062 42.688 1 89.94 79 ASP B C 1
ATOM 5601 O O . ASP B 1 79 ? -11.922 70.375 42.656 1 89.94 79 ASP B O 1
ATOM 5605 N N . PRO B 1 80 ? -9.711 70.625 42.406 1 88.12 80 PRO B N 1
ATOM 5606 C CA . PRO B 1 80 ? -9.555 69.25 41.875 1 88.12 80 PRO B CA 1
ATOM 5607 C C . PRO B 1 80 ? -10.062 68.188 42.812 1 88.12 80 PRO B C 1
ATOM 5609 O O . PRO B 1 80 ? -10.555 67.125 42.375 1 88.12 80 PRO B O 1
ATOM 5612 N N . GLY B 1 81 ? -9.938 68.375 44.062 1 87 81 GLY B N 1
ATOM 5613 C CA . GLY B 1 81 ? -10.43 67.438 45.031 1 87 81 GLY B CA 1
ATOM 5614 C C . GLY B 1 81 ? -11.938 67.25 45 1 87 81 GLY B C 1
ATOM 5615 O O . GLY B 1 81 ? -12.461 66.188 45.312 1 87 81 GLY B O 1
ATOM 5616 N N . ALA B 1 82 ? -12.602 68.312 44.5 1 87.88 82 ALA B N 1
ATOM 5617 C CA . ALA B 1 82 ? -14.062 68.375 44.562 1 87.88 82 ALA B CA 1
ATOM 5618 C C . ALA B 1 82 ? -14.648 67.875 43.219 1 87.88 82 ALA B C 1
ATOM 5620 O O . ALA B 1 82 ? -15.633 67.125 43.219 1 87.88 82 ALA B O 1
ATOM 5621 N N . TYR B 1 83 ? -13.977 68.188 42.156 1 91.62 83 TYR B N 1
ATOM 5622 C CA . TYR B 1 83 ? -14.68 67.938 40.906 1 91.62 83 TYR B CA 1
ATOM 5623 C C . TYR B 1 83 ? -14.281 66.625 40.312 1 91.62 83 TYR B C 1
ATOM 5625 O O . TYR B 1 83 ? -14.984 66.062 39.438 1 91.62 83 TYR B O 1
ATOM 5633 N N . ARG B 1 84 ? -13.211 66 40.656 1 93 84 ARG B N 1
ATOM 5634 C CA . ARG B 1 84 ? -12.734 64.75 40.031 1 93 84 ARG B CA 1
ATOM 5635 C C . ARG B 1 84 ? -13.719 63.625 40.25 1 93 84 ARG B C 1
ATOM 5637 O O . ARG B 1 84 ? -14.086 62.938 39.281 1 93 84 ARG B O 1
ATOM 5644 N N . SER B 1 85 ? -14.094 63.5 41.469 1 92.88 85 SER B N 1
ATOM 5645 C CA . SER B 1 85 ? -15.031 62.406 41.781 1 92.88 85 SER B CA 1
ATOM 5646 C C . SER B 1 85 ? -16.391 62.688 41.156 1 92.88 85 SER B C 1
ATOM 5648 O O . SER B 1 85 ? -17.047 61.75 40.656 1 92.88 85 SER B O 1
ATOM 5650 N N . SER B 1 86 ? -16.734 63.906 41.188 1 92.94 86 SER B N 1
ATOM 5651 C CA . SER B 1 86 ? -18.047 64.25 40.656 1 92.94 86 SER B CA 1
ATOM 5652 C C . SER B 1 86 ? -18.094 64.062 39.125 1 92.94 86 SER B C 1
ATOM 5654 O O . SER B 1 86 ? -19.062 63.5 38.625 1 92.94 86 SER B O 1
ATOM 5656 N N . ILE B 1 87 ? -17.047 64.438 38.438 1 94 87 ILE B N 1
ATOM 5657 C CA . ILE B 1 87 ? -17.016 64.312 37 1 94 87 ILE B CA 1
ATOM 5658 C C . ILE B 1 87 ? -16.875 62.844 36.594 1 94 87 ILE B C 1
ATOM 5660 O O . ILE B 1 87 ? -17.484 62.406 35.625 1 94 87 ILE B O 1
ATOM 5664 N N . HIS B 1 88 ? -16.125 62.094 37.312 1 94.56 88 HIS B N 1
ATOM 5665 C CA . HIS B 1 88 ? -15.984 60.656 37.062 1 94.56 88 HIS B CA 1
ATOM 5666 C C . HIS B 1 88 ? -17.344 59.969 37.156 1 94.56 88 HIS B C 1
ATOM 5668 O O . HIS B 1 88 ? -17.672 59.156 36.281 1 94.56 88 HIS B O 1
ATOM 5674 N N . ASP B 1 89 ? -18.062 60.344 38.156 1 93.44 89 ASP B N 1
ATOM 5675 C CA . ASP B 1 89 ? -19.391 59.75 38.375 1 93.44 89 ASP B CA 1
ATOM 5676 C C . ASP B 1 89 ? -20.344 60.156 37.25 1 93.44 89 ASP B C 1
ATOM 5678 O O . ASP B 1 89 ? -21.234 59.406 36.875 1 93.44 89 ASP B O 1
ATOM 5682 N N . LEU B 1 90 ? -20.141 61.344 36.844 1 94.38 90 LEU B N 1
ATOM 5683 C CA . LEU B 1 90 ? -20.984 61.844 35.781 1 94.38 90 LEU B CA 1
ATOM 5684 C C . LEU B 1 90 ? -20.75 61.094 34.469 1 94.38 90 LEU B C 1
ATOM 5686 O O . LEU B 1 90 ? -21.703 60.75 33.781 1 94.38 90 LEU B O 1
ATOM 5690 N N . ILE B 1 91 ? -19.516 60.844 34.156 1 94.81 91 ILE B N 1
ATOM 5691 C CA . ILE B 1 91 ? -19.188 60.094 32.969 1 94.81 91 ILE B CA 1
ATOM 5692 C C . ILE B 1 91 ? -19.75 58.656 33.062 1 94.81 91 ILE B C 1
ATOM 5694 O O . ILE B 1 91 ? -20.312 58.156 32.125 1 94.81 91 ILE B O 1
ATOM 5698 N N . PHE B 1 92 ? -19.578 58.094 34.25 1 92.62 92 PHE B N 1
ATOM 5699 C CA . PHE B 1 92 ? -20.094 56.75 34.5 1 92.62 92 PHE B CA 1
ATOM 5700 C C . PHE B 1 92 ? -21.609 56.719 34.281 1 92.62 92 PHE B C 1
ATOM 5702 O O . PHE B 1 92 ? -22.141 55.781 33.719 1 92.62 92 PHE B O 1
ATOM 5709 N N . LEU B 1 93 ? -22.219 57.75 34.75 1 91.31 93 LEU B N 1
ATOM 5710 C CA . LEU B 1 93 ? -23.672 57.844 34.625 1 91.31 93 LEU B CA 1
ATOM 5711 C C . LEU B 1 93 ? -24.062 57.938 33.156 1 91.31 93 LEU B C 1
ATOM 5713 O O . LEU B 1 93 ? -25.016 57.281 32.719 1 91.31 93 LEU B O 1
ATOM 5717 N N . LEU B 1 94 ? -23.375 58.719 32.406 1 93.38 94 LEU B N 1
ATOM 5718 C CA . LEU B 1 94 ? -23.672 58.875 30.984 1 93.38 94 LEU B CA 1
ATOM 5719 C C . LEU B 1 94 ? -23.484 57.562 30.234 1 93.38 94 LEU B C 1
ATOM 5721 O O . LEU B 1 94 ? -24.312 57.188 29.422 1 93.38 94 LEU B O 1
ATOM 5725 N N . VAL B 1 95 ? -22.422 56.812 30.547 1 93.44 95 VAL B N 1
ATOM 5726 C CA . VAL B 1 95 ? -22.078 55.562 29.875 1 93.44 95 VAL B CA 1
ATOM 5727 C C . VAL B 1 95 ? -23.109 54.5 30.219 1 93.44 95 VAL B C 1
ATOM 5729 O O . VAL B 1 95 ? -23.547 53.75 29.359 1 93.44 95 VAL B O 1
ATOM 5732 N N . SER B 1 96 ? -23.547 54.5 31.453 1 89.31 96 SER B N 1
ATOM 5733 C CA . SER B 1 96 ? -24.484 53.469 31.922 1 89.31 96 SER B CA 1
ATOM 5734 C C . SER B 1 96 ? -25.891 53.75 31.391 1 89.31 96 SER B C 1
ATOM 5736 O O . SER B 1 96 ? -26.734 52.844 31.359 1 89.31 96 SER B O 1
ATOM 5738 N N . SER B 1 97 ? -26.125 54.969 30.969 1 89.19 97 SER B N 1
ATOM 5739 C CA . SER B 1 97 ? -27.469 55.344 30.516 1 89.19 97 SER B CA 1
ATOM 5740 C C . SER B 1 97 ? -27.641 55.094 29.016 1 89.19 97 SER B C 1
ATOM 5742 O O . SER B 1 97 ? -28.734 55.25 28.484 1 89.19 97 SER B O 1
ATOM 5744 N N . ILE B 1 98 ? -26.625 54.656 28.422 1 89.62 98 ILE B N 1
ATOM 5745 C CA . ILE B 1 98 ? -26.672 54.438 26.984 1 89.62 98 ILE B CA 1
ATOM 5746 C C . ILE B 1 98 ? -27.516 53.188 26.688 1 89.62 98 ILE B C 1
ATOM 5748 O O . ILE B 1 98 ? -27.375 52.188 27.359 1 89.62 98 ILE B O 1
ATOM 5752 N N . ALA B 1 99 ? -28.484 53.344 25.766 1 80.56 99 ALA B N 1
ATOM 5753 C CA . ALA B 1 99 ? -29.391 52.281 25.391 1 80.56 99 ALA B CA 1
ATOM 5754 C C . ALA B 1 99 ? -28.922 51.562 24.125 1 80.56 99 ALA B C 1
ATOM 5756 O O . ALA B 1 99 ? -28.047 52.094 23.422 1 80.56 99 ALA B O 1
ATOM 5757 N N . SER B 1 100 ? -29.297 50.281 24.016 1 75.88 100 SER B N 1
ATOM 5758 C CA . SER B 1 100 ? -28.969 49.531 22.812 1 75.88 100 SER B CA 1
ATOM 5759 C C . SER B 1 100 ? -29.656 50.094 21.578 1 75.88 100 SER B C 1
ATOM 5761 O O . SER B 1 100 ? -30.734 50.719 21.688 1 75.88 100 SER B O 1
ATOM 5763 N N . THR B 1 101 ? -28.906 50.312 20.547 1 65.69 101 THR B N 1
ATOM 5764 C CA . THR B 1 101 ? -29.547 50.75 19.312 1 65.69 101 THR B CA 1
ATOM 5765 C C . THR B 1 101 ? -30.266 49.594 18.641 1 65.69 101 THR B C 1
ATOM 5767 O O . THR B 1 101 ? -29.766 48.469 18.625 1 65.69 101 THR B O 1
ATOM 5770 N N . SER B 1 102 ? -31.594 49.438 18.875 1 55.09 102 SER B N 1
ATOM 5771 C CA . SER B 1 102 ? -32.469 48.406 18.359 1 55.09 102 SER B CA 1
ATOM 5772 C C . SER B 1 102 ? -32.125 48.031 16.922 1 55.09 102 SER B C 1
ATOM 5774 O O . SER B 1 102 ? -32.906 47.344 16.234 1 55.09 102 SER B O 1
ATOM 5776 N N . ASP B 1 103 ? -31.219 48.531 16.266 1 50.56 103 ASP B N 1
ATOM 5777 C CA . ASP B 1 103 ? -31.328 48.219 14.836 1 50.56 103 ASP B CA 1
ATOM 5778 C C . ASP B 1 103 ? -31.297 46.719 14.602 1 50.56 103 ASP B C 1
ATOM 5780 O O . ASP B 1 103 ? -30.734 45.969 15.414 1 50.56 103 ASP B O 1
ATOM 5784 N N . VAL B 1 104 ? -32.125 46.219 13.523 1 47 104 VAL B N 1
ATOM 5785 C CA . VAL B 1 104 ? -32.312 44.938 12.875 1 47 104 VAL B CA 1
ATOM 5786 C C . VAL B 1 104 ? -30.969 44.25 12.664 1 47 104 VAL B C 1
ATOM 5788 O O . VAL B 1 104 ? -30.141 44.75 11.883 1 47 104 VAL B O 1
ATOM 5791 N N . ALA B 1 105 ? -30.5 43.75 13.547 1 48.28 105 ALA B N 1
ATOM 5792 C CA . ALA B 1 105 ? -29.344 42.875 13.367 1 48.28 105 ALA B CA 1
ATOM 5793 C C . ALA B 1 105 ? -29.469 42.094 12.062 1 48.28 105 ALA B C 1
ATOM 5795 O O . ALA B 1 105 ? -30.422 41.344 11.875 1 48.28 105 ALA B O 1
ATOM 5796 N N . MET B 1 106 ? -29.234 42.594 11.031 1 45 106 MET B N 1
ATOM 5797 C CA . MET B 1 106 ? -29.141 41.688 9.898 1 45 106 MET B CA 1
ATOM 5798 C C . MET B 1 106 ? -28.469 40.375 10.297 1 45 106 MET B C 1
ATOM 5800 O O . MET B 1 106 ? -27.312 40.344 10.719 1 45 106 MET B O 1
ATOM 5804 N N . GLU B 1 107 ? -29.297 39.531 10.773 1 48.78 107 GLU B N 1
ATOM 5805 C CA . GLU B 1 107 ? -28.859 38.156 10.992 1 48.78 107 GLU B CA 1
ATOM 5806 C C . GLU B 1 107 ? -27.859 37.719 9.93 1 48.78 107 GLU B C 1
ATOM 5808 O O . GLU B 1 107 ? -28.219 37.562 8.758 1 48.78 107 GLU B O 1
ATOM 5813 N N . VAL B 1 108 ? -26.75 38.188 9.82 1 51.47 108 VAL B N 1
ATOM 5814 C CA . VAL B 1 108 ? -25.781 37.656 8.875 1 51.47 108 VAL B CA 1
ATOM 5815 C C . VAL B 1 108 ? -25.484 36.188 9.227 1 51.47 108 VAL B C 1
ATOM 5817 O O . VAL B 1 108 ? -24.766 35.906 10.188 1 51.47 108 VAL B O 1
ATOM 5820 N N . ASP B 1 109 ? -26.469 35.406 9.5 1 53.28 109 ASP B N 1
ATOM 5821 C CA . ASP B 1 109 ? -26.281 33.969 9.688 1 53.28 109 ASP B CA 1
ATOM 5822 C C . ASP B 1 109 ? -25.375 33.406 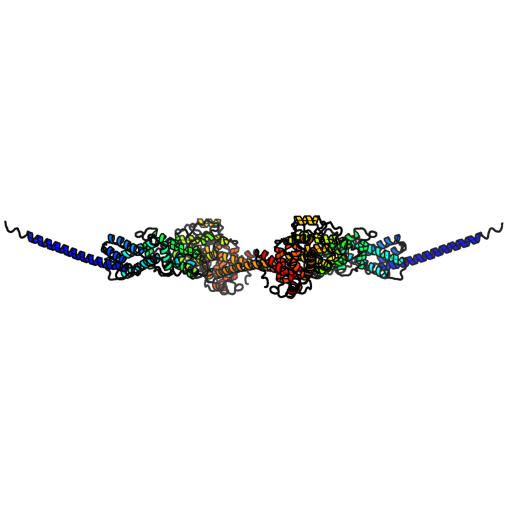8.602 1 53.28 109 ASP B C 1
ATOM 5824 O O . ASP B 1 109 ? -25.469 32.219 8.281 1 53.28 109 ASP B O 1
ATOM 5828 N N . ALA B 1 110 ? -24.516 34.219 7.969 1 63.44 110 ALA B N 1
ATOM 5829 C CA . ALA B 1 110 ? -23.859 33.594 6.82 1 63.44 110 ALA B CA 1
ATOM 5830 C C . ALA B 1 110 ? -22.641 32.781 7.258 1 63.44 110 ALA B C 1
ATOM 5832 O O . ALA B 1 110 ? -21.875 33.219 8.117 1 63.44 110 ALA B O 1
ATOM 5833 N N . GLU B 1 111 ? -22.766 31.531 7.109 1 70.19 111 GLU B N 1
ATOM 5834 C CA . GLU B 1 111 ? -21.625 30.609 7.227 1 70.19 111 GLU B CA 1
ATOM 5835 C C . GLU B 1 111 ? -20.312 31.312 6.918 1 70.19 111 GLU B C 1
ATOM 5837 O O . GLU B 1 111 ? -19.266 30.953 7.453 1 70.19 111 GLU B O 1
ATOM 5842 N N . ASP B 1 112 ? -20.469 32.438 6.371 1 80 112 ASP B N 1
ATOM 5843 C CA . ASP B 1 112 ? -19.234 33.125 5.941 1 80 112 ASP B CA 1
ATOM 5844 C C . ASP B 1 112 ? -19.078 34.469 6.625 1 80 112 ASP B C 1
ATOM 5846 O O . ASP B 1 112 ? -18.344 35.344 6.137 1 80 112 ASP B O 1
ATOM 5850 N N . SER B 1 113 ? -19.781 34.5 7.805 1 87.69 113 SER B N 1
ATOM 5851 C CA . SER B 1 113 ? -19.609 35.75 8.562 1 87.69 113 SER B CA 1
ATOM 5852 C C . SER B 1 113 ? -18.297 35.719 9.352 1 87.69 113 SER B C 1
ATOM 5854 O O . SER B 1 113 ? -17.688 34.688 9.539 1 87.69 113 SER B O 1
ATOM 5856 N N . LEU B 1 114 ? -17.859 36.938 9.82 1 89.62 114 LEU B N 1
ATOM 5857 C CA . LEU B 1 114 ? -16.609 37.094 10.547 1 89.62 114 LEU B CA 1
ATOM 5858 C C . LEU B 1 114 ? -16.641 36.281 11.844 1 89.62 114 LEU B C 1
ATOM 5860 O O . LEU B 1 114 ? -15.68 35.562 12.156 1 89.62 114 LEU B O 1
ATOM 5864 N N . GLY B 1 115 ? -17.75 36.375 12.531 1 90.38 115 GLY B N 1
ATOM 5865 C CA . GLY B 1 115 ? -17.891 35.656 13.781 1 90.38 115 GLY B CA 1
ATOM 5866 C C . GLY B 1 115 ? -17.859 34.156 13.594 1 90.38 115 GLY B C 1
ATOM 5867 O O . GLY B 1 115 ? -17.297 33.438 14.414 1 90.38 115 GLY B O 1
ATOM 5868 N N . SER B 1 116 ? -18.438 33.75 12.531 1 89.12 116 SER B N 1
ATOM 5869 C CA . SER B 1 116 ? -18.453 32.312 12.242 1 89.12 116 SER B CA 1
ATOM 5870 C C . SER B 1 116 ? -17.078 31.828 11.844 1 89.12 116 SER B C 1
ATOM 5872 O O . SER B 1 116 ? -16.656 30.734 12.25 1 89.12 116 SER B O 1
ATOM 5874 N N . ILE B 1 117 ? -16.344 32.531 11.047 1 89.44 117 ILE B N 1
ATOM 5875 C CA . ILE B 1 117 ? -15.031 32.156 10.555 1 89.44 117 ILE B CA 1
ATOM 5876 C C . ILE B 1 117 ? -14.031 32.125 11.711 1 89.44 117 ILE B C 1
ATOM 5878 O O . ILE B 1 117 ? -13.234 31.203 11.828 1 89.44 117 ILE B O 1
ATOM 5882 N N . LEU B 1 118 ? -14.219 33.094 12.617 1 92.94 118 LEU B N 1
ATOM 5883 C CA . LEU B 1 118 ? -13.281 33.219 13.727 1 92.94 118 LEU B CA 1
ATOM 5884 C C . LEU B 1 118 ? -13.805 32.5 14.961 1 92.94 118 LEU B C 1
ATOM 5886 O O . LEU B 1 118 ? -13.156 32.5 16.016 1 92.94 118 LEU B O 1
ATOM 5890 N N . VAL B 1 119 ? -14.961 31.875 14.875 1 90.19 119 VAL B N 1
ATOM 5891 C CA . VAL B 1 119 ? -15.594 31.062 15.898 1 90.19 119 VAL B CA 1
ATOM 5892 C C . VAL B 1 119 ? -15.898 31.906 17.125 1 90.19 119 VAL B C 1
ATOM 5894 O O . VAL B 1 119 ? -15.586 31.516 18.266 1 90.19 119 VAL B O 1
ATOM 5897 N N . ILE B 1 120 ? -16.219 33.156 16.922 1 91.69 120 ILE B N 1
ATOM 5898 C CA . ILE B 1 120 ? -16.688 34.094 17.938 1 91.69 120 ILE B CA 1
ATOM 5899 C C . ILE B 1 120 ? -17.984 34.75 17.469 1 91.69 120 ILE B C 1
ATOM 5901 O O . ILE B 1 120 ? -17.984 35.875 16.953 1 91.69 120 ILE B O 1
ATOM 5905 N N . PRO B 1 121 ? -18.984 34.094 17.766 1 87.88 121 PRO B N 1
ATOM 5906 C CA . PRO B 1 121 ? -20.281 34.562 17.25 1 87.88 121 PRO B CA 1
ATOM 5907 C C . PRO B 1 121 ? -20.625 35.969 17.688 1 87.88 121 PRO B C 1
ATOM 5909 O O . PRO B 1 121 ? -21.328 36.688 16.984 1 87.88 121 PRO B O 1
ATOM 5912 N N . GLU B 1 122 ? -20.172 36.438 18.766 1 88.94 122 GLU B N 1
ATOM 5913 C CA . GLU B 1 122 ? -20.469 37.75 19.297 1 88.94 122 GLU B CA 1
ATOM 5914 C C . GLU B 1 122 ? -20 38.844 18.359 1 88.94 122 GLU B C 1
ATOM 5916 O O . GLU B 1 122 ? -20.547 39.969 18.359 1 88.94 122 GLU B O 1
ATOM 5921 N N . LEU B 1 123 ? -19.047 38.594 17.516 1 91.38 123 LEU B N 1
ATOM 5922 C CA . LEU B 1 123 ? -18.453 39.594 16.641 1 91.38 123 LEU B CA 1
ATOM 5923 C C . LEU B 1 123 ? -19.438 40 15.547 1 91.38 123 LEU B C 1
ATOM 5925 O O . LEU B 1 123 ? -19.328 41.062 14.969 1 91.38 123 LEU B O 1
ATOM 5929 N N . ASP B 1 124 ? -20.359 39.156 15.273 1 89.25 124 ASP B N 1
ATOM 5930 C CA . ASP B 1 124 ? -21.312 39.438 14.203 1 89.25 124 ASP B CA 1
ATOM 5931 C C . ASP B 1 124 ? -22.422 40.375 14.688 1 89.25 124 ASP B C 1
ATOM 5933 O O . ASP B 1 124 ? -22.953 41.188 13.914 1 89.25 124 ASP B O 1
ATOM 5937 N N . LYS B 1 125 ? -22.734 40.344 15.969 1 87.69 125 LYS B N 1
ATOM 5938 C CA . LYS B 1 125 ? -23.828 41.156 16.5 1 87.69 125 LYS B CA 1
ATOM 5939 C C . LYS B 1 125 ? -23.328 42.25 17.422 1 87.69 125 LYS B C 1
ATOM 5941 O O . LYS B 1 125 ? -24.109 43.031 17.969 1 87.69 125 LYS B O 1
ATOM 5946 N N . ILE B 1 126 ? -22.125 42.469 17.469 1 90.25 126 ILE B N 1
ATOM 5947 C CA . ILE B 1 126 ? -21.531 43.312 18.5 1 90.25 126 ILE B CA 1
ATOM 5948 C C . ILE B 1 126 ? -21.797 44.781 18.188 1 90.25 126 ILE B C 1
ATOM 5950 O O . ILE B 1 126 ? -21.906 45.594 19.094 1 90.25 126 ILE B O 1
ATOM 5954 N N . GLN B 1 127 ? -21.953 45.188 16.984 1 85.81 127 GLN B N 1
ATOM 5955 C CA . GLN B 1 127 ? -22.078 46.562 16.578 1 85.81 127 GLN B CA 1
ATOM 5956 C C . GLN B 1 127 ? -23.391 47.188 17.078 1 85.81 127 GLN B C 1
ATOM 5958 O O . GLN B 1 127 ? -23.469 48.375 17.312 1 85.81 127 GLN B O 1
ATOM 5963 N N . SER B 1 128 ? -24.328 46.344 17.328 1 86.06 128 SER B N 1
ATOM 5964 C CA . SER B 1 128 ? -25.641 46.844 17.734 1 86.06 128 SER B CA 1
ATOM 5965 C C . SER B 1 128 ? -25.844 46.781 19.234 1 86.06 128 SER B C 1
ATOM 5967 O O . SER B 1 128 ? -26.891 47.125 19.766 1 86.06 128 SER B O 1
ATOM 5969 N N . THR B 1 129 ? -24.859 46.469 19.953 1 89.94 129 THR B N 1
ATOM 5970 C CA . THR B 1 129 ? -24.984 46.281 21.391 1 89.94 129 THR B CA 1
ATOM 5971 C C . THR B 1 129 ? -24.75 47.625 22.125 1 89.94 129 THR B C 1
ATOM 5973 O O . THR B 1 129 ? -24.188 48.531 21.562 1 89.94 129 THR B O 1
ATOM 5976 N N . LYS B 1 130 ? -25.234 47.688 23.344 1 92.06 130 LYS B N 1
ATOM 5977 C CA . LYS B 1 130 ? -25.047 48.875 24.172 1 92.06 130 LYS B CA 1
ATOM 5978 C C . LYS B 1 130 ? -23.562 49.094 24.5 1 92.06 130 LYS B C 1
ATOM 5980 O O . LYS B 1 130 ? -23.109 50.219 24.609 1 92.06 130 LYS B O 1
ATOM 5985 N N . GLU B 1 131 ? -22.859 48 24.641 1 93.56 131 GLU B N 1
ATOM 5986 C CA . GLU B 1 131 ? -21.438 48.062 24.969 1 93.56 131 GLU B CA 1
ATOM 5987 C C . GLU B 1 131 ? -20.641 48.719 23.844 1 93.56 131 GLU B C 1
ATOM 5989 O O . GLU B 1 131 ? -19.75 49.531 24.109 1 93.56 131 GLU B O 1
ATOM 5994 N N . SER B 1 132 ? -21 48.406 22.641 1 93.94 132 SER B N 1
ATOM 5995 C CA . SER B 1 132 ? -20.328 49.031 21.484 1 93.94 132 SER B CA 1
ATOM 5996 C C . SER B 1 132 ? -20.609 50.531 21.422 1 93.94 132 SER B C 1
ATOM 5998 O O . SER B 1 132 ? -19.688 51.312 21.156 1 93.94 132 SER B O 1
ATOM 6000 N N . THR B 1 133 ? -21.828 50.875 21.688 1 93.81 133 THR B N 1
ATOM 6001 C CA . THR B 1 133 ? -22.203 52.281 21.672 1 93.81 133 THR B CA 1
ATOM 6002 C C . THR B 1 133 ? -21.5 53.062 22.781 1 93.81 133 THR B C 1
ATOM 6004 O O . THR B 1 133 ? -21.062 54.188 22.594 1 93.81 133 THR B O 1
ATOM 6007 N N . ALA B 1 134 ? -21.438 52.438 23.891 1 94.75 134 ALA B N 1
ATOM 6008 C CA . ALA B 1 134 ? -20.766 53.031 25.031 1 94.75 134 ALA B CA 1
ATOM 6009 C C . ALA B 1 134 ? -19.281 53.281 24.719 1 94.75 134 ALA B C 1
ATOM 6011 O O . ALA B 1 134 ? -18.75 54.344 25.047 1 94.75 134 ALA B O 1
ATOM 6012 N N . LEU B 1 135 ? -18.672 52.25 24.125 1 95.69 135 LEU B N 1
ATOM 6013 C CA . LEU B 1 135 ? -17.266 52.406 23.766 1 95.69 135 LEU B CA 1
ATOM 6014 C C . LEU B 1 135 ? -17.062 53.469 22.719 1 95.69 135 LEU B C 1
ATOM 6016 O O . LEU B 1 135 ? -16.125 54.281 22.797 1 95.69 135 LEU B O 1
ATOM 6020 N N . HIS B 1 136 ? -17.922 53.562 21.828 1 94.25 136 HIS B N 1
ATOM 6021 C CA . HIS B 1 136 ? -17.875 54.594 20.797 1 94.25 136 HIS B CA 1
ATOM 6022 C C . HIS B 1 136 ? -18 55.969 21.406 1 94.25 136 HIS B C 1
ATOM 6024 O O . HIS B 1 136 ? -17.312 56.906 21 1 94.25 136 HIS B O 1
ATOM 6030 N N . TYR B 1 137 ? -18.891 56.062 22.359 1 94.94 137 TYR B N 1
ATOM 6031 C CA . TYR B 1 137 ? -19.094 57.312 23.031 1 94.94 137 TYR B CA 1
ATOM 6032 C C . TYR B 1 137 ? -17.812 57.781 23.75 1 94.94 137 TYR B C 1
ATOM 6034 O O . TYR B 1 137 ? -17.406 58.938 23.625 1 94.94 137 TYR B O 1
ATOM 6042 N N . LEU B 1 138 ? -17.297 56.875 24.422 1 96.62 138 LEU B N 1
ATOM 6043 C CA . LEU B 1 138 ? -16.094 57.219 25.172 1 96.62 138 LEU B CA 1
ATOM 6044 C C . LEU B 1 138 ? -14.953 57.594 24.25 1 96.62 138 LEU B C 1
ATOM 6046 O O . LEU B 1 138 ? -14.188 58.531 24.531 1 96.62 138 LEU B O 1
ATOM 6050 N N . MET B 1 139 ? -14.836 56.938 23.125 1 96.19 139 MET B N 1
ATOM 6051 C CA . MET B 1 139 ? -13.805 57.25 22.141 1 96.19 139 MET B CA 1
ATOM 6052 C C . MET B 1 139 ? -14.047 58.594 21.516 1 96.19 139 MET B C 1
ATOM 6054 O O . MET B 1 139 ? -13.102 59.375 21.281 1 96.19 139 MET B O 1
ATOM 6058 N N . SER B 1 140 ? -15.273 58.906 21.266 1 95.31 140 SER B N 1
ATOM 6059 C CA . SER B 1 140 ? -15.633 60.188 20.719 1 95.31 140 SER B CA 1
ATOM 6060 C C . SER B 1 140 ? -15.336 61.312 21.719 1 95.31 140 SER B C 1
ATOM 6062 O O . SER B 1 140 ? -14.906 62.406 21.328 1 95.31 140 SER B O 1
ATOM 6064 N N . THR B 1 141 ? -15.688 61.031 22.969 1 96.75 141 THR B N 1
ATOM 6065 C CA . THR B 1 141 ? -15.398 62 24.031 1 96.75 141 THR B CA 1
ATOM 6066 C C . THR B 1 141 ? -13.898 62.281 24.094 1 96.75 141 THR B C 1
ATOM 6068 O O . THR B 1 141 ? -13.477 63.438 24.234 1 96.75 141 THR B O 1
ATOM 6071 N N . TYR B 1 142 ? -13.117 61.156 24.016 1 96.5 142 TYR B N 1
ATOM 6072 C CA . TYR B 1 142 ? -11.664 61.281 24 1 96.5 142 TYR B CA 1
ATOM 6073 C C . TYR B 1 142 ? -11.203 62.125 22.812 1 96.5 142 TYR B C 1
ATOM 6075 O O . TYR B 1 142 ? -10.328 63 22.953 1 96.5 142 TYR B O 1
ATOM 6083 N N . SER B 1 143 ? -11.812 62 21.703 1 95.38 143 SER B N 1
ATOM 6084 C CA . SER B 1 143 ? -11.453 62.75 20.5 1 95.38 143 SER B CA 1
ATOM 6085 C C . SER B 1 143 ? -11.82 64.25 20.656 1 95.38 143 SER B C 1
ATOM 6087 O O . SER B 1 143 ? -11.039 65.125 20.266 1 95.38 143 SER B O 1
ATOM 6089 N N . ARG B 1 144 ? -12.961 64.5 21.203 1 95.12 144 ARG B N 1
ATOM 6090 C CA . ARG B 1 144 ? -13.367 65.875 21.453 1 95.12 144 ARG B CA 1
ATOM 6091 C C . ARG B 1 144 ? -12.406 66.562 22.422 1 95.12 144 ARG B C 1
ATOM 6093 O O . ARG B 1 144 ? -12.062 67.75 22.234 1 95.12 144 ARG B O 1
ATOM 6100 N N . LEU B 1 145 ? -12.109 65.812 23.422 1 96.31 145 LEU B N 1
ATOM 6101 C CA . LEU B 1 145 ? -11.18 66.312 24.406 1 96.31 145 LEU B CA 1
ATOM 6102 C C . LEU B 1 145 ? -9.844 66.688 23.766 1 96.31 145 LEU B C 1
ATOM 6104 O O . LEU B 1 145 ? -9.266 67.75 24.062 1 96.31 145 LEU B O 1
ATOM 6108 N N . ASN B 1 146 ? -9.352 65.812 22.859 1 93.81 146 ASN B N 1
ATOM 6109 C CA . ASN B 1 146 ? -8.086 66.062 22.188 1 93.81 146 ASN B CA 1
ATOM 6110 C C . ASN B 1 146 ? -8.164 67.312 21.281 1 93.81 146 ASN B C 1
ATOM 6112 O O . ASN B 1 146 ? -7.203 68.062 21.172 1 93.81 146 ASN B O 1
ATOM 6116 N N . THR B 1 147 ? -9.281 67.438 20.703 1 93.5 147 THR B N 1
ATOM 6117 C CA . THR B 1 147 ? -9.492 68.625 19.859 1 93.5 147 THR B CA 1
ATOM 6118 C C . THR B 1 147 ? -9.508 69.875 20.703 1 93.5 147 THR B C 1
ATOM 6120 O O . THR B 1 147 ? -8.875 70.875 20.344 1 93.5 147 THR B O 1
ATOM 6123 N N . GLU B 1 148 ? -10.156 69.875 21.906 1 93.38 148 GLU B N 1
ATOM 6124 C CA . GLU B 1 148 ? -10.258 71 22.797 1 93.38 148 GLU B CA 1
ATOM 6125 C C . GLU B 1 148 ? -8.906 71.375 23.422 1 93.38 148 GLU B C 1
ATOM 6127 O O . GLU B 1 148 ? -8.602 72.5 23.672 1 93.38 148 GLU B O 1
ATOM 6132 N N . SER B 1 149 ? -8.164 70.375 23.672 1 92.19 149 SER B N 1
ATOM 6133 C CA . SER B 1 149 ? -6.879 70.562 24.344 1 92.19 149 SER B CA 1
ATOM 6134 C C . SER B 1 149 ? -5.879 71.25 23.453 1 92.19 149 SER B C 1
ATOM 6136 O O . SER B 1 149 ? -4.902 71.812 23.938 1 92.19 149 SER B O 1
ATOM 6138 N N . ARG B 1 150 ? -6.156 71.312 22.156 1 91.5 150 ARG B N 1
ATOM 6139 C CA . ARG B 1 150 ? -5.262 71.938 21.219 1 91.5 150 ARG B CA 1
ATOM 6140 C C . ARG B 1 150 ? -5.598 73.438 21.078 1 91.5 150 ARG B C 1
ATOM 6142 O O . ARG B 1 150 ? -4.883 74.188 20.406 1 91.5 150 ARG B O 1
ATOM 6149 N N . ASN B 1 151 ? -6.645 73.812 21.812 1 91.06 151 ASN B N 1
ATOM 6150 C CA . ASN B 1 151 ? -7.031 75.188 21.781 1 91.06 151 ASN B CA 1
ATOM 6151 C C . ASN B 1 151 ? -5.977 76.062 22.438 1 91.06 151 ASN B C 1
ATOM 6153 O O . ASN B 1 151 ? -5.75 76 23.656 1 91.06 151 ASN B O 1
ATOM 6157 N N . GLU B 1 152 ? -5.332 77 21.75 1 89.75 152 GLU B N 1
ATOM 6158 C CA . GLU B 1 152 ? -4.227 77.875 22.203 1 89.75 152 GLU B CA 1
ATOM 6159 C C . GLU B 1 152 ? -4.719 79 23.125 1 89.75 152 GLU B C 1
ATOM 6161 O O . GLU B 1 152 ? -3.936 79.562 23.875 1 89.75 152 GLU B O 1
ATOM 6166 N N . PHE B 1 153 ? -5.977 79.188 23.094 1 91.06 153 PHE B N 1
ATOM 6167 C CA . PHE B 1 153 ? -6.52 80.312 23.859 1 91.06 153 PHE B CA 1
ATOM 6168 C C . PHE B 1 153 ? -6.902 79.875 25.266 1 91.06 153 PHE B C 1
ATOM 6170 O O . PHE B 1 153 ? -7.316 80.688 26.094 1 91.06 153 PHE B O 1
ATOM 6177 N N . PHE B 1 154 ? -6.695 78.625 25.625 1 91.38 154 PHE B N 1
ATOM 6178 C CA . PHE B 1 154 ? -7.031 78.125 26.938 1 91.38 154 PHE B CA 1
ATOM 6179 C C . PHE B 1 154 ? -6.082 78.688 28 1 91.38 154 PHE B C 1
ATOM 6181 O O . PHE B 1 154 ? -4.883 78.812 27.75 1 91.38 154 PHE B O 1
ATOM 6188 N N . GLN B 1 155 ? -6.688 79 29.031 1 91.44 155 GLN B N 1
ATOM 6189 C CA . GLN B 1 155 ? -5.906 79.438 30.188 1 91.44 155 GLN B CA 1
ATOM 6190 C C . GLN B 1 155 ? -5.426 78.25 31 1 91.44 155 GLN B C 1
ATOM 6192 O O . GLN B 1 155 ? -5.805 77.125 30.703 1 91.44 155 GLN B O 1
ATOM 6197 N N . ASP B 1 156 ? -4.641 78.5 32 1 90.19 156 ASP B N 1
ATOM 6198 C CA . ASP B 1 156 ? -3.992 77.438 32.75 1 90.19 156 ASP B CA 1
ATOM 6199 C C . ASP B 1 156 ? -5.027 76.562 33.438 1 90.19 156 ASP B C 1
ATOM 6201 O O . ASP B 1 156 ? -4.859 75.375 33.5 1 90.19 156 ASP B O 1
ATOM 6205 N N . PHE B 1 157 ? -6.074 77.188 33.969 1 89.88 157 PHE B N 1
ATOM 6206 C CA . PHE B 1 157 ? -7.078 76.438 34.688 1 89.88 157 PHE B CA 1
ATOM 6207 C C . PHE B 1 157 ? -7.852 75.5 33.719 1 89.88 157 PHE B C 1
ATOM 6209 O O . PHE B 1 157 ? -8.273 74.438 34.062 1 89.88 157 PHE B O 1
ATOM 6216 N N . GLU B 1 158 ? -8.008 75.938 32.438 1 92.44 158 GLU B N 1
ATOM 6217 C CA . GLU B 1 158 ? -8.672 75.125 31.422 1 92.44 158 GLU B CA 1
ATOM 6218 C C . GLU B 1 158 ? -7.773 74 30.953 1 92.44 158 GLU B C 1
ATOM 6220 O O . GLU B 1 158 ? -8.242 72.875 30.719 1 92.44 158 GLU B O 1
ATOM 6225 N N . LYS B 1 159 ? -6.547 74.312 30.875 1 92.94 159 LYS B N 1
ATOM 6226 C CA . LYS B 1 159 ? -5.578 73.312 30.484 1 92.94 159 LYS B CA 1
ATOM 6227 C C . LYS B 1 159 ? -5.484 72.188 31.547 1 92.94 159 LYS B C 1
ATOM 6229 O O . LYS B 1 159 ? -5.395 71 31.219 1 92.94 159 LYS B O 1
ATOM 6234 N N . GLN B 1 160 ? -5.492 72.688 32.75 1 92.88 160 GLN B N 1
ATOM 6235 C CA . GLN B 1 160 ? -5.465 71.688 33.844 1 92.88 160 GLN B CA 1
ATOM 6236 C C . GLN B 1 160 ? -6.727 70.812 33.844 1 92.88 160 GLN B C 1
ATOM 6238 O O . GLN B 1 160 ? -6.668 69.625 34.125 1 92.88 160 GLN B O 1
ATOM 6243 N N . MET B 1 161 ? -7.828 71.438 33.531 1 93.44 161 MET B N 1
ATOM 6244 C CA . MET B 1 161 ? -9.078 70.688 33.438 1 93.44 161 MET B CA 1
ATOM 6245 C C . MET B 1 161 ? -9.039 69.625 32.344 1 93.44 161 MET B C 1
ATOM 6247 O O . MET B 1 161 ? -9.531 68.5 32.5 1 93.44 161 MET B O 1
ATOM 6251 N N . CYS B 1 162 ? -8.367 70 31.281 1 94.62 162 CYS B N 1
ATOM 6252 C CA . CYS B 1 162 ? -8.258 69.062 30.172 1 94.62 162 CYS B CA 1
ATOM 6253 C C . CYS B 1 162 ? -7.43 67.875 30.562 1 94.62 162 CYS B C 1
ATOM 6255 O O . CYS B 1 162 ? -7.766 66.75 30.188 1 94.62 162 CYS B O 1
ATOM 6257 N N . LEU B 1 163 ? -6.434 68.062 31.281 1 94.19 163 LEU B N 1
ATOM 6258 C CA . LEU B 1 163 ? -5.59 67 31.75 1 94.19 163 LEU B CA 1
ATOM 6259 C C . LEU B 1 163 ? -6.359 66.062 32.688 1 94.19 163 LEU B C 1
ATOM 6261 O O . LEU B 1 163 ? -6.262 64.875 32.594 1 94.19 163 LEU B O 1
ATOM 6265 N N . ASP B 1 164 ? -7.094 66.688 33.5 1 94.81 164 ASP B N 1
ATOM 6266 C CA . ASP B 1 164 ? -7.883 65.875 34.469 1 94.81 164 ASP B CA 1
ATOM 6267 C C . ASP B 1 164 ? -9 65.125 33.75 1 94.81 164 ASP B C 1
ATOM 6269 O O . ASP B 1 164 ? -9.258 63.938 34.062 1 94.81 164 ASP B O 1
ATOM 6273 N N . LEU B 1 165 ? -9.633 65.812 32.812 1 95.62 165 LEU B N 1
ATOM 6274 C CA . LEU B 1 165 ? -10.703 65.188 32.062 1 95.62 165 LEU B CA 1
ATOM 6275 C C . LEU B 1 165 ? -10.18 63.938 31.281 1 95.62 165 LEU B C 1
ATOM 6277 O O . LEU B 1 165 ? -10.875 62.938 31.172 1 95.62 165 LEU B O 1
ATOM 6281 N N . ARG B 1 166 ? -9.008 64.062 30.766 1 95.88 166 ARG B N 1
ATOM 6282 C CA . ARG B 1 166 ? -8.398 62.969 30.031 1 95.88 166 ARG B CA 1
ATOM 6283 C C . ARG B 1 166 ? -8.234 61.75 30.922 1 95.88 166 ARG B C 1
ATOM 6285 O O . ARG B 1 166 ? -8.578 60.656 30.531 1 95.88 166 ARG B O 1
ATOM 6292 N N . GLU B 1 167 ? -7.727 62 32.062 1 96 167 GLU B N 1
ATOM 6293 C CA . GLU B 1 167 ? -7.535 60.906 33.031 1 96 167 GLU B CA 1
ATOM 6294 C C . GLU B 1 167 ? -8.867 60.281 33.406 1 96 167 GLU B C 1
ATOM 6296 O O . GLU B 1 167 ? -8.969 59.062 33.5 1 96 167 GLU B O 1
ATOM 6301 N N . LEU B 1 168 ? -9.852 61.094 33.562 1 95.94 168 LEU B N 1
ATOM 6302 C CA . LEU B 1 168 ? -11.148 60.594 34 1 95.94 168 LEU B CA 1
ATOM 6303 C C . LEU B 1 168 ? -11.852 59.844 32.906 1 95.94 168 LEU B C 1
ATOM 6305 O O . LEU B 1 168 ? -12.5 58.812 33.156 1 95.94 168 LEU B O 1
ATOM 6309 N N . VAL B 1 169 ? -11.688 60.312 31.688 1 96.75 169 VAL B N 1
ATOM 6310 C CA . VAL B 1 169 ? -12.281 59.625 30.547 1 96.75 169 VAL B CA 1
ATOM 6311 C C . VAL B 1 169 ? -11.609 58.25 30.359 1 96.75 169 VAL B C 1
ATOM 6313 O O . VAL B 1 169 ? -12.289 57.25 30.203 1 96.75 169 VAL B O 1
ATOM 6316 N N . LEU B 1 170 ? -10.336 58.219 30.422 1 97.31 170 LEU B N 1
ATOM 6317 C CA . LEU B 1 170 ? -9.586 57 30.266 1 97.31 170 LEU B CA 1
ATOM 6318 C C . LEU B 1 170 ? -9.891 56 31.391 1 97.31 170 LEU B C 1
ATOM 6320 O O . LEU B 1 170 ? -9.945 54.812 31.172 1 97.31 170 LEU B O 1
ATOM 6324 N N . SER B 1 171 ? -10.031 56.562 32.531 1 96.69 171 SER B N 1
ATOM 6325 C CA . SER B 1 171 ? -10.406 55.719 33.656 1 96.69 171 SER B CA 1
ATOM 6326 C C . SER B 1 171 ? -11.727 55 33.406 1 96.69 171 SER B C 1
ATOM 6328 O O . SER B 1 171 ? -11.859 53.812 33.688 1 96.69 171 SER B O 1
ATOM 6330 N N . ASN B 1 172 ? -12.672 55.719 32.812 1 95.88 172 ASN B N 1
ATOM 6331 C CA . ASN B 1 172 ? -13.969 55.094 32.5 1 95.88 172 ASN B CA 1
ATOM 6332 C C . ASN B 1 172 ? -13.867 54.094 31.391 1 95.88 172 ASN B C 1
ATOM 6334 O O . ASN B 1 172 ? -14.602 53.094 31.375 1 95.88 172 ASN B O 1
ATOM 6338 N N . VAL B 1 173 ? -12.969 54.312 30.484 1 97.25 173 VAL B N 1
ATOM 6339 C CA . VAL B 1 173 ? -12.734 53.344 29.422 1 97.25 173 VAL B CA 1
ATOM 6340 C C . VAL B 1 173 ? -12.195 52.031 30.016 1 97.25 173 VAL B C 1
ATOM 6342 O O . VAL B 1 173 ? -12.68 50.938 29.688 1 97.25 173 VAL B O 1
ATOM 6345 N N . VAL B 1 174 ? -11.234 52.156 30.922 1 97.25 174 VAL B N 1
ATOM 6346 C CA . VAL B 1 174 ? -10.586 51 31.531 1 97.25 174 VAL B CA 1
ATOM 6347 C C . VAL B 1 174 ? -11.586 50.25 32.406 1 97.25 174 VAL B C 1
ATOM 6349 O O . VAL B 1 174 ? -11.625 49 32.406 1 97.25 174 VAL B O 1
ATOM 6352 N N . ILE B 1 175 ? -12.422 50.969 33.094 1 95.75 175 ILE B N 1
ATOM 6353 C CA . ILE B 1 175 ? -13.445 50.375 33.938 1 95.75 175 ILE B CA 1
ATOM 6354 C C . ILE B 1 175 ? -14.43 49.594 33.062 1 95.75 175 ILE B C 1
ATOM 6356 O O . ILE B 1 175 ? -14.812 48.469 33.438 1 95.75 175 ILE B O 1
ATOM 6360 N N . LEU B 1 176 ? -14.758 50.188 31.953 1 96.19 176 LEU B N 1
ATOM 6361 C CA . LEU B 1 176 ? -15.672 49.531 31.031 1 96.19 176 LEU B CA 1
ATOM 6362 C C . LEU B 1 176 ? -15.055 48.25 30.484 1 96.19 176 LEU B C 1
ATOM 6364 O O . LEU B 1 176 ? -15.703 47.188 30.484 1 96.19 176 LEU B O 1
ATOM 6368 N N . LEU B 1 177 ? -13.836 48.25 30.109 1 97 177 LEU B N 1
ATOM 6369 C CA . LEU B 1 177 ? -13.164 47.094 29.469 1 97 177 LEU B CA 1
ATOM 6370 C C . LEU B 1 177 ? -12.844 46.031 30.484 1 97 177 LEU B C 1
ATOM 6372 O O . LEU B 1 177 ? -12.789 44.844 30.141 1 97 177 LEU B O 1
ATOM 6376 N N . ARG B 1 178 ? -12.625 46.406 31.766 1 95.44 178 ARG B N 1
ATOM 6377 C CA . ARG B 1 178 ? -12.359 45.438 32.812 1 95.44 178 ARG B CA 1
ATOM 6378 C C . ARG B 1 178 ? -13.625 44.688 33.219 1 95.44 178 ARG B C 1
ATOM 6380 O O . ARG B 1 178 ? -13.562 43.594 33.781 1 95.44 178 ARG B O 1
ATOM 6387 N N . GLY B 1 179 ? -14.789 45.312 32.969 1 92 179 GLY B N 1
ATOM 6388 C CA . GLY B 1 179 ? -16.062 44.688 33.281 1 92 179 GLY B CA 1
ATOM 6389 C C . GLY B 1 179 ? -16.625 45.125 34.625 1 92 179 GLY B C 1
ATOM 6390 O O . GLY B 1 179 ? -17.5 44.469 35.188 1 92 179 GLY B O 1
ATOM 6391 N N . TYR B 1 180 ? -16.188 46.25 35.094 1 90.94 180 TYR B N 1
ATOM 6392 C CA . TYR B 1 180 ? -16.625 46.719 36.406 1 90.94 180 TYR B CA 1
ATOM 6393 C C . TYR B 1 180 ? -17.953 47.469 36.281 1 90.94 180 TYR B C 1
ATOM 6395 O O . TYR B 1 180 ? -18.531 47.875 37.312 1 90.94 180 TYR B O 1
ATOM 6403 N N . CYS B 1 181 ? -18.484 47.688 35.094 1 87.94 181 CYS B N 1
ATOM 6404 C CA . CYS B 1 181 ? -19.781 48.312 34.906 1 87.94 181 CYS B CA 1
ATOM 6405 C C . CYS B 1 181 ? -20.906 47.281 34.906 1 87.94 181 CYS B C 1
ATOM 6407 O O . CYS B 1 181 ? -22.078 47.625 34.688 1 87.94 181 CYS B O 1
ATOM 6409 N N . GLU B 1 182 ? -20.516 46.062 35.125 1 83 182 GLU B N 1
ATOM 6410 C CA . GLU B 1 182 ? -21.531 45 35.188 1 83 182 GLU B CA 1
ATOM 6411 C C . GLU B 1 182 ? -22.453 45.188 36.406 1 83 182 GLU B C 1
ATOM 6413 O O . GLU B 1 182 ? -22 45.594 37.469 1 83 182 GLU B O 1
ATOM 6418 N N . PRO B 1 183 ? -23.672 44.969 36.188 1 84.62 183 PRO B N 1
ATOM 6419 C CA . PRO B 1 183 ? -24.375 44.25 35.125 1 84.62 183 PRO B CA 1
ATOM 6420 C C . PRO B 1 183 ? -24.875 45.188 34 1 84.62 183 PRO B C 1
ATOM 6422 O O . PRO B 1 183 ? -25.453 44.75 33.031 1 84.62 183 PRO B O 1
ATOM 6425 N N . PHE B 1 184 ? -24.656 46.469 34.219 1 84.94 184 PHE B N 1
ATOM 6426 C CA . PHE B 1 184 ? -25.188 47.438 33.25 1 84.94 184 PHE B CA 1
ATOM 6427 C C . PHE B 1 184 ? -24.547 47.219 31.875 1 84.94 184 PHE B C 1
ATOM 6429 O O . PHE B 1 184 ? -25.25 47.188 30.859 1 84.94 184 PHE B O 1
ATOM 6436 N N . LEU B 1 185 ? -23.234 47 31.891 1 91.62 185 LEU B N 1
ATOM 6437 C CA . LEU B 1 185 ? -22.469 46.75 30.656 1 91.62 185 LEU B CA 1
ATOM 6438 C C . LEU B 1 185 ? -21.516 45.594 30.828 1 91.62 185 LEU B C 1
ATOM 6440 O O . LEU B 1 185 ? -20.812 45.5 31.828 1 91.62 185 LEU B O 1
ATOM 6444 N N . SER B 1 186 ? -21.547 44.688 29.906 1 92.12 186 SER B N 1
ATOM 6445 C CA . SER B 1 186 ? -20.703 43.5 29.953 1 92.12 186 SER B CA 1
ATOM 6446 C C . SER B 1 186 ? -19.281 43.812 29.516 1 92.12 186 SER B C 1
ATOM 6448 O O . SER B 1 186 ? -19.062 44.406 28.438 1 92.12 186 SER B O 1
ATOM 6450 N N . GLY B 1 187 ? -18.344 43.438 30.266 1 93.12 187 GLY B N 1
ATOM 6451 C CA . GLY B 1 187 ? -16.953 43.625 29.906 1 93.12 187 GLY B CA 1
ATOM 6452 C C . GLY B 1 187 ? -16.531 42.781 28.719 1 93.12 187 GLY B C 1
ATOM 6453 O O . GLY B 1 187 ? -15.734 43.25 27.891 1 93.12 187 GLY B O 1
ATOM 6454 N N . LYS B 1 188 ? -17.094 41.594 28.688 1 93.81 188 LYS B N 1
ATOM 6455 C CA . LYS B 1 188 ? -16.781 40.688 27.578 1 93.81 188 LYS B CA 1
ATOM 6456 C C . LYS B 1 188 ? -17.219 41.281 26.25 1 93.81 188 LYS B C 1
ATOM 6458 O O . LYS B 1 188 ? -16.453 41.312 25.281 1 93.81 188 LYS B O 1
ATOM 6463 N N . LEU B 1 189 ? -18.359 41.844 26.203 1 94.12 189 LEU B N 1
ATOM 6464 C CA . LEU B 1 189 ? -18.891 42.438 24.969 1 94.12 189 LEU B CA 1
ATOM 6465 C C . LEU B 1 189 ? -18.141 43.719 24.625 1 94.12 189 LEU B C 1
ATOM 6467 O O . LEU B 1 189 ? -17.938 44.031 23.453 1 94.12 189 LEU B O 1
ATOM 6471 N N . ALA B 1 190 ? -17.766 44.469 25.641 1 96 190 ALA B N 1
ATOM 6472 C CA . ALA B 1 190 ? -17 45.688 25.406 1 96 190 ALA B CA 1
ATOM 6473 C C . ALA B 1 190 ? -15.648 45.344 24.766 1 96 190 ALA B C 1
ATOM 6475 O O . ALA B 1 190 ? -15.227 46.031 23.828 1 96 190 ALA B O 1
ATOM 6476 N N . ARG B 1 191 ? -15.023 44.344 25.25 1 96.38 191 ARG B N 1
ATOM 6477 C CA . ARG B 1 191 ? -13.742 43.906 24.688 1 96.38 191 ARG B CA 1
ATOM 6478 C C . ARG B 1 191 ? -13.914 43.406 23.266 1 96.38 191 ARG B C 1
ATOM 6480 O O . ARG B 1 191 ? -13.07 43.656 22.391 1 96.38 191 ARG B O 1
ATOM 6487 N N . SER B 1 192 ? -14.961 42.656 23.062 1 95.31 192 SER B N 1
ATOM 6488 C CA . SER B 1 192 ? -15.242 42.188 21.719 1 95.31 192 SER B CA 1
ATOM 6489 C C . SER B 1 192 ? -15.477 43.344 20.766 1 95.31 192 SER B C 1
ATOM 6491 O O . SER B 1 192 ? -15.109 43.281 19.578 1 95.31 192 SER B O 1
ATOM 6493 N N . SER B 1 193 ? -16.141 44.344 21.266 1 95.31 193 SER B N 1
ATOM 6494 C CA . SER B 1 193 ? -16.359 45.531 20.469 1 95.31 193 SER B CA 1
ATOM 6495 C C . SER B 1 193 ? -15.031 46.219 20.125 1 95.31 193 SER B C 1
ATOM 6497 O O . SER B 1 193 ? -14.836 46.656 19 1 95.31 193 SER B O 1
ATOM 6499 N N . LEU B 1 194 ? -14.172 46.25 21.062 1 96.88 194 LEU B N 1
ATOM 6500 C CA . LEU B 1 194 ? -12.859 46.844 20.812 1 96.88 194 LEU B CA 1
ATOM 6501 C C . LEU B 1 194 ? -12.117 46.062 19.734 1 96.88 194 LEU B C 1
ATOM 6503 O O . LEU B 1 194 ? -11.492 46.625 18.844 1 96.88 194 LEU B O 1
ATOM 6507 N N . VAL B 1 195 ? -12.195 44.75 19.812 1 96.62 195 VAL B N 1
ATOM 6508 C CA . VAL B 1 195 ? -11.539 43.875 18.844 1 96.62 195 VAL B CA 1
ATOM 6509 C C . VAL B 1 195 ? -12.094 44.156 17.453 1 96.62 195 VAL B C 1
ATOM 6511 O O . VAL B 1 195 ? -11.344 44.25 16.484 1 96.62 195 VAL B O 1
ATOM 6514 N N . ARG B 1 196 ? -13.375 44.25 17.391 1 94.94 196 ARG B N 1
ATOM 6515 C CA . ARG B 1 196 ? -14.008 44.5 16.109 1 94.94 196 ARG B CA 1
ATOM 6516 C C . ARG B 1 196 ? -13.523 45.844 15.539 1 94.94 196 ARG B C 1
ATOM 6518 O O . ARG B 1 196 ? -13.297 45.969 14.336 1 94.94 196 ARG B O 1
ATOM 6525 N N . LEU B 1 197 ? -13.43 46.781 16.375 1 95.25 197 LEU B N 1
ATOM 6526 C CA . LEU B 1 197 ? -12.945 48.094 15.961 1 95.25 197 LEU B CA 1
ATOM 6527 C C . LEU B 1 197 ? -11.484 48.031 15.516 1 95.25 197 LEU B C 1
ATOM 6529 O O . LEU B 1 197 ? -11.086 48.688 14.562 1 95.25 197 LEU B O 1
ATOM 6533 N N . LEU B 1 198 ? -10.68 47.219 16.156 1 95.88 198 LEU B N 1
ATOM 6534 C CA . LEU B 1 198 ? -9.289 47.031 15.758 1 95.88 198 LEU B CA 1
ATOM 6535 C C . LEU B 1 198 ? -9.203 46.406 14.375 1 95.88 198 LEU B C 1
ATOM 6537 O O . LEU B 1 198 ? -8.398 46.844 13.539 1 95.88 198 LEU B O 1
ATOM 6541 N N . TYR B 1 199 ? -10.086 45.375 14.219 1 95.25 199 TYR B N 1
ATOM 6542 C CA . TYR B 1 199 ? -10.109 44.688 12.922 1 95.25 199 TYR B CA 1
ATOM 6543 C C . TYR B 1 199 ? -10.453 45.688 11.805 1 95.25 199 TYR B C 1
ATOM 6545 O O . TYR B 1 199 ? -9.938 45.562 10.688 1 95.25 199 TYR B O 1
ATOM 6553 N N . SER B 1 200 ? -11.297 46.625 12.164 1 93.31 200 SER B N 1
ATOM 6554 C CA . SER B 1 200 ? -11.75 47.594 11.164 1 93.31 200 SER B CA 1
ATOM 6555 C C . SER B 1 200 ? -10.82 48.781 11.086 1 93.31 200 SER B C 1
ATOM 6557 O O . SER B 1 200 ? -11.094 49.75 10.359 1 93.31 200 SER B O 1
ATOM 6559 N N . ASN B 1 201 ? -9.773 48.812 11.805 1 93.06 201 ASN B N 1
ATOM 6560 C CA . ASN B 1 201 ? -8.797 49.875 11.836 1 93.06 201 ASN B CA 1
ATOM 6561 C C . ASN B 1 201 ? -9.438 51.219 12.227 1 93.06 201 ASN B C 1
ATOM 6563 O O . ASN B 1 201 ? -9.156 52.25 11.617 1 93.06 201 ASN B O 1
ATOM 6567 N N . LEU B 1 202 ? -10.305 51.156 13.227 1 92.5 202 LEU B N 1
ATOM 6568 C CA . LEU B 1 202 ? -11.031 52.344 13.641 1 92.5 202 LEU B CA 1
ATOM 6569 C C . LEU B 1 202 ? -10.547 52.844 15 1 92.5 202 LEU B C 1
ATOM 6571 O O . LEU B 1 202 ? -11.102 53.781 15.555 1 92.5 202 LEU B O 1
ATOM 6575 N N . VAL B 1 203 ? -9.578 52.219 15.516 1 93.5 203 VAL B N 1
ATOM 6576 C CA . VAL B 1 203 ? -9.008 52.625 16.797 1 93.5 203 VAL B CA 1
ATOM 6577 C C . VAL B 1 203 ? -7.652 53.312 16.562 1 93.5 203 VAL B C 1
ATOM 6579 O O . VAL B 1 203 ? -6.742 52.688 15.992 1 93.5 203 VAL B O 1
ATOM 6582 N N . SER B 1 204 ? -7.547 54.5 16.969 1 92.81 204 SER B N 1
ATOM 6583 C CA . SER B 1 204 ? -6.281 55.188 16.797 1 92.81 204 SER B CA 1
ATOM 6584 C C . SER B 1 204 ? -5.207 54.625 17.734 1 92.81 204 SER B C 1
ATOM 6586 O O . SER B 1 204 ? -5.504 54.219 18.844 1 92.81 204 SER B O 1
ATOM 6588 N N . ASN B 1 205 ? -3.982 54.75 17.359 1 93.38 205 ASN B N 1
ATOM 6589 C CA . ASN B 1 205 ? -2.855 54.281 18.156 1 93.38 205 ASN B CA 1
ATOM 6590 C C . ASN B 1 205 ? -2.654 55.125 19.406 1 93.38 205 ASN B C 1
ATOM 6592 O O . ASN B 1 205 ? -2.238 54.625 20.453 1 93.38 205 ASN B O 1
ATOM 6596 N N . ASN B 1 206 ? -3.021 56.344 19.266 1 94.12 206 ASN B N 1
ATOM 6597 C CA . ASN B 1 206 ? -2.893 57.25 20.406 1 94.12 206 ASN B CA 1
ATOM 6598 C C . ASN B 1 206 ? -3.852 56.875 21.531 1 94.12 206 ASN B C 1
ATOM 6600 O O . ASN B 1 206 ? -3.475 56.875 22.703 1 94.12 206 ASN B O 1
ATOM 6604 N N . PHE B 1 207 ? -5.043 56.625 21.141 1 95.94 207 PHE B N 1
ATOM 6605 C CA . PHE B 1 207 ? -6.043 56.188 22.109 1 95.94 207 PHE B CA 1
ATOM 6606 C C . PHE B 1 207 ? -5.594 54.938 22.844 1 95.94 207 PHE B C 1
ATOM 6608 O O . PHE B 1 207 ? -5.629 54.875 24.078 1 95.94 207 PHE B O 1
ATOM 6615 N N . LEU B 1 208 ? -5.117 53.906 22.047 1 96.44 208 LEU B N 1
ATOM 6616 C CA . LEU B 1 208 ? -4.672 52.656 22.625 1 96.44 208 LEU B CA 1
ATOM 6617 C C . LEU B 1 208 ? -3.475 52.875 23.547 1 96.44 208 LEU B C 1
ATOM 6619 O O . LEU B 1 208 ? -3.395 52.281 24.625 1 96.44 208 LEU B O 1
ATOM 6623 N N . SER B 1 209 ? -2.588 53.688 23.094 1 97.19 209 SER B N 1
ATOM 6624 C CA . SER B 1 209 ? -1.402 53.969 23.891 1 97.19 209 SER B CA 1
ATOM 6625 C C . SER B 1 209 ? -1.777 54.625 25.219 1 97.19 209 SER B C 1
ATOM 6627 O O . SER B 1 209 ? -1.219 54.281 26.266 1 97.19 209 SER B O 1
ATOM 6629 N N . ASP B 1 210 ? -2.748 55.531 25.156 1 96.75 210 ASP B N 1
ATOM 6630 C CA . ASP B 1 210 ? -3.178 56.219 26.375 1 96.75 210 ASP B CA 1
ATOM 6631 C C . ASP B 1 210 ? -3.895 55.25 27.312 1 96.75 210 ASP B C 1
ATOM 6633 O O . ASP B 1 210 ? -3.758 55.375 28.547 1 96.75 210 ASP B O 1
ATOM 6637 N N . VAL B 1 211 ? -4.656 54.406 26.734 1 97.56 211 VAL B N 1
ATOM 6638 C CA . VAL B 1 211 ? -5.348 53.406 27.547 1 97.56 211 VAL B CA 1
ATOM 6639 C C . VAL B 1 211 ? -4.328 52.531 28.25 1 97.56 211 VAL B C 1
ATOM 6641 O O . VAL B 1 211 ? -4.438 52.281 29.469 1 97.56 211 VAL B O 1
ATOM 6644 N N . VAL B 1 212 ? -3.309 52.031 27.531 1 97.69 212 VAL B N 1
ATOM 6645 C CA . VAL B 1 212 ? -2.279 51.188 28.094 1 97.69 212 VAL B CA 1
ATOM 6646 C C . VAL B 1 212 ? -1.479 51.938 29.141 1 97.69 212 VAL B C 1
ATOM 6648 O O . VAL B 1 212 ? -1.155 51.406 30.203 1 97.69 212 VAL B O 1
ATOM 6651 N N . ALA B 1 213 ? -1.201 53.188 28.828 1 97.25 213 ALA B N 1
ATOM 6652 C CA . ALA B 1 213 ? -0.474 54.031 29.781 1 97.25 213 ALA B CA 1
ATOM 6653 C C . ALA B 1 213 ? -1.256 54.188 31.094 1 97.25 213 ALA B C 1
ATOM 6655 O O . ALA B 1 213 ? -0.676 54.156 32.188 1 97.25 213 ALA B O 1
ATOM 6656 N N . HIS B 1 214 ? -2.551 54.406 30.953 1 96.94 214 HIS B N 1
ATOM 6657 C CA . HIS B 1 214 ? -3.408 54.531 32.125 1 96.94 214 HIS B CA 1
ATOM 6658 C C . HIS B 1 214 ? -3.42 53.25 32.938 1 96.94 214 HIS B C 1
ATOM 6660 O O . HIS B 1 214 ? -3.363 53.281 34.188 1 96.94 214 HIS B O 1
ATOM 6666 N N . CYS B 1 215 ? -3.459 52.125 32.281 1 96.75 215 CYS B N 1
ATOM 6667 C CA . CYS B 1 215 ? -3.5 50.812 32.938 1 96.75 215 CYS B CA 1
ATOM 6668 C C . CYS B 1 215 ? -2.193 50.531 33.688 1 96.75 215 CYS B C 1
ATOM 6670 O O . CYS B 1 215 ? -2.186 49.875 34.719 1 96.75 215 CYS B O 1
ATOM 6672 N N . THR B 1 216 ? -1.071 51.031 33.156 1 95.69 216 THR B N 1
ATOM 6673 C CA . THR B 1 216 ? 0.243 50.656 33.688 1 95.69 216 THR B CA 1
ATOM 6674 C C . THR B 1 216 ? 0.684 51.656 34.75 1 95.69 216 THR B C 1
ATOM 6676 O O . THR B 1 216 ? 1.633 51.406 35.5 1 95.69 216 THR B O 1
ATOM 6679 N N . ASN B 1 217 ? -0.041 52.781 34.875 1 95 217 ASN B N 1
ATOM 6680 C CA . ASN B 1 217 ? 0.287 53.812 35.875 1 95 217 ASN B CA 1
ATOM 6681 C C . ASN B 1 217 ? -0.176 53.375 37.281 1 95 217 ASN B C 1
ATOM 6683 O O . ASN B 1 217 ? -1.377 53.25 37.531 1 95 217 ASN B O 1
ATOM 6687 N N . PRO B 1 218 ? 0.719 53.188 38.188 1 92.94 218 PRO B N 1
ATOM 6688 C CA . PRO B 1 218 ? 0.372 52.719 39.531 1 92.94 218 PRO B CA 1
ATOM 6689 C C . PRO B 1 218 ? -0.464 53.719 40.312 1 92.94 218 PRO B C 1
ATOM 6691 O O . PRO B 1 218 ? -1.186 53.344 41.25 1 92.94 218 PRO B O 1
ATOM 6694 N N . ASP B 1 219 ? -0.397 54.969 39.906 1 93.25 219 ASP B N 1
ATOM 6695 C CA . ASP B 1 219 ? -1.143 56 40.625 1 93.25 219 ASP B CA 1
ATOM 6696 C C . ASP B 1 219 ? -2.6 56.031 40.156 1 93.25 219 ASP B C 1
ATOM 6698 O O . ASP B 1 219 ? -3.467 56.531 40.875 1 93.25 219 ASP B O 1
ATOM 6702 N N . LEU B 1 220 ? -2.818 55.531 39.031 1 92.5 220 LEU B N 1
ATOM 6703 C CA . LEU B 1 220 ? -4.141 55.688 38.406 1 92.5 220 LEU B CA 1
ATOM 6704 C C . LEU B 1 220 ? -4.906 54.375 38.438 1 92.5 220 LEU B C 1
ATOM 6706 O O . LEU B 1 220 ? -6.137 54.375 38.5 1 92.5 220 LEU B O 1
ATOM 6710 N N . SER B 1 221 ? -4.18 53.281 38.219 1 93.19 221 SER B N 1
ATOM 6711 C CA . SER B 1 221 ? -4.832 51.969 38.156 1 93.19 221 SER B CA 1
ATOM 6712 C C . SER B 1 221 ? -4.066 50.938 38.969 1 93.19 221 SER B C 1
ATOM 6714 O O . SER B 1 221 ? -2.91 51.156 39.344 1 93.19 221 SER B O 1
ATOM 6716 N N . ASP B 1 222 ? -4.773 49.781 39.281 1 93.06 222 ASP B N 1
ATOM 6717 C CA . ASP B 1 222 ? -4.129 48.688 40 1 93.06 222 ASP B CA 1
ATOM 6718 C C . ASP B 1 222 ? -3.324 47.781 39.031 1 93.06 222 ASP B C 1
ATOM 6720 O O . ASP B 1 222 ? -3.416 47.938 37.812 1 93.06 222 ASP B O 1
ATOM 6724 N N . GLU B 1 223 ? -2.58 46.906 39.562 1 92.06 223 GLU B N 1
ATOM 6725 C CA . GLU B 1 223 ? -1.616 46.094 38.812 1 92.06 223 GLU B CA 1
ATOM 6726 C C . GLU B 1 223 ? -2.318 45.125 37.875 1 92.06 223 GLU B C 1
ATOM 6728 O O . GLU B 1 223 ? -1.742 44.719 36.875 1 92.06 223 GLU B O 1
ATOM 6733 N N . ASN B 1 224 ? -3.543 44.906 38.094 1 95 224 ASN B N 1
ATOM 6734 C CA . ASN B 1 224 ? -4.254 43.906 37.312 1 95 224 ASN B CA 1
ATOM 6735 C C . ASN B 1 224 ? -5.016 44.531 36.156 1 95 224 ASN B C 1
ATOM 6737 O O . ASN B 1 224 ? -5.562 43.812 35.312 1 95 224 ASN B O 1
ATOM 6741 N N . ALA B 1 225 ? -4.996 45.844 36.031 1 96.56 225 ALA B N 1
ATOM 6742 C CA . ALA B 1 225 ? -5.812 46.531 35.031 1 96.56 225 ALA B CA 1
ATOM 6743 C C . ALA B 1 225 ? -5.422 46.125 33.625 1 96.56 225 ALA B C 1
ATOM 6745 O O . ALA B 1 225 ? -6.277 45.781 32.812 1 96.56 225 ALA B O 1
ATOM 6746 N N . LEU B 1 226 ? -4.148 46.031 33.406 1 97.38 226 LEU B N 1
ATOM 6747 C CA . LEU B 1 226 ? -3.668 45.719 32.062 1 97.38 226 LEU B CA 1
ATOM 6748 C C . LEU B 1 226 ? -4.035 44.312 31.672 1 97.38 226 LEU B C 1
ATOM 6750 O O . LEU B 1 226 ? -4.531 44.062 30.562 1 97.38 226 LEU B O 1
ATOM 6754 N N . SER B 1 227 ? -3.793 43.375 32.594 1 97.31 227 SER B N 1
ATOM 6755 C CA . SER B 1 227 ? -4.027 41.969 32.312 1 97.31 227 SER B CA 1
ATOM 6756 C C . SER B 1 227 ? -5.512 41.688 32.156 1 97.31 227 SER B C 1
ATOM 6758 O O . SER B 1 227 ? -5.898 40.875 31.297 1 97.31 227 SER B O 1
ATOM 6760 N N . GLU B 1 228 ? -6.316 42.344 32.906 1 96.69 228 GLU B N 1
ATOM 6761 C CA . GLU B 1 228 ? -7.754 42.094 32.844 1 96.69 228 GLU B CA 1
ATOM 6762 C C . GLU B 1 228 ? -8.367 42.594 31.547 1 96.69 228 GLU B C 1
ATOM 6764 O O . GLU B 1 228 ? -9.367 42.062 31.078 1 96.69 228 GLU B O 1
ATOM 6769 N N . VAL B 1 229 ? -7.773 43.594 30.953 1 97.31 229 VAL B N 1
ATOM 6770 C CA . VAL B 1 229 ? -8.297 44.188 29.719 1 97.31 229 VAL B CA 1
ATOM 6771 C C . VAL B 1 229 ? -7.766 43.406 28.516 1 97.31 229 VAL B C 1
ATOM 6773 O O . VAL B 1 229 ? -8.539 43 27.641 1 97.31 229 VAL B O 1
ATOM 6776 N N . PHE B 1 230 ? -6.465 43.094 28.516 1 98.12 230 PHE B N 1
ATOM 6777 C CA . PHE B 1 230 ? -5.859 42.719 27.234 1 98.12 230 PHE B CA 1
ATOM 6778 C C . PHE B 1 230 ? -5.625 41.188 27.188 1 98.12 230 PHE B C 1
ATOM 6780 O O . PHE B 1 230 ? -5.516 40.625 26.109 1 98.12 230 PHE B O 1
ATOM 6787 N N . ASN B 1 231 ? -5.535 40.5 28.297 1 97.44 231 ASN B N 1
ATOM 6788 C CA . ASN B 1 231 ? -5.352 39.062 28.25 1 97.44 231 ASN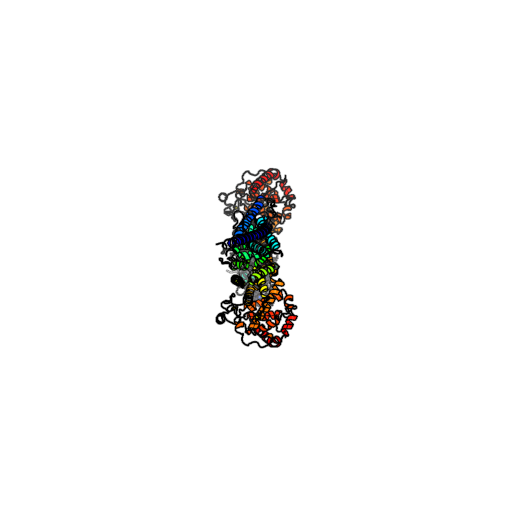 B CA 1
ATOM 6789 C C . ASN B 1 231 ? -6.516 38.375 27.547 1 97.44 231 ASN B C 1
ATOM 6791 O O . ASN B 1 231 ? -6.305 37.5 26.703 1 97.44 231 ASN B O 1
ATOM 6795 N N . PRO B 1 232 ? -7.746 38.781 27.891 1 96.94 232 PRO B N 1
ATOM 6796 C CA . PRO B 1 232 ? -8.859 38.156 27.172 1 96.94 232 PRO B CA 1
ATOM 6797 C C . PRO B 1 232 ? -8.828 38.438 25.672 1 96.94 232 PRO B C 1
ATOM 6799 O O . PRO B 1 232 ? -9.234 37.594 24.875 1 96.94 232 PRO B O 1
ATOM 6802 N N . ILE B 1 233 ? -8.391 39.594 25.297 1 97.56 233 ILE B N 1
ATOM 6803 C CA . ILE B 1 233 ? -8.312 39.969 23.891 1 97.56 233 ILE B CA 1
ATOM 6804 C C . ILE B 1 233 ? -7.258 39.125 23.188 1 97.56 233 ILE B C 1
ATOM 6806 O O . ILE B 1 233 ? -7.504 38.594 22.094 1 97.56 233 ILE B O 1
ATOM 6810 N N . LEU B 1 234 ? -6.113 38.969 23.812 1 97.94 234 LEU B N 1
ATOM 6811 C CA . LEU B 1 234 ? -5.047 38.156 23.266 1 97.94 234 LEU B CA 1
ATOM 6812 C C . LEU B 1 234 ? -5.492 36.688 23.172 1 97.94 234 LEU B C 1
ATOM 6814 O O . LEU B 1 234 ? -5.203 36.031 22.172 1 97.94 234 LEU B O 1
ATOM 6818 N N . SER B 1 235 ? -6.223 36.25 24.203 1 97 235 SER B N 1
ATOM 6819 C CA . SER B 1 235 ? -6.727 34.875 24.188 1 97 235 SER B CA 1
ATOM 6820 C C . SER B 1 235 ? -7.688 34.656 23.031 1 97 235 SER B C 1
ATOM 6822 O O . SER B 1 235 ? -7.645 33.625 22.375 1 97 235 SER B O 1
ATOM 6824 N N . GLN B 1 236 ? -8.492 35.594 22.797 1 96.31 236 GLN B N 1
ATOM 6825 C CA . GLN B 1 236 ? -9.445 35.5 21.703 1 96.31 236 GLN B CA 1
ATOM 6826 C C . GLN B 1 236 ? -8.742 35.406 20.359 1 96.31 236 GLN B C 1
ATOM 6828 O O . GLN B 1 236 ? -9.172 34.656 19.469 1 96.31 236 GLN B O 1
ATOM 6833 N N . GLN B 1 237 ? -7.66 36.125 20.141 1 97 237 GLN B N 1
ATOM 6834 C CA . GLN B 1 237 ? -6.91 36.031 18.891 1 97 237 GLN B CA 1
ATOM 6835 C C . GLN B 1 237 ? -6.32 34.656 18.688 1 97 237 GLN B C 1
ATOM 6837 O O . GLN B 1 237 ? -6.406 34.094 17.609 1 97 237 GLN B O 1
ATOM 6842 N N . ARG B 1 238 ? -5.762 34.156 19.766 1 96.19 238 ARG B N 1
ATOM 6843 C CA . ARG B 1 238 ? -5.156 32.812 19.703 1 96.19 238 ARG B CA 1
ATOM 6844 C C . ARG B 1 238 ? -6.207 31.75 19.438 1 96.19 238 ARG B C 1
ATOM 6846 O O . ARG B 1 238 ? -6.012 30.875 18.594 1 96.19 238 ARG B O 1
ATOM 6853 N N . ASP B 1 239 ? -7.289 31.828 20.141 1 95.19 239 ASP B N 1
ATOM 6854 C CA . ASP B 1 239 ? -8.352 30.844 20 1 95.19 239 ASP B CA 1
ATOM 6855 C C . ASP B 1 239 ? -8.906 30.828 18.578 1 95.19 239 ASP B C 1
ATOM 6857 O O . ASP B 1 239 ? -9.219 29.766 18.047 1 95.19 239 ASP B O 1
ATOM 6861 N N . SER B 1 240 ? -9.039 31.984 18.016 1 95.69 240 SER B N 1
ATOM 6862 C CA . SER B 1 240 ? -9.508 32.062 16.641 1 95.69 240 SER B CA 1
ATOM 6863 C C . SER B 1 240 ? -8.492 31.469 15.672 1 95.69 240 SER B C 1
ATOM 6865 O O . SER B 1 240 ? -8.859 30.828 14.688 1 95.69 240 SER B O 1
ATOM 6867 N N . MET B 1 241 ? -7.23 31.609 15.953 1 95.25 241 MET B N 1
ATOM 6868 C CA . MET B 1 241 ? -6.168 31.141 15.062 1 95.25 241 MET B CA 1
ATOM 6869 C C . MET B 1 241 ? -6.094 29.625 15.055 1 95.25 241 MET B C 1
ATOM 6871 O O . MET B 1 241 ? -5.734 29.016 14.039 1 95.25 241 MET B O 1
ATOM 6875 N N . VAL B 1 242 ? -6.398 29.016 16.203 1 93.06 242 VAL B N 1
ATOM 6876 C CA . VAL B 1 242 ? -6.309 27.562 16.344 1 93.06 242 VAL B CA 1
ATOM 6877 C C . VAL B 1 242 ? -7.203 26.875 15.305 1 93.06 242 VAL B C 1
ATOM 6879 O O . VAL B 1 242 ? -6.883 25.797 14.812 1 93.06 242 VAL B O 1
ATOM 6882 N N . PHE B 1 243 ? -8.211 27.609 14.859 1 91 243 PHE B N 1
ATOM 6883 C CA . PHE B 1 243 ? -9.188 26.984 13.969 1 91 243 PHE B CA 1
ATOM 6884 C C . PHE B 1 243 ? -8.914 27.359 12.523 1 91 243 PHE B C 1
ATOM 6886 O O . PHE B 1 243 ? -9.617 26.906 11.609 1 91 243 PHE B O 1
ATOM 6893 N N . GLN B 1 244 ? -7.914 28.125 12.367 1 90.88 244 GLN B N 1
ATOM 6894 C CA . GLN B 1 244 ? -7.609 28.547 11.008 1 90.88 244 GLN B CA 1
ATOM 6895 C C . GLN B 1 244 ? -6.605 27.609 10.344 1 90.88 244 GLN B C 1
ATOM 6897 O O . GLN B 1 244 ? -5.625 27.203 10.969 1 90.88 244 GLN B O 1
ATOM 6902 N N . HIS B 1 245 ? -6.922 27.188 9.164 1 86.25 245 HIS B N 1
ATOM 6903 C CA . HIS B 1 245 ? -6.039 26.375 8.344 1 86.25 245 HIS B CA 1
ATOM 6904 C C . HIS B 1 245 ? -5.941 26.906 6.922 1 86.25 245 HIS B C 1
ATOM 6906 O O . HIS B 1 245 ? -6.91 27.453 6.391 1 86.25 245 HIS B O 1
ATOM 6912 N N . MET B 1 246 ? -4.867 26.672 6.324 1 82.44 246 MET B N 1
ATOM 6913 C CA . MET B 1 246 ? -4.617 27.234 4.996 1 82.44 246 MET B CA 1
ATOM 6914 C C . MET B 1 246 ? -5.57 26.641 3.967 1 82.44 246 MET B C 1
ATOM 6916 O O . MET B 1 246 ? -5.941 27.312 3 1 82.44 246 MET B O 1
ATOM 6920 N N . MET B 1 247 ? -5.98 25.531 4.234 1 77.25 247 MET B N 1
ATOM 6921 C CA . MET B 1 247 ? -6.832 24.844 3.273 1 77.25 247 MET B CA 1
ATOM 6922 C C . MET B 1 247 ? -8.211 25.484 3.195 1 77.25 247 MET B C 1
ATOM 6924 O O . MET B 1 247 ? -8.914 25.344 2.193 1 77.25 247 MET B O 1
ATOM 6928 N N . LYS B 1 248 ? -8.586 26.203 4.203 1 80.88 248 LYS B N 1
ATOM 6929 C CA . LYS B 1 248 ? -9.891 26.859 4.23 1 80.88 248 LYS B CA 1
ATOM 6930 C C . LYS B 1 248 ? -9.867 28.156 3.439 1 80.88 248 LYS B C 1
ATOM 6932 O O . LYS B 1 248 ? -10.922 28.734 3.137 1 80.88 248 LYS B O 1
ATOM 6937 N N . ASN B 1 249 ? -8.703 28.656 3.029 1 80.38 249 ASN B N 1
ATOM 6938 C CA . ASN B 1 249 ? -8.492 29.812 2.182 1 80.38 249 ASN B CA 1
ATOM 6939 C C . ASN B 1 249 ? -9.156 31.062 2.771 1 80.38 249 ASN B C 1
ATOM 6941 O O . ASN B 1 249 ? -9.914 31.75 2.086 1 80.38 249 ASN B O 1
ATOM 6945 N N . ARG B 1 250 ? -9 31.25 4.023 1 87.56 250 ARG B N 1
ATOM 6946 C CA . ARG B 1 250 ? -9.555 32.406 4.723 1 87.56 250 ARG B CA 1
ATOM 6947 C C . ARG B 1 250 ? -8.445 33.375 5.148 1 87.56 250 ARG B C 1
ATOM 6949 O O . ARG B 1 250 ? -8.406 33.812 6.301 1 87.56 250 ARG B O 1
ATOM 6956 N N . ASP B 1 251 ? -7.594 33.719 4.234 1 88.56 251 ASP B N 1
ATOM 6957 C CA . ASP B 1 251 ? -6.398 34.531 4.492 1 88.56 251 ASP B CA 1
ATOM 6958 C C . ASP B 1 251 ? -6.766 35.938 4.941 1 88.56 251 ASP B C 1
ATOM 6960 O O . ASP B 1 251 ? -6.066 36.531 5.762 1 88.56 251 ASP B O 1
ATOM 6964 N N . ASP B 1 252 ? -7.887 36.375 4.465 1 89.94 252 ASP B N 1
ATOM 6965 C CA . ASP B 1 252 ? -8.305 37.719 4.797 1 89.94 252 ASP B CA 1
ATOM 6966 C C . ASP B 1 252 ? -8.609 37.844 6.289 1 89.94 252 ASP B C 1
ATOM 6968 O O . ASP B 1 252 ? -8.227 38.844 6.922 1 89.94 252 ASP B O 1
ATOM 6972 N N . CYS B 1 253 ? -9.266 36.875 6.777 1 91.5 253 CYS B N 1
ATOM 6973 C CA . CYS B 1 253 ? -9.609 36.906 8.195 1 91.5 253 CYS B CA 1
ATOM 6974 C C . CYS B 1 253 ? -8.375 36.688 9.062 1 91.5 253 CYS B C 1
ATOM 6976 O O . CYS B 1 253 ? -8.25 37.281 10.133 1 91.5 253 CYS B O 1
ATOM 6978 N N . VAL B 1 254 ? -7.504 35.875 8.586 1 93.81 254 VAL B N 1
ATOM 6979 C CA . VAL B 1 254 ? -6.297 35.562 9.344 1 93.81 254 VAL B CA 1
ATOM 6980 C C . VAL B 1 254 ? -5.406 36.812 9.414 1 93.81 254 VAL B C 1
ATOM 6982 O O . VAL B 1 254 ? -4.762 37.062 10.438 1 93.81 254 VAL B O 1
ATOM 6985 N N . HIS B 1 255 ? -5.422 37.625 8.375 1 94.69 255 HIS B N 1
ATOM 6986 C CA . HIS B 1 255 ? -4.672 38.875 8.359 1 94.69 255 HIS B CA 1
ATOM 6987 C C . HIS B 1 255 ? -5.113 39.781 9.492 1 94.69 255 HIS B C 1
ATOM 6989 O O . HIS B 1 255 ? -4.293 40.5 10.07 1 94.69 255 HIS B O 1
ATOM 6995 N N . LEU B 1 256 ? -6.387 39.781 9.719 1 96 256 LEU B N 1
ATOM 6996 C CA . LEU B 1 256 ? -6.93 40.625 10.781 1 96 256 LEU B CA 1
ATOM 6997 C C . LEU B 1 256 ? -6.359 40.219 12.141 1 96 256 LEU B C 1
ATOM 6999 O O . LEU B 1 256 ? -6.035 41.062 12.961 1 96 256 LEU B O 1
ATOM 7003 N N . LEU B 1 257 ? -6.246 38.969 12.375 1 96.62 257 LEU B N 1
ATOM 7004 C CA . LEU B 1 257 ? -5.727 38.438 13.633 1 96.62 257 LEU B CA 1
ATOM 7005 C C . LEU B 1 257 ? -4.27 38.844 13.828 1 96.62 257 LEU B C 1
ATOM 7007 O O . LEU B 1 257 ? -3.891 39.312 14.898 1 96.62 257 LEU B O 1
ATOM 7011 N N . PHE B 1 258 ? -3.453 38.688 12.758 1 97.19 258 PHE B N 1
ATOM 7012 C CA . PHE B 1 258 ? -2.047 39.062 12.812 1 97.19 258 PHE B CA 1
ATOM 7013 C C . PHE B 1 258 ? -1.903 40.562 13.055 1 97.19 258 PHE B C 1
ATOM 7015 O O . PHE B 1 258 ? -1.124 40.969 13.906 1 97.19 258 PHE B O 1
ATOM 7022 N N . ARG B 1 259 ? -2.648 41.281 12.391 1 96.31 259 ARG B N 1
ATOM 7023 C CA . ARG B 1 259 ? -2.555 42.75 12.477 1 96.31 259 ARG B CA 1
ATOM 7024 C C . ARG B 1 259 ? -2.924 43.25 13.867 1 96.31 259 ARG B C 1
ATOM 7026 O O . ARG B 1 259 ? -2.279 44.156 14.398 1 96.31 259 ARG B O 1
ATOM 7033 N N . ALA B 1 260 ? -3.996 42.688 14.352 1 97.25 260 ALA B N 1
ATOM 7034 C CA . ALA B 1 260 ? -4.434 43.094 15.688 1 97.25 260 ALA B CA 1
ATOM 7035 C C . ALA B 1 260 ? -3.346 42.812 16.719 1 97.25 260 ALA B C 1
ATOM 7037 O O . ALA B 1 260 ? -3.051 43.656 17.562 1 97.25 260 ALA B O 1
ATOM 7038 N N . VAL B 1 261 ? -2.729 41.688 16.672 1 97.94 261 VAL B N 1
ATOM 7039 C CA . VAL B 1 261 ? -1.69 41.312 17.625 1 97.94 261 VAL B CA 1
ATOM 7040 C C . VAL B 1 261 ? -0.472 42.219 17.438 1 97.94 261 VAL B C 1
ATOM 7042 O O . VAL B 1 261 ? 0.095 42.719 18.422 1 97.94 261 VAL B O 1
ATOM 7045 N N . ILE B 1 262 ? -0.111 42.469 16.188 1 97.75 262 ILE B N 1
ATOM 7046 C CA . ILE B 1 262 ? 1.046 43.312 15.906 1 97.75 262 ILE B CA 1
ATOM 7047 C C . ILE B 1 262 ? 0.798 44.719 16.422 1 97.75 262 ILE B C 1
ATOM 7049 O O . ILE B 1 262 ? 1.678 45.344 17.031 1 97.75 262 ILE B O 1
ATOM 7053 N N . GLN B 1 263 ? -0.392 45.25 16.203 1 97.25 263 GLN B N 1
ATOM 7054 C CA . GLN B 1 263 ? -0.744 46.594 16.656 1 97.25 263 GLN B CA 1
ATOM 7055 C C . GLN B 1 263 ? -0.649 46.688 18.172 1 97.25 263 GLN B C 1
ATOM 7057 O O . GLN B 1 263 ? -0.097 47.656 18.703 1 97.25 263 GLN B O 1
ATOM 7062 N N . LEU B 1 264 ? -1.16 45.719 18.844 1 97.88 264 LEU B N 1
ATOM 7063 C CA . LEU B 1 264 ? -1.141 45.75 20.297 1 97.88 264 LEU B CA 1
ATOM 7064 C C . LEU B 1 264 ? 0.288 45.656 20.812 1 97.88 264 LEU B C 1
ATOM 7066 O O . LEU B 1 264 ? 0.663 46.344 21.75 1 97.88 264 LEU B O 1
ATOM 7070 N N . LEU B 1 265 ? 1.112 44.812 20.234 1 98.06 265 LEU B N 1
ATOM 7071 C CA . LEU B 1 265 ? 2.479 44.594 20.703 1 98.06 265 LEU B CA 1
ATOM 7072 C C . LEU B 1 265 ? 3.367 45.781 20.359 1 98.06 265 LEU B C 1
ATOM 7074 O O . LEU B 1 265 ? 4.43 45.969 20.969 1 98.06 265 LEU B O 1
ATOM 7078 N N . SER B 1 266 ? 2.949 46.656 19.453 1 96.69 266 SER B N 1
ATOM 7079 C CA . SER B 1 266 ? 3.771 47.75 19 1 96.69 266 SER B CA 1
ATOM 7080 C C . SER B 1 266 ? 3.637 48.969 19.922 1 96.69 266 SER B C 1
ATOM 7082 O O . SER B 1 266 ? 4.387 49.938 19.797 1 96.69 266 SER B O 1
ATOM 7084 N N . ILE B 1 267 ? 2.73 48.906 20.859 1 97.44 267 ILE B N 1
ATOM 7085 C CA . ILE B 1 267 ? 2.469 50.031 21.75 1 97.44 267 ILE B CA 1
ATOM 7086 C C . ILE B 1 267 ? 3.631 50.219 22.719 1 97.44 267 ILE B C 1
ATOM 7088 O O . ILE B 1 267 ? 3.955 49.281 23.469 1 97.44 267 ILE B O 1
ATOM 7092 N N . ARG B 1 268 ? 4.207 51.344 22.734 1 96.38 268 ARG B N 1
ATOM 7093 C CA . ARG B 1 268 ? 5.336 51.656 23.609 1 96.38 268 ARG B CA 1
ATOM 7094 C C . ARG B 1 268 ? 4.961 52.719 24.641 1 96.38 268 ARG B C 1
ATOM 7096 O O . ARG B 1 268 ? 4.297 53.719 24.312 1 96.38 268 ARG B O 1
ATOM 7103 N N . ILE B 1 269 ? 5.227 52.469 25.906 1 95.88 269 ILE B N 1
ATOM 7104 C CA . ILE B 1 269 ? 5.027 53.438 27 1 95.88 269 ILE B CA 1
ATOM 7105 C C . ILE B 1 269 ? 6.328 53.594 27.781 1 95.88 269 ILE B C 1
ATOM 7107 O O . ILE B 1 269 ? 6.801 52.656 28.406 1 95.88 269 ILE B O 1
ATOM 7111 N N . ASP B 1 270 ? 6.879 54.75 27.766 1 92.31 270 ASP B N 1
ATOM 7112 C CA . ASP B 1 270 ? 8.102 55.094 28.484 1 92.31 270 ASP B CA 1
ATOM 7113 C C . ASP B 1 270 ? 9.227 54.125 28.141 1 92.31 270 ASP B C 1
ATOM 7115 O O . ASP B 1 270 ? 9.883 53.562 29.016 1 92.31 270 ASP B O 1
ATOM 7119 N N . GLY B 1 271 ? 9.312 53.719 26.875 1 91.56 271 GLY B N 1
ATOM 7120 C CA . GLY B 1 271 ? 10.406 52.906 26.375 1 91.56 271 GLY B CA 1
ATOM 7121 C C . GLY B 1 271 ? 10.164 51.406 26.531 1 91.56 271 GLY B C 1
ATOM 7122 O O . GLY B 1 271 ? 10.984 50.594 26.109 1 91.56 271 GLY B O 1
ATOM 7123 N N . LYS B 1 272 ? 9.031 51.062 27.125 1 94.62 272 LYS B N 1
ATOM 7124 C CA . LYS B 1 272 ? 8.695 49.656 27.328 1 94.62 272 LYS B CA 1
ATOM 7125 C C . LYS B 1 272 ? 7.469 49.281 26.5 1 94.62 272 LYS B C 1
ATOM 7127 O O . LYS B 1 272 ? 6.746 50.156 26.016 1 94.62 272 LYS B O 1
ATOM 7132 N N . ARG B 1 273 ? 7.391 48.031 26.328 1 97.25 273 ARG B N 1
ATOM 7133 C CA . ARG B 1 273 ? 6.207 47.5 25.672 1 97.25 273 ARG B CA 1
ATOM 7134 C C . ARG B 1 273 ? 5.395 46.625 26.609 1 97.25 273 ARG B C 1
ATOM 7136 O O . ARG B 1 273 ? 5.582 45.406 26.625 1 97.25 273 ARG B O 1
ATOM 7143 N N . PRO B 1 274 ? 4.465 47.188 27.234 1 97.44 274 PRO B N 1
ATOM 7144 C CA . PRO B 1 274 ? 3.762 46.469 28.297 1 97.44 274 PRO B CA 1
ATOM 7145 C C . PRO B 1 274 ? 2.986 45.25 27.797 1 97.44 274 PRO B C 1
ATOM 7147 O O . PRO B 1 274 ? 2.877 44.25 28.5 1 97.44 274 PRO B O 1
ATOM 7150 N N . ILE B 1 275 ? 2.439 45.344 26.578 1 98.06 275 ILE B N 1
ATOM 7151 C CA . ILE B 1 275 ? 1.643 44.219 26.062 1 98.06 275 ILE B CA 1
ATOM 7152 C C . ILE B 1 275 ? 2.553 43.031 25.734 1 98.06 275 ILE B C 1
ATOM 7154 O O . ILE B 1 275 ? 2.156 41.875 25.859 1 98.06 275 ILE B O 1
ATOM 7158 N N . CYS B 1 276 ? 3.742 43.281 25.281 1 98.44 276 CYS B N 1
ATOM 7159 C CA . CYS B 1 276 ? 4.719 42.219 25.062 1 98.44 276 CYS B CA 1
ATOM 7160 C C . CYS B 1 276 ? 5.012 41.469 26.375 1 98.44 276 CYS B C 1
ATOM 7162 O O . CYS B 1 276 ? 5.031 40.25 26.391 1 98.44 276 CYS B O 1
ATOM 7164 N N . ASP B 1 277 ? 5.203 42.344 27.406 1 97.62 277 ASP B N 1
ATOM 7165 C CA . ASP B 1 277 ? 5.457 41.75 28.719 1 97.62 277 ASP B CA 1
ATOM 7166 C C . ASP B 1 277 ? 4.266 40.906 29.172 1 97.62 277 ASP B C 1
ATOM 7168 O O . ASP B 1 277 ? 4.441 39.812 29.75 1 97.62 277 ASP B O 1
ATOM 7172 N N . LEU B 1 278 ? 3.131 41.406 28.906 1 97.75 278 LEU B N 1
ATOM 7173 C CA . LEU B 1 278 ? 1.91 40.688 29.281 1 97.75 278 LEU B CA 1
ATOM 7174 C C . LEU B 1 278 ? 1.821 39.344 28.562 1 97.75 278 LEU B C 1
ATOM 7176 O O . LEU B 1 278 ? 1.495 38.344 29.172 1 97.75 278 LEU B O 1
ATOM 7180 N N . MET B 1 279 ? 2.139 39.312 27.281 1 98.06 279 MET B N 1
ATOM 7181 C CA . MET B 1 279 ? 2.018 38.094 26.469 1 98.06 279 MET B CA 1
ATOM 7182 C C . MET B 1 279 ? 2.986 37.031 26.938 1 98.06 279 MET B C 1
ATOM 7184 O O . MET B 1 279 ? 2.596 35.875 27.109 1 98.06 279 MET B O 1
ATOM 7188 N N . VAL B 1 280 ? 4.242 37.375 27.188 1 97.81 280 VAL B N 1
ATOM 7189 C CA . VAL B 1 280 ? 5.27 36.375 27.484 1 97.81 280 VAL B CA 1
ATOM 7190 C C . VAL B 1 280 ? 5.066 35.844 28.906 1 97.81 280 VAL B C 1
ATOM 7192 O O . VAL B 1 280 ? 5.594 34.781 29.25 1 97.81 280 VAL B O 1
ATOM 7195 N N . ASN B 1 281 ? 4.344 36.594 29.672 1 96.44 281 ASN B N 1
ATOM 7196 C CA . ASN B 1 281 ? 4.117 36.156 31.047 1 96.44 281 ASN B CA 1
ATOM 7197 C C . ASN B 1 281 ? 2.848 35.344 31.172 1 96.44 281 ASN B C 1
ATOM 7199 O O . ASN B 1 281 ? 2.531 34.844 32.25 1 96.44 281 ASN B O 1
ATOM 7203 N N . ARG B 1 282 ? 2.197 35.156 30.078 1 96.75 282 ARG B N 1
ATOM 7204 C CA . ARG B 1 282 ? 1.041 34.281 30.078 1 96.75 282 ARG B CA 1
ATOM 7205 C C . ARG B 1 282 ? 1.466 32.812 30.297 1 96.75 282 ARG B C 1
ATOM 7207 O O . ARG B 1 282 ? 2.521 32.406 29.812 1 96.75 282 ARG B O 1
ATOM 7214 N N . PRO B 1 283 ? 0.599 32.062 30.875 1 94.5 283 PRO B N 1
ATOM 7215 C CA . PRO B 1 283 ? 0.939 30.656 31.109 1 94.5 283 PRO B CA 1
ATOM 7216 C C . PRO B 1 283 ? 1.006 29.844 29.812 1 94.5 283 PRO B C 1
ATOM 7218 O O . PRO B 1 283 ? 1.716 28.844 29.75 1 94.5 283 PRO B O 1
ATOM 7221 N N . ASP B 1 284 ? 0.282 30.297 28.797 1 95.56 284 ASP B N 1
ATOM 7222 C CA . ASP B 1 284 ? 0.225 29.531 27.562 1 95.56 284 ASP B CA 1
ATOM 7223 C C . ASP B 1 284 ? 1.317 29.969 26.594 1 95.56 284 ASP B C 1
ATOM 7225 O O . ASP B 1 284 ? 1.388 29.469 25.469 1 95.56 284 ASP B O 1
ATOM 7229 N N . PHE B 1 285 ? 2.119 30.969 27.016 1 97.5 285 PHE B N 1
ATOM 7230 C CA . PHE B 1 285 ? 3.225 31.344 26.141 1 97.5 285 PHE B CA 1
ATOM 7231 C C . PHE B 1 285 ? 4.223 30.203 26 1 97.5 285 PHE B C 1
ATOM 7233 O O . PHE B 1 285 ? 4.617 29.844 24.891 1 97.5 285 PHE B O 1
ATOM 7240 N N . LEU B 1 286 ? 4.617 29.656 27.047 1 96.06 286 LEU B N 1
ATOM 7241 C CA . LEU B 1 286 ? 5.406 28.422 27.172 1 96.06 286 LEU B CA 1
ATOM 7242 C C . LEU B 1 286 ? 4.738 27.438 28.125 1 96.06 286 LEU B C 1
ATOM 7244 O O . LEU B 1 286 ? 5.086 27.375 29.297 1 96.06 286 LEU B O 1
ATOM 7248 N N . PRO B 1 287 ? 3.83 26.625 27.578 1 94.5 287 PRO B N 1
ATOM 7249 C CA . PRO B 1 287 ? 3.02 25.75 28.438 1 94.5 287 PRO B CA 1
ATOM 7250 C C . PRO B 1 287 ? 3.818 24.578 29.016 1 94.5 287 PRO B C 1
ATOM 7252 O O . PRO B 1 287 ? 4.844 24.188 28.453 1 94.5 287 PRO B O 1
ATOM 7255 N N . GLU B 1 288 ? 3.344 24.188 30.094 1 92.25 288 GLU B N 1
ATOM 7256 C CA . GLU B 1 288 ? 3.889 22.938 30.656 1 92.25 288 GLU B CA 1
ATOM 7257 C C . GLU B 1 288 ? 3.404 21.734 29.859 1 92.25 288 GLU B C 1
ATOM 7259 O O . GLU B 1 288 ? 2.213 21.609 29.562 1 92.25 288 GLU B O 1
ATOM 7264 N N . LEU B 1 289 ? 4.324 21.016 29.516 1 91.56 289 LEU B N 1
ATOM 7265 C CA . LEU B 1 289 ? 4.008 19.859 28.672 1 91.56 289 LEU B CA 1
ATOM 7266 C C . LEU B 1 289 ? 3.691 18.641 29.531 1 91.56 289 LEU B C 1
ATOM 7268 O O . LEU B 1 289 ? 4.324 18.422 30.562 1 91.56 289 LEU B O 1
ATOM 7272 N N . VAL B 1 290 ? 2.621 17.859 29.094 1 89.62 290 VAL B N 1
ATOM 7273 C CA . VAL B 1 290 ? 2.125 16.781 29.953 1 89.62 290 VAL B CA 1
ATOM 7274 C C . VAL B 1 290 ? 2.148 15.461 29.172 1 89.62 290 VAL B C 1
ATOM 7276 O O . VAL B 1 290 ? 2.26 14.383 29.766 1 89.62 290 VAL B O 1
ATOM 7279 N N . THR B 1 291 ? 2.145 15.477 27.922 1 87.75 291 THR B N 1
ATOM 7280 C CA . THR B 1 291 ? 2.033 14.25 27.141 1 87.75 291 THR B CA 1
ATOM 7281 C C . THR B 1 291 ? 3.41 13.766 26.688 1 87.75 291 THR B C 1
ATOM 7283 O O . THR B 1 291 ? 4.422 14.422 26.969 1 87.75 291 THR B O 1
ATOM 7286 N N . SER B 1 292 ? 3.375 12.547 26.016 1 87.94 292 SER B N 1
ATOM 7287 C CA . SER B 1 292 ? 4.609 11.977 25.484 1 87.94 292 SER B CA 1
ATOM 7288 C C . SER B 1 292 ? 4.949 12.57 24.109 1 87.94 292 SER B C 1
ATOM 7290 O O . SER B 1 292 ? 6.055 12.383 23.609 1 87.94 292 SER B O 1
ATOM 7292 N N . ILE B 1 293 ? 4.035 13.352 23.531 1 91.62 293 ILE B N 1
ATOM 7293 C CA . ILE B 1 293 ? 4.258 13.969 22.234 1 91.62 293 ILE B CA 1
ATOM 7294 C C . ILE B 1 293 ? 4.566 15.453 22.406 1 91.62 293 ILE B C 1
ATOM 7296 O O . ILE B 1 293 ? 3.883 16.312 21.844 1 91.62 293 ILE B O 1
ATOM 7300 N N . THR B 1 294 ? 5.652 15.742 23.094 1 92.69 294 THR B N 1
ATOM 7301 C CA . THR B 1 294 ? 5.988 17.094 23.562 1 92.69 294 THR B CA 1
ATOM 7302 C C . THR B 1 294 ? 6.23 18.031 22.391 1 92.69 294 THR B C 1
ATOM 7304 O O . THR B 1 294 ? 5.906 19.219 22.453 1 92.69 294 THR B O 1
ATOM 7307 N N . GLY B 1 295 ? 6.84 17.516 21.297 1 93.88 295 GLY B N 1
ATOM 7308 C CA . GLY B 1 295 ? 7.098 18.359 20.141 1 93.88 295 GLY B CA 1
ATOM 7309 C C . GLY B 1 295 ? 5.836 18.891 19.5 1 93.88 295 GLY B C 1
ATOM 7310 O O . GLY B 1 295 ? 5.742 20.078 19.203 1 93.88 295 GLY B O 1
ATOM 7311 N N . ARG B 1 296 ? 4.887 18.062 19.375 1 93.69 296 ARG B N 1
ATOM 7312 C CA . ARG B 1 296 ? 3.604 18.438 18.797 1 93.69 296 ARG B CA 1
ATOM 7313 C C . ARG B 1 296 ? 2.791 19.281 19.781 1 93.69 296 ARG B C 1
ATOM 7315 O O . ARG B 1 296 ? 2.098 20.219 19.391 1 93.69 296 ARG B O 1
ATOM 7322 N N . GLU B 1 297 ? 2.861 18.891 21.016 1 94.75 297 GLU B N 1
ATOM 7323 C CA . GLU B 1 297 ? 2.096 19.547 22.062 1 94.75 297 GLU B CA 1
ATOM 7324 C C . GLU B 1 297 ? 2.482 21.031 22.203 1 94.75 297 GLU B C 1
ATOM 7326 O O . GLU B 1 297 ? 1.614 21.891 22.297 1 94.75 297 GLU B O 1
ATOM 7331 N N . ILE B 1 298 ? 3.754 21.344 22.172 1 96.06 298 ILE B N 1
ATOM 7332 C CA . ILE B 1 298 ? 4.215 22.719 22.344 1 96.06 298 ILE B CA 1
ATOM 7333 C C . ILE B 1 298 ? 3.791 23.547 21.141 1 96.06 298 ILE B C 1
ATOM 7335 O O . ILE B 1 298 ? 3.449 24.719 21.266 1 96.06 298 ILE B O 1
ATOM 7339 N N . ALA B 1 299 ? 3.85 22.969 20 1 94.81 299 ALA B N 1
ATOM 7340 C CA . ALA B 1 299 ? 3.455 23.672 18.781 1 94.81 299 ALA B CA 1
ATOM 7341 C C . ALA B 1 299 ? 1.964 23.984 18.797 1 94.81 299 ALA B C 1
ATOM 7343 O O . ALA B 1 299 ? 1.539 25.016 18.234 1 94.81 299 ALA B O 1
ATOM 7344 N N . HIS B 1 300 ? 1.188 23.203 19.484 1 92.94 300 HIS B N 1
ATOM 7345 C CA . HIS B 1 300 ? -0.26 23.375 19.469 1 92.94 300 HIS B CA 1
ATOM 7346 C C . HIS B 1 300 ? -0.733 24.188 20.672 1 92.94 300 HIS B C 1
ATOM 7348 O O . HIS B 1 300 ? -1.67 24.984 20.562 1 92.94 300 HIS B O 1
ATOM 7354 N N . LEU B 1 301 ? -0.092 24.062 21.766 1 94.19 301 LEU B N 1
ATOM 7355 C CA . LEU B 1 301 ? -0.623 24.609 23.016 1 94.19 301 LEU B CA 1
ATOM 7356 C C . LEU B 1 301 ? 0.004 25.969 23.312 1 94.19 301 LEU B C 1
ATOM 7358 O O . LEU B 1 301 ? -0.56 26.766 24.062 1 94.19 301 LEU B O 1
ATOM 7362 N N . SER B 1 302 ? 1.179 26.25 22.734 1 97.5 302 SER B N 1
ATOM 7363 C CA . SER B 1 302 ? 1.816 27.547 23 1 97.5 302 SER B CA 1
ATOM 7364 C C . SER B 1 302 ? 1.05 28.688 22.328 1 97.5 302 SER B C 1
ATOM 7366 O O . SER B 1 302 ? 0.286 28.453 21.391 1 97.5 302 SER B O 1
ATOM 7368 N N . TYR B 1 303 ? 1.179 29.859 22.812 1 97.88 303 TYR B N 1
ATOM 7369 C CA . TYR B 1 303 ? 0.445 31 22.281 1 97.88 303 TYR B CA 1
ATOM 7370 C C . TYR B 1 303 ? 0.797 31.266 20.828 1 97.88 303 TYR B C 1
ATOM 7372 O O . TYR B 1 303 ? -0.087 31.5 20 1 97.88 303 TYR B O 1
ATOM 7380 N N . LEU B 1 304 ? 2.076 31.219 20.484 1 97.94 304 LEU B N 1
ATOM 7381 C CA . LEU B 1 304 ? 2.531 31.562 19.141 1 97.94 304 LEU B CA 1
ATOM 7382 C C . LEU B 1 304 ? 2.346 30.406 18.172 1 97.94 304 LEU B C 1
ATOM 7384 O O . LEU B 1 304 ? 2.434 30.578 16.953 1 97.94 304 LEU B O 1
ATOM 7388 N N . GLY B 1 305 ? 2.1 29.219 18.703 1 96.75 305 GLY B N 1
ATOM 7389 C CA . GLY B 1 305 ? 2.049 28 17.922 1 96.75 305 GLY B CA 1
ATOM 7390 C C . GLY B 1 305 ? 1.136 28.094 16.719 1 96.75 305 GLY B C 1
ATOM 7391 O O . GLY B 1 305 ? 1.581 27.938 15.578 1 96.75 305 GLY B O 1
ATOM 7392 N N . PRO B 1 306 ? -0.133 28.391 16.984 1 95.38 306 PRO B N 1
ATOM 7393 C CA . PRO B 1 306 ? -1.08 28.5 15.875 1 95.38 306 PRO B CA 1
ATOM 7394 C C . PRO B 1 306 ? -0.669 29.531 14.844 1 95.38 306 PRO B C 1
ATOM 7396 O O . PRO B 1 306 ? -0.915 29.359 13.648 1 95.38 306 PRO B O 1
ATOM 7399 N N . PHE B 1 307 ? -0.058 30.641 15.242 1 96.69 307 PHE B N 1
ATOM 7400 C CA . PHE B 1 307 ? 0.38 31.672 14.32 1 96.69 307 PHE B CA 1
ATOM 7401 C C . PHE B 1 307 ? 1.543 31.188 13.461 1 96.69 307 PHE B C 1
ATOM 7403 O O . PHE B 1 307 ? 1.581 31.438 12.258 1 96.69 307 PHE B O 1
ATOM 7410 N N . ILE B 1 308 ? 2.42 30.438 14.039 1 96.12 308 ILE B N 1
ATOM 7411 C CA . ILE B 1 308 ? 3.594 29.938 13.328 1 96.12 308 ILE B CA 1
ATOM 7412 C C . ILE B 1 308 ? 3.176 28.828 12.359 1 96.12 308 ILE B C 1
ATOM 7414 O O . ILE B 1 308 ? 3.771 28.688 11.289 1 96.12 308 ILE B O 1
ATOM 7418 N N . SER B 1 309 ? 2.154 28.125 12.742 1 93.12 309 SER B N 1
ATOM 7419 C CA . SER B 1 309 ? 1.724 26.953 11.969 1 93.12 309 SER B CA 1
ATOM 7420 C C . SER B 1 309 ? 0.935 27.375 10.734 1 93.12 309 SER B C 1
ATOM 7422 O O . SER B 1 309 ? 0.599 26.547 9.891 1 93.12 309 SER B O 1
ATOM 7424 N N . TYR B 1 310 ? 0.618 28.625 10.617 1 91.75 310 TYR B N 1
ATOM 7425 C CA . TYR B 1 310 ? -0.196 29.078 9.5 1 91.75 310 TYR B CA 1
ATOM 7426 C C . TYR B 1 310 ? 0.678 29.641 8.383 1 91.75 310 TYR B C 1
ATOM 7428 O O . TYR B 1 310 ? 1.624 30.391 8.648 1 91.75 310 TYR B O 1
ATOM 7436 N N . GLY B 1 311 ? 0.409 29.234 7.18 1 81.94 311 GLY B N 1
ATOM 7437 C CA . GLY B 1 311 ? 1.097 29.797 6.031 1 81.94 311 GLY B CA 1
ATOM 7438 C C . GLY B 1 311 ? 2.113 28.859 5.414 1 81.94 311 GLY B C 1
ATOM 7439 O O . GLY B 1 311 ? 2.209 27.703 5.809 1 81.94 311 GLY B O 1
ATOM 7440 N N . ILE B 1 312 ? 2.725 29.391 4.316 1 81.94 312 ILE B N 1
ATOM 7441 C CA . ILE B 1 312 ? 3.793 28.703 3.598 1 81.94 312 ILE B CA 1
ATOM 7442 C C . ILE B 1 312 ? 5.082 29.516 3.686 1 81.94 312 ILE B C 1
ATOM 7444 O O . ILE B 1 312 ? 5.047 30.719 3.959 1 81.94 312 ILE B O 1
ATOM 7448 N N . PRO B 1 313 ? 6.152 28.766 3.553 1 74.88 313 PRO B N 1
ATOM 7449 C CA . PRO B 1 313 ? 7.43 29.469 3.717 1 74.88 313 PRO B CA 1
ATOM 7450 C C . PRO B 1 313 ? 7.531 30.719 2.854 1 74.88 313 PRO B C 1
ATOM 7452 O O . PRO B 1 313 ? 7.18 30.688 1.672 1 74.88 313 PRO B O 1
ATOM 7455 N N . CYS B 1 314 ? 7.938 31.812 3.5 1 69.69 314 CYS B N 1
ATOM 7456 C CA . CYS B 1 314 ? 8.312 33.094 2.924 1 69.69 314 CYS B CA 1
ATOM 7457 C C . CYS B 1 314 ? 7.105 33.781 2.311 1 69.69 314 CYS B C 1
ATOM 7459 O O . CYS B 1 314 ? 7.25 34.625 1.42 1 69.69 314 CYS B O 1
ATOM 7461 N N . ASP B 1 315 ? 5.938 33.375 2.768 1 80.81 315 ASP B N 1
ATOM 7462 C CA . ASP B 1 315 ? 4.766 34.125 2.318 1 80.81 315 ASP B CA 1
ATOM 7463 C C . ASP B 1 315 ? 4.48 35.281 3.238 1 80.81 315 ASP B C 1
ATOM 7465 O O . ASP B 1 315 ? 5.328 35.688 4.043 1 80.81 315 ASP B O 1
ATOM 7469 N N . GLU B 1 316 ? 3.439 35.906 2.99 1 88.31 316 GLU B N 1
ATOM 7470 C CA . GLU B 1 316 ? 3.09 37.125 3.727 1 88.31 316 GLU B CA 1
ATOM 7471 C C . GLU B 1 316 ? 2.9 36.812 5.211 1 88.31 316 GLU B C 1
ATOM 7473 O O . GLU B 1 316 ? 3.232 37.656 6.062 1 88.31 316 GLU B O 1
ATOM 7478 N N . PHE B 1 317 ? 2.494 35.719 5.547 1 89.62 317 PHE B N 1
ATOM 7479 C CA . PHE B 1 317 ? 2.184 35.406 6.934 1 89.62 317 PHE B CA 1
ATOM 7480 C C . PHE B 1 317 ? 3.457 35.156 7.73 1 89.62 317 PHE B C 1
ATOM 7482 O O . PHE B 1 317 ? 3.514 35.438 8.93 1 89.62 317 PHE B O 1
ATOM 7489 N N . VAL B 1 318 ? 4.465 34.656 7.066 1 89.5 318 VAL B N 1
ATOM 7490 C CA . VAL B 1 318 ? 5.75 34.5 7.734 1 89.5 318 VAL B CA 1
ATOM 7491 C C . VAL B 1 318 ? 6.348 35.875 8.031 1 89.5 318 VAL B C 1
ATOM 7493 O O . VAL B 1 318 ? 6.957 36.062 9.086 1 89.5 318 VAL B O 1
ATOM 7496 N N . SER B 1 319 ? 6.09 36.719 7.109 1 92.38 319 SER B N 1
ATOM 7497 C CA . SER B 1 319 ? 6.527 38.094 7.344 1 92.38 319 SER B CA 1
ATOM 7498 C C . SER B 1 319 ? 5.789 38.719 8.531 1 92.38 319 SER B C 1
ATOM 7500 O O . SER B 1 319 ? 6.387 39.438 9.328 1 92.38 319 SER B O 1
ATOM 7502 N N . LEU B 1 320 ? 4.523 38.469 8.57 1 95.56 320 LEU B N 1
ATOM 7503 C CA . LEU B 1 320 ? 3.721 38.938 9.695 1 95.56 320 LEU B CA 1
ATOM 7504 C C . LEU B 1 320 ? 4.172 38.312 11 1 95.56 320 LEU B C 1
ATOM 7506 O O . LEU B 1 320 ? 4.238 38.969 12.031 1 95.56 320 LEU B O 1
ATOM 7510 N N . MET B 1 321 ? 4.461 37.031 10.938 1 95.69 321 MET B N 1
ATOM 7511 C CA . MET B 1 321 ? 4.957 36.344 12.117 1 95.69 321 MET B CA 1
ATOM 7512 C C . MET B 1 321 ? 6.289 36.906 12.578 1 95.69 321 MET B C 1
ATOM 7514 O O . MET B 1 321 ? 6.535 37.062 13.773 1 95.69 321 MET B O 1
ATOM 7518 N N . HIS B 1 322 ? 7.117 37.25 11.641 1 95.5 322 HIS B N 1
ATOM 7519 C CA . HIS B 1 322 ? 8.383 37.906 11.961 1 95.5 322 HIS B CA 1
ATOM 7520 C C . HIS B 1 322 ? 8.148 39.219 12.703 1 95.5 322 HIS B C 1
ATOM 7522 O O . HIS B 1 322 ? 8.875 39.531 13.648 1 95.5 322 HIS B O 1
ATOM 7528 N N . GLN B 1 323 ? 7.168 39.938 12.312 1 97 323 GLN B N 1
ATOM 7529 C CA . GLN B 1 323 ? 6.859 41.219 12.961 1 97 323 GLN B CA 1
ATOM 7530 C C . GLN B 1 323 ? 6.43 41 14.406 1 97 323 GLN B C 1
ATOM 7532 O O . GLN B 1 323 ? 6.812 41.781 15.297 1 97 323 GLN B O 1
ATOM 7537 N N . ILE B 1 324 ? 5.625 40.031 14.609 1 97.94 324 ILE B N 1
ATOM 7538 C CA . ILE B 1 324 ? 5.195 39.688 15.961 1 97.94 324 ILE B CA 1
ATOM 7539 C C . ILE B 1 324 ? 6.414 39.375 16.828 1 97.94 324 ILE B C 1
ATOM 7541 O O . ILE B 1 324 ? 6.594 39.969 17.891 1 97.94 324 ILE B O 1
ATOM 7545 N N . VAL B 1 325 ? 7.23 38.531 16.328 1 97.81 325 VAL B N 1
ATOM 7546 C CA . VAL B 1 325 ? 8.398 38.094 17.094 1 97.81 325 VAL B CA 1
ATOM 7547 C C . VAL B 1 325 ? 9.375 39.25 17.266 1 97.81 325 VAL B C 1
ATOM 7549 O O . VAL B 1 325 ? 9.992 39.406 18.328 1 97.81 325 VAL B O 1
ATOM 7552 N N . HIS B 1 326 ? 9.477 40 16.281 1 96.81 326 HIS B N 1
ATOM 7553 C CA . HIS B 1 326 ? 10.383 41.156 16.344 1 96.81 326 HIS B CA 1
ATOM 7554 C C . HIS B 1 326 ? 10.016 42.094 17.5 1 96.81 326 HIS B C 1
ATOM 7556 O O . HIS B 1 326 ? 10.898 42.594 18.188 1 96.81 326 HIS B O 1
ATOM 7562 N N . GLN B 1 327 ? 8.711 42.344 17.703 1 97.06 327 GLN B N 1
ATOM 7563 C CA . GLN B 1 327 ? 8.266 43.188 18.797 1 97.06 327 GLN B CA 1
ATOM 7564 C C . GLN B 1 327 ? 8.641 42.562 20.156 1 97.06 327 GLN B C 1
ATOM 7566 O O . GLN B 1 327 ? 9.047 43.281 21.078 1 97.06 327 GLN B O 1
ATOM 7571 N N . LEU B 1 328 ? 8.57 41.312 20.25 1 97.94 328 LEU B N 1
ATOM 7572 C CA . LEU B 1 328 ? 8.859 40.625 21.484 1 97.94 328 LEU B CA 1
ATOM 7573 C C . LEU B 1 328 ? 10.352 40.656 21.797 1 97.94 328 LEU B C 1
ATOM 7575 O O . LEU B 1 328 ? 10.742 40.812 22.969 1 97.94 328 LEU B O 1
ATOM 7579 N N . VAL B 1 329 ? 11.188 40.531 20.766 1 96.75 329 VAL B N 1
ATOM 7580 C CA . VAL B 1 329 ? 12.625 40.438 20.984 1 96.75 329 VAL B CA 1
ATOM 7581 C C . VAL B 1 329 ? 13.227 41.844 21.062 1 96.75 329 VAL B C 1
ATOM 7583 O O . VAL B 1 329 ? 14.281 42.031 21.688 1 96.75 329 VAL B O 1
ATOM 7586 N N . ALA B 1 330 ? 12.562 42.812 20.469 1 94.81 330 ALA B N 1
ATOM 7587 C CA . ALA B 1 330 ? 13.055 44.188 20.531 1 94.81 330 ALA B CA 1
ATOM 7588 C C . ALA B 1 330 ? 12.867 44.781 21.938 1 94.81 330 ALA B C 1
ATOM 7590 O O . ALA B 1 330 ? 13.57 45.719 22.328 1 94.81 330 ALA B O 1
ATOM 7591 N N . ASN B 1 331 ? 11.906 44.219 22.656 1 95.69 331 ASN B N 1
ATOM 7592 C CA . ASN B 1 331 ? 11.633 44.625 24.031 1 95.69 331 ASN B CA 1
ATOM 7593 C C . ASN B 1 331 ? 12.508 43.875 25.031 1 95.69 331 ASN B C 1
ATOM 7595 O O . ASN B 1 331 ? 12.406 42.656 25.141 1 95.69 331 ASN B O 1
ATOM 7599 N N . PRO B 1 332 ? 13.383 44.531 25.734 1 94.31 332 PRO B N 1
ATOM 7600 C CA . PRO B 1 332 ? 14.352 43.844 26.594 1 94.31 332 PRO B CA 1
ATOM 7601 C C . PRO B 1 332 ? 13.695 42.969 27.656 1 94.31 332 PRO B C 1
ATOM 7603 O O . PRO B 1 332 ? 14.195 41.875 27.953 1 94.31 332 PRO B O 1
ATOM 7606 N N . SER B 1 333 ? 12.602 43.375 28.219 1 94.94 333 SER B N 1
ATOM 7607 C CA . SER B 1 333 ? 11.961 42.625 29.281 1 94.94 333 SER B CA 1
ATOM 7608 C C . SER B 1 333 ? 11.328 41.344 28.766 1 94.94 333 SER B C 1
ATOM 7610 O O . SER B 1 333 ? 11.188 40.375 29.516 1 94.94 333 SER B O 1
ATOM 7612 N N . SER B 1 334 ? 10.93 41.344 27.547 1 97.06 334 SER B N 1
ATOM 7613 C CA . SER B 1 334 ? 10.258 40.156 27 1 97.06 334 SER B CA 1
ATOM 7614 C C . SER B 1 334 ? 11.203 39.344 26.141 1 97.06 334 SER B C 1
ATOM 7616 O O . SER B 1 334 ? 10.883 38.188 25.766 1 97.06 334 SER B O 1
ATOM 7618 N N . ARG B 1 335 ? 12.352 39.781 25.797 1 96.06 335 ARG B N 1
ATOM 7619 C CA . ARG B 1 335 ? 13.32 39.156 24.906 1 96.06 335 ARG B CA 1
ATOM 7620 C C . ARG B 1 335 ? 13.734 37.781 25.438 1 96.06 335 ARG B C 1
ATOM 7622 O O . ARG B 1 335 ? 13.711 36.812 24.688 1 96.06 335 ARG B O 1
ATOM 7629 N N . GLY B 1 336 ? 14.086 37.75 26.703 1 94.62 336 GLY B N 1
ATOM 7630 C CA . GLY B 1 336 ? 14.562 36.5 27.297 1 94.62 336 GLY B CA 1
ATOM 7631 C C . GLY B 1 336 ? 13.555 35.375 27.219 1 94.62 336 GLY B C 1
ATOM 7632 O O . GLY B 1 336 ? 13.898 34.25 26.859 1 94.62 336 GLY B O 1
ATOM 7633 N N . ARG B 1 337 ? 12.352 35.688 27.531 1 96.44 337 ARG B N 1
ATOM 7634 C CA . ARG B 1 337 ? 11.297 34.688 27.531 1 96.44 337 ARG B CA 1
ATOM 7635 C C . ARG B 1 337 ? 11 34.188 26.109 1 96.44 337 ARG B C 1
ATOM 7637 O O . ARG B 1 337 ? 10.68 33.031 25.906 1 96.44 337 ARG B O 1
ATOM 7644 N N . CYS B 1 338 ? 11.055 35.062 25.172 1 97.5 338 CYS B N 1
ATOM 7645 C CA . CYS B 1 338 ? 10.867 34.688 23.781 1 97.5 338 CYS B CA 1
ATOM 7646 C C . CYS B 1 338 ? 11.953 33.75 23.328 1 97.5 338 CYS B C 1
ATOM 7648 O O . CYS B 1 338 ? 11.672 32.75 22.641 1 97.5 338 CYS B O 1
ATOM 7650 N N . LEU B 1 339 ? 13.164 34 23.703 1 97 339 LEU B N 1
ATOM 7651 C CA . LEU B 1 339 ? 14.273 33.094 23.359 1 97 339 LEU B CA 1
ATOM 7652 C C . LEU B 1 339 ? 14.117 31.75 24.047 1 97 339 LEU B C 1
ATOM 7654 O O . LEU B 1 339 ? 14.461 30.719 23.484 1 97 339 LEU B O 1
ATOM 7658 N N . ASP B 1 340 ? 13.594 31.828 25.25 1 96.62 340 ASP B N 1
ATOM 7659 C CA . ASP B 1 340 ? 13.281 30.578 25.953 1 96.62 340 ASP B CA 1
ATOM 7660 C C . ASP B 1 340 ? 12.289 29.734 25.156 1 96.62 340 ASP B C 1
ATOM 7662 O O . ASP B 1 340 ? 12.398 28.516 25.109 1 96.62 340 ASP B O 1
ATOM 7666 N N . TYR B 1 341 ? 11.359 30.422 24.578 1 97.56 341 TYR B N 1
ATOM 7667 C CA . TYR B 1 341 ? 10.352 29.75 23.766 1 97.56 341 TYR B CA 1
ATOM 7668 C C . TYR B 1 341 ? 10.984 29.047 22.578 1 97.56 341 TYR B C 1
ATOM 7670 O O . TYR B 1 341 ? 10.703 27.875 22.312 1 97.56 341 TYR B O 1
ATOM 7678 N N . PHE B 1 342 ? 11.859 29.75 21.859 1 97.94 342 PHE B N 1
ATOM 7679 C CA . PHE B 1 342 ? 12.531 29.141 20.703 1 97.94 342 PHE B CA 1
ATOM 7680 C C . PHE B 1 342 ? 13.352 27.938 21.141 1 97.94 342 PHE B C 1
ATOM 7682 O O . PHE B 1 342 ? 13.305 26.875 20.5 1 97.94 342 PHE B O 1
ATOM 7689 N N . ALA B 1 343 ? 14.055 28.125 22.203 1 97.38 343 ALA B N 1
ATOM 7690 C CA . ALA B 1 343 ? 14.906 27.062 22.719 1 97.38 343 ALA B CA 1
ATOM 7691 C C . ALA B 1 343 ? 14.078 25.828 23.078 1 97.38 343 ALA B C 1
ATOM 7693 O O . ALA B 1 343 ? 14.469 24.703 22.781 1 97.38 343 ALA B O 1
ATOM 7694 N N . ALA B 1 344 ? 12.961 26.062 23.703 1 97.06 344 ALA B N 1
ATOM 7695 C CA . ALA B 1 344 ? 12.086 24.953 24.125 1 97.06 344 ALA B CA 1
ATOM 7696 C C . ALA B 1 344 ? 11.523 24.219 22.906 1 97.06 344 ALA B C 1
ATOM 7698 O O . ALA B 1 344 ? 11.5 22.984 22.891 1 97.06 344 ALA B O 1
ATOM 7699 N N . VAL B 1 345 ? 11.055 24.969 21.953 1 97.5 345 VAL B N 1
ATOM 7700 C CA . VAL B 1 345 ? 10.492 24.359 20.734 1 97.5 345 VAL B CA 1
ATOM 7701 C C . VAL B 1 345 ? 11.539 23.5 20.047 1 97.5 345 VAL B C 1
ATOM 7703 O O . VAL B 1 345 ? 11.25 22.375 19.641 1 97.5 345 VAL B O 1
ATOM 7706 N N . ILE B 1 346 ? 12.742 24 19.953 1 97.12 346 ILE B N 1
ATOM 7707 C CA . ILE B 1 346 ? 13.82 23.281 19.281 1 97.12 346 ILE B CA 1
ATOM 7708 C C . ILE B 1 346 ? 14.188 22.031 20.078 1 97.12 346 ILE B C 1
ATOM 7710 O O . ILE B 1 346 ? 14.336 20.953 19.516 1 97.12 346 ILE B O 1
ATOM 7714 N N . LYS B 1 347 ? 14.289 22.172 21.359 1 95.44 347 LYS B N 1
ATOM 7715 C CA . LYS B 1 347 ? 14.688 21.062 22.219 1 95.44 347 LYS B CA 1
ATOM 7716 C C . LYS B 1 347 ? 13.672 19.938 22.156 1 95.44 347 LYS B C 1
ATOM 7718 O O . LYS B 1 347 ? 14.047 18.766 22 1 95.44 347 LYS B O 1
ATOM 7723 N N . HIS B 1 348 ? 12.445 20.234 22.203 1 95.81 348 HIS B N 1
ATOM 7724 C CA . HIS B 1 348 ? 11.398 19.219 22.234 1 95.81 348 HIS B CA 1
ATOM 7725 C C . HIS B 1 348 ? 11.18 18.609 20.844 1 95.81 348 HIS B C 1
ATOM 7727 O O . HIS B 1 348 ? 10.508 17.594 20.719 1 95.81 348 HIS B O 1
ATOM 7733 N N . ASN B 1 349 ? 11.75 19.156 19.828 1 96.44 349 ASN B N 1
ATOM 7734 C CA . ASN B 1 349 ? 11.648 18.609 18.484 1 96.44 349 ASN B CA 1
ATOM 7735 C C . ASN B 1 349 ? 13 18.141 17.969 1 96.44 349 ASN B C 1
ATOM 7737 O O . ASN B 1 349 ? 13.18 17.969 16.75 1 96.44 349 ASN B O 1
ATOM 7741 N N . GLU B 1 350 ? 13.922 17.906 18.828 1 93.75 350 GLU B N 1
ATOM 7742 C CA . GLU B 1 350 ? 15.281 17.531 18.469 1 93.75 350 GLU B CA 1
ATOM 7743 C C . GLU B 1 350 ? 15.305 16.172 17.766 1 93.75 350 GLU B C 1
ATOM 7745 O O . GLU B 1 350 ? 16.172 15.922 16.922 1 93.75 350 GLU B O 1
ATOM 7750 N N . LYS B 1 351 ? 14.352 15.312 18.062 1 93.56 351 LYS B N 1
ATOM 7751 C CA . LYS B 1 351 ? 14.289 13.969 17.516 1 93.56 351 LYS B CA 1
ATOM 7752 C C . LYS B 1 351 ? 14 14 16.016 1 93.56 351 LYS B C 1
ATOM 7754 O O . LYS B 1 351 ? 14.141 12.992 15.328 1 93.56 351 LYS B O 1
ATOM 7759 N N . ARG B 1 352 ? 13.625 15.117 15.445 1 94.44 352 ARG B N 1
ATOM 7760 C CA . ARG B 1 352 ? 13.391 15.258 14.008 1 94.44 352 ARG B CA 1
ATOM 7761 C C . ARG B 1 352 ? 14.664 14.984 13.219 1 94.44 352 ARG B C 1
ATOM 7763 O O . ARG B 1 352 ? 14.602 14.555 12.062 1 94.44 352 ARG B O 1
ATOM 7770 N N . ALA B 1 353 ? 15.789 15.203 13.867 1 92.44 353 ALA B N 1
ATOM 7771 C CA . ALA B 1 353 ? 17.062 15.055 13.188 1 92.44 353 ALA B CA 1
ATOM 7772 C C . ALA B 1 353 ? 17.469 13.586 13.062 1 92.44 353 ALA B C 1
ATOM 7774 O O . ALA B 1 353 ? 18.406 13.25 12.352 1 92.44 353 ALA B O 1
ATOM 7775 N N . GLN B 1 354 ? 16.734 12.695 13.664 1 88.12 354 GLN B N 1
ATOM 7776 C CA . GLN B 1 354 ? 17.031 11.273 13.586 1 88.12 354 GLN B CA 1
ATOM 7777 C C . GLN B 1 354 ? 16.625 10.695 12.234 1 88.12 354 GLN B C 1
ATOM 7779 O O . GLN B 1 354 ? 15.664 11.164 11.617 1 88.12 354 GLN B O 1
ATOM 7784 N N . MET B 1 355 ? 17.297 9.648 11.836 1 80.56 355 MET B N 1
ATOM 7785 C CA . MET B 1 355 ? 17.047 9 10.555 1 80.56 355 MET B CA 1
ATOM 7786 C C . MET B 1 355 ? 15.633 8.422 10.508 1 80.56 355 MET B C 1
ATOM 7788 O O . MET B 1 355 ? 14.961 8.5 9.484 1 80.56 355 MET B O 1
ATOM 7792 N N . ARG B 1 356 ? 15.211 7.797 11.602 1 81.81 356 ARG B N 1
ATOM 7793 C CA . ARG B 1 356 ? 13.883 7.188 11.672 1 81.81 356 ARG B CA 1
ATOM 7794 C C . ARG B 1 356 ? 12.992 7.941 12.648 1 81.81 356 ARG B C 1
ATOM 7796 O O . ARG B 1 356 ? 12.383 7.336 13.531 1 81.81 356 ARG B O 1
ATOM 7803 N N . ALA B 1 357 ? 12.898 9.219 12.359 1 88.69 357 ALA B N 1
ATOM 7804 C CA . ALA B 1 357 ? 12.094 10.055 13.25 1 88.69 357 ALA B CA 1
ATOM 7805 C C . ALA B 1 357 ? 10.609 9.758 13.086 1 88.69 357 ALA B C 1
ATOM 7807 O O . ALA B 1 357 ? 10.125 9.547 11.969 1 88.69 357 ALA B O 1
ATOM 7808 N N . ASP B 1 358 ? 9.883 9.625 14.219 1 87.06 358 ASP B N 1
ATOM 7809 C CA . ASP B 1 358 ? 8.43 9.492 14.211 1 87.06 358 ASP B CA 1
ATOM 7810 C C . ASP B 1 358 ? 7.746 10.859 14.156 1 87.06 358 ASP B C 1
ATOM 7812 O O . ASP B 1 358 ? 7.371 11.414 15.188 1 87.06 358 ASP B O 1
ATOM 7816 N N . PHE B 1 359 ? 7.473 11.305 13.008 1 87.5 359 PHE B N 1
ATOM 7817 C CA . PHE B 1 359 ? 6.977 12.656 12.781 1 87.5 359 PHE B CA 1
ATOM 7818 C C . PHE B 1 359 ? 5.559 12.812 13.32 1 87.5 359 PHE B C 1
ATOM 7820 O O . PHE B 1 359 ? 5.062 13.93 13.469 1 87.5 359 PHE B O 1
ATOM 7827 N N . ALA B 1 360 ? 4.93 11.711 13.727 1 85.75 360 ALA B N 1
ATOM 7828 C CA . ALA B 1 360 ? 3.586 11.773 14.297 1 85.75 360 ALA B CA 1
ATOM 7829 C C . ALA B 1 360 ? 3.611 12.383 15.695 1 85.75 360 ALA B C 1
ATOM 7831 O O . ALA B 1 360 ? 2.615 12.953 16.156 1 85.75 360 ALA B O 1
ATOM 7832 N N . THR B 1 361 ? 4.734 12.32 16.312 1 91.69 361 THR B N 1
ATOM 7833 C CA . THR B 1 361 ? 4.848 12.789 17.688 1 91.69 361 THR B CA 1
ATOM 7834 C C . THR B 1 361 ? 5.531 14.148 17.734 1 91.69 361 THR B C 1
ATOM 7836 O O . THR B 1 361 ? 5.719 14.719 18.812 1 91.69 361 THR B O 1
ATOM 7839 N N . LEU B 1 362 ? 5.914 14.734 16.625 1 95.12 362 LEU B N 1
ATOM 7840 C CA . LEU B 1 362 ? 6.688 15.969 16.547 1 95.12 362 LEU B CA 1
ATOM 7841 C C . LEU B 1 362 ? 5.887 17.062 15.852 1 95.12 362 LEU B C 1
ATOM 7843 O O . LEU B 1 362 ? 4.785 16.812 15.359 1 95.12 362 LEU B O 1
ATOM 7847 N N . ALA B 1 363 ? 6.398 18.234 15.969 1 94.75 363 ALA B N 1
ATOM 7848 C CA . ALA B 1 363 ? 5.727 19.359 15.312 1 94.75 363 ALA B CA 1
ATOM 7849 C C . ALA B 1 363 ? 5.68 19.172 13.805 1 94.75 363 ALA B C 1
ATOM 7851 O O . ALA B 1 363 ? 6.539 18.484 13.227 1 94.75 363 ALA B O 1
ATOM 7852 N N . SER B 1 364 ? 4.695 19.734 13.164 1 91 364 SER B N 1
ATOM 7853 C CA . SER B 1 364 ? 4.531 19.609 11.719 1 91 364 SER B CA 1
ATOM 7854 C C . SER B 1 364 ? 5.68 20.281 10.969 1 91 364 SER B C 1
ATOM 7856 O O . SER B 1 364 ? 6.359 21.141 11.516 1 91 364 SER B O 1
ATOM 7858 N N . HIS B 1 365 ? 5.945 19.875 9.773 1 89.5 365 HIS B N 1
ATOM 7859 C CA . HIS B 1 365 ? 7.004 20.469 8.969 1 89.5 365 HIS B CA 1
ATOM 7860 C C . HIS B 1 365 ? 6.719 21.938 8.664 1 89.5 365 HIS B C 1
ATOM 7862 O O . HIS B 1 365 ? 7.641 22.75 8.633 1 89.5 365 HIS B O 1
ATOM 7868 N N . THR B 1 366 ? 5.445 22.203 8.453 1 90.06 366 THR B N 1
ATOM 7869 C CA . THR B 1 366 ? 5.082 23.578 8.188 1 90.06 366 THR B CA 1
ATOM 7870 C C . THR B 1 366 ? 5.461 24.484 9.367 1 90.06 366 THR B C 1
ATOM 7872 O O . THR B 1 366 ? 6.023 25.562 9.18 1 90.06 366 THR B O 1
ATOM 7875 N N . PHE B 1 367 ? 5.16 24.031 10.5 1 94.62 367 PHE B N 1
ATOM 7876 C CA . PHE B 1 367 ? 5.488 24.766 11.711 1 94.62 367 PHE B CA 1
ATOM 7877 C C . PHE B 1 367 ? 6.984 25.031 11.797 1 94.62 367 PHE B C 1
ATOM 7879 O O . PHE B 1 367 ? 7.41 26.172 12.023 1 94.62 367 PHE B O 1
ATOM 7886 N N . VAL B 1 368 ? 7.77 24 11.68 1 95.5 368 VAL B N 1
ATOM 7887 C CA . VAL B 1 368 ? 9.219 24.078 11.859 1 95.5 368 VAL B CA 1
ATOM 7888 C C . VAL B 1 368 ? 9.828 24.938 10.758 1 95.5 368 VAL B C 1
ATOM 7890 O O . VAL B 1 368 ? 10.727 25.75 11.008 1 95.5 368 VAL B O 1
ATOM 7893 N N . VAL B 1 369 ? 9.398 24.812 9.539 1 93.44 369 VAL B N 1
ATOM 7894 C CA . VAL B 1 369 ? 9.938 25.578 8.422 1 93.44 369 VAL B CA 1
ATOM 7895 C C . VAL B 1 369 ? 9.586 27.047 8.594 1 93.44 369 VAL B C 1
ATOM 7897 O O . VAL B 1 369 ? 10.414 27.922 8.328 1 93.44 369 VAL B O 1
ATOM 7900 N N . ASN B 1 370 ? 8.375 27.344 9 1 93.38 370 ASN B N 1
ATOM 7901 C CA . ASN B 1 370 ? 7.996 28.734 9.258 1 93.38 370 ASN B CA 1
ATOM 7902 C C . ASN B 1 370 ? 8.836 29.344 10.367 1 93.38 370 ASN B C 1
ATOM 7904 O O . ASN B 1 370 ? 9.266 30.5 10.266 1 93.38 370 ASN B O 1
ATOM 7908 N N . LEU B 1 371 ? 8.953 28.578 11.414 1 96.44 371 LEU B N 1
ATOM 7909 C CA . LEU B 1 371 ? 9.82 29.047 12.492 1 96.44 371 LEU B CA 1
ATOM 7910 C C . LEU B 1 371 ? 11.227 29.312 11.977 1 96.44 371 LEU B C 1
ATOM 7912 O O . LEU B 1 371 ? 11.852 30.312 12.359 1 96.44 371 LEU B O 1
ATOM 7916 N N . MET B 1 372 ? 11.703 28.406 11.164 1 96.06 372 MET B N 1
ATOM 7917 C CA . MET B 1 372 ? 13.031 28.562 10.578 1 96.06 372 MET B CA 1
ATOM 7918 C C . MET B 1 372 ? 13.125 29.859 9.781 1 96.06 372 MET B C 1
ATOM 7920 O O . MET B 1 372 ? 14.125 30.578 9.875 1 96.06 372 MET B O 1
ATOM 7924 N N . CYS B 1 373 ? 12.141 30.172 9.039 1 94.56 373 CYS B N 1
ATOM 7925 C CA . CYS B 1 373 ? 12.125 31.391 8.258 1 94.56 373 CYS B CA 1
ATOM 7926 C C . CYS B 1 373 ? 12.195 32.625 9.164 1 94.56 373 CYS B C 1
ATOM 7928 O O . CYS B 1 373 ? 12.914 33.562 8.867 1 94.56 373 CYS B O 1
ATOM 7930 N N . VAL B 1 374 ? 11.453 32.562 10.227 1 95.75 374 VAL B N 1
ATOM 7931 C CA . VAL B 1 374 ? 11.453 33.688 11.18 1 95.75 374 VAL B CA 1
ATOM 7932 C C . VAL B 1 374 ? 12.844 33.844 11.781 1 95.75 374 VAL B C 1
ATOM 7934 O O . VAL B 1 374 ? 13.352 34.969 11.859 1 95.75 374 VAL B O 1
ATOM 7937 N N . LEU B 1 375 ? 13.477 32.781 12.133 1 97 375 LEU B N 1
ATOM 7938 C CA . LEU B 1 375 ? 14.805 32.844 12.734 1 97 375 LEU B CA 1
ATOM 7939 C C . LEU B 1 375 ? 15.844 33.312 11.719 1 97 375 LEU B C 1
ATOM 7941 O O . LEU B 1 375 ? 16.766 34.031 12.07 1 97 375 LEU B O 1
ATOM 7945 N N . PHE B 1 376 ? 15.719 32.875 10.492 1 95.5 376 PHE B N 1
ATOM 7946 C CA . PHE B 1 376 ? 16.609 33.375 9.438 1 95.5 376 PHE B CA 1
ATOM 7947 C C . PHE B 1 376 ? 16.5 34.875 9.305 1 95.5 376 PHE B C 1
ATOM 7949 O O . PHE B 1 376 ? 17.516 35.562 9.203 1 95.5 376 PHE B O 1
ATOM 7956 N N . GLU B 1 377 ? 15.305 35.312 9.336 1 93.44 377 GLU B N 1
ATOM 7957 C CA . GLU B 1 377 ? 15.078 36.75 9.195 1 93.44 377 GLU B CA 1
ATOM 7958 C C . GLU B 1 377 ? 15.664 37.531 10.375 1 93.44 377 GLU B C 1
ATOM 7960 O O . GLU B 1 377 ? 16.281 38.594 10.195 1 93.44 377 GLU B O 1
ATOM 7965 N N . LEU B 1 378 ? 15.445 37 11.523 1 95.38 378 LEU B N 1
ATOM 7966 C CA . LEU B 1 378 ? 16 37.656 12.711 1 95.38 378 LEU B CA 1
ATOM 7967 C C . LEU B 1 378 ? 17.531 37.656 12.656 1 95.38 378 LEU B C 1
ATOM 7969 O O . LEU B 1 378 ? 18.156 38.594 13.164 1 95.38 378 LEU B O 1
ATOM 7973 N N . SER B 1 379 ? 18.125 36.656 12.062 1 95.44 379 SER B N 1
ATOM 7974 C CA . SER B 1 379 ? 19.578 36.5 12.062 1 95.44 379 SER B CA 1
ATOM 7975 C C . SER B 1 379 ? 20.203 37.188 10.852 1 95.44 379 SER B C 1
ATOM 7977 O O . SER B 1 379 ? 21.422 37.219 10.719 1 95.44 379 SER B O 1
ATOM 7979 N N . SER B 1 380 ? 19.422 37.688 9.992 1 92.06 380 SER B N 1
ATOM 7980 C CA . SER B 1 380 ? 19.906 38.281 8.742 1 92.06 380 SER B CA 1
ATOM 7981 C C . SER B 1 380 ? 20.781 39.5 9.016 1 92.06 380 SER B C 1
ATOM 7983 O O . SER B 1 380 ? 21.766 39.719 8.32 1 92.06 380 SER B O 1
ATOM 7985 N N . LYS B 1 381 ? 20.516 40.219 10.086 1 90.06 381 LYS B N 1
ATOM 7986 C CA . LYS B 1 381 ? 21.219 41.469 10.344 1 90.06 381 LYS B CA 1
ATOM 7987 C C . LYS B 1 381 ? 22.328 41.281 11.367 1 90.06 381 LYS B C 1
ATOM 7989 O O . LYS B 1 381 ? 23.016 42.219 11.742 1 90.06 381 LYS B O 1
ATOM 7994 N N . ILE B 1 382 ? 22.516 40.094 11.711 1 94.19 382 ILE B N 1
ATOM 7995 C CA . ILE B 1 382 ? 23.516 39.844 12.75 1 94.19 382 ILE B CA 1
ATOM 7996 C C . ILE B 1 382 ? 24.906 39.875 12.148 1 94.19 382 ILE B C 1
ATOM 7998 O O . ILE B 1 382 ? 25.188 39.219 11.141 1 94.19 382 ILE B O 1
ATOM 8002 N N . ASP B 1 383 ? 25.703 40.688 12.703 1 91.94 383 ASP B N 1
ATOM 8003 C CA . ASP B 1 383 ? 27.125 40.75 12.359 1 91.94 383 ASP B CA 1
ATOM 8004 C C . ASP B 1 383 ? 27.922 39.719 13.148 1 91.94 383 ASP B C 1
ATOM 8006 O O . ASP B 1 383 ? 27.891 39.719 14.383 1 91.94 383 ASP B O 1
ATOM 8010 N N . LEU B 1 384 ? 28.672 38.938 12.508 1 90.56 384 LEU B N 1
ATOM 8011 C CA . LEU B 1 384 ? 29.375 37.812 13.109 1 90.56 384 LEU B CA 1
ATOM 8012 C C . LEU B 1 384 ? 30.422 38.312 14.109 1 90.56 384 LEU B C 1
ATOM 8014 O O . LEU B 1 384 ? 30.766 37.562 15.047 1 90.56 384 LEU B O 1
ATOM 8018 N N . SER B 1 385 ? 30.859 39.469 13.914 1 89.12 385 SER B N 1
ATOM 8019 C CA . SER B 1 385 ? 31.859 40.031 14.828 1 89.12 385 SER B CA 1
ATOM 8020 C C . SER B 1 385 ? 31.281 40.219 16.234 1 89.12 385 SER B C 1
ATOM 8022 O O . SER B 1 385 ? 32.031 40.281 17.203 1 89.12 385 SER B O 1
ATOM 8024 N N . LYS B 1 386 ? 29.969 40.219 16.297 1 92.12 386 LYS B N 1
ATOM 8025 C CA . LYS B 1 386 ? 29.312 40.438 17.578 1 92.12 386 LYS B CA 1
ATOM 8026 C C . LYS B 1 386 ? 28.875 39.125 18.203 1 92.12 386 LYS B C 1
ATOM 8028 O O . LYS B 1 386 ? 28.266 39.094 19.266 1 92.12 386 LYS B O 1
ATOM 8033 N N . VAL B 1 387 ? 29.172 38.094 17.562 1 94.19 387 VAL B N 1
ATOM 8034 C CA . VAL B 1 387 ? 28.734 36.781 18.031 1 94.19 387 VAL B CA 1
ATOM 8035 C C . VAL B 1 387 ? 29.844 36.125 18.828 1 94.19 387 VAL B C 1
ATOM 8037 O O . VAL B 1 387 ? 31 36.062 18.391 1 94.19 387 VAL B O 1
ATOM 8040 N N . ASN B 1 388 ? 29.5 35.688 20 1 93.19 388 ASN B N 1
ATOM 8041 C CA . ASN B 1 388 ? 30.422 34.938 20.859 1 93.19 388 ASN B CA 1
ATOM 8042 C C . ASN B 1 388 ? 30.562 33.5 20.406 1 93.19 388 ASN B C 1
ATOM 8044 O O . ASN B 1 388 ? 29.656 32.688 20.625 1 93.19 388 ASN B O 1
ATOM 8048 N N . PRO B 1 389 ? 31.688 33.125 19.844 1 92.69 389 PRO B N 1
ATOM 8049 C CA . PRO B 1 389 ? 31.844 31.75 19.328 1 92.69 389 PRO B CA 1
ATOM 8050 C C . PRO B 1 389 ? 31.844 30.703 20.438 1 92.69 389 PRO B C 1
ATOM 8052 O O . PRO B 1 389 ? 31.609 29.516 20.172 1 92.69 389 PRO B O 1
ATOM 8055 N N . MET B 1 390 ? 32.031 31.062 21.688 1 93 390 MET B N 1
ATOM 8056 C CA . MET B 1 390 ? 32.125 30.109 22.781 1 93 390 MET B CA 1
ATOM 8057 C C . MET B 1 390 ? 30.781 29.859 23.422 1 93 390 MET B C 1
ATOM 8059 O O . MET B 1 390 ? 30.656 29.031 24.328 1 93 390 MET B O 1
ATOM 8063 N N . TYR B 1 391 ? 29.75 30.391 22.875 1 93.94 391 TYR B N 1
ATOM 8064 C CA . TYR B 1 391 ? 28.422 30.422 23.5 1 93.94 391 TYR B CA 1
ATOM 8065 C C . TYR B 1 391 ? 27.891 29.016 23.719 1 93.94 391 TYR B C 1
ATOM 8067 O O . TYR B 1 391 ? 27.406 28.688 24.812 1 93.94 391 TYR B O 1
ATOM 8075 N N . PRO B 1 392 ? 27.984 28.094 22.766 1 93.62 392 PRO B N 1
ATOM 8076 C CA . PRO B 1 392 ? 27.359 26.781 22.922 1 93.62 392 PRO B CA 1
ATOM 8077 C C . PRO B 1 392 ? 27.984 25.969 24.062 1 93.62 392 PRO B C 1
ATOM 8079 O O . PRO B 1 392 ? 27.391 24.984 24.531 1 93.62 392 PRO B O 1
ATOM 8082 N N . PHE B 1 393 ? 29.125 26.344 24.531 1 93.56 393 PHE B N 1
ATOM 8083 C CA . PHE B 1 393 ? 29.844 25.578 25.531 1 93.56 393 PHE B CA 1
ATOM 8084 C C . PHE B 1 393 ? 29.609 26.156 26.938 1 93.56 393 PHE B C 1
ATOM 8086 O O . PHE B 1 393 ? 30 25.547 27.938 1 93.56 393 PHE B O 1
ATOM 8093 N N . GLN B 1 394 ? 29 27.281 26.922 1 91.19 394 GLN B N 1
ATOM 8094 C CA . GLN B 1 394 ? 28.781 27.938 28.203 1 91.19 394 GLN B CA 1
ATOM 8095 C C . GLN B 1 394 ? 27.641 27.266 28.969 1 91.19 394 GLN B C 1
ATOM 8097 O O . GLN B 1 394 ? 26.703 26.734 28.375 1 91.19 394 GLN B O 1
ATOM 8102 N N . SER B 1 395 ? 27.672 27.328 30.219 1 85.81 395 SER B N 1
ATOM 8103 C CA . SER B 1 395 ? 26.703 26.641 31.078 1 85.81 395 SER B CA 1
ATOM 8104 C C . SER B 1 395 ? 25.328 27.297 31 1 85.81 395 SER B C 1
ATOM 8106 O O . SER B 1 395 ? 24.312 26.641 31.203 1 85.81 395 SER B O 1
ATOM 8108 N N . ASN B 1 396 ? 25.297 28.578 30.719 1 86.44 396 ASN B N 1
ATOM 8109 C CA . ASN B 1 396 ? 24.031 29.281 30.672 1 86.44 396 ASN B CA 1
ATOM 8110 C C . ASN B 1 396 ? 23.469 29.328 29.25 1 86.44 396 ASN B C 1
ATOM 8112 O O . ASN B 1 396 ? 22.531 30.062 28.969 1 86.44 396 ASN B O 1
ATOM 8116 N N . SER B 1 397 ? 24.062 28.562 28.328 1 91.69 397 SER B N 1
ATOM 8117 C CA . SER B 1 397 ? 23.609 28.547 26.938 1 91.69 397 SER B CA 1
ATOM 8118 C C . SER B 1 397 ? 22.234 27.906 26.797 1 91.69 397 SER B C 1
ATOM 8120 O O . SER B 1 397 ? 21.906 26.984 27.547 1 91.69 397 SER B O 1
ATOM 8122 N N . ARG B 1 398 ? 21.406 28.438 25.875 1 92.94 398 ARG B N 1
ATOM 8123 C CA . ARG B 1 398 ? 20.078 27.906 25.609 1 92.94 398 ARG B CA 1
ATOM 8124 C C . ARG B 1 398 ? 20.141 26.734 24.641 1 92.94 398 ARG B C 1
ATOM 8126 O O . ARG B 1 398 ? 19.125 26.109 24.344 1 92.94 398 ARG B O 1
ATOM 8133 N N . VAL B 1 399 ? 21.344 26.453 24.062 1 93.12 399 VAL B N 1
ATOM 8134 C CA . VAL B 1 399 ? 21.5 25.375 23.094 1 93.12 399 VAL B CA 1
ATOM 8135 C C . VAL B 1 399 ? 22.109 24.141 23.781 1 93.12 399 VAL B C 1
ATOM 8137 O O . VAL B 1 399 ? 22.984 24.281 24.641 1 93.12 399 VAL B O 1
ATOM 8140 N N . ASP B 1 400 ? 21.578 23.016 23.5 1 89.31 400 ASP B N 1
ATOM 8141 C CA . ASP B 1 400 ? 22.047 21.781 24.094 1 89.31 400 ASP B CA 1
ATOM 8142 C C . ASP B 1 400 ? 22.859 20.953 23.094 1 89.31 400 ASP B C 1
ATOM 8144 O O . ASP B 1 400 ? 22.297 20.375 22.156 1 89.31 400 ASP B O 1
ATOM 8148 N N . ILE B 1 401 ? 24.156 20.875 23.344 1 91.56 401 ILE B N 1
ATOM 8149 C CA . ILE B 1 401 ? 25 20.109 22.422 1 91.56 401 ILE B CA 1
ATOM 8150 C C . ILE B 1 401 ? 25.75 19.031 23.203 1 91.56 401 ILE B C 1
ATOM 8152 O O . ILE B 1 401 ? 26.734 18.469 22.703 1 91.56 401 ILE B O 1
ATOM 8156 N N . VAL B 1 402 ? 25.328 18.688 24.328 1 87.44 402 VAL B N 1
ATOM 8157 C CA . VAL B 1 402 ? 26.047 17.828 25.25 1 87.44 402 VAL B CA 1
ATOM 8158 C C . VAL B 1 402 ? 26.219 16.438 24.641 1 87.44 402 VAL B C 1
ATOM 8160 O O . VAL B 1 402 ? 27.312 15.859 24.688 1 87.44 402 VAL B O 1
ATOM 8163 N N . GLU B 1 403 ? 25.203 15.938 24.016 1 88.56 403 GLU B N 1
ATOM 8164 C CA . GLU B 1 403 ? 25.25 14.578 23.5 1 88.56 403 GLU B CA 1
ATOM 8165 C C . GLU B 1 403 ? 25.516 14.562 22 1 88.56 403 GLU B C 1
ATOM 8167 O O . GLU B 1 403 ? 25.375 13.523 21.344 1 88.56 403 GLU B O 1
ATOM 8172 N N . LYS B 1 404 ? 25.922 15.672 21.484 1 92.38 404 LYS B N 1
ATOM 8173 C CA . LYS B 1 404 ? 26.156 15.734 20.047 1 92.38 404 LYS B CA 1
ATOM 8174 C C . LYS B 1 404 ? 27.594 15.391 19.703 1 92.38 404 LYS B C 1
ATOM 8176 O O . LYS B 1 404 ? 28.516 15.758 20.438 1 92.38 404 LYS B O 1
ATOM 8181 N N . THR B 1 405 ? 27.75 14.641 18.625 1 93 405 THR B N 1
ATOM 8182 C CA . THR B 1 405 ? 29.078 14.281 18.141 1 93 405 THR B CA 1
ATOM 8183 C C . THR B 1 405 ? 29.859 15.531 17.719 1 93 405 THR B C 1
ATOM 8185 O O . THR B 1 405 ? 29.312 16.422 17.062 1 93 405 THR B O 1
ATOM 8188 N N . ARG B 1 406 ? 31.125 15.633 18.203 1 95.12 406 ARG B N 1
ATOM 8189 C CA . ARG B 1 406 ? 31.953 16.812 17.906 1 95.12 406 ARG B CA 1
ATOM 8190 C C . ARG B 1 406 ? 32.812 16.578 16.672 1 95.12 406 ARG B C 1
ATOM 8192 O O . ARG B 1 406 ? 32.906 15.445 16.172 1 95.12 406 ARG B O 1
ATOM 8199 N N . LEU B 1 407 ? 33.344 17.609 16.141 1 94.19 407 LEU B N 1
ATOM 8200 C CA . LEU B 1 407 ? 34.125 17.531 14.906 1 94.19 407 LEU B CA 1
ATOM 8201 C C . LEU B 1 407 ? 35.406 16.75 15.109 1 94.19 407 LEU B C 1
ATOM 8203 O O . LEU B 1 407 ? 35.75 15.898 14.281 1 94.19 407 LEU B O 1
ATOM 8207 N N . LYS B 1 408 ? 36.156 16.969 16.172 1 93.56 408 LYS B N 1
ATOM 8208 C CA . LYS B 1 408 ? 37.438 16.281 16.375 1 93.56 408 LYS B CA 1
ATOM 8209 C C . LYS B 1 408 ? 37.562 15.805 17.812 1 93.56 408 LYS B C 1
ATOM 8211 O O . LYS B 1 408 ? 38.531 15.086 18.141 1 93.56 408 LYS B O 1
ATOM 8216 N N . MET B 1 409 ? 36.688 16.188 18.688 1 92.81 409 MET B N 1
ATOM 8217 C CA . MET B 1 409 ? 36.781 15.789 20.094 1 92.81 409 MET B CA 1
ATOM 8218 C C . MET B 1 409 ? 35.812 14.641 20.375 1 92.81 409 MET B C 1
ATOM 8220 O O . MET B 1 409 ? 34.781 14.508 19.703 1 92.81 409 MET B O 1
ATOM 8224 N N . ASP B 1 410 ? 36.188 13.734 21.281 1 91.69 410 ASP B N 1
ATOM 8225 C CA . ASP B 1 410 ? 35.219 12.758 21.781 1 91.69 410 ASP B CA 1
ATOM 8226 C C . ASP B 1 410 ? 34.281 13.391 22.812 1 91.69 410 ASP B C 1
ATOM 8228 O O . ASP B 1 410 ? 34.438 14.555 23.188 1 91.69 410 ASP B O 1
ATOM 8232 N N . LEU B 1 411 ? 33.312 12.727 23.125 1 90.56 411 LEU B N 1
ATOM 8233 C CA . LEU B 1 411 ? 32.281 13.266 23.984 1 90.56 411 LEU B CA 1
ATOM 8234 C C . LEU B 1 411 ? 32.844 13.695 25.328 1 90.56 411 LEU B C 1
ATOM 8236 O O . LEU B 1 411 ? 32.469 14.734 25.875 1 90.56 411 LEU B O 1
ATOM 8240 N N . GLN B 1 412 ? 33.812 12.945 25.859 1 91.81 412 GLN B N 1
ATOM 8241 C CA . GLN B 1 412 ? 34.406 13.266 27.156 1 91.81 412 GLN B CA 1
ATOM 8242 C C . GLN B 1 412 ? 35.281 14.523 27.062 1 91.81 412 GLN B C 1
ATOM 8244 O O . GLN B 1 412 ? 35.188 15.406 27.922 1 91.81 412 GLN B O 1
ATOM 8249 N N . SER B 1 413 ? 36.094 14.555 26.047 1 91.88 413 SER B N 1
ATOM 8250 C CA . SER B 1 413 ? 36.938 15.734 25.844 1 91.88 413 SER B CA 1
ATOM 8251 C C . SER B 1 413 ? 36.094 16.984 25.594 1 91.88 413 SER B C 1
ATOM 8253 O O . SER B 1 413 ? 36.438 18.078 26 1 91.88 413 SER B O 1
ATOM 8255 N N . GLY B 1 414 ? 35.031 16.781 24.922 1 91.06 414 GLY B N 1
ATOM 8256 C CA . GLY B 1 414 ? 34.094 17.875 24.688 1 91.06 414 GLY B CA 1
ATOM 8257 C C . GLY B 1 414 ? 33.469 18.422 25.969 1 91.06 414 GLY B C 1
ATOM 8258 O O . GLY B 1 414 ? 33.344 19.641 26.125 1 91.06 414 GLY B O 1
ATOM 8259 N N . LYS B 1 415 ? 33.125 17.516 26.828 1 90.94 415 LYS B N 1
ATOM 8260 C CA . LYS B 1 415 ? 32.562 17.922 28.109 1 90.94 415 LYS B CA 1
ATOM 8261 C C . LYS B 1 415 ? 33.594 18.688 28.938 1 90.94 415 LYS B C 1
ATOM 8263 O O . LYS B 1 415 ? 33.281 19.688 29.594 1 90.94 415 LYS B O 1
ATOM 8268 N N . GLU B 1 416 ? 34.844 18.234 28.859 1 91.81 416 GLU B N 1
ATOM 8269 C CA . GLU B 1 416 ? 35.938 18.891 29.578 1 91.81 416 GLU B CA 1
ATOM 8270 C C . GLU B 1 416 ? 36.188 20.281 29.031 1 91.81 416 GLU B C 1
ATOM 8272 O O . GLU B 1 416 ? 36.469 21.219 29.781 1 91.81 416 GLU B O 1
ATOM 8277 N N . PHE B 1 417 ? 36.062 20.375 27.781 1 93.12 417 PHE B N 1
ATOM 8278 C CA . PHE B 1 417 ? 36.25 21.672 27.125 1 93.12 417 PHE B CA 1
ATOM 8279 C C . PHE B 1 417 ? 35.156 22.656 27.578 1 93.12 417 PHE B C 1
ATOM 8281 O O . PHE B 1 417 ? 35.469 23.812 27.844 1 93.12 417 PHE B O 1
ATOM 8288 N N . ALA B 1 418 ? 33.969 22.219 27.656 1 90.56 418 ALA B N 1
ATOM 8289 C CA . ALA B 1 418 ? 32.844 23.062 28.078 1 90.56 418 ALA B CA 1
ATOM 8290 C C . ALA B 1 418 ? 32.969 23.5 29.531 1 90.56 418 ALA B C 1
ATOM 8292 O O . ALA B 1 418 ? 32.594 24.625 29.875 1 90.56 418 ALA B O 1
ATOM 8293 N N . GLU B 1 419 ? 33.531 22.656 30.344 1 88.38 419 GLU B N 1
ATOM 8294 C CA . GLU B 1 419 ? 33.688 22.969 31.75 1 88.38 419 GLU B CA 1
ATOM 8295 C C . GLU B 1 419 ? 34.75 24.047 31.953 1 88.38 419 GLU B C 1
ATOM 8297 O O . GLU B 1 419 ? 34.688 24.812 32.906 1 88.38 419 GLU B O 1
ATOM 8302 N N . LYS B 1 420 ? 35.656 24.062 31.016 1 87.44 420 LYS B N 1
ATOM 8303 C CA . LYS B 1 420 ? 36.719 25.031 31.125 1 87.44 420 LYS B CA 1
ATOM 8304 C C . LYS B 1 420 ? 36.281 26.391 30.609 1 87.44 420 LYS B C 1
ATOM 8306 O O . LYS B 1 420 ? 36.969 27.406 30.875 1 87.44 420 LYS B O 1
ATOM 8311 N N . CYS B 1 421 ? 35.219 26.406 29.938 1 84.62 421 CYS B N 1
ATOM 8312 C CA . CYS B 1 421 ? 34.719 27.656 29.375 1 84.62 421 CYS B CA 1
ATOM 8313 C C . CYS B 1 421 ? 34.031 28.5 30.453 1 84.62 421 CYS B C 1
ATOM 8315 O O . CYS B 1 421 ? 33.156 28.031 31.156 1 84.62 421 CYS B O 1
ATOM 8317 N N . PRO B 1 422 ? 34.531 29.75 30.734 1 77.94 422 PRO B N 1
ATOM 8318 C CA . PRO B 1 422 ? 33.906 30.594 31.766 1 77.94 422 PRO B CA 1
ATOM 8319 C C . PRO B 1 422 ? 32.469 30.984 31.406 1 77.94 422 PRO B C 1
ATOM 8321 O O . PRO B 1 422 ? 32.156 31.172 30.234 1 77.94 422 PRO B O 1
ATOM 8324 N N . PRO B 1 423 ? 31.641 30.875 32.562 1 71.81 423 PRO B N 1
ATOM 8325 C CA . PRO B 1 423 ? 30.281 31.359 32.281 1 71.81 423 PRO B CA 1
ATOM 8326 C C . PRO B 1 423 ? 30.25 32.844 31.906 1 71.81 423 PRO B C 1
ATOM 8328 O O . PRO B 1 423 ? 31.047 33.625 32.406 1 71.81 423 PRO B O 1
ATOM 8331 N N . ALA B 1 424 ? 29.984 33.094 30.734 1 67.06 424 ALA B N 1
ATOM 8332 C CA . ALA B 1 424 ? 29.906 34.531 30.406 1 67.06 424 ALA B CA 1
ATOM 8333 C C . ALA B 1 424 ? 28.625 35.125 30.984 1 67.06 424 ALA B C 1
ATOM 8335 O O . ALA B 1 424 ? 27.609 34.469 31.109 1 67.06 424 ALA B O 1
ATOM 8336 N N . ASN B 1 425 ? 28.672 36.219 31.781 1 64.62 425 ASN B N 1
ATOM 8337 C CA . ASN B 1 425 ? 27.562 36.938 32.406 1 64.62 425 ASN B CA 1
ATOM 8338 C C . ASN B 1 425 ? 26.391 37.125 31.453 1 64.62 425 ASN B C 1
ATOM 8340 O O . ASN B 1 425 ? 25.281 36.688 31.734 1 64.62 425 ASN B O 1
ATOM 8344 N N . ASP B 1 426 ? 26.25 38.188 30.656 1 67.56 426 ASP B N 1
ATOM 8345 C CA . ASP B 1 426 ? 25.078 38.562 29.875 1 67.56 426 ASP B CA 1
ATOM 8346 C C . ASP B 1 426 ? 25.359 38.531 28.375 1 67.56 426 ASP B C 1
ATOM 8348 O O . ASP B 1 426 ? 26.016 39.438 27.844 1 67.56 426 ASP B O 1
ATOM 8352 N N . ASP B 1 427 ? 25.062 37.281 27.703 1 72.94 427 ASP B N 1
ATOM 8353 C CA . ASP B 1 427 ? 25.281 37.25 26.266 1 72.94 427 ASP B CA 1
ATOM 8354 C C . ASP B 1 427 ? 24.25 38.094 25.516 1 72.94 427 ASP B C 1
ATOM 8356 O O . ASP B 1 427 ? 23.109 38.219 25.969 1 72.94 427 ASP B O 1
ATOM 8360 N N . LYS B 1 428 ? 24.703 38.531 24.469 1 87.5 428 LYS B N 1
ATOM 8361 C CA . LYS B 1 428 ? 23.891 39.406 23.609 1 87.5 428 LYS B CA 1
ATOM 8362 C C . LYS B 1 428 ? 22.859 38.594 22.828 1 87.5 428 LYS B C 1
ATOM 8364 O O . LYS B 1 428 ? 23.047 37.406 22.578 1 87.5 428 LYS B O 1
ATOM 8369 N N . PHE B 1 429 ? 21.812 39.25 22.531 1 93.25 429 PHE B N 1
ATOM 8370 C CA . PHE B 1 429 ? 20.734 38.688 21.734 1 93.25 429 PHE B CA 1
ATOM 8371 C C . PHE B 1 429 ? 21.281 38.094 20.422 1 93.25 429 PHE B C 1
ATOM 8373 O O . PHE B 1 429 ? 20.859 37.031 20 1 93.25 429 PHE B O 1
ATOM 8380 N N . THR B 1 430 ? 22.234 38.781 19.828 1 94.75 430 THR B N 1
ATOM 8381 C CA . THR B 1 430 ? 22.781 38.375 18.531 1 94.75 430 THR B CA 1
ATOM 8382 C C . THR B 1 430 ? 23.422 37 18.641 1 94.75 430 THR B C 1
ATOM 8384 O O . THR B 1 430 ? 23.266 36.156 17.75 1 94.75 430 THR B O 1
ATOM 8387 N N . THR B 1 431 ? 24.141 36.781 19.719 1 95.69 431 THR B N 1
ATOM 8388 C CA . THR B 1 431 ? 24.812 35.5 19.922 1 95.69 431 THR B CA 1
ATOM 8389 C C . THR B 1 431 ? 23.781 34.375 20.125 1 95.69 431 THR B C 1
ATOM 8391 O O . THR B 1 431 ? 23.844 33.344 19.453 1 95.69 431 THR B O 1
ATOM 8394 N N . GLU B 1 432 ? 22.828 34.562 20.984 1 95.44 432 GLU B N 1
ATOM 8395 C CA . GLU B 1 432 ? 21.844 33.562 21.297 1 95.44 432 GLU B CA 1
ATOM 8396 C C . GLU B 1 432 ? 20.984 33.219 20.078 1 95.44 432 GLU B C 1
ATOM 8398 O O . GLU B 1 432 ? 20.734 32.062 19.797 1 95.44 432 GLU B O 1
ATOM 8403 N N . CYS B 1 433 ? 20.516 34.25 19.422 1 96.56 433 CYS B N 1
ATOM 8404 C CA . CYS B 1 433 ? 19.688 34.062 18.234 1 96.56 433 CYS B CA 1
ATOM 8405 C C . CYS B 1 433 ? 20.438 33.312 17.156 1 96.56 433 CYS B C 1
ATOM 8407 O O . CYS B 1 433 ? 19.859 32.438 16.5 1 96.56 433 CYS B O 1
ATOM 8409 N N . PHE B 1 434 ? 21.719 33.625 16.922 1 97.12 434 PHE B N 1
ATOM 8410 C CA . PHE B 1 434 ? 22.531 32.969 15.891 1 97.12 434 PHE B CA 1
ATOM 8411 C C . PHE B 1 434 ? 22.625 31.469 16.125 1 97.12 434 PHE B C 1
ATOM 8413 O O . PHE B 1 434 ? 22.344 30.688 15.227 1 97.12 434 PHE B O 1
ATOM 8420 N N . PHE B 1 435 ? 22.969 31.062 17.312 1 97.06 435 PHE B N 1
ATOM 8421 C CA . PHE B 1 435 ? 23.172 29.641 17.594 1 97.06 435 PHE B CA 1
ATOM 8422 C C . PHE B 1 435 ? 21.844 28.906 17.672 1 97.06 435 PHE B C 1
ATOM 8424 O O . PHE B 1 435 ? 21.766 27.719 17.344 1 97.06 435 PHE B O 1
ATOM 8431 N N . LEU B 1 436 ? 20.75 29.594 18.141 1 97.44 436 LEU B N 1
ATOM 8432 C CA . LEU B 1 436 ? 19.422 28.984 18.078 1 97.44 436 LEU B CA 1
ATOM 8433 C C . LEU B 1 436 ? 19.016 28.719 16.641 1 97.44 436 LEU B C 1
ATOM 8435 O O . LEU B 1 436 ? 18.375 27.688 16.359 1 97.44 436 LEU B O 1
ATOM 8439 N N . THR B 1 437 ? 19.344 29.625 15.781 1 97.5 437 THR B N 1
ATOM 8440 C CA . THR B 1 437 ? 19.062 29.453 14.367 1 97.5 437 THR B CA 1
ATOM 8441 C C . THR B 1 437 ? 19.797 28.234 13.812 1 97.5 437 THR B C 1
ATOM 8443 O O . THR B 1 437 ? 19.219 27.438 13.055 1 97.5 437 THR B O 1
ATOM 8446 N N . MET B 1 438 ? 21.031 28.016 14.203 1 95.88 438 MET B N 1
ATOM 8447 C CA . MET B 1 438 ? 21.812 26.859 13.773 1 95.88 438 MET B CA 1
ATOM 8448 C C . MET B 1 438 ? 21.172 25.562 14.273 1 95.88 438 MET B C 1
ATOM 8450 O O . MET B 1 438 ? 21.109 24.578 13.539 1 95.88 438 MET B O 1
ATOM 8454 N N . GLN B 1 439 ? 20.766 25.625 15.523 1 96.12 439 GLN B N 1
ATOM 8455 C CA . GLN B 1 439 ? 20.109 24.453 16.094 1 96.12 439 GLN B CA 1
ATOM 8456 C C . GLN B 1 439 ? 18.812 24.141 15.367 1 96.12 439 GLN B C 1
ATOM 8458 O O . GLN B 1 439 ? 18.484 22.969 15.141 1 96.12 439 GLN B O 1
ATOM 8463 N N . CYS B 1 440 ? 18.062 25.156 15.055 1 97 440 CYS B N 1
ATOM 8464 C CA . CYS B 1 440 ? 16.797 24.969 14.359 1 97 440 CYS B CA 1
ATOM 8465 C C . CYS B 1 440 ? 17.016 24.422 12.961 1 97 440 CYS B C 1
ATOM 8467 O O . CYS B 1 440 ? 16.219 23.625 12.461 1 97 440 CYS B O 1
ATOM 8469 N N . GLU B 1 441 ? 18.031 24.812 12.328 1 95.38 441 GLU B N 1
ATOM 8470 C CA . GLU B 1 441 ? 18.359 24.328 10.992 1 95.38 441 GLU B CA 1
ATOM 8471 C C . GLU B 1 441 ? 18.578 22.812 11.008 1 95.38 441 GLU B C 1
ATOM 8473 O O . GLU B 1 441 ? 18.203 22.125 10.055 1 95.38 441 GLU B O 1
ATOM 8478 N N . ASN B 1 442 ? 19.156 22.312 12.039 1 94.56 442 ASN B N 1
ATOM 8479 C CA . ASN B 1 442 ? 19.438 20.891 12.172 1 94.56 442 ASN B CA 1
ATOM 8480 C C . ASN B 1 442 ? 18.156 20.062 12.172 1 94.56 442 ASN B C 1
ATOM 8482 O O . ASN B 1 442 ? 18.172 18.906 11.758 1 94.56 442 ASN B O 1
ATOM 8486 N N . ILE B 1 443 ? 17.094 20.625 12.625 1 95.69 443 ILE B N 1
ATOM 8487 C CA . ILE B 1 443 ? 15.867 19.844 12.75 1 95.69 443 ILE B CA 1
ATOM 8488 C C . ILE B 1 443 ? 14.898 20.203 11.633 1 95.69 443 ILE B C 1
ATOM 8490 O O . ILE B 1 443 ? 13.75 19.75 11.617 1 95.69 443 ILE B O 1
ATOM 8494 N N . CYS B 1 444 ? 15.297 21.016 10.703 1 94.25 444 CYS B N 1
ATOM 8495 C CA . CYS B 1 444 ? 14.352 21.531 9.719 1 94.25 444 CYS B CA 1
ATOM 8496 C C . CYS B 1 444 ? 14.688 21 8.32 1 94.25 444 CYS B C 1
ATOM 8498 O O . CYS B 1 444 ? 13.977 20.156 7.789 1 94.25 444 CYS B O 1
ATOM 8500 N N . LEU B 1 445 ? 15.797 21.391 7.746 1 89.12 445 LEU B N 1
ATOM 8501 C CA . LEU B 1 445 ? 16.062 21.219 6.324 1 89.12 445 LEU B CA 1
ATOM 8502 C C . LEU B 1 445 ? 16.359 19.75 6 1 89.12 445 LEU B C 1
ATOM 8504 O O . LEU B 1 445 ? 15.648 19.141 5.195 1 89.12 445 LEU B O 1
ATOM 8508 N N . GLN B 1 446 ? 17.328 19.188 6.668 1 87.94 446 GLN B N 1
ATOM 8509 C CA . GLN B 1 446 ? 17.75 17.828 6.316 1 87.94 446 GLN B CA 1
ATOM 8510 C C . GLN B 1 446 ? 16.641 16.812 6.609 1 87.94 446 GLN B C 1
ATOM 8512 O O . GLN B 1 446 ? 16.359 15.945 5.789 1 87.94 446 GLN B O 1
ATOM 8517 N N . PRO B 1 447 ? 16.062 16.938 7.785 1 91.25 447 PRO B N 1
ATOM 8518 C CA . PRO B 1 447 ? 14.93 16.031 8.031 1 91.25 447 PRO B CA 1
ATOM 8519 C C . PRO B 1 447 ? 13.812 16.188 7.008 1 91.25 447 PRO B C 1
ATOM 8521 O O . PRO B 1 447 ? 13.18 15.203 6.625 1 91.25 447 PRO B O 1
ATOM 8524 N N . GLY B 1 448 ? 13.531 17.375 6.578 1 90.62 448 GLY B N 1
ATOM 8525 C CA . GLY B 1 448 ? 12.539 17.609 5.543 1 90.62 448 GLY B CA 1
ATOM 8526 C C . GLY B 1 448 ? 12.898 16.953 4.219 1 90.62 448 GLY B C 1
ATOM 8527 O O . GLY B 1 448 ? 12.047 16.328 3.58 1 90.62 448 GLY B O 1
ATOM 8528 N N . VAL B 1 449 ? 14.117 17.047 3.814 1 90.06 449 VAL B N 1
ATOM 8529 C CA . VAL B 1 449 ? 14.602 16.469 2.564 1 90.06 449 VAL B CA 1
ATOM 8530 C C . VAL B 1 449 ? 14.555 14.945 2.652 1 90.06 449 VAL B C 1
ATOM 8532 O O . VAL B 1 449 ? 14.156 14.273 1.699 1 90.06 449 VAL B O 1
ATOM 8535 N N . ASN B 1 450 ? 15 14.469 3.82 1 89 450 ASN B N 1
ATOM 8536 C CA . ASN B 1 450 ? 14.961 13.023 4.031 1 89 450 ASN B CA 1
ATOM 8537 C C . ASN B 1 450 ? 13.539 12.484 3.959 1 89 450 ASN B C 1
ATOM 8539 O O . ASN B 1 450 ? 13.305 11.414 3.389 1 89 450 ASN B O 1
ATOM 8543 N N . ARG B 1 451 ? 12.664 13.172 4.527 1 88.81 451 ARG B N 1
ATOM 8544 C CA . ARG B 1 451 ? 11.266 12.75 4.488 1 88.81 451 ARG B CA 1
ATOM 8545 C C . ARG B 1 451 ? 10.727 12.766 3.062 1 88.81 451 ARG B C 1
ATOM 8547 O O . ARG B 1 451 ? 10.008 11.852 2.66 1 88.81 451 ARG B O 1
ATOM 8554 N N . LEU B 1 452 ? 11.016 13.773 2.326 1 89 452 LEU B N 1
ATOM 8555 C CA . LEU B 1 452 ? 10.602 13.852 0.93 1 89 452 LEU B CA 1
ATOM 8556 C C . LEU B 1 452 ? 11.141 12.68 0.13 1 89 452 LEU B C 1
ATOM 8558 O O . LEU B 1 452 ? 10.406 12.047 -0.639 1 89 452 LEU B O 1
ATOM 8562 N N . ARG B 1 453 ? 12.391 12.383 0.364 1 88.44 453 ARG B N 1
ATOM 8563 C CA . ARG B 1 453 ? 13.016 11.258 -0.323 1 88.44 453 ARG B CA 1
ATOM 8564 C C . ARG B 1 453 ? 12.344 9.945 0.047 1 88.44 453 ARG B C 1
ATOM 8566 O O . ARG B 1 453 ? 12.094 9.102 -0.819 1 88.44 453 ARG B O 1
ATOM 8573 N N . SER B 1 454 ? 12.102 9.781 1.301 1 89.44 454 SER B N 1
ATOM 8574 C CA . SER B 1 454 ? 11.445 8.562 1.783 1 89.44 454 SER B CA 1
ATOM 8575 C C . SER B 1 454 ? 10.047 8.414 1.184 1 89.44 454 SER B C 1
ATOM 8577 O O . SER B 1 454 ? 9.648 7.312 0.808 1 89.44 454 SER B O 1
ATOM 8579 N N . LEU B 1 455 ? 9.344 9.5 1.098 1 88.56 455 LEU B N 1
ATOM 8580 C CA . LEU B 1 455 ? 8 9.484 0.516 1 88.56 455 LEU B CA 1
ATOM 8581 C C . LEU B 1 455 ? 8.055 9.078 -0.953 1 88.56 455 LEU B C 1
ATOM 8583 O O . LEU B 1 455 ? 7.254 8.25 -1.401 1 88.56 455 LEU B O 1
ATOM 8587 N N . ARG B 1 456 ? 8.969 9.633 -1.642 1 90.19 456 ARG B N 1
ATOM 8588 C CA . ARG B 1 456 ? 9.102 9.305 -3.059 1 90.19 456 ARG B CA 1
ATOM 8589 C C . ARG B 1 456 ? 9.438 7.836 -3.256 1 90.19 456 ARG B C 1
ATOM 8591 O O . ARG B 1 456 ? 8.906 7.184 -4.16 1 90.19 456 ARG B O 1
ATOM 8598 N N . ARG B 1 457 ? 10.312 7.332 -2.408 1 91.19 457 ARG B N 1
ATOM 8599 C CA . ARG B 1 457 ? 10.664 5.914 -2.467 1 91.19 457 ARG B CA 1
ATOM 8600 C C . ARG B 1 457 ? 9.453 5.043 -2.143 1 91.19 457 ARG B C 1
ATOM 8602 O O . ARG B 1 457 ? 9.219 4.031 -2.807 1 91.19 457 ARG B O 1
ATOM 8609 N N . HIS B 1 458 ? 8.734 5.387 -1.151 1 88.12 458 HIS B N 1
ATOM 8610 C CA . HIS B 1 458 ? 7.551 4.637 -0.756 1 88.12 458 HIS B CA 1
ATOM 8611 C C . HIS B 1 458 ? 6.516 4.617 -1.875 1 88.12 458 HIS B C 1
ATOM 8613 O O . HIS B 1 458 ? 5.906 3.578 -2.145 1 88.12 458 HIS B O 1
ATOM 8619 N N . ILE B 1 459 ? 6.285 5.719 -2.465 1 89.88 459 ILE B N 1
ATOM 8620 C CA . ILE B 1 459 ? 5.352 5.812 -3.582 1 89.88 459 ILE B CA 1
ATOM 8621 C C . ILE B 1 459 ? 5.781 4.863 -4.699 1 89.88 459 ILE B C 1
ATOM 8623 O O . ILE B 1 459 ? 4.953 4.156 -5.273 1 89.88 459 ILE B O 1
ATOM 8627 N N . ALA B 1 460 ? 7.074 4.824 -4.992 1 90.31 460 ALA B N 1
ATOM 8628 C CA . ALA B 1 460 ? 7.598 3.947 -6.035 1 90.31 460 ALA B CA 1
ATOM 8629 C C . ALA B 1 460 ? 7.355 2.48 -5.691 1 90.31 460 ALA B C 1
ATOM 8631 O O . ALA B 1 460 ? 6.961 1.692 -6.555 1 90.31 460 ALA B O 1
ATOM 8632 N N . ASP B 1 461 ? 7.555 2.078 -4.488 1 89.81 461 ASP B N 1
ATOM 8633 C CA . ASP B 1 461 ? 7.336 0.713 -4.02 1 89.81 461 ASP B CA 1
ATOM 8634 C C . ASP B 1 461 ? 5.867 0.313 -4.164 1 89.81 461 ASP B C 1
ATOM 8636 O O . ASP B 1 461 ? 5.562 -0.804 -4.586 1 89.81 461 ASP B O 1
ATOM 8640 N N . ILE B 1 462 ? 4.969 1.19 -3.748 1 88.31 462 ILE B N 1
ATOM 8641 C CA . ILE B 1 462 ? 3.539 0.908 -3.822 1 88.31 462 ILE B CA 1
ATOM 8642 C C . ILE B 1 462 ? 3.113 0.775 -5.281 1 88.31 462 ILE B C 1
ATOM 8644 O O . ILE B 1 462 ? 2.264 -0.055 -5.613 1 88.31 462 ILE B O 1
ATOM 8648 N N . ARG B 1 463 ? 3.695 1.597 -6.113 1 88 463 ARG B N 1
ATOM 8649 C CA . ARG B 1 463 ? 3.391 1.496 -7.539 1 88 463 ARG B CA 1
ATOM 8650 C C . ARG B 1 463 ? 3.803 0.136 -8.094 1 88 463 ARG B C 1
ATOM 8652 O O . ARG B 1 463 ? 3.102 -0.438 -8.93 1 88 463 ARG B O 1
ATOM 8659 N N . ASP B 1 464 ? 4.926 -0.417 -7.633 1 88.62 464 ASP B N 1
ATOM 8660 C CA . ASP B 1 464 ? 5.363 -1.748 -8.047 1 88.62 464 ASP B CA 1
ATOM 8661 C C . ASP B 1 464 ? 4.387 -2.818 -7.566 1 88.62 464 ASP B C 1
ATOM 8663 O O . ASP B 1 464 ? 4.129 -3.795 -8.273 1 88.62 464 ASP B O 1
ATOM 8667 N N . GLN B 1 465 ? 3.869 -2.611 -6.469 1 84.69 465 GLN B N 1
ATOM 8668 C CA . GLN B 1 465 ? 2.857 -3.527 -5.953 1 84.69 465 GLN B CA 1
ATOM 8669 C C . GLN B 1 465 ? 1.593 -3.492 -6.809 1 84.69 465 GLN B C 1
ATOM 8671 O O . GLN B 1 465 ? 1.004 -4.535 -7.098 1 84.69 465 GLN B O 1
ATOM 8676 N N . ILE B 1 466 ? 1.137 -2.311 -7.156 1 86.94 466 ILE B N 1
ATOM 8677 C CA . ILE B 1 466 ? -0.035 -2.162 -8.016 1 86.94 466 ILE B CA 1
ATOM 8678 C C . ILE B 1 466 ? 0.177 -2.934 -9.312 1 86.94 466 ILE B C 1
ATOM 8680 O O . ILE B 1 466 ? -0.735 -3.605 -9.797 1 86.94 466 ILE B O 1
ATOM 8684 N N . ARG B 1 467 ? 1.395 -2.834 -9.789 1 88.88 467 ARG B N 1
ATOM 8685 C CA . ARG B 1 467 ? 1.697 -3.551 -11.023 1 88.88 467 ARG B CA 1
ATOM 8686 C C . ARG B 1 467 ? 1.522 -5.055 -10.844 1 88.88 467 ARG B C 1
ATOM 8688 O O . ARG B 1 467 ? 0.936 -5.727 -11.695 1 88.88 467 ARG B O 1
ATOM 8695 N N . SER B 1 468 ? 2.025 -5.562 -9.789 1 88.25 468 SER B N 1
ATOM 8696 C CA . SER B 1 468 ? 1.907 -6.984 -9.492 1 88.25 468 SER B CA 1
ATOM 8697 C C . SER B 1 468 ? 0.447 -7.398 -9.336 1 88.25 468 SER B C 1
ATOM 8699 O O . SER B 1 468 ? 0.014 -8.398 -9.922 1 88.25 468 SER B O 1
ATOM 8701 N N . PHE B 1 469 ? -0.377 -6.66 -8.617 1 87.69 469 PHE B N 1
ATOM 8702 C CA . PHE B 1 469 ? -1.787 -6.961 -8.398 1 87.69 469 PHE B CA 1
ATOM 8703 C C . PHE B 1 469 ? -2.574 -6.836 -9.695 1 87.69 469 PHE B C 1
ATOM 8705 O O . PHE B 1 469 ? -3.488 -7.621 -9.953 1 87.69 469 PHE B O 1
ATOM 8712 N N . THR B 1 470 ? -2.201 -5.855 -10.469 1 89 470 THR B N 1
ATOM 8713 C CA . THR B 1 470 ? -2.867 -5.676 -11.758 1 89 470 THR B CA 1
ATOM 8714 C C . THR B 1 470 ? -2.613 -6.875 -12.672 1 89 470 THR B C 1
ATOM 8716 O O . THR B 1 470 ? -3.527 -7.352 -13.344 1 89 470 THR B O 1
ATOM 8719 N N . HIS B 1 471 ? -1.377 -7.375 -12.672 1 88.62 471 HIS B N 1
ATOM 8720 C CA . HIS B 1 471 ? -1.05 -8.57 -13.445 1 88.62 471 HIS B CA 1
ATOM 8721 C C . HIS B 1 471 ? -1.889 -9.766 -13 1 88.62 471 HIS B C 1
ATOM 8723 O O . HIS B 1 471 ? -2.441 -10.484 -13.828 1 88.62 471 HIS B O 1
ATOM 8729 N N . THR B 1 472 ? -1.977 -9.914 -11.766 1 86.06 472 THR B N 1
ATOM 8730 C CA . THR B 1 472 ? -2.766 -11.016 -11.219 1 86.06 472 THR B CA 1
ATOM 8731 C C . THR B 1 472 ? -4.238 -10.859 -11.586 1 86.06 472 THR B C 1
ATOM 8733 O O . THR B 1 472 ? -4.887 -11.828 -11.992 1 86.06 472 THR B O 1
ATOM 8736 N N . ALA B 1 473 ? -4.781 -9.648 -11.461 1 89.56 473 ALA B N 1
ATOM 8737 C CA . ALA B 1 473 ? -6.172 -9.383 -11.812 1 89.56 473 ALA B CA 1
ATOM 8738 C C . ALA B 1 473 ? -6.426 -9.68 -13.289 1 89.56 473 ALA B C 1
ATOM 8740 O O . ALA B 1 473 ? -7.445 -10.273 -13.648 1 89.56 473 ALA B O 1
ATOM 8741 N N . MET B 1 474 ? -5.516 -9.359 -14.125 1 89.19 474 MET B N 1
ATOM 8742 C CA . MET B 1 474 ? -5.641 -9.617 -15.562 1 89.19 474 MET B CA 1
ATOM 8743 C C . MET B 1 474 ? -5.637 -11.117 -15.844 1 89.19 474 MET B C 1
ATOM 8745 O O . MET B 1 474 ? -6.359 -11.586 -16.719 1 89.19 474 MET B O 1
ATOM 8749 N N . CYS B 1 475 ? -4.812 -11.852 -15.117 1 85.44 475 CYS B N 1
ATOM 8750 C CA . CYS B 1 475 ? -4.789 -13.305 -15.266 1 85.44 475 CYS B CA 1
ATOM 8751 C C . CYS B 1 475 ? -6.133 -13.914 -14.891 1 85.44 475 CYS B C 1
ATOM 8753 O O . CYS B 1 475 ? -6.656 -14.766 -15.609 1 85.44 475 CYS B O 1
ATOM 8755 N N . TYR B 1 476 ? -6.719 -13.469 -13.789 1 87.06 476 TYR B N 1
ATOM 8756 C CA . TYR B 1 476 ? -8.031 -13.945 -13.375 1 87.06 476 TYR B CA 1
ATOM 8757 C C . TYR B 1 476 ? -9.086 -13.609 -14.422 1 87.06 476 TYR B C 1
ATOM 8759 O O . TYR B 1 476 ? -9.898 -14.469 -14.797 1 87.06 476 TYR B O 1
ATOM 8767 N N . GLU B 1 477 ? -9.039 -12.406 -14.906 1 87.75 477 GLU B N 1
ATOM 8768 C CA . GLU B 1 477 ? -10.016 -11.977 -15.906 1 87.75 477 GLU B CA 1
ATOM 8769 C C . GLU B 1 477 ? -9.891 -12.789 -17.188 1 87.75 477 GLU B C 1
ATOM 8771 O O . GLU B 1 477 ? -10.891 -13.188 -17.781 1 87.75 477 GLU B O 1
ATOM 8776 N N . CYS B 1 478 ? -8.695 -13.016 -17.578 1 87 478 CYS B N 1
ATOM 8777 C CA . CYS B 1 478 ? -8.461 -13.797 -18.781 1 87 478 CYS B CA 1
ATOM 8778 C C . CYS B 1 478 ? -8.984 -15.219 -18.625 1 87 478 CYS B C 1
ATOM 8780 O O . CYS B 1 478 ? -9.609 -15.758 -19.547 1 87 478 CYS B O 1
ATOM 8782 N N . MET B 1 479 ? -8.797 -15.781 -17.5 1 87.69 479 MET B N 1
ATOM 8783 C CA . MET B 1 479 ? -9.203 -17.156 -17.25 1 87.69 479 MET B CA 1
ATOM 8784 C C . MET B 1 479 ? -10.719 -17.266 -17.109 1 87.69 479 MET B C 1
ATOM 8786 O O . MET B 1 479 ? -11.344 -18.109 -17.766 1 87.69 479 MET B O 1
ATOM 8790 N N . LEU B 1 480 ? -11.297 -16.359 -16.375 1 87.5 480 LEU B N 1
ATOM 8791 C CA . LEU B 1 480 ? -12.719 -16.453 -16.031 1 87.5 480 LEU B CA 1
ATOM 8792 C C . LEU B 1 480 ? -13.578 -15.953 -17.188 1 87.5 480 LEU B C 1
ATOM 8794 O O . LEU B 1 480 ? -14.727 -16.375 -17.344 1 87.5 480 LEU B O 1
ATOM 8798 N N . SER B 1 481 ? -13.023 -15.047 -18 1 87.5 481 SER B N 1
ATOM 8799 C CA . SER B 1 481 ? -13.828 -14.445 -19.062 1 87.5 481 SER B CA 1
ATOM 8800 C C . SER B 1 481 ? -13.578 -15.148 -20.406 1 87.5 481 SER B C 1
ATOM 8802 O O . SER B 1 481 ? -14.023 -14.664 -21.453 1 87.5 481 SER B O 1
ATOM 8804 N N . ASP B 1 482 ? -12.852 -16.234 -20.312 1 87.75 482 ASP B N 1
ATOM 8805 C CA . ASP B 1 482 ? -12.641 -17.016 -21.547 1 87.75 482 ASP B CA 1
ATOM 8806 C C . ASP B 1 482 ? -13.961 -17.547 -22.078 1 87.75 482 ASP B C 1
ATOM 8808 O O . ASP B 1 482 ? -14.688 -18.25 -21.359 1 87.75 482 ASP B O 1
ATOM 8812 N N . PRO B 1 483 ? -14.32 -17.297 -23.328 1 86.44 483 PRO B N 1
ATOM 8813 C CA . PRO B 1 483 ? -15.625 -17.688 -23.859 1 86.44 483 PRO B CA 1
ATOM 8814 C C . PRO B 1 483 ? -15.828 -19.188 -23.875 1 86.44 483 PRO B C 1
ATOM 8816 O O . PRO B 1 483 ? -16.953 -19.672 -23.656 1 86.44 483 PRO B O 1
ATOM 8819 N N . SER B 1 484 ? -14.766 -19.906 -24.156 1 87.75 484 SER B N 1
ATOM 8820 C CA . SER B 1 484 ? -14.891 -21.359 -24.172 1 87.75 484 SER B CA 1
ATOM 8821 C C . SER B 1 484 ? -15.18 -21.906 -22.766 1 87.75 484 SER B C 1
ATOM 8823 O O . SER B 1 484 ? -16 -22.812 -22.609 1 87.75 484 SER B O 1
ATOM 8825 N N . PHE B 1 485 ? -14.594 -21.281 -21.906 1 90.25 485 PHE B N 1
ATOM 8826 C CA . PHE B 1 485 ? -14.805 -21.688 -20.516 1 90.25 485 PHE B CA 1
ATOM 8827 C C . PHE B 1 485 ? -16.234 -21.375 -20.078 1 90.25 485 PHE B C 1
ATOM 8829 O O . PHE B 1 485 ? -16.906 -22.219 -19.5 1 90.25 485 PHE B O 1
ATOM 8836 N N . ILE B 1 486 ? -16.625 -20.219 -20.359 1 89.38 486 ILE B N 1
ATOM 8837 C CA . ILE B 1 486 ? -17.953 -19.781 -19.969 1 89.38 486 ILE B CA 1
ATOM 8838 C C . ILE B 1 486 ? -19 -20.641 -20.688 1 89.38 486 ILE B C 1
ATOM 8840 O O . ILE B 1 486 ? -20.016 -21.016 -20.078 1 89.38 486 ILE B O 1
ATOM 8844 N N . SER B 1 487 ? -18.703 -20.984 -21.891 1 89 487 SER B N 1
ATOM 8845 C CA . SER B 1 487 ? -19.625 -21.828 -22.641 1 89 487 SER B CA 1
ATOM 8846 C C . SER B 1 487 ? -19.766 -23.203 -22 1 89 487 SER B C 1
ATOM 8848 O O . SER B 1 487 ? -20.875 -23.719 -21.844 1 89 487 SER B O 1
ATOM 8850 N N . LEU B 1 488 ? -18.641 -23.766 -21.625 1 90.12 488 LEU B N 1
ATOM 8851 C CA . LEU B 1 488 ? -18.672 -25.062 -20.953 1 90.12 488 LEU B CA 1
ATOM 8852 C C . LEU B 1 488 ? -19.438 -24.969 -19.641 1 90.12 488 LEU B C 1
ATOM 8854 O O . LEU B 1 488 ? -20.234 -25.859 -19.312 1 90.12 488 LEU B O 1
ATOM 8858 N N . ALA B 1 489 ? -19.203 -23.953 -18.953 1 92.19 489 ALA B N 1
ATOM 8859 C CA . ALA B 1 489 ? -19.875 -23.75 -17.672 1 92.19 489 ALA B CA 1
ATOM 8860 C C . ALA B 1 489 ? -21.375 -23.594 -17.844 1 92.19 489 ALA B C 1
ATOM 8862 O O . ALA B 1 489 ? -22.156 -24.172 -17.094 1 92.19 489 ALA B O 1
ATOM 8863 N N . LEU B 1 490 ? -21.766 -22.875 -18.875 1 90.12 490 LEU B N 1
ATOM 8864 C CA . LEU B 1 490 ? -23.188 -22.641 -19.125 1 90.12 490 LEU B CA 1
ATOM 8865 C C . LEU B 1 490 ? -23.859 -23.922 -19.594 1 90.12 490 LEU B C 1
ATOM 8867 O O . LEU B 1 490 ? -25.016 -24.188 -19.234 1 90.12 490 LEU B O 1
ATOM 8871 N N . ASP B 1 491 ? -23.141 -24.688 -20.359 1 90.5 491 ASP B N 1
ATOM 8872 C CA . ASP B 1 491 ? -23.688 -25.969 -20.812 1 90.5 491 ASP B CA 1
ATOM 8873 C C . ASP B 1 491 ? -23.953 -26.891 -19.625 1 90.5 491 ASP B C 1
ATOM 8875 O O . ASP B 1 491 ? -25.016 -27.516 -19.547 1 90.5 491 ASP B O 1
ATOM 8879 N N . PHE B 1 492 ? -23.078 -26.969 -18.828 1 93.31 492 PHE B N 1
ATOM 8880 C CA . PHE B 1 492 ? -23.25 -27.812 -17.656 1 93.31 492 PHE B CA 1
ATOM 8881 C C . PHE B 1 492 ? -24.344 -27.25 -16.75 1 93.31 492 PHE B C 1
ATOM 8883 O O . PHE B 1 492 ? -25.125 -28 -16.172 1 93.31 492 PHE B O 1
ATOM 8890 N N . SER B 1 493 ? -24.359 -25.953 -16.609 1 90.88 493 SER B N 1
ATOM 8891 C CA . SER B 1 493 ? -25.344 -25.297 -15.758 1 90.88 493 SER B CA 1
ATOM 8892 C C . SER B 1 493 ? -26.766 -25.594 -16.234 1 90.88 493 SER B C 1
ATOM 8894 O O . SER B 1 493 ? -27.688 -25.703 -15.438 1 90.88 493 SER B O 1
ATOM 8896 N N . SER B 1 494 ? -26.938 -25.688 -17.5 1 88.56 494 SER B N 1
ATOM 8897 C CA . SER B 1 494 ? -28.25 -26.031 -18.047 1 88.56 494 SER B CA 1
ATOM 8898 C C . SER B 1 494 ? -28.688 -27.422 -17.578 1 88.56 494 SER B C 1
ATOM 8900 O O . SER B 1 494 ? -29.859 -27.609 -17.234 1 88.56 494 SER B O 1
ATOM 8902 N N . LYS B 1 495 ? -27.766 -28.344 -17.547 1 91.38 495 LYS B N 1
ATOM 8903 C CA . LYS B 1 495 ? -28.062 -29.672 -17.031 1 91.38 495 LYS B CA 1
ATOM 8904 C C . LYS B 1 495 ? -28.344 -29.641 -15.531 1 91.38 495 LYS B C 1
ATOM 8906 O O . LYS B 1 495 ? -29.234 -30.344 -15.047 1 91.38 495 LYS B O 1
ATOM 8911 N N . GLN B 1 496 ? -27.609 -28.859 -14.914 1 92.62 496 GLN B N 1
ATOM 8912 C CA . GLN B 1 496 ? -27.797 -28.703 -13.477 1 92.62 496 GLN B CA 1
ATOM 8913 C C . GLN B 1 496 ? -29.172 -28.125 -13.164 1 92.62 496 GLN B C 1
ATOM 8915 O O . GLN B 1 496 ? -29.859 -28.609 -12.258 1 92.62 496 GLN B O 1
ATOM 8920 N N . LEU B 1 497 ? -29.562 -27.125 -13.898 1 89.88 497 LEU B N 1
ATOM 8921 C CA . LEU B 1 497 ? -30.875 -26.531 -13.734 1 89.88 497 LEU B CA 1
ATOM 8922 C C . LEU B 1 497 ? -31.984 -27.562 -14 1 89.88 497 LEU B C 1
ATOM 8924 O O . LEU B 1 497 ? -32.969 -27.625 -13.266 1 89.88 497 LEU B O 1
ATOM 8928 N N . GLN B 1 498 ? -31.766 -28.312 -14.977 1 89.25 498 GLN B N 1
ATOM 8929 C CA . GLN B 1 498 ? -32.75 -29.344 -15.305 1 89.25 498 GLN B CA 1
ATOM 8930 C C . GLN B 1 498 ? -32.844 -30.375 -14.18 1 89.25 498 GLN B C 1
ATOM 8932 O O . GLN B 1 498 ? -33.938 -30.875 -13.898 1 89.25 498 GLN B O 1
ATOM 8937 N N . LEU B 1 499 ? -31.766 -30.703 -13.594 1 93.25 499 LEU B N 1
ATOM 8938 C CA . LEU B 1 499 ? -31.766 -31.609 -12.453 1 93.25 499 LEU B CA 1
ATOM 8939 C C . LEU B 1 499 ? -32.625 -31.062 -11.32 1 93.25 499 LEU B C 1
ATOM 8941 O O . LEU B 1 499 ? -33.438 -31.797 -10.742 1 93.25 499 LEU B O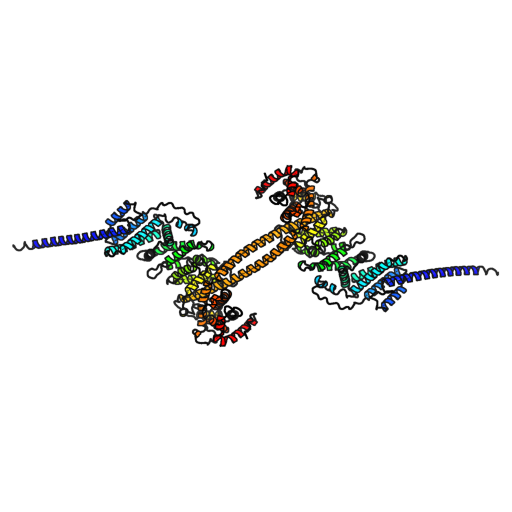 1
ATOM 8945 N N . LEU B 1 500 ? -32.5 -29.828 -11.031 1 92.81 500 LEU B N 1
ATOM 8946 C CA . LEU B 1 500 ? -33.25 -29.188 -9.961 1 92.81 500 LEU B CA 1
ATOM 8947 C C . LEU B 1 500 ? -34.719 -29.094 -10.305 1 92.81 500 LEU B C 1
ATOM 8949 O O . LEU B 1 500 ? -35.594 -29.312 -9.445 1 92.81 500 LEU B O 1
ATOM 8953 N N . LEU B 1 501 ? -35 -28.828 -11.547 1 89.44 501 LEU B N 1
ATOM 8954 C CA . LEU B 1 501 ? -36.375 -28.766 -11.992 1 89.44 501 LEU B CA 1
ATOM 8955 C C . LEU B 1 501 ? -37.062 -30.125 -11.93 1 89.44 501 LEU B C 1
ATOM 8957 O O . LEU B 1 501 ? -38.219 -30.25 -11.531 1 89.44 501 LEU B O 1
ATOM 8961 N N . ASN B 1 502 ? -36.25 -31.125 -12.312 1 90 502 ASN B N 1
ATOM 8962 C CA . ASN B 1 502 ? -36.781 -32.5 -12.25 1 90 502 ASN B CA 1
ATOM 8963 C C . ASN B 1 502 ? -37.094 -32.906 -10.812 1 90 502 ASN B C 1
ATOM 8965 O O . ASN B 1 502 ? -37.969 -33.719 -10.578 1 90 502 ASN B O 1
ATOM 8969 N N . ALA B 1 503 ? -36.406 -32.344 -9.883 1 91.81 503 ALA B N 1
ATOM 8970 C CA . ALA B 1 503 ? -36.625 -32.625 -8.469 1 91.81 503 ALA B CA 1
ATOM 8971 C C . ALA B 1 503 ? -37.938 -32 -7.996 1 91.81 503 ALA B C 1
ATOM 8973 O O . ALA B 1 503 ? -38.531 -32.438 -6.996 1 91.81 503 ALA B O 1
ATOM 8974 N N . ILE B 1 504 ? -38.344 -30.938 -8.617 1 88.5 504 ILE B N 1
ATOM 8975 C CA . ILE B 1 504 ? -39.625 -30.281 -8.289 1 88.5 504 ILE B CA 1
ATOM 8976 C C . ILE B 1 504 ? -40.75 -31 -8.984 1 88.5 504 ILE B C 1
ATOM 8978 O O . ILE B 1 504 ? -41.719 -31.406 -8.336 1 88.5 504 ILE B O 1
ATOM 8982 N N . THR B 1 505 ? -40.656 -31.062 -10.25 1 82.19 505 THR B N 1
ATOM 8983 C CA . THR B 1 505 ? -41.656 -31.781 -11.016 1 82.19 505 THR B CA 1
ATOM 8984 C C . THR B 1 505 ? -41.031 -32.469 -12.227 1 82.19 505 THR B C 1
ATOM 8986 O O . THR B 1 505 ? -40.469 -31.812 -13.094 1 82.19 505 THR B O 1
ATOM 8989 N N . PRO B 1 506 ? -40.875 -33.812 -12.266 1 72.75 506 PRO B N 1
ATOM 8990 C CA . PRO B 1 506 ? -40.219 -34.531 -13.367 1 72.75 506 PRO B CA 1
ATOM 8991 C C . PRO B 1 506 ? -40.781 -34.125 -14.734 1 72.75 506 PRO B C 1
ATOM 8993 O O . PRO B 1 506 ? -40.062 -34.188 -15.734 1 72.75 506 PRO B O 1
ATOM 8996 N N . ASN B 1 507 ? -42.031 -33.875 -14.922 1 64.25 507 ASN B N 1
ATOM 8997 C CA . ASN B 1 507 ? -42.594 -33.562 -16.234 1 64.25 507 ASN B CA 1
ATOM 8998 C C . ASN B 1 507 ? -43.062 -32.125 -16.328 1 64.25 507 ASN B C 1
ATOM 9000 O O . ASN B 1 507 ? -44.25 -31.844 -16.484 1 64.25 507 ASN B O 1
ATOM 9004 N N . ILE B 1 508 ? -42.156 -31.109 -16.078 1 59 508 ILE B N 1
ATOM 9005 C CA . ILE B 1 508 ? -42.531 -29.703 -16.016 1 59 508 ILE B CA 1
ATOM 9006 C C . ILE B 1 508 ? -43.031 -29.234 -17.375 1 59 508 ILE B C 1
ATOM 9008 O O . ILE B 1 508 ? -43.719 -28.219 -17.469 1 59 508 ILE B O 1
ATOM 9012 N N . ARG B 1 509 ? -42.406 -29.781 -18.516 1 53.19 509 ARG B N 1
ATOM 9013 C CA . ARG B 1 509 ? -42.75 -29.344 -19.859 1 53.19 509 ARG B CA 1
ATOM 9014 C C . ARG B 1 509 ? -44.281 -29.328 -20.078 1 53.19 509 ARG B C 1
ATOM 9016 O O . ARG B 1 509 ? -44.781 -28.5 -20.828 1 53.19 509 ARG B O 1
ATOM 9023 N N . TYR B 1 510 ? -44.812 -30.391 -19.406 1 48.88 510 TYR B N 1
ATOM 9024 C CA . TYR B 1 510 ? -46.188 -30.641 -19.797 1 48.88 510 TYR B CA 1
ATOM 9025 C C . TYR B 1 510 ? -47.156 -30.156 -18.719 1 48.88 510 TYR B C 1
ATOM 9027 O O . TYR B 1 510 ? -48.312 -29.812 -19.016 1 48.88 510 TYR B O 1
ATOM 9035 N N . GLU B 1 511 ? -46.875 -30.297 -17.391 1 52.97 511 GLU B N 1
ATOM 9036 C CA . GLU B 1 511 ? -47.906 -30.109 -16.359 1 52.97 511 GLU B CA 1
ATOM 9037 C C . GLU B 1 511 ? -47.625 -28.844 -15.555 1 52.97 511 GLU B C 1
ATOM 9039 O O . GLU B 1 511 ? -46.562 -28.656 -15 1 52.97 511 GLU B O 1
ATOM 9044 N N . ASN B 1 512 ? -48.094 -27.625 -15.945 1 57.81 512 ASN B N 1
ATOM 9045 C CA . ASN B 1 512 ? -48.062 -26.266 -15.406 1 57.81 512 ASN B CA 1
ATOM 9046 C C . ASN B 1 51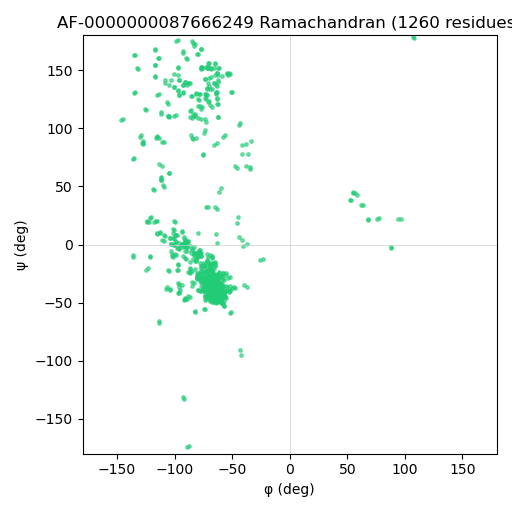2 ? -48.375 -26.25 -13.914 1 57.81 512 ASN B C 1
ATOM 9048 O O . ASN B 1 512 ? -48.656 -25.188 -13.344 1 57.81 512 ASN B O 1
ATOM 9052 N N . GLU B 1 513 ? -48.5 -27.312 -13.305 1 67.44 513 GLU B N 1
ATOM 9053 C CA . GLU B 1 513 ? -48.906 -27.172 -11.906 1 67.44 513 GLU B CA 1
ATOM 9054 C C . GLU B 1 513 ? -47.75 -27.438 -10.969 1 67.44 513 GLU B C 1
ATOM 9056 O O . GLU B 1 513 ? -47.031 -28.453 -11.102 1 67.44 513 GLU B O 1
ATOM 9061 N N . LEU B 1 514 ? -47.219 -26.453 -10.266 1 77.25 514 LEU B N 1
ATOM 9062 C CA . LEU B 1 514 ? -46.188 -26.547 -9.25 1 77.25 514 LEU B CA 1
ATOM 9063 C C . LEU B 1 514 ? -46.75 -26.969 -7.906 1 77.25 514 LEU B C 1
ATOM 9065 O O . LEU B 1 514 ? -47.844 -26.5 -7.52 1 77.25 514 LEU B O 1
ATOM 9069 N N . PRO B 1 515 ? -46.125 -27.969 -7.344 1 82.88 515 PRO B N 1
ATOM 9070 C CA . PRO B 1 515 ? -46.625 -28.391 -6.023 1 82.88 515 PRO B CA 1
ATOM 9071 C C . PRO B 1 515 ? -46.688 -27.234 -5.023 1 82.88 515 PRO B C 1
ATOM 9073 O O . PRO B 1 515 ? -45.875 -26.281 -5.121 1 82.88 515 PRO B O 1
ATOM 9076 N N . ALA B 1 516 ? -47.656 -27.266 -4.164 1 80.44 516 ALA B N 1
ATOM 9077 C CA . ALA B 1 516 ? -47.844 -26.219 -3.164 1 80.44 516 ALA B CA 1
ATOM 9078 C C . ALA B 1 516 ? -46.688 -26.234 -2.156 1 80.44 516 ALA B C 1
ATOM 9080 O O . ALA B 1 516 ? -46.312 -25.188 -1.622 1 80.44 516 ALA B O 1
ATOM 9081 N N . VAL B 1 517 ? -46.156 -27.484 -1.942 1 87.81 517 VAL B N 1
ATOM 9082 C CA . VAL B 1 517 ? -45.062 -27.625 -1.012 1 87.81 517 VAL B CA 1
ATOM 9083 C C . VAL B 1 517 ? -43.812 -28.141 -1.753 1 87.81 517 VAL B C 1
ATOM 9085 O O . VAL B 1 517 ? -43.938 -28.906 -2.713 1 87.81 517 VAL B O 1
ATOM 9088 N N . ALA B 1 518 ? -42.719 -27.672 -1.345 1 90.56 518 ALA B N 1
ATOM 9089 C CA . ALA B 1 518 ? -41.5 -28.094 -1.989 1 90.56 518 ALA B CA 1
ATOM 9090 C C . ALA B 1 518 ? -41.281 -29.594 -1.825 1 90.56 518 ALA B C 1
ATOM 9092 O O . ALA B 1 518 ? -41.281 -30.109 -0.706 1 90.56 518 ALA B O 1
ATOM 9093 N N . PRO B 1 519 ? -41.188 -30.266 -2.889 1 92.25 519 PRO B N 1
ATOM 9094 C CA . PRO B 1 519 ? -40.875 -31.703 -2.785 1 92.25 519 PRO B CA 1
ATOM 9095 C C . PRO B 1 519 ? -39.656 -31.984 -1.929 1 92.25 519 PRO B C 1
ATOM 9097 O O . PRO B 1 519 ? -38.688 -31.219 -1.944 1 92.25 519 PRO B O 1
ATOM 9100 N N . PRO B 1 520 ? -39.656 -33.094 -1.232 1 92 520 PRO B N 1
ATOM 9101 C CA . PRO B 1 520 ? -38.562 -33.375 -0.284 1 92 520 PRO B CA 1
ATOM 9102 C C . PRO B 1 520 ? -37.188 -33.469 -0.952 1 92 520 PRO B C 1
ATOM 9104 O O . PRO B 1 520 ? -36.188 -33.031 -0.374 1 92 520 PRO B O 1
ATOM 9107 N N . LEU B 1 521 ? -37.125 -34.031 -2.154 1 93.12 521 LEU B N 1
ATOM 9108 C CA . LEU B 1 521 ? -35.844 -34.125 -2.852 1 93.12 521 LEU B CA 1
ATOM 9109 C C . LEU B 1 521 ? -35.281 -32.719 -3.113 1 93.12 521 LEU B C 1
ATOM 9111 O O . LEU B 1 521 ? -34.094 -32.469 -2.822 1 93.12 521 LEU B O 1
ATOM 9115 N N . PHE B 1 522 ? -36.094 -31.859 -3.629 1 94.75 522 PHE B N 1
ATOM 9116 C CA . PHE B 1 522 ? -35.656 -30.5 -3.893 1 94.75 522 PHE B CA 1
ATOM 9117 C C . PHE B 1 522 ? -35.312 -29.781 -2.596 1 94.75 522 PHE B C 1
ATOM 9119 O O . PHE B 1 522 ? -34.281 -29.094 -2.525 1 94.75 522 PHE B O 1
ATOM 9126 N N . ALA B 1 523 ? -36.062 -29.984 -1.552 1 94.62 523 ALA B N 1
ATOM 9127 C CA . ALA B 1 523 ? -35.875 -29.328 -0.263 1 94.62 523 ALA B CA 1
ATOM 9128 C C . ALA B 1 523 ? -34.562 -29.766 0.383 1 94.62 523 ALA B C 1
ATOM 9130 O O . ALA B 1 523 ? -33.938 -29.016 1.138 1 94.62 523 ALA B O 1
ATOM 9131 N N . ALA B 1 524 ? -34.125 -30.953 0.04 1 94.94 524 ALA B N 1
ATOM 9132 C CA . ALA B 1 524 ? -32.938 -31.547 0.678 1 94.94 524 ALA B CA 1
ATOM 9133 C C . ALA B 1 524 ? -31.656 -31.109 -0.033 1 94.94 524 ALA B C 1
ATOM 9135 O O . ALA B 1 524 ? -30.562 -31.219 0.528 1 94.94 524 ALA B O 1
ATOM 9136 N N . TYR B 1 525 ? -31.75 -30.672 -1.269 1 96.06 525 TYR B N 1
ATOM 9137 C CA . TYR B 1 525 ? -30.562 -30.266 -2.02 1 96.06 525 TYR B CA 1
ATOM 9138 C C . TYR B 1 525 ? -29.875 -29.078 -1.362 1 96.06 525 TYR B C 1
ATOM 9140 O O . TYR B 1 525 ? -30.531 -28.234 -0.748 1 96.06 525 TYR B O 1
ATOM 9148 N N . PRO B 1 526 ? -28.531 -29.031 -1.452 1 95 526 PRO B N 1
ATOM 9149 C CA . PRO B 1 526 ? -27.812 -27.859 -0.94 1 95 526 PRO B CA 1
ATOM 9150 C C . PRO B 1 526 ? -28.172 -26.578 -1.695 1 95 526 PRO B C 1
ATOM 9152 O O . PRO B 1 526 ? -28.375 -26.625 -2.912 1 95 526 PRO B O 1
ATOM 9155 N N . GLU B 1 527 ? -28.172 -25.453 -1.05 1 94.56 527 GLU B N 1
ATOM 9156 C CA . GLU B 1 527 ? -28.531 -24.156 -1.601 1 94.56 527 GLU B CA 1
ATOM 9157 C C . GLU B 1 527 ? -27.578 -23.734 -2.715 1 94.56 527 GLU B C 1
ATOM 9159 O O . GLU B 1 527 ? -27.969 -23.078 -3.672 1 94.56 527 GLU B O 1
ATOM 9164 N N . PHE B 1 528 ? -26.25 -24.188 -2.598 1 93.81 528 PHE B N 1
ATOM 9165 C CA . PHE B 1 528 ? -25.25 -23.703 -3.543 1 93.81 528 PHE B CA 1
ATOM 9166 C C . PHE B 1 528 ? -25.469 -24.312 -4.922 1 93.81 528 PHE B C 1
ATOM 9168 O O . PHE B 1 528 ? -24.922 -23.828 -5.914 1 93.81 528 PHE B O 1
ATOM 9175 N N . TYR B 1 529 ? -26.297 -25.375 -5.059 1 95.31 529 TYR B N 1
ATOM 9176 C CA . TYR B 1 529 ? -26.609 -25.969 -6.359 1 95.31 529 TYR B CA 1
ATOM 9177 C C . TYR B 1 529 ? -27.328 -24.953 -7.25 1 95.31 529 TYR B C 1
ATOM 9179 O O . TYR B 1 529 ? -27.172 -24.984 -8.477 1 95.31 529 TYR B O 1
ATOM 9187 N N . LEU B 1 530 ? -28.094 -24.094 -6.617 1 93.38 530 LEU B N 1
ATOM 9188 C CA . LEU B 1 530 ? -28.797 -23.062 -7.367 1 93.38 530 LEU B CA 1
ATOM 9189 C C . LEU B 1 530 ? -28.016 -21.75 -7.344 1 93.38 530 LEU B C 1
ATOM 9191 O O . LEU B 1 530 ? -27.906 -21.062 -8.367 1 93.38 530 LEU B O 1
ATOM 9195 N N . ASP B 1 531 ? -27.516 -21.469 -6.219 1 92.81 531 ASP B N 1
ATOM 9196 C CA . ASP B 1 531 ? -26.797 -20.203 -6.012 1 92.81 531 ASP B CA 1
ATOM 9197 C C . ASP B 1 531 ? -25.656 -20.062 -7.012 1 92.81 531 ASP B C 1
ATOM 9199 O O . ASP B 1 531 ? -25.484 -19 -7.617 1 92.81 531 ASP B O 1
ATOM 9203 N N . ASP B 1 532 ? -24.875 -21.125 -7.215 1 92.94 532 ASP B N 1
ATOM 9204 C CA . ASP B 1 532 ? -23.734 -21.109 -8.117 1 92.94 532 ASP B CA 1
ATOM 9205 C C . ASP B 1 532 ? -24.172 -20.844 -9.562 1 92.94 532 ASP B C 1
ATOM 9207 O O . ASP B 1 532 ? -23.484 -20.125 -10.305 1 92.94 532 ASP B O 1
ATOM 9211 N N . MET B 1 533 ? -25.234 -21.391 -9.883 1 91.44 533 MET B N 1
ATOM 9212 C CA . MET B 1 533 ? -25.75 -21.219 -11.234 1 91.44 533 MET B CA 1
ATOM 9213 C C . MET B 1 533 ? -26.188 -19.766 -11.461 1 91.44 533 MET B C 1
ATOM 9215 O O . MET B 1 533 ? -25.906 -19.188 -12.516 1 91.44 533 MET B O 1
ATOM 9219 N N . LEU B 1 534 ? -26.875 -19.234 -10.5 1 90.75 534 LEU B N 1
ATOM 9220 C CA . LEU B 1 534 ? -27.312 -17.844 -10.609 1 90.75 534 LEU B CA 1
ATOM 9221 C C . LEU B 1 534 ? -26.125 -16.906 -10.734 1 90.75 534 LEU B C 1
ATOM 9223 O O . LEU B 1 534 ? -26.156 -15.953 -11.523 1 90.75 534 LEU B O 1
ATOM 9227 N N . ASP B 1 535 ? -25.109 -17.234 -9.977 1 90.81 535 ASP B N 1
ATOM 9228 C CA . ASP B 1 535 ? -23.891 -16.438 -10.047 1 90.81 535 ASP B CA 1
ATOM 9229 C C . ASP B 1 535 ? -23.25 -16.531 -11.422 1 90.81 535 ASP B C 1
ATOM 9231 O O . ASP B 1 535 ? -22.766 -15.531 -11.961 1 90.81 535 ASP B O 1
ATOM 9235 N N . LEU B 1 536 ? -23.234 -17.656 -11.922 1 90.94 536 LEU B N 1
ATOM 9236 C CA . LEU B 1 536 ? -22.641 -17.875 -13.234 1 90.94 536 LEU B CA 1
ATOM 9237 C C . LEU B 1 536 ? -23.406 -17.125 -14.312 1 90.94 536 LEU B C 1
ATOM 9239 O O . LEU B 1 536 ? -22.812 -16.469 -15.172 1 90.94 536 LEU B O 1
ATOM 9243 N N . VAL B 1 537 ? -24.688 -17.156 -14.211 1 87.56 537 VAL B N 1
ATOM 9244 C CA . VAL B 1 537 ? -25.531 -16.469 -15.195 1 87.56 537 VAL B CA 1
ATOM 9245 C C . VAL B 1 537 ? -25.312 -14.969 -15.102 1 87.56 537 VAL B C 1
ATOM 9247 O O . VAL B 1 537 ? -25.172 -14.289 -16.125 1 87.56 537 VAL B O 1
ATOM 9250 N N . THR B 1 538 ? -25.297 -14.531 -13.891 1 87 538 THR B N 1
ATOM 9251 C CA . THR B 1 538 ? -25.047 -13.109 -13.672 1 87 538 THR B CA 1
ATOM 9252 C C . THR B 1 538 ? -23.688 -12.703 -14.258 1 87 538 THR B C 1
ATOM 9254 O O . THR B 1 538 ? -23.578 -11.68 -14.938 1 87 538 THR B O 1
ATOM 9257 N N . PHE B 1 539 ? -22.734 -13.445 -14.047 1 88.94 539 PHE B N 1
ATOM 9258 C CA . PHE B 1 539 ? -21.391 -13.172 -14.539 1 88.94 539 PHE B CA 1
ATOM 9259 C C . PHE B 1 539 ? -21.359 -13.211 -16.062 1 88.94 539 PHE B C 1
ATOM 9261 O O . PHE B 1 539 ? -20.766 -12.344 -16.688 1 88.94 539 PHE B O 1
ATOM 9268 N N . ALA B 1 540 ? -21.984 -14.234 -16.562 1 87.25 540 ALA B N 1
ATOM 9269 C CA . ALA B 1 540 ? -22 -14.406 -18.016 1 87.25 540 ALA B CA 1
ATOM 9270 C C . ALA B 1 540 ? -22.734 -13.242 -18.688 1 87.25 540 ALA B C 1
ATOM 9272 O O . ALA B 1 540 ? -22.312 -12.773 -19.75 1 87.25 540 ALA B O 1
ATOM 9273 N N . LEU B 1 541 ? -23.781 -12.781 -18.094 1 83.19 541 LEU B N 1
ATOM 9274 C CA . LEU B 1 541 ? -24.547 -11.664 -18.625 1 83.19 541 LEU B CA 1
ATOM 9275 C C . LEU B 1 541 ? -23.719 -10.383 -18.641 1 83.19 541 LEU B C 1
ATOM 9277 O O . LEU B 1 541 ? -23.781 -9.602 -19.578 1 83.19 541 LEU B O 1
ATOM 9281 N N . LYS B 1 542 ? -22.953 -10.266 -17.641 1 82.69 542 LYS B N 1
ATOM 9282 C CA . LYS B 1 542 ? -22.141 -9.055 -17.516 1 82.69 542 LYS B CA 1
ATOM 9283 C C . LYS B 1 542 ? -20.938 -9.094 -18.438 1 82.69 542 LYS B C 1
ATOM 9285 O O . LYS B 1 542 ? -20.547 -8.07 -19.016 1 82.69 542 LYS B O 1
ATOM 9290 N N . GLN B 1 543 ? -20.328 -10.25 -18.547 1 81.88 543 GLN B N 1
ATOM 9291 C CA . GLN B 1 543 ? -19.078 -10.352 -19.281 1 81.88 543 GLN B CA 1
ATOM 9292 C C . GLN B 1 543 ? -19.328 -10.688 -20.75 1 81.88 543 GLN B C 1
ATOM 9294 O O . GLN B 1 543 ? -18.609 -10.203 -21.625 1 81.88 543 GLN B O 1
ATOM 9299 N N . THR B 1 544 ? -20.172 -11.664 -20.969 1 80.5 544 THR B N 1
ATOM 9300 C CA . THR B 1 544 ? -20.391 -12.148 -22.328 1 80.5 544 THR B CA 1
ATOM 9301 C C . THR B 1 544 ? -21.875 -12.336 -22.609 1 80.5 544 THR B C 1
ATOM 9303 O O . THR B 1 544 ? -22.328 -13.453 -22.859 1 80.5 544 THR B O 1
ATOM 9306 N N . ALA B 1 545 ? -22.578 -11.336 -22.797 1 77.12 545 ALA B N 1
ATOM 9307 C CA . ALA B 1 545 ? -24.031 -11.391 -22.984 1 77.12 545 ALA B CA 1
ATOM 9308 C C . ALA B 1 545 ? -24.391 -12.117 -24.266 1 77.12 545 ALA B C 1
ATOM 9310 O O . ALA B 1 545 ? -25.281 -12.961 -24.281 1 77.12 545 ALA B O 1
ATOM 9311 N N . PRO B 1 546 ? -23.531 -11.969 -25.312 1 75.56 546 PRO B N 1
ATOM 9312 C CA . PRO B 1 546 ? -23.906 -12.625 -26.562 1 75.56 546 PRO B CA 1
ATOM 9313 C C . PRO B 1 546 ? -23.844 -14.148 -26.469 1 75.56 546 PRO B C 1
ATOM 9315 O O . PRO B 1 546 ? -24.609 -14.844 -27.141 1 75.56 546 PRO B O 1
ATOM 9318 N N . LEU B 1 547 ? -22.984 -14.688 -25.625 1 78.12 547 LEU B N 1
ATOM 9319 C CA . LEU B 1 547 ? -22.844 -16.125 -25.484 1 78.12 547 LEU B CA 1
ATOM 9320 C C . LEU B 1 547 ? -24.109 -16.734 -24.859 1 78.12 547 LEU B C 1
ATOM 9322 O O . LEU B 1 547 ? -24.516 -17.844 -25.234 1 78.12 547 LEU B O 1
ATOM 9326 N N . LEU B 1 548 ? -24.656 -15.992 -24.031 1 77.38 548 LEU B N 1
ATOM 9327 C CA . LEU B 1 548 ? -25.844 -16.469 -23.344 1 77.38 548 LEU B CA 1
ATOM 9328 C C . LEU B 1 548 ? -27.078 -16.328 -24.234 1 77.38 548 LEU B C 1
ATOM 9330 O O . LEU B 1 548 ? -27.922 -17.219 -24.266 1 77.38 548 LEU B O 1
ATOM 9334 N N . VAL B 1 549 ? -27.172 -15.227 -24.984 1 73.75 549 VAL B N 1
ATOM 9335 C CA . VAL B 1 549 ? -28.328 -14.922 -25.812 1 73.75 549 VAL B CA 1
ATOM 9336 C C . VAL B 1 549 ? -28.391 -15.875 -27 1 73.75 549 VAL B C 1
ATOM 9338 O O . VAL B 1 549 ? -29.469 -16.281 -27.438 1 73.75 549 VAL B O 1
ATOM 9341 N N . GLY B 1 550 ? -27.25 -16.25 -27.406 1 72.75 550 GLY B N 1
ATOM 9342 C CA . GLY B 1 550 ? -27.188 -17.109 -28.578 1 72.75 550 GLY B CA 1
ATOM 9343 C C . GLY B 1 550 ? -27.484 -18.562 -28.266 1 72.75 550 GLY B C 1
ATOM 9344 O O . GLY B 1 550 ? -27.719 -19.375 -29.172 1 72.75 550 GLY B O 1
ATOM 9345 N N . ARG B 1 551 ? -27.531 -18.875 -27.016 1 75.31 551 ARG B N 1
ATOM 9346 C CA . ARG B 1 551 ? -27.719 -20.281 -26.641 1 75.31 551 ARG B CA 1
ATOM 9347 C C . ARG B 1 551 ? -29.203 -20.625 -26.594 1 75.31 551 ARG B C 1
ATOM 9349 O O . ARG B 1 551 ? -30.031 -19.812 -26.188 1 75.31 551 ARG B O 1
ATOM 9356 N N . ASN B 1 552 ? -29.641 -21.391 -27.516 1 61.25 552 ASN B N 1
ATOM 9357 C CA . ASN B 1 552 ? -31.031 -21.797 -27.688 1 61.25 552 ASN B CA 1
ATOM 9358 C C . ASN B 1 552 ? -31.531 -22.625 -26.5 1 61.25 552 ASN B C 1
ATOM 9360 O O . ASN B 1 552 ? -32.469 -23.422 -26.641 1 61.25 552 ASN B O 1
ATOM 9364 N N . ASN B 1 553 ? -30.984 -22.328 -25.391 1 65.56 553 ASN B N 1
ATOM 9365 C CA . ASN B 1 553 ? -31.438 -23.203 -24.312 1 65.56 553 ASN B CA 1
ATOM 9366 C C . ASN B 1 553 ? -32.562 -22.578 -23.516 1 65.56 553 ASN B C 1
ATOM 9368 O O . ASN B 1 553 ? -32.781 -21.359 -23.562 1 65.56 553 ASN B O 1
ATOM 9372 N N . ASP B 1 554 ? -33.5 -23.281 -23.109 1 72.62 554 ASP B N 1
ATOM 9373 C CA . ASP B 1 554 ? -34.688 -22.906 -22.406 1 72.62 554 ASP B CA 1
ATOM 9374 C C . ASP B 1 554 ? -34.406 -22.484 -20.969 1 72.62 554 ASP B C 1
ATOM 9376 O O . ASP B 1 554 ? -35.219 -22.656 -20.078 1 72.62 554 ASP B O 1
ATOM 9380 N N . TRP B 1 555 ? -33.188 -21.875 -20.75 1 76.44 555 TRP B N 1
ATOM 9381 C CA . TRP B 1 555 ? -32.812 -21.625 -19.359 1 76.44 555 TRP B CA 1
ATOM 9382 C C . TRP B 1 555 ? -33.625 -20.484 -18.766 1 76.44 555 TRP B C 1
ATOM 9384 O O . TRP B 1 555 ? -33.938 -20.5 -17.578 1 76.44 555 TRP B O 1
ATOM 9394 N N . PRO B 1 556 ? -34.031 -19.516 -19.594 1 73.81 556 PRO B N 1
ATOM 9395 C CA . PRO B 1 556 ? -34.812 -18.453 -18.984 1 73.81 556 PRO B CA 1
ATOM 9396 C C . PRO B 1 556 ? -36.156 -18.938 -18.453 1 73.81 556 PRO B C 1
ATOM 9398 O O . PRO B 1 556 ? -36.625 -18.469 -17.406 1 73.81 556 PRO B O 1
ATOM 9401 N N . ASN B 1 557 ? -36.656 -19.891 -19.156 1 75.56 557 ASN B N 1
ATOM 9402 C CA . ASN B 1 557 ? -37.906 -20.453 -18.703 1 75.56 557 ASN B CA 1
ATOM 9403 C C . ASN B 1 557 ? -37.75 -21.266 -17.422 1 75.56 557 ASN B C 1
ATOM 9405 O O . ASN B 1 557 ? -38.625 -21.281 -16.578 1 75.56 557 ASN B O 1
ATOM 9409 N N . HIS B 1 558 ? -36.594 -21.812 -17.328 1 79.69 558 HIS B N 1
ATOM 9410 C CA . HIS B 1 558 ? -36.312 -22.578 -16.125 1 79.69 558 HIS B CA 1
ATOM 9411 C C . HIS B 1 558 ? -36.188 -21.656 -14.906 1 79.69 558 HIS B C 1
ATOM 9413 O O . HIS B 1 558 ? -36.625 -22.016 -13.805 1 79.69 558 HIS B O 1
ATOM 9419 N N . LEU B 1 559 ? -35.719 -20.547 -15.203 1 79.62 559 LEU B N 1
ATOM 9420 C CA . LEU B 1 559 ? -35.531 -19.594 -14.109 1 79.62 559 LEU B CA 1
ATOM 9421 C C . LEU B 1 559 ? -36.906 -19.078 -13.633 1 79.62 559 LEU B C 1
ATOM 9423 O O . LEU B 1 559 ? -37.062 -18.766 -12.445 1 79.62 559 LEU B O 1
ATOM 9427 N N . LEU B 1 560 ? -37.812 -19 -14.508 1 79.06 560 LEU B N 1
ATOM 9428 C CA . LEU B 1 560 ? -39.156 -18.531 -14.18 1 79.06 560 LEU B CA 1
ATOM 9429 C C . LEU B 1 560 ? -39.812 -19.453 -13.148 1 79.06 560 LEU B C 1
ATOM 9431 O O . LEU B 1 560 ? -40.562 -18.984 -12.281 1 79.06 560 LEU B O 1
ATOM 9435 N N . VAL B 1 561 ? -39.469 -20.672 -13.242 1 81.62 561 VAL B N 1
ATOM 9436 C CA . VAL B 1 561 ? -40.062 -21.641 -12.305 1 81.62 561 VAL B CA 1
ATOM 9437 C C . VAL B 1 561 ? -39.594 -21.297 -10.883 1 81.62 561 VAL B C 1
ATOM 9439 O O . VAL B 1 561 ? -40.406 -21.328 -9.945 1 81.62 561 VAL B O 1
ATOM 9442 N N . PHE B 1 562 ? -38.438 -20.875 -10.758 1 85.31 562 PHE B N 1
ATOM 9443 C CA . PHE B 1 562 ? -37.875 -20.594 -9.438 1 85.31 562 PHE B CA 1
ATOM 9444 C C . PHE B 1 562 ? -38.438 -19.281 -8.891 1 85.31 562 PHE B C 1
ATOM 9446 O O . PHE B 1 562 ? -38.562 -19.125 -7.672 1 85.31 562 PHE B O 1
ATOM 9453 N N . ILE B 1 563 ? -38.781 -18.438 -9.773 1 79.62 563 ILE B N 1
ATOM 9454 C CA . ILE B 1 563 ? -39.375 -17.188 -9.328 1 79.62 563 ILE B CA 1
ATOM 9455 C C . ILE B 1 563 ? -40.781 -17.438 -8.805 1 79.62 563 ILE B C 1
ATOM 9457 O O . ILE B 1 563 ? -41.219 -16.797 -7.84 1 79.62 563 ILE B O 1
ATOM 9461 N N . CYS B 1 564 ? -41.375 -18.297 -9.422 1 78.25 564 CYS B N 1
ATOM 9462 C CA . CYS B 1 564 ? -42.75 -18.594 -9.047 1 78.25 564 CYS B CA 1
ATOM 9463 C C . CYS B 1 564 ? -42.812 -19.438 -7.777 1 78.25 564 CYS B C 1
ATOM 9465 O O . CYS B 1 564 ? -43.844 -19.5 -7.105 1 78.25 564 CYS B O 1
ATOM 9467 N N . CYS B 1 565 ? -41.719 -20.062 -7.434 1 81.56 565 CYS B N 1
ATOM 9468 C CA . CYS B 1 565 ? -41.656 -20.906 -6.25 1 81.56 565 CYS B CA 1
ATOM 9469 C C . CYS B 1 565 ? -40.656 -20.375 -5.238 1 81.56 565 CYS B C 1
ATOM 9471 O O . CYS B 1 565 ? -39.844 -21.125 -4.695 1 81.56 565 CYS B O 1
ATOM 9473 N N . THR B 1 566 ? -40.688 -19.219 -4.98 1 81.06 566 THR B N 1
ATOM 9474 C CA . THR B 1 566 ? -39.75 -18.609 -4.055 1 81.06 566 THR B CA 1
ATOM 9475 C C . THR B 1 566 ? -39.969 -19.109 -2.631 1 81.06 566 THR B C 1
ATOM 9477 O O . THR B 1 566 ? -39.094 -19.031 -1.78 1 81.06 566 THR B O 1
ATOM 9480 N N . HIS B 1 567 ? -41.188 -19.594 -2.387 1 83.06 567 HIS B N 1
ATOM 9481 C CA . HIS B 1 567 ? -41.531 -20.125 -1.065 1 83.06 567 HIS B CA 1
ATOM 9482 C C . HIS B 1 567 ? -40.844 -21.453 -0.802 1 83.06 567 HIS B C 1
ATOM 9484 O O . HIS B 1 567 ? -40.844 -21.953 0.326 1 83.06 567 HIS B O 1
ATOM 9490 N N . TYR B 1 568 ? -40.188 -22 -1.872 1 90.12 568 TYR B N 1
ATOM 9491 C CA . TYR B 1 568 ? -39.438 -23.25 -1.736 1 90.12 568 TYR B CA 1
ATOM 9492 C C . TYR B 1 568 ? -38.094 -23.016 -1.066 1 90.12 568 TYR B C 1
ATOM 9494 O O . TYR B 1 568 ? -37.406 -23.969 -0.723 1 90.12 568 TYR B O 1
ATOM 9502 N N . PHE B 1 569 ? -37.75 -21.75 -0.862 1 90.31 569 PHE B N 1
ATOM 9503 C CA . PHE B 1 569 ? -36.438 -21.438 -0.296 1 90.31 569 PHE B CA 1
ATOM 9504 C C . PHE B 1 569 ? -36.594 -20.953 1.142 1 90.31 569 PHE B C 1
ATOM 9506 O O . PHE B 1 569 ? -37.5 -20.172 1.458 1 90.31 569 PHE B O 1
ATOM 9513 N N . ASN B 1 570 ? -35.719 -21.328 2.008 1 88.62 570 ASN B N 1
ATOM 9514 C CA . ASN B 1 570 ? -35.656 -20.781 3.359 1 88.62 570 ASN B CA 1
ATOM 9515 C C . ASN B 1 570 ? -34.844 -19.484 3.398 1 88.62 570 ASN B C 1
ATOM 9517 O O . ASN B 1 570 ? -35.125 -18.594 4.191 1 88.62 570 ASN B O 1
ATOM 9521 N N . ASN B 1 571 ? -33.844 -19.406 2.535 1 88.06 571 ASN B N 1
ATOM 9522 C CA . ASN B 1 571 ? -32.938 -18.266 2.461 1 88.06 571 ASN B CA 1
ATOM 9523 C C . ASN B 1 571 ? -33.562 -17.141 1.614 1 88.06 571 ASN B C 1
ATOM 9525 O O . ASN B 1 571 ? -33.625 -17.25 0.388 1 88.06 571 ASN B O 1
ATOM 9529 N N . PRO B 1 572 ? -33.906 -16.109 2.227 1 85.06 572 PRO B N 1
ATOM 9530 C CA . PRO B 1 572 ? -34.531 -15.023 1.463 1 85.06 572 PRO B CA 1
ATOM 9531 C C . PRO B 1 572 ? -33.562 -14.383 0.477 1 85.06 572 PRO B C 1
ATOM 9533 O O . PRO B 1 572 ? -33.969 -13.828 -0.54 1 85.06 572 PRO B O 1
ATOM 9536 N N . PHE B 1 573 ? -32.312 -14.469 0.786 1 84 573 PHE B N 1
ATOM 9537 C CA . PHE B 1 573 ? -31.344 -13.883 -0.117 1 84 573 PHE B CA 1
ATOM 9538 C C . PHE B 1 573 ? -31.266 -14.664 -1.424 1 84 573 PHE B C 1
ATOM 9540 O O . PHE B 1 573 ? -31.031 -14.086 -2.486 1 84 573 PHE B O 1
ATOM 9547 N N . LEU B 1 574 ? -31.5 -15.938 -1.332 1 89.62 574 LEU B N 1
ATOM 9548 C CA . LEU B 1 574 ? -31.5 -16.766 -2.535 1 89.62 574 LEU B CA 1
ATOM 9549 C C . LEU B 1 574 ? -32.719 -16.422 -3.41 1 89.62 574 LEU B C 1
ATOM 9551 O O . LEU B 1 574 ? -32.594 -16.328 -4.633 1 89.62 574 LEU B O 1
ATOM 9555 N N . ALA B 1 575 ? -33.844 -16.219 -2.773 1 84.12 575 ALA B N 1
ATOM 9556 C CA . ALA B 1 575 ? -35.031 -15.812 -3.496 1 84.12 575 ALA B CA 1
ATOM 9557 C C . ALA B 1 575 ? -34.844 -14.477 -4.199 1 84.12 575 ALA B C 1
ATOM 9559 O O . ALA B 1 575 ? -35.188 -14.32 -5.367 1 84.12 575 ALA B O 1
ATOM 9560 N N . ALA B 1 576 ? -34.219 -13.602 -3.486 1 83.44 576 ALA B N 1
ATOM 9561 C CA . ALA B 1 576 ? -33.969 -12.273 -4.047 1 83.44 576 ALA B CA 1
ATOM 9562 C C . ALA B 1 576 ? -33 -12.367 -5.227 1 83.44 576 ALA B C 1
ATOM 9564 O O . ALA B 1 576 ? -33.125 -11.633 -6.203 1 83.44 576 ALA B O 1
ATOM 9565 N N . LYS B 1 577 ? -32.062 -13.227 -5.141 1 87.88 577 LYS B N 1
ATOM 9566 C CA . LYS B 1 577 ? -31.078 -13.391 -6.199 1 87.88 577 LYS B CA 1
ATOM 9567 C C . LYS B 1 577 ? -31.719 -13.898 -7.484 1 87.88 577 LYS B C 1
ATOM 9569 O O . LYS B 1 577 ? -31.344 -13.484 -8.586 1 87.88 577 LYS B O 1
ATOM 9574 N N . VAL B 1 578 ? -32.656 -14.805 -7.344 1 86.56 578 VAL B N 1
ATOM 9575 C CA . VAL B 1 578 ? -33.375 -15.32 -8.508 1 86.56 578 VAL B CA 1
ATOM 9576 C C . VAL B 1 578 ? -34.094 -14.188 -9.219 1 86.56 578 VAL B C 1
ATOM 9578 O O . VAL B 1 578 ? -34.031 -14.062 -10.445 1 86.56 578 VAL B O 1
ATOM 9581 N N . VAL B 1 579 ? -34.656 -13.359 -8.406 1 80.56 579 VAL B N 1
ATOM 9582 C CA . VAL B 1 579 ? -35.406 -12.227 -8.953 1 80.56 579 VAL B CA 1
ATOM 9583 C C . VAL B 1 579 ? -34.438 -11.258 -9.641 1 80.56 579 VAL B C 1
ATOM 9585 O O . VAL B 1 579 ? -34.688 -10.766 -10.734 1 80.56 579 VAL B O 1
ATOM 9588 N N . GLU B 1 580 ? -33.375 -11.078 -9.047 1 83.25 580 GLU B N 1
ATOM 9589 C CA . GLU B 1 580 ? -32.375 -10.156 -9.57 1 83.25 580 GLU B CA 1
ATOM 9590 C C . GLU B 1 580 ? -31.859 -10.617 -10.938 1 83.25 580 GLU B C 1
ATOM 9592 O O . GLU B 1 580 ? -31.672 -9.805 -11.844 1 83.25 580 GLU B O 1
ATOM 9597 N N . VAL B 1 581 ? -31.594 -11.852 -11.07 1 85 581 VAL B N 1
ATOM 9598 C CA . VAL B 1 581 ? -31.062 -12.398 -12.312 1 85 581 VAL B CA 1
ATOM 9599 C C . VAL B 1 581 ? -32.094 -12.234 -13.43 1 85 581 VAL B C 1
ATOM 9601 O O . VAL B 1 581 ? -31.75 -11.859 -14.547 1 85 581 VAL B O 1
ATOM 9604 N N . VAL B 1 582 ? -33.312 -12.438 -13.094 1 78.44 582 VAL B N 1
ATOM 9605 C CA . VAL B 1 582 ? -34.344 -12.305 -14.094 1 78.44 582 VAL B CA 1
ATOM 9606 C C . VAL B 1 582 ? -34.531 -10.836 -14.484 1 78.44 582 VAL B C 1
ATOM 9608 O O . VAL B 1 582 ? -34.719 -10.516 -15.656 1 78.44 582 VAL B O 1
ATOM 9611 N N . MET B 1 583 ? -34.375 -9.977 -13.508 1 77.81 583 MET B N 1
ATOM 9612 C CA . MET B 1 583 ? -34.469 -8.547 -13.773 1 77.81 583 MET B CA 1
ATOM 9613 C C . MET B 1 583 ? -33.312 -8.055 -14.641 1 77.81 583 MET B C 1
ATOM 9615 O O . MET B 1 583 ? -33.469 -7.062 -15.359 1 77.81 583 MET B O 1
ATOM 9619 N N . MET B 1 584 ? -32.281 -8.742 -14.555 1 80.69 584 MET B N 1
ATOM 9620 C CA . MET B 1 584 ? -31.141 -8.375 -15.375 1 80.69 584 MET B CA 1
ATOM 9621 C C . MET B 1 584 ? -31.422 -8.648 -16.844 1 80.69 584 MET B C 1
ATOM 9623 O O . MET B 1 584 ? -30.797 -8.047 -17.719 1 80.69 584 MET B O 1
ATOM 9627 N N . LEU B 1 585 ? -32.375 -9.492 -17.125 1 79 585 LEU B N 1
ATOM 9628 C CA . LEU B 1 585 ? -32.719 -9.852 -18.5 1 79 585 LEU B CA 1
ATOM 9629 C C . LEU B 1 585 ? -33.594 -8.781 -19.141 1 79 585 LEU B C 1
ATOM 9631 O O . LEU B 1 585 ? -33.781 -8.773 -20.359 1 79 585 LEU B O 1
ATOM 9635 N N . THR B 1 586 ? -34 -7.852 -18.297 1 77.38 586 THR B N 1
ATOM 9636 C CA . THR B 1 586 ? -34.844 -6.789 -18.844 1 77.38 586 THR B CA 1
ATOM 9637 C C . THR B 1 586 ? -34.062 -5.887 -19.766 1 77.38 586 THR B C 1
ATOM 9639 O O . THR B 1 586 ? -32.906 -5.555 -19.484 1 77.38 586 THR B O 1
ATOM 9642 N N . PRO B 1 587 ? -34.625 -5.602 -20.906 1 78.81 587 PRO B N 1
ATOM 9643 C CA . PRO B 1 587 ? -33.938 -4.789 -21.891 1 78.81 587 PRO B CA 1
ATOM 9644 C C . PRO B 1 587 ? -33.438 -3.449 -21.328 1 78.81 587 PRO B C 1
ATOM 9646 O O . PRO B 1 587 ? -32.5 -2.865 -21.844 1 78.81 587 PRO B O 1
ATOM 9649 N N . ALA B 1 588 ? -34.125 -2.928 -20.328 1 73.88 588 ALA B N 1
ATOM 9650 C CA . ALA B 1 588 ? -33.688 -1.67 -19.719 1 73.88 588 ALA B CA 1
ATOM 9651 C C . ALA B 1 588 ? -32.312 -1.803 -19.078 1 73.88 588 ALA B C 1
ATOM 9653 O O . ALA B 1 588 ? -31.516 -0.856 -19.078 1 73.88 588 ALA B O 1
ATOM 9654 N N . VAL B 1 589 ? -32 -2.967 -18.531 1 77.44 589 VAL B N 1
ATOM 9655 C CA . VAL B 1 589 ? -30.734 -3.205 -17.844 1 77.44 589 VAL B CA 1
ATOM 9656 C C . VAL B 1 589 ? -29.719 -3.766 -18.844 1 77.44 589 VAL B C 1
ATOM 9658 O O . VAL B 1 589 ? -28.578 -3.293 -18.906 1 77.44 589 VAL B O 1
ATOM 9661 N N . MET B 1 590 ? -30.281 -4.805 -19.594 1 78.94 590 MET B N 1
ATOM 9662 C CA . MET B 1 590 ? -29.406 -5.434 -20.594 1 78.94 590 MET B CA 1
ATOM 9663 C C . MET B 1 590 ? -30.094 -5.492 -21.953 1 78.94 590 MET B C 1
ATOM 9665 O O . MET B 1 590 ? -30.703 -6.5 -22.297 1 78.94 590 MET B O 1
ATOM 9669 N N . PRO B 1 591 ? -29.828 -4.527 -22.703 1 79.06 591 PRO B N 1
ATOM 9670 C CA . PRO B 1 591 ? -30.469 -4.465 -24.016 1 79.06 591 PRO B CA 1
ATOM 9671 C C . PRO B 1 591 ? -30.172 -5.68 -24.875 1 79.06 591 PRO B C 1
ATOM 9673 O O . PRO B 1 591 ? -31.016 -6.121 -25.656 1 79.06 591 PRO B O 1
ATOM 9676 N N . ALA B 1 592 ? -29.031 -6.262 -24.688 1 77.25 592 ALA B N 1
ATOM 9677 C CA . ALA B 1 592 ? -28.609 -7.395 -25.5 1 77.25 592 ALA B CA 1
ATOM 9678 C C . ALA B 1 592 ? -29.469 -8.625 -25.219 1 77.25 592 ALA B C 1
ATOM 9680 O O . ALA B 1 592 ? -29.531 -9.547 -26.047 1 77.25 592 ALA B O 1
ATOM 9681 N N . ALA B 1 593 ? -30.141 -8.633 -24.109 1 77 593 ALA B N 1
ATOM 9682 C CA . ALA B 1 593 ? -30.906 -9.805 -23.688 1 77 593 ALA B CA 1
ATOM 9683 C C . ALA B 1 593 ? -32.375 -9.633 -24.016 1 77 593 ALA B C 1
ATOM 9685 O O . ALA B 1 593 ? -33.219 -10.336 -23.469 1 77 593 ALA B O 1
ATOM 9686 N N . GLN B 1 594 ? -32.719 -8.758 -24.906 1 77.25 594 GLN B N 1
ATOM 9687 C CA . GLN B 1 594 ? -34.094 -8.422 -25.234 1 77.25 594 GLN B CA 1
ATOM 9688 C C . GLN B 1 594 ? -34.844 -9.656 -25.719 1 77.25 594 GLN B C 1
ATOM 9690 O O . GLN B 1 594 ? -35.969 -9.898 -25.297 1 77.25 594 GLN B O 1
ATOM 9695 N N . ASN B 1 595 ? -34.25 -10.43 -26.547 1 77.06 595 ASN B N 1
ATOM 9696 C CA . ASN B 1 595 ? -34.906 -11.617 -27.078 1 77.06 595 ASN B CA 1
ATOM 9697 C C . ASN B 1 595 ? -35.188 -12.633 -25.984 1 77.06 595 ASN B C 1
ATOM 9699 O O . ASN B 1 595 ? -36.25 -13.258 -25.984 1 77.06 595 ASN B O 1
ATOM 9703 N N . LEU B 1 596 ? -34.312 -12.742 -25.062 1 77.88 596 LEU B N 1
ATOM 9704 C CA . LEU B 1 596 ? -34.5 -13.688 -23.969 1 77.88 596 LEU B CA 1
ATOM 9705 C C . LEU B 1 596 ? -35.625 -13.219 -23.031 1 77.88 596 LEU B C 1
ATOM 9707 O O . LEU B 1 596 ? -36.438 -14.039 -22.562 1 77.88 596 LEU B O 1
ATOM 9711 N N . TRP B 1 597 ? -35.656 -11.969 -22.875 1 77.31 597 TRP B N 1
ATOM 9712 C CA . TRP B 1 597 ? -36.688 -11.391 -22.031 1 77.31 597 TRP B CA 1
ATOM 9713 C C . TRP B 1 597 ? -38.094 -11.648 -22.609 1 77.31 597 TRP B C 1
ATOM 9715 O O . TRP B 1 597 ? -39 -12.07 -21.906 1 77.31 597 TRP B O 1
ATOM 9725 N N . TYR B 1 598 ? -38.156 -11.484 -23.828 1 76 598 TYR B N 1
ATOM 9726 C CA . TYR B 1 598 ? -39.469 -11.68 -24.484 1 76 598 TYR B CA 1
ATOM 9727 C C . TYR B 1 598 ? -39.875 -13.148 -24.422 1 76 598 TYR B C 1
ATOM 9729 O O . TYR B 1 598 ? -41.062 -13.453 -24.312 1 76 598 TYR B O 1
ATOM 9737 N N . GLN B 1 599 ? -38.938 -14 -24.391 1 74.94 599 GLN B N 1
ATOM 9738 C CA . GLN B 1 599 ? -39.219 -15.422 -24.25 1 74.94 599 GLN B CA 1
ATOM 9739 C C . GLN B 1 599 ? -39.75 -15.734 -22.859 1 74.94 599 GLN B C 1
ATOM 9741 O O . GLN B 1 599 ? -40.688 -16.547 -22.703 1 74.94 599 GLN B O 1
ATOM 9746 N N . VAL B 1 600 ? -39.219 -15.078 -21.984 1 76.56 600 VAL B N 1
ATOM 9747 C CA . VAL B 1 600 ? -39.594 -15.32 -20.578 1 76.56 600 VAL B CA 1
ATOM 9748 C C . VAL B 1 600 ? -40.969 -14.758 -20.297 1 76.56 600 VAL B C 1
ATOM 9750 O O . VAL B 1 600 ? -41.812 -15.453 -19.734 1 76.56 600 VAL B O 1
ATOM 9753 N N . ILE B 1 601 ? -41.25 -13.555 -20.781 1 74.88 601 ILE B N 1
ATOM 9754 C CA . ILE B 1 601 ? -42.469 -12.875 -20.422 1 74.88 601 ILE B CA 1
ATOM 9755 C C . ILE B 1 601 ? -43.656 -13.469 -21.203 1 74.88 601 ILE B C 1
ATOM 9757 O O . ILE B 1 601 ? -44.781 -13.422 -20.766 1 74.88 601 ILE B O 1
ATOM 9761 N N . ASN B 1 602 ? -43.281 -14.062 -22.281 1 75.69 602 ASN B N 1
ATOM 9762 C CA . ASN B 1 602 ? -44.344 -14.602 -23.125 1 75.69 602 ASN B CA 1
ATOM 9763 C C . ASN B 1 602 ? -44.625 -16.062 -22.797 1 75.69 602 ASN B C 1
ATOM 9765 O O . ASN B 1 602 ? -45.5 -16.688 -23.422 1 75.69 602 ASN B O 1
ATOM 9769 N N . SER B 1 603 ? -43.906 -16.578 -21.844 1 75.12 603 SER B N 1
ATOM 9770 C CA . SER B 1 603 ? -44.188 -17.953 -21.438 1 75.12 603 SER B CA 1
ATOM 9771 C C . SER B 1 603 ? -45.469 -18.047 -20.641 1 75.12 603 SER B C 1
ATOM 9773 O O . SER B 1 603 ? -45.844 -17.109 -19.922 1 75.12 603 SER B O 1
ATOM 9775 N N . PRO B 1 604 ? -46.281 -19.094 -20.812 1 73.56 604 PRO B N 1
ATOM 9776 C CA . PRO B 1 604 ? -47.562 -19.25 -20.094 1 73.56 604 PRO B CA 1
ATOM 9777 C C . PRO B 1 604 ? -47.406 -19.156 -18.578 1 73.56 604 PRO B C 1
ATOM 9779 O O . PRO B 1 604 ? -48.25 -18.562 -17.906 1 73.56 604 PRO B O 1
ATOM 9782 N N . MET B 1 605 ? -46.375 -19.656 -18.109 1 73.56 605 MET B N 1
ATOM 9783 C CA . MET B 1 605 ? -46.156 -19.625 -16.672 1 73.56 605 MET B CA 1
ATOM 9784 C C . MET B 1 605 ? -45.969 -18.188 -16.188 1 73.56 605 MET B C 1
ATOM 9786 O O . MET B 1 605 ? -46.438 -17.812 -15.117 1 73.56 605 MET B O 1
ATOM 9790 N N . ALA B 1 606 ? -45.25 -17.469 -16.969 1 73.5 606 ALA B N 1
ATOM 9791 C CA . ALA B 1 606 ? -44.969 -16.094 -16.609 1 73.5 606 ALA B CA 1
ATOM 9792 C C . ALA B 1 606 ? -46.25 -15.258 -16.594 1 73.5 606 ALA B C 1
ATOM 9794 O O . ALA B 1 606 ? -46.469 -14.445 -15.695 1 73.5 606 ALA B O 1
ATOM 9795 N N . MET B 1 607 ? -47.094 -15.453 -17.516 1 70.81 607 MET B N 1
ATOM 9796 C CA . MET B 1 607 ? -48.344 -14.695 -17.656 1 70.81 607 MET B CA 1
ATOM 9797 C C . MET B 1 607 ? -49.281 -14.969 -16.5 1 70.81 607 MET B C 1
ATOM 9799 O O . MET B 1 607 ? -50 -14.07 -16.047 1 70.81 607 MET B O 1
ATOM 9803 N N . GLU B 1 608 ? -49.062 -16.125 -15.992 1 69.38 608 GLU B N 1
ATOM 9804 C CA . GLU B 1 608 ? -50 -16.516 -14.938 1 69.38 608 GLU B CA 1
ATOM 9805 C C . GLU B 1 608 ? -49.438 -16.203 -13.555 1 69.38 608 GLU B C 1
ATOM 9807 O O . GLU B 1 608 ? -50.156 -15.75 -12.664 1 69.38 608 GLU B O 1
ATOM 9812 N N . LYS B 1 609 ? -48.156 -16.469 -13.383 1 69.44 609 LYS B N 1
ATOM 9813 C CA . LYS B 1 609 ? -47.688 -16.531 -12.008 1 69.44 609 LYS B CA 1
ATOM 9814 C C . LYS B 1 609 ? -46.562 -15.508 -11.766 1 69.44 609 LYS B C 1
ATOM 9816 O O . LYS B 1 609 ? -46.188 -15.25 -10.625 1 69.44 609 LYS B O 1
ATOM 9821 N N . LEU B 1 610 ? -46.094 -14.938 -12.812 1 67.69 610 LEU B N 1
ATOM 9822 C CA . LEU B 1 610 ? -44.906 -14.125 -12.664 1 67.69 610 LEU B CA 1
ATOM 9823 C C . LEU B 1 610 ? -45.188 -12.859 -11.875 1 67.69 610 LEU B C 1
ATOM 9825 O O . LEU B 1 610 ? -44.438 -12.5 -10.953 1 67.69 610 LEU B O 1
ATOM 9829 N N . PHE B 1 611 ? -46.281 -12.148 -12.266 1 62.19 611 PHE B N 1
ATOM 9830 C CA . PHE B 1 611 ? -46.562 -10.844 -11.68 1 62.19 611 PHE B CA 1
ATOM 9831 C C . PHE B 1 611 ? -46.844 -10.969 -10.188 1 62.19 611 PHE B C 1
ATOM 9833 O O . PHE B 1 611 ? -46.25 -10.25 -9.375 1 62.19 611 PHE B O 1
ATOM 9840 N N . PRO B 1 612 ? -47.594 -11.852 -9.773 1 60.53 612 PRO B N 1
ATOM 9841 C CA . PRO B 1 612 ? -47.844 -11.984 -8.336 1 60.53 612 PRO B CA 1
ATOM 9842 C C . PRO B 1 612 ? -46.562 -12.32 -7.559 1 60.53 612 PRO B C 1
ATOM 9844 O O . PRO B 1 612 ? -46.375 -11.859 -6.426 1 60.53 612 PRO B O 1
ATOM 9847 N N . SER B 1 613 ? -45.719 -13.039 -8.094 1 63.28 613 SER B N 1
ATOM 9848 C CA . SER B 1 613 ? -44.5 -13.492 -7.402 1 63.28 613 SER B CA 1
ATOM 9849 C C . SER B 1 613 ? -43.5 -12.367 -7.281 1 63.28 613 SER B C 1
ATOM 9851 O O . SER B 1 613 ? -42.781 -12.266 -6.273 1 63.28 613 SER B O 1
ATOM 9853 N N . LEU B 1 614 ? -43.438 -11.609 -8.328 1 63.06 614 LEU B N 1
ATOM 9854 C CA . LEU B 1 614 ? -42.469 -10.5 -8.312 1 63.06 614 LEU B CA 1
ATOM 9855 C C . LEU B 1 614 ? -42.875 -9.461 -7.27 1 63.06 614 LEU B C 1
ATOM 9857 O O . LEU B 1 614 ? -42.031 -8.883 -6.602 1 63.06 614 LEU B O 1
ATOM 9861 N N . VAL B 1 615 ? -44.156 -9.297 -7.113 1 55.28 615 VAL B N 1
ATOM 9862 C CA . VAL B 1 615 ? -44.688 -8.352 -6.137 1 55.28 615 VAL B CA 1
ATOM 9863 C C . VAL B 1 615 ? -44.375 -8.836 -4.727 1 55.28 615 VAL B C 1
ATOM 9865 O O . VAL B 1 615 ? -44 -8.039 -3.855 1 55.28 615 VAL B O 1
ATOM 9868 N N . LYS B 1 616 ? -44.281 -10.039 -4.48 1 56.19 616 LYS B N 1
ATOM 9869 C CA . LYS B 1 616 ? -44 -10.609 -3.164 1 56.19 616 LYS B CA 1
ATOM 9870 C C . LYS B 1 616 ? -42.562 -10.406 -2.768 1 56.19 616 LYS B C 1
ATOM 9872 O O . LYS B 1 616 ? -42.25 -10.078 -1.616 1 56.19 616 LYS B O 1
ATOM 9877 N N . VAL B 1 617 ? -41.656 -10.68 -3.611 1 56.38 617 VAL B N 1
ATOM 9878 C CA . VAL B 1 617 ? -40.219 -10.578 -3.312 1 56.38 617 VAL B CA 1
ATOM 9879 C C . VAL B 1 617 ? -39.875 -9.125 -3.016 1 56.38 617 VAL B C 1
ATOM 9881 O O . VAL B 1 617 ? -39.031 -8.852 -2.152 1 56.38 617 VAL B O 1
ATOM 9884 N N . ARG B 1 618 ? -40.5 -8.242 -3.729 1 51.53 618 ARG B N 1
ATOM 9885 C CA . ARG B 1 618 ? -40.281 -6.824 -3.479 1 51.53 618 ARG B CA 1
ATOM 9886 C C . ARG B 1 618 ? -40.531 -6.477 -2.018 1 51.53 618 ARG B C 1
ATOM 9888 O O . ARG B 1 618 ? -39.781 -5.719 -1.406 1 51.53 618 ARG B O 1
ATOM 9895 N N . PHE B 1 619 ? -41.469 -7.059 -1.568 1 48.31 619 PHE B N 1
ATOM 9896 C CA . PHE B 1 619 ? -41.844 -6.762 -0.191 1 48.31 619 PHE B CA 1
ATOM 9897 C C . PHE B 1 619 ? -40.844 -7.34 0.785 1 48.31 619 PHE B C 1
ATOM 9899 O O . PHE B 1 619 ? -40.562 -6.754 1.837 1 48.31 619 PHE B O 1
ATOM 9906 N N . LEU B 1 620 ? -40.25 -8.367 0.414 1 49.69 620 LEU B N 1
ATOM 9907 C CA . LEU B 1 620 ? -39.281 -8.977 1.319 1 49.69 620 LEU B CA 1
ATOM 9908 C C . LEU B 1 620 ? -37.969 -8.156 1.371 1 49.69 620 LEU B C 1
ATOM 9910 O O . LEU B 1 620 ? -37.344 -8.047 2.426 1 49.69 620 LEU B O 1
ATOM 9914 N N . ARG B 1 621 ? -37.531 -7.641 0.285 1 48.78 621 ARG B N 1
ATOM 9915 C CA . ARG B 1 621 ? -36.312 -6.855 0.203 1 48.78 621 ARG B CA 1
ATOM 9916 C C . ARG B 1 621 ? -36.5 -5.453 0.766 1 48.78 621 ARG B C 1
ATOM 9918 O O . ARG B 1 621 ? -35.562 -4.762 1.104 1 48.78 621 ARG B O 1
ATOM 9925 N N . GLU B 1 622 ? -37.719 -4.801 0.492 1 45.12 622 GLU B N 1
ATOM 9926 C CA . GLU B 1 622 ? -37.938 -3.475 1.07 1 45.12 622 GLU B CA 1
ATOM 9927 C C . GLU B 1 622 ? -37.344 -3.398 2.486 1 45.12 622 GLU B C 1
ATOM 9929 O O . GLU B 1 622 ? -36.844 -2.357 2.9 1 45.12 622 GLU B O 1
ATOM 9934 N N . ASN B 1 623 ? -37.438 -4.387 3.117 1 43.69 623 ASN B N 1
ATOM 9935 C CA . ASN B 1 623 ? -36.688 -4.254 4.355 1 43.69 623 ASN B CA 1
ATOM 9936 C C . ASN B 1 623 ? -35.188 -4.168 4.094 1 43.69 623 ASN B C 1
ATOM 9938 O O . ASN B 1 623 ? -34.438 -3.617 4.902 1 43.69 623 ASN B O 1
ATOM 9942 N N . SER B 1 624 ? -34.531 -4.816 3.109 1 41.75 624 SER B N 1
ATOM 9943 C CA . SER B 1 624 ? -33.219 -4.547 2.537 1 41.75 624 SER B CA 1
ATOM 9944 C C . SER B 1 624 ? -33.344 -3.865 1.178 1 41.75 624 SER B C 1
ATOM 9946 O O . SER B 1 624 ? -34.344 -4.02 0.484 1 41.75 624 SER B O 1
ATOM 9948 N N . LYS B 1 625 ? -32.719 -2.865 0.437 1 37.38 625 LYS B N 1
ATOM 9949 C CA . LYS B 1 625 ? -32.906 -1.811 -0.555 1 37.38 625 LYS B CA 1
ATOM 9950 C C . LYS B 1 625 ? -33.375 -2.389 -1.897 1 37.38 625 LYS B C 1
ATOM 9952 O O . LYS B 1 625 ? -33.5 -1.656 -2.879 1 37.38 625 LYS B O 1
ATOM 9957 N N . ILE B 1 626 ? -33.688 -3.424 -2.498 1 35.03 626 ILE B N 1
ATOM 9958 C CA . ILE B 1 626 ? -33.844 -3.678 -3.928 1 35.03 626 ILE B CA 1
ATOM 9959 C C . ILE B 1 626 ? -35.219 -3.193 -4.395 1 35.03 626 ILE B C 1
ATOM 9961 O O . ILE B 1 626 ? -36.25 -3.662 -3.904 1 35.03 626 ILE B O 1
ATOM 9965 N N . VAL B 1 627 ? -35.5 -1.908 -4.906 1 35.38 627 VAL B N 1
ATOM 9966 C CA . VAL B 1 627 ? -36.781 -1.413 -5.445 1 35.38 627 VAL B CA 1
ATOM 9967 C C . VAL B 1 627 ? -37 -1.994 -6.84 1 35.38 627 VAL B C 1
ATOM 9969 O O . VAL B 1 627 ? -36.219 -1.742 -7.758 1 35.38 627 VAL B O 1
ATOM 9972 N N . VAL B 1 628 ? -37.406 -3.182 -7.211 1 36.47 628 VAL B N 1
ATOM 9973 C CA . VAL B 1 628 ? -37.812 -3.664 -8.516 1 36.47 628 VAL B CA 1
ATOM 9974 C C . VAL B 1 628 ? -39.062 -2.908 -8.961 1 36.47 628 VAL B C 1
ATOM 9976 O O . VAL B 1 628 ? -40.094 -2.961 -8.297 1 36.47 628 VAL B O 1
ATOM 9979 N N . ILE B 1 629 ? -38.938 -1.75 -9.617 1 34.19 629 ILE B N 1
ATOM 9980 C CA . ILE B 1 629 ? -40.062 -1.019 -10.203 1 34.19 629 ILE B CA 1
ATOM 9981 C C . ILE B 1 629 ? -40.812 -1.917 -11.188 1 34.19 629 ILE B C 1
ATOM 9983 O O . ILE B 1 629 ? -40.219 -2.443 -12.133 1 34.19 629 ILE B O 1
ATOM 9987 N N . LEU B 1 630 ? -41.875 -2.609 -10.797 1 34.38 630 LEU B N 1
ATOM 9988 C CA . LEU B 1 630 ? -42.906 -3.238 -11.594 1 34.38 630 LEU B CA 1
ATOM 9989 C C . LEU B 1 630 ? -43.375 -2.318 -12.719 1 34.38 630 LEU B C 1
ATOM 9991 O O . LEU B 1 630 ? -43.594 -1.123 -12.508 1 34.38 630 LEU B O 1
ATOM 9995 N N . LEU B 1 631 ? -42.875 -2.619 -13.992 1 32.38 631 LEU B N 1
ATOM 9996 C CA . LEU B 1 631 ? -43.312 -2.029 -15.258 1 32.38 631 LEU B CA 1
ATOM 9997 C C . LEU B 1 631 ? -44.812 -1.967 -15.359 1 32.38 631 LEU B C 1
ATOM 9999 O O . LEU B 1 631 ? -45.5 -3 -15.312 1 32.38 631 LEU B O 1
ATOM 10003 N N . ASN B 1 632 ? -45.594 -1.154 -14.523 1 27.41 632 ASN B N 1
ATOM 10004 C CA . ASN B 1 632 ? -46.844 -0.785 -15.156 1 27.41 632 ASN B CA 1
ATOM 10005 C C . ASN B 1 632 ? -46.625 0.067 -16.406 1 27.41 632 ASN B C 1
ATOM 10007 O O . ASN B 1 632 ? -45.812 0.991 -16.391 1 27.41 632 ASN B O 1
#

Secondary structure (DSSP, 8-state):
-GGGSHHHHHHHHHHHHHHHHHHHHHHHHHHHHHHHHHHHHHHHHHHHTBSSSB-GGGTT-HHHHHHHHHHHHHS-TT-HHHHHHHHHHHHHHHHHTPPP----------TTSHHHHTT-THHHHGGGSHHHHHHHHHHHHHHHHHHHHT-TT--HHHHHHHHHHHHHHHHHHHHHHHTTTTTTS-HHHHHHHHHHHHHTT-S-HHHHHHHHHHHH-TTTS-TTHHHHHHHHHHHHHHHHHHT--GGG--HHHHHHHHHHHHHHHT--BTTB-HHHHHHHTSTTTSPPP-SS-HHHHHHHHSSSHHHHTSS-TTSHHHHHHHHHHHHHHHSHHHHHHHHHHHHHHHHHTGGGGSTT--GGGS--HHHHHHHHHHHHHHHTT--GGGS-TTGGGSTT-S---TTSPBSSS-HHHHHHHHHHS---SS--HHHHHHHHHHHHHHTTHHHHHHHHHHHHHHHHHHHHHHHHHHHHHHHHHHHHT-HHHHHHHHHHHHHHHHHHHHHH-TTTTT-----SS--HHHHHSBTHHHHHHHHHHHHHHHH-HHHHHT----HHHHHHHHHHTGGG-S-HHHHHHHHHHHHHTSTTT-GGGHHHHHHHHTSHHIIIIIHHHHHHHHHHHHTSS-------/--GGGHHHHHHHHHHHHHHHHHHHHHHHHHHHHHHHHHHHHHHHHHHHTBSSSB-GGGTT-HHHHHHHHHHHHHS-TT-HHHHHHHHHHHHHHHHHTPPP----------TTSHHHHTT-THHHHGGGSHHHHHHHHHHHHHHHHHHHHT-TT--HHHHHHHHHHHHHHHHHHHHHHHTTTTTTS-HHHHHHHHHHHHHTT-S-HHHHHHHHHHHH-TTTS-TTHHHHHHHHHHHHHHHHHHT--GGG--HHHHHHHHHHHHHHHT--BTTB-HHHHHHHTSTTTSPPP-SS-HHHHHHHHSSSHHHHTSS-TTSHHHHHHHHHHHHHHHSHHHHHHHHHHHHHHHHHTGGGGSTT--GGGS--HHHHHHHHHHHHHHHTT--GGGS-TTGGGSTT-S---TTSPBSSS-HHHHHHHHHHS---SS--HHHHHHHHHHHHHHTTHHHHHHHHHHHHHHHHHHHHHHHHHHHHHHHHHHHHT-HHHHHHHHHHHHHHHHHHHHHH-TTTTT-----SS--HHHHHSBTHHHHHHHHHHHHHHHH-HHHHHT----HHHHHHHHHHTGGG-S-HHHHHHHHHHHHHTSTTT-GGGHHHHHHHHTSHHIIIIIHHHHHHHHHHHHTSS-------

Organism: Ancylostoma caninum (NCBI:txid29170)

Nearest PDB structures (foldseek):
  7f7o-assembly1_A  TM=2.293E-01  e=9.936E-02  Homo sapiens
  3nmz-assembly3_B  TM=2.406E-01  e=1.446E-01  Homo sapiens
  4yjl-assembly2_B  TM=2.289E-01  e=2.952E-01  Homo sapiens
  3nmw-assembly2_B  TM=2.664E-01  e=8.773E-01  Homo sapiens
  7f7o-assembly1_A  TM=2.203E-01  e=1.196E-01  Homo sapiens

pLDDT: mean 85.78, std 14.66, range [22.38, 98.44]

Solvent-accessible surface area (backbone atoms only — not comparable to full-atom values): 68577 Å² total; per-residue (Å²): 137,79,85,70,66,71,68,60,58,58,58,53,53,52,51,50,48,50,48,49,48,51,48,44,49,51,46,50,51,47,49,50,48,50,51,54,40,51,54,47,49,52,49,54,26,47,33,71,22,53,40,92,61,58,35,81,88,47,66,86,36,62,66,60,38,50,48,53,54,53,55,57,68,73,39,52,76,85,39,69,86,55,27,52,63,52,50,41,51,49,53,50,49,56,49,66,63,49,66,57,53,75,67,80,68,72,74,69,78,45,82,79,29,70,11,57,69,41,71,37,65,62,64,67,58,32,80,44,32,36,37,28,50,35,52,49,48,52,51,49,30,52,49,43,40,56,59,57,64,66,45,81,84,58,48,70,71,50,49,50,47,44,56,50,49,48,54,42,53,47,49,51,51,51,38,40,34,57,28,71,46,52,84,78,34,53,16,68,53,26,43,49,28,50,49,52,34,46,62,66,67,69,60,56,66,64,59,52,39,50,48,53,45,46,26,68,30,74,89,77,28,53,90,55,46,48,54,56,42,45,48,59,54,53,48,51,46,44,61,26,37,64,73,56,52,70,87,71,68,53,61,71,63,52,48,38,49,54,50,46,53,41,56,52,35,64,38,64,55,96,90,36,36,63,51,32,43,54,51,60,66,35,69,40,40,68,50,85,78,84,64,93,35,44,16,30,45,50,40,63,57,14,53,60,22,38,61,41,48,42,65,54,68,78,36,72,51,38,54,51,47,35,51,45,50,46,46,31,55,72,29,74,87,24,23,63,55,52,52,49,41,54,35,47,55,44,61,50,29,49,59,40,53,42,92,83,46,64,64,87,39,28,47,54,66,55,30,48,45,30,48,45,50,35,40,43,60,68,42,65,78,55,56,70,90,69,39,57,88,63,43,68,40,21,81,84,40,78,56,88,57,80,89,45,61,31,23,50,34,52,66,67,57,35,52,53,53,27,70,68,40,67,69,69,87,84,79,52,68,60,29,54,51,46,55,49,39,55,56,41,46,51,41,31,57,59,35,51,53,51,49,39,51,49,47,54,51,49,47,54,54,51,52,53,46,45,50,53,52,48,52,51,39,50,52,48,49,54,51,67,66,28,64,66,49,45,48,45,50,49,56,50,41,52,53,51,51,47,53,54,45,39,39,63,40,75,60,54,91,76,50,89,70,75,71,94,59,66,36,66,68,41,19,51,36,48,39,61,73,54,52,50,46,53,51,49,50,49,48,38,52,72,74,41,42,66,67,60,61,67,45,89,61,68,56,59,56,56,50,50,54,52,46,58,43,39,83,42,43,68,51,65,66,59,43,49,48,53,49,50,56,55,53,47,30,33,45,91,74,26,59,86,29,38,69,56,35,52,54,34,58,68,30,71,63,33,69,70,38,38,64,67,34,55,58,52,52,39,62,62,29,59,79,49,85,59,79,77,79,75,86,122,138,71,86,74,62,68,68,61,56,57,58,52,52,52,51,49,50,51,49,48,47,52,47,46,49,50,44,52,51,47,49,48,49,50,51,52,40,50,53,46,50,52,48,53,25,48,32,70,22,53,42,93,63,56,34,81,87,49,67,88,36,62,67,59,37,50,48,53,54,52,55,56,68,72,38,52,74,85,39,69,86,53,29,52,62,53,50,40,50,47,50,52,50,56,50,65,65,48,66,58,53,77,67,80,68,71,74,67,77,44,83,80,29,69,11,56,69,41,72,38,64,62,64,66,57,32,80,45,32,34,36,29,52,37,51,49,48,52,52,49,32,52,48,44,41,56,57,57,65,66,46,83,84,58,49,70,73,49,50,51,46,47,55,51,49,50,52,42,52,46,48,51,51,52,38,40,34,56,28,71,46,52,86,79,34,52,16,69,54,27,44,48,30,51,49,52,32,46,62,67,67,70,59,56,67,66,59,53,40,49,47,51,45,45,25,69,32,75,89,76,28,55,89,56,45,47,56,55,43,45,47,60,54,54,48,50,47,43,60,26,36,64,73,56,52,70,86,72,68,52,60,70,63,51,48,40,48,53,48,46,52,40,56,53,35,64,37,64,54,97,91,36,36,63,52,31,45,52,50,61,66,36,69,40,40,66,49,86,77,84,64,94,35,45,17,30,46,50,42,64,56,16,52,60,21,38,61,40,49,42,64,54,67,79,35,72,51,36,53,50,48,35,51,45,50,45,46,32,53,72,29,74,88,23,22,62,55,52,51,48,42,55,35,49,56,43,60,50,30,50,60,39,52,43,94,82,45,65,64,87,40,29,47,54,67,54,31,48,45,30,47,45,52,35,41,42,58,68,42,65,77,55,56,70,89,67,39,57,86,63,43,68,42,23,81,83,39,77,55,86,55,79,88,45,62,32,24,51,32,53,64,66,58,35,52,54,51,26,70,68,40,66,70,71,86,82,79,52,67,59,29,55,50,45,54,50,38,56,57,42,46,52,41,30,56,59,36,51,52,52,49,40,50,49,47,55,51,50,48,53,54,52,52,53,48,47,50,55,53,48,53,53,38,50,52,46,48,53,50,69,66,29,64,66,48,45,48,46,52,49,55,50,41,52,53,51,51,48,52,54,44,39,38,62,41,75,59,54,93,76,49,89,71,74,70,94,58,66,34,67,66,43,18,50,36,49,38,61,72,53,51,49,47,54,50,48,49,50,49,38,52,72,75,40,43,66,66,61,61,68,45,89,62,68,56,59,56,56,50,50,53,51,46,59,42,41,83,44,42,69,50,64,66,58,43,49,47,53,48,49,54,57,53,46,28,32,44,90,72,26,59,83,30,38,68,56,34,52,53,35,60,68,31,71,64,33,70,69,39,38,64,67,36,55,58,52,53,39,60,63,29,59,80,50,83,60,80,77,80,74,85,122

Radius of gyration: 56.51 Å; Cα contacts (8 Å, |Δi|>4): 1483; chains: 2; bounding box: 99×254×126 Å

Sequence (1264 aa):
MSGNENAEAMEISELRLKNNSFGLIDAQDAEAAQFKSERVRSLVLRVLGVGENLAPEFALQTALVAECSTRLAETDLLDPGAYRSSIHDLIFLLVSSIASTSDVAMEVDAEDSLGSILVIPELDKIQSTKESTALHYLMSTYSRLNTESRNEFFQDFEKQMCLDLRELVLSNVVILLRGYCEPFLSGKLARSSLVRLLYSNLVSNNFLSDVVAHCTNPDLSDENALSEVFNPILSQQRDSMVFQHMMKNRDDCVHLLFRAVIQLLSIRIDGKRPICDLMVNRPDFLPELVTSITGREIAHLSYLGPFISYGIPCDEFVSLMHQIVHQLVANPSSRGRCLDYFAAVIKHNEKRAQMRADFATLASHTFVVNLMCVLFELSSKIDLSKVNPMYPFQSNSRVDIVEKTRLKMDLQSGKEFAEKCPPANDDKFTTECFFLTMQCENICLQPGVNRLRSLRRHIADIRDQIRSFTHTAMCYECMLSDPSFISLALDFSSKQLQLLLNAITPNIRYENELPAVAPPLFAAYPEFYLDDMLDLVTFALKQTAPLLVGRNNDWPNHLLVFICCTHYFNNPFLAAKVVEVVMMLTPAVMPAAQNLWYQVINSPMAMEKLFPSLVKVRFLRENSKIVVILLNMSGNENAEAMEISELRLKNNSFGLIDAQDAEAAQFKSERVRSLVLRVLGVGENLAPEFALQTALVAECSTRLAETDLLDPGAYRSSIHDLIFLLVSSIASTSDVAMEVDAEDSLGSILVIPELDKIQSTKESTALHYLMSTYSRLNTESRNEFFQDFEKQMCLDLRELVLSNVVILLRGYCEPFLSGKLARSSLVRLLYSNLVSNNFLSDVVAHCTNPDLSDENALSEVFNPILSQQRDSMVFQHMMKNRDDCVHLLFRAVIQLLSIRIDGKRPICDLMVNRPDFLPELVTSITGREIAHLSYLGPFISYGIPCDEFVSLMHQIVHQLVANPSSRGRCLDYFAAVIKHNEKRAQMRADFATLASHTFVVNLMCVLFELSSKIDLSKVNPMYPFQSNSRVDIVEKTRLKMDLQSGKEFAEKCPPANDDKFTTECFFLTMQCENICLQPGVNRLRSLRRHIADIRDQIRSFTHTAMCYECMLSDPSFISLALDFSSKQLQLLLNAITPNIRYENELPAVAPPLFAAYPEFYLDDMLDLVTFALKQTAPLLVGRNNDWPNHLLVFICCTHYFNNPFLAAKVVEVVMMLTPAVMPAAQNLWYQVINSPMAMEKLFPSLVKVRFLRENSKIVVILLN

InterPro domains:
  IPR019474 Ubiquitin conjugation factor E4, core [PF10408] (317-617)
  IPR045132 Ubiquitin conjugation factor E4 [PTHR13931] (319-617)

Foldseek 3Di:
DPPPPPVVVVVVVVVVVVVVVVVVCVVVVVVVQVVVLVVLLQLLCQLLQLHPGHDPQCPPPVVLSVVLSVLSVVFRLQDCVTCLVSSLVSLLVSLLPGAFQPPDLPPCVPCPDLCNLLVNVLLSRLCRGSLLVSLVSLVSSLVSLVVVLPDPVDDPSNNVSSVSVNLSSLLSLLCLCLQVSPPSHGNVSNLSSVLSCLLVVNDDLVSLLSNQQQCVDVVRHPVCSNVSRCVVVLVSLQSSLLPDAVVVVPVSSNVSSLSSLLSQLPRDDPNARVVLVSLLPDCQQQDDDDDPLRQACNLNRHSCNSQLLYDAPPDPSLVSSLSNLVSQCVGPNRNVSSLLSLLSNLVSLVQLLPLPRPCVSHHDLSSLNSVLNSLCVVLVPQDVVLADPLQQLAPPASDDCQPPDDDPDDSVVSVVVSVPDDHDDDRDPNHNSVVSSVSSVSNHDPSVVSVVVVVVVVVVVVVVVVVVVVVVVVVVCCVLLPLVVLLVVLVVLLVLLLVLVCQQPVPVVPDLDTDPAGRPSNLPDDLVSQVVSLVSLVVCCVRPVPSVLPDPGCVLQSLLVCLLPVVSDPDLVSNVSSLVSLLCLDCVNPVSNPVVNVVNCPDPSNVVRVVVSNVVSCVVCVVPDDNPPDPD/DPDPPPVVVVVVVVVVVVVVVVVVCVVVVVVVQVVVLVVLLQVLCQLLQLHPGHDPQCPPPVVLSVVLSVLSVVFRLLDCVTCLVSSLVSLLVSLLPGDFQPPDLPCCVPCPDLCNLLVNVLLSRLCRGSLLVSLVSLVSSLVSLVVVLPDPVDDPSNNVSSVSVNLSSLLSLLCLCLQVSPPSHGNVSNLSSVLSCLLVVNDDLVSLLSNQVQCVDVVRHPVCSNCSRCVVVLVSLQSSLLPDAVVVVPVSSNVSSLSSLLSQLPRDDPRARVVLLSLLPDCQQQDDDDDPLRQACNLNRHSCNSQLLYDAPPDPSLVSSLSNLCSQCVGPNRNVSSLLSLLSNLVSLVQLLDLPRDCVSHHDLSSLNSVLNSLCVVLVPQDCVLADPLQQLAPPASDDCQPPCDDPDGSVVSVVVSVPDDHDDDRDSNHNSVVSSVSSVSNHDPSVVSVVVVVVVVVVVVVVVVVVVVVVVVVVCCVLLPLVVLLVVLVVLLVLLLVLVCQQPVPVVPDLDTDPAGRPSNLPDDLVSQVVSLVSLVVCCVRPVPSVLVDPGCVLQSLQVCLLVVVSDPDLVSNVSSLVSLLCLDCVNPVSNPVVNCVNCPDPSNVVRVVVSNVVSCVVCVVPDDNPPDPD

=== Feature glossary ===
A reading guide for the features in this record.

Start from the sequence.

  · Sequence gives the chain of amino acids in standard one-letter code (A=alanine, C=cysteine, …, Y=tyrosine), read N→C. It is the only feature that is directly encoded by the gene; all structural features are derived from the folded form of this sequence.

Fold it, and you get atomic coordinates and the backbone conformation that goes with them.

  · Structure coordinates are given as an mmCIF _atom_site loop: one row per atom with element, residue name, chain id, sequence number, and x/y/z position in Å. Only the four main-chain atoms per residue are included here; side chains are omitted to keep the record compact.

  · Backbone dihedral angles. Every residue except chain termini has a φ (preceding-C → N → Cα → C) and a ψ (N → Cα → C → next-N). They are reported in degrees following the IUPAC sign convention. Secondary structure is essentially a statement about which (φ, ψ) basin each residue occupies.

  · Eight-state secondary structure (DSSP): H is the canonical α-helix, G the tighter 3₁₀-helix, I the wider π-helix; E/B are β-structure, T and S are turns and bends, and '-' is everything else. DSSP derives these from the pattern of main-chain N–H···O=C hydrogen bonds, not from the sequence.

  · SS3 is a coarse helix/strand/coil call (letters a/b/c) made by the P-SEA algorithm from inter-Cα distances and dihedrals. It is less detailed than DSSP but needs only Cα positions.

Summarize the fold with a handful of shape descriptors and a per-residue structural alphabet.

  · Radius of gyration (Rg) is the root-mean-square distance of Cα atoms from their centroid — a single number for overall size and compactness. A globular domain of N residues has Rg ≈ 2.2·N^0.38 Å; an extended or disordered chain has a much larger Rg. The Cα contact count is the number of residue pairs whose Cα atoms are within 8 Å and are more than four positions apart in sequence — a standard proxy for tertiary packing density. The bounding box is the smallest axis-aligned box enclosing all Cα atoms.

  · 3Di is Foldseek's structural alphabet. Each residue is assigned one of twenty discrete states based on how its Cα sits relative to its spatial (not sequential) neighbors. Aligning 3Di strings finds structural homologs roughly as well as full 3D superposition, but orders of magnitude faster.

  · Solvent-accessible surface area (SASA) is the area in Å² traced out by the centre of a 1.4 Å probe sphere (a water molecule) rolled over the protein's van der Waals surface (Shrake–Rupley / Lee–Richards construction). Buried residues have near-zero SASA; fully exposed residues can exceed 200 Å². The total SASA scales roughly with the number of surface residues.

Ask how reliable the model is.

  · For AlphaFold models, the B-factor field carries pLDDT — the model's own estimate of local accuracy on a 0–100 scale. Regions with pLDDT<50 should be treated as essentially unmodeled; they often correspond to intrinsically disordered segments.

  · For experimental (PDB) structures, the B-factor (temperature factor) quantifies the positional spread of each atom in the crystal — a combination of thermal vibration and static disorder — in units of Å². High B-factors mark flexible loops or poorly resolved regions; low B-factors mark the rigid, well-ordered core.

  · Predicted Aligned Error (PAE) is an AlphaFold confidence matrix: entry (i, j) is the expected error in the position of residue j, in ångströms, when the prediction is superimposed on the true structure at residue i. Low PAE within a block of residues means that block is internally rigid and well-predicted; high PAE between two blocks means their relative placement is uncertain even if each block individually is confident.

Place it in context: what it resembles, what it is annotated as, and how it looks.

  · Structural nearest neighbors (via Foldseek easy-search vs the PDB). Reported per hit: target PDB id, E-value, and alignment TM-score. A TM-score above ~0.5 is the conventional threshold for 'same fold'.

  · Functional annotations link the protein to curated databases. InterPro entries identify conserved domains and families by matching the sequence against member-database signatures (Pfam, PROSITE, CDD, …). Gene Ontology (GO) terms describe molecular function, biological process, and cellular component in a controlled vocabulary. CATH places the structure in a hierarchical fold classification (Class/Architecture/Topology/Homologous-superfamily). The organism is the source species.

  · The contact map is a binary N×N matrix image: pixel (i, j) is dark where Cα_i and Cα_j are within 8 Å and |i−j|>4. Because the |i−j|>4 filter removes local helical contacts, off-diagonal stripes parallel to the main diagonal indicate parallel β-sheets; stripes perpendicular to it indicate antiparallel β-sheets. The Ramachandran plot scatters every residue's (φ, ψ) pair against the sterically allowed regions. The PAE heatmap renders the predicted-aligned-error matrix.

  · Six rendered views show the 3D structure from the faces of a cube — i.e. along ±x, ±y, ±z. Rendering representation is drawn randomly per protein from cartoon (secondary-structure ribbons), sticks (backbone bonds), or molecular surface; coloring is either N→C rainbow (blue at the N-terminus through red at the C-terminus) or one color per chain.